Protein AF-0000000076613971 (afdb_homodimer)

Solvent-accessible surface area (backbone atoms only — not comparable to full-atom values): 64892 Å² total; per-residue (Å²): 95,65,59,59,54,48,57,69,59,30,74,58,49,56,69,60,49,26,50,54,53,39,47,61,75,38,68,89,51,57,66,71,55,53,53,49,47,53,53,50,42,68,71,36,74,58,39,52,70,56,76,57,58,70,70,49,50,66,70,55,34,31,54,50,25,47,48,23,37,52,33,46,51,52,50,39,62,75,60,66,52,48,75,72,49,46,54,55,57,43,70,50,27,94,62,82,29,45,58,47,38,30,66,69,44,42,50,51,44,32,65,68,37,22,34,72,69,56,32,65,62,47,46,65,36,40,75,70,55,71,41,32,35,15,61,37,64,35,22,68,52,25,64,84,36,64,91,66,52,55,23,34,30,37,54,38,67,90,77,45,26,30,37,26,32,33,83,46,78,45,21,22,29,34,75,18,48,15,44,34,53,66,31,32,26,32,41,32,52,25,31,32,28,46,90,90,40,76,76,44,74,44,53,28,54,41,77,46,25,39,85,84,79,62,42,62,36,84,37,44,46,72,28,26,58,66,57,40,63,36,57,57,37,38,46,29,7,34,42,41,35,50,75,23,73,41,59,53,81,29,44,47,42,50,34,34,43,70,47,97,88,51,44,83,44,78,72,38,86,60,42,62,54,51,58,50,48,52,53,30,51,51,29,37,48,54,30,53,49,35,48,58,61,32,51,48,30,46,40,27,33,52,51,32,24,57,66,41,43,54,54,71,17,79,90,43,73,90,35,57,24,41,40,51,66,28,34,49,49,35,52,47,49,48,38,42,50,23,48,39,58,29,46,52,34,33,28,53,55,56,49,50,42,43,51,52,19,50,52,32,49,74,68,78,39,68,72,44,43,58,55,26,40,29,50,21,28,41,41,27,30,53,37,35,49,51,32,52,51,31,28,48,33,19,24,59,72,43,47,72,55,22,38,26,39,57,35,24,37,33,57,54,42,36,51,51,56,52,57,47,40,54,93,50,36,31,73,59,27,23,44,52,18,29,53,50,60,70,63,53,47,81,94,72,45,55,75,92,57,40,69,56,73,47,79,90,64,66,54,63,72,54,63,85,33,67,65,25,53,45,40,45,34,37,45,48,18,26,50,38,47,50,52,51,52,51,49,50,55,59,50,44,74,80,41,83,52,64,67,45,47,44,42,54,68,33,37,62,58,33,41,53,22,33,50,32,43,45,52,26,52,44,49,49,32,27,52,54,43,50,68,69,47,80,53,66,46,45,34,51,54,50,49,36,32,47,42,30,30,49,25,57,58,50,55,70,42,37,31,58,40,41,72,58,63,38,56,65,68,51,54,50,48,21,36,51,52,14,59,57,28,48,61,62,42,61,49,29,46,66,51,64,52,54,37,70,63,77,49,53,67,48,51,46,26,35,38,34,41,84,72,61,53,36,66,62,40,46,51,48,43,16,57,72,54,25,68,70,38,68,36,65,61,64,37,52,53,52,51,34,66,74,40,66,92,96,96,63,59,59,55,48,57,69,59,32,73,59,52,56,68,61,48,25,51,55,52,39,48,60,76,36,70,90,52,56,65,70,56,53,55,48,47,52,54,50,42,68,69,36,76,57,42,52,70,55,75,57,58,70,69,48,50,66,70,55,35,31,52,50,24,47,48,24,38,53,34,49,52,49,49,39,62,75,60,66,52,49,76,71,50,45,54,54,59,41,70,50,27,94,63,83,28,45,58,45,38,31,66,69,44,43,50,51,45,32,65,69,38,22,34,70,68,54,32,64,65,48,46,64,36,40,74,70,54,70,42,33,34,14,60,37,64,35,21,67,51,25,62,85,37,63,89,67,51,54,23,34,31,37,54,39,67,91,78,45,25,30,37,27,32,32,84,44,78,46,21,22,29,35,75,19,49,14,44,34,54,66,31,32,27,31,42,32,51,26,31,33,29,47,93,88,40,76,75,45,74,45,53,29,55,42,76,46,24,40,86,82,80,62,42,62,36,86,38,45,46,72,27,26,56,65,56,41,62,36,56,55,38,37,46,29,7,35,41,40,36,49,75,24,74,41,58,54,82,29,45,46,44,50,32,32,42,69,47,97,88,53,44,82,42,79,73,38,84,59,44,64,55,51,58,50,46,54,53,30,51,50,29,36,47,55,30,50,50,36,46,59,63,34,50,46,29,45,41,27,32,52,53,33,24,58,65,42,43,54,54,69,18,80,89,42,72,92,35,58,22,41,41,51,65,28,33,50,49,36,52,46,50,48,39,41,50,23,48,41,56,28,46,49,35,32,28,55,54,58,48,50,44,44,51,50,19,51,52,33,47,74,68,78,38,68,76,43,42,60,56,25,41,28,52,20,27,42,41,26,33,52,38,34,48,52,33,52,53,32,26,49,34,19,23,60,71,42,46,71,53,22,40,25,40,58,34,24,37,34,57,53,44,35,52,50,55,52,57,47,40,55,94,50,35,31,72,60,29,21,45,53,18,31,52,50,60,70,64,51,46,83,94,73,46,54,76,92,56,42,68,56,72,47,79,90,65,64,57,63,72,53,60,85,32,69,66,25,53,45,40,44,33,37,43,47,20,26,50,38,46,49,51,48,51,50,50,50,54,59,48,45,75,81,41,84,52,64,67,45,48,46,41,56,70,34,37,60,58,34,41,54,23,32,49,32,44,46,52,25,52,43,49,49,32,27,52,55,44,50,69,69,49,80,53,67,46,46,34,50,55,51,49,36,32,47,41,31,30,49,25,57,58,50,56,72,42,37,31,59,41,41,72,59,63,38,56,65,68,51,56,50,48,22,38,50,52,16,60,57,27,47,63,61,43,61,49,28,47,66,53,63,52,54,35,70,64,76,50,54,68,48,49,46,25,36,39,31,37,84,72,59,53,36,67,62,39,45,53,47,43,15,57,70,54,24,66,70,39,67,36,65,62,63,36,54,53,52,51,34,66,73,40,68,92,95

Foldseek 3Di:
DLLVVLVVLFLDPLQQLLQLLCCLLQVVDHPVRLVVLLVVQVVQPLSFDALLLLQDDLVRLLVSLVVNVVSLLVSCVVVVDDPSSSVSSPLLYQDDGLQVQCVLPVLVCCVQLADPVLSVVCVVCNSVLLFREWEFQAFQQDAQPSQPAAWEWEADLVVQKTWIFQPDNRNKGWQIWNQAPHGQWYFYWHFYHFPRDTPTIFTFIFGQADSVPRHGDPQKDKHFPDDDLAPSNITIMIIGGDRDIDHLSRTRDPQWHQDNVRDIDGRDPLSVVSVLLSLLVVLLVLLLCLLSLLLLLLLLLLLLQSVDFDDADPVHRVDGHRNLPDLVLLLLRLLSLLVSLLSSLVSNVLVVLSVVCVVCSVVVHRPSSLVSLLSSLLSLLVSLVSSLSSLVSSLVSNPPQSVDVQQVSSNSNSHSVCSCPHSHHNLRSLLSNLCSLLPDDQVRDDPLSNLLVDDDDQQDDALLDLSSLLSLLSNLLNVLSVVLVVQLVVVCVVPVDSVCCSPPPRSVSSSVSSVSSSLSSSSVSLVVSLVPSDDPSNSVLSSLSSLLNSLVVSLVCLVVSVVSPDDSVSSVVSNVSNSVSSVSCSSNVNSSSCSNVNACSNSSHLSSHSVGDSPVSVVCCVCPSNPPNPDCVVVVVVVCVVPVVD/DLLVVLVVLFLDPLQLLLQLLCCLLQVVAHPVRLVVLLVVQVVQPLSFDALLLLQDDLVRLLVSLVSNVVSLLVSCVVVVDDPSSSVSSQLLYQHDGLQVQCVLPVLVCCVQLADPVLSVVCVVCNSVLLFREWEFQAFQQDAQPSQPAAWEWEADLVVQKTWIFDPDNRNKGWQIWNQAPHGQKYFYWHFYHFPRDTPTIFTFIFGQADSVPRHGDPQKDKHFPDDDLAPSNITIMIIGGDRDIDHLSRTRDPQWHQDNVRDIDGRDPLSVVSVLLSLLVVLLVLLLCLLSLLLLLLLLLLLLQSVDFDDADPVHRVDGHRNLPDLVLLLLRLLLLLVSLLSSLVSNVLVVLSVVCVVCSVVVHRPSSLVSLLSSLLSLQVSLVSSLSSLVSSLVSNPVQSVDVQQVSSNSNSHSVCSCPHSHHNLRSLLSNLCSLLPDDQVRDDPLNNLLVDDADQQDDALLDLSSLLSLLSNLLNVLSVVLVVQLVVVCVVPVDSVCCSPPPRSVSSSVSSVSSSLSSSSVSLVVSLVPSDDPSVSVLSSLSSLLNSLVVSLVCLVVSVVSPDDSVSSVVSNVSSSVSSVSCSSNVNSSSCSNVNACSNSSHLSSHSVGDSPVSVVCCVCPSNPPNPDCVVVVVVVCVVPVVD

Structure (mmCIF, N/CA/C/O backbone):
data_AF-0000000076613971-model_v1
#
loop_
_entity.id
_entity.type
_entity.pdbx_description
1 polymer 'Acyl-coenzyme A oxidase'
#
loop_
_atom_site.group_PDB
_atom_site.id
_atom_site.type_symbol
_atom_site.label_atom_id
_atom_site.label_alt_id
_atom_site.label_comp_id
_atom_site.label_asym_id
_atom_site.label_entity_id
_atom_site.label_seq_id
_atom_site.pdbx_PDB_ins_code
_atom_site.Cartn_x
_atom_site.Cartn_y
_atom_site.Cartn_z
_atom_site.occupancy
_atom_site.B_iso_or_equiv
_atom_site.auth_seq_id
_atom_site.auth_comp_id
_atom_site.auth_asym_id
_atom_site.auth_atom_id
_atom_site.pdbx_PDB_model_num
ATOM 1 N N . MET A 1 1 ? 22.656 1.796 24.516 1 78.62 1 MET A N 1
ATOM 2 C CA . MET A 1 1 ? 22.25 1.872 25.922 1 78.62 1 MET A CA 1
ATOM 3 C C . MET A 1 1 ? 20.766 1.549 26.078 1 78.62 1 MET A C 1
ATOM 5 O O . MET A 1 1 ? 20.406 0.609 26.797 1 78.62 1 MET A O 1
ATOM 9 N N . ALA A 1 2 ? 19.953 2.111 25.312 1 89.25 2 ALA A N 1
ATOM 10 C CA . ALA A 1 2 ? 18.516 1.918 25.516 1 89.25 2 ALA A CA 1
ATOM 11 C C . ALA A 1 2 ? 18.109 0.486 25.172 1 89.25 2 ALA A C 1
ATOM 13 O O . ALA A 1 2 ? 17.328 -0.125 25.906 1 89.25 2 ALA A O 1
ATOM 14 N N . LEU A 1 3 ? 18.656 -0.137 24.188 1 96 3 LEU A N 1
ATOM 15 C CA . LEU A 1 3 ? 18.297 -1.484 23.766 1 96 3 LEU A CA 1
ATOM 16 C C . LEU A 1 3 ? 18.797 -2.523 24.766 1 96 3 LEU A C 1
ATOM 18 O O . LEU A 1 3 ? 18.109 -3.512 25.031 1 96 3 LEU A O 1
ATOM 22 N N . ASN A 1 4 ? 19.984 -2.305 25.297 1 95.62 4 ASN A N 1
ATOM 23 C CA . ASN A 1 4 ? 20.516 -3.238 26.281 1 95.62 4 ASN A CA 1
ATOM 24 C C . ASN A 1 4 ? 19.656 -3.277 27.531 1 95.62 4 ASN A C 1
ATOM 26 O O . ASN A 1 4 ? 19.469 -4.34 28.125 1 95.62 4 ASN A O 1
ATOM 30 N N . GLN A 1 5 ? 19.188 -2.127 27.891 1 94.56 5 GLN A N 1
ATOM 31 C CA . GLN A 1 5 ? 18.297 -2.074 29.047 1 94.56 5 GLN A CA 1
ATOM 32 C C . GLN A 1 5 ? 17.031 -2.883 28.797 1 94.56 5 GLN A C 1
ATOM 34 O O . GLN A 1 5 ? 16.531 -3.574 29.688 1 94.56 5 GLN A O 1
ATOM 39 N N . GLU A 1 6 ? 16.516 -2.756 27.609 1 95.06 6 GLU A N 1
ATOM 40 C CA . GLU A 1 6 ? 15.32 -3.504 27.219 1 95.06 6 GLU A CA 1
ATOM 41 C C . GLU A 1 6 ? 15.586 -5.008 27.219 1 95.06 6 GLU A C 1
ATOM 43 O O . GLU A 1 6 ? 14.734 -5.793 27.641 1 95.06 6 GLU A O 1
ATOM 48 N N . ARG A 1 7 ? 16.734 -5.422 26.75 1 95.69 7 ARG A N 1
ATOM 49 C CA . ARG A 1 7 ? 17.109 -6.832 26.688 1 95.69 7 ARG A CA 1
ATOM 50 C C . ARG A 1 7 ? 17.172 -7.438 28.094 1 95.69 7 ARG A C 1
ATOM 52 O O . ARG A 1 7 ? 16.734 -8.57 28.297 1 95.69 7 ARG A O 1
ATOM 59 N N . GLU A 1 8 ? 17.625 -6.676 29 1 94.81 8 GLU A N 1
ATOM 60 C CA . GLU A 1 8 ? 17.781 -7.145 30.375 1 94.81 8 GLU A CA 1
ATOM 61 C C . GLU A 1 8 ? 16.438 -7.258 31.094 1 94.81 8 GLU A C 1
ATOM 63 O O . GLU A 1 8 ? 16.297 -8.055 32 1 94.81 8 GLU A O 1
ATOM 68 N N . GLN A 1 9 ? 15.508 -6.574 30.609 1 92.62 9 GLN A N 1
ATOM 69 C CA . GLN A 1 9 ? 14.227 -6.512 31.297 1 92.62 9 GLN A CA 1
ATOM 70 C C . GLN A 1 9 ? 13.25 -7.555 30.766 1 92.62 9 GLN A C 1
ATOM 72 O O . GLN A 1 9 ? 12.195 -7.789 31.344 1 92.62 9 GLN A O 1
ATOM 77 N N . CYS A 1 10 ? 13.625 -8.211 29.719 1 94.38 10 CYS A N 1
ATOM 78 C CA . CYS A 1 10 ? 12.742 -9.211 29.125 1 94.38 10 CYS A CA 1
ATOM 79 C C . CYS A 1 10 ? 12.508 -10.367 30.094 1 94.38 10 CYS A C 1
ATOM 81 O O . CYS A 1 10 ? 13.414 -10.766 30.828 1 94.38 10 CYS A O 1
ATOM 83 N N . ASN A 1 11 ? 11.289 -10.781 30.188 1 95.25 11 ASN A N 1
ATOM 84 C CA . ASN A 1 11 ? 10.93 -11.969 30.953 1 95.25 11 ASN A CA 1
ATOM 85 C C . ASN A 1 11 ? 10.727 -13.18 30.047 1 95.25 11 ASN A C 1
ATOM 87 O O . ASN A 1 11 ? 9.625 -13.734 29.984 1 95.25 11 ASN A O 1
ATOM 91 N N . LEU A 1 12 ? 11.781 -13.602 29.297 1 96.56 12 LEU A N 1
ATOM 92 C CA . LEU A 1 12 ? 11.828 -14.711 28.359 1 96.56 12 LEU A CA 1
ATOM 93 C C . LEU A 1 12 ? 13.062 -15.57 28.594 1 96.56 12 LEU A C 1
ATOM 95 O O . LEU A 1 12 ? 14.055 -15.102 29.172 1 96.56 12 LEU A O 1
ATOM 99 N N . ASN A 1 13 ? 12.922 -16.781 28.281 1 97.44 13 ASN A N 1
ATOM 100 C CA . ASN A 1 13 ? 14.117 -17.578 28.031 1 97.44 13 ASN A CA 1
ATOM 101 C C . ASN A 1 13 ? 14.57 -17.484 26.578 1 97.44 13 ASN A C 1
ATOM 103 O O . ASN A 1 13 ? 14.164 -18.297 25.75 1 97.44 13 ASN A O 1
ATOM 107 N N . GLN A 1 14 ? 15.453 -16.609 26.375 1 96.44 14 GLN A N 1
ATOM 108 C CA . GLN A 1 14 ? 15.828 -16.188 25.031 1 96.44 14 GLN A CA 1
ATOM 109 C C . GLN A 1 14 ? 16.391 -17.344 24.219 1 96.44 14 GLN A C 1
ATOM 111 O O . GLN A 1 14 ? 16 -17.562 23.078 1 96.44 14 GLN A O 1
ATOM 116 N N . GLU A 1 15 ? 17.312 -18.094 24.766 1 96.44 15 GLU A N 1
ATOM 117 C CA . GLU A 1 15 ? 17.969 -19.188 24.047 1 96.44 15 GLU A CA 1
ATOM 118 C C . GLU A 1 15 ? 16.984 -20.297 23.734 1 96.44 15 GLU A C 1
ATOM 120 O O . GLU A 1 15 ? 17.031 -20.875 22.641 1 96.44 15 GLU A O 1
ATOM 125 N N . SER A 1 16 ? 16.141 -20.578 24.672 1 97.12 16 SER A N 1
ATOM 126 C CA . SER A 1 16 ? 15.125 -21.594 24.453 1 97.12 16 SER A CA 1
ATOM 127 C C . SER A 1 16 ? 14.148 -21.188 23.359 1 97.12 16 SER A C 1
ATOM 129 O O . SER A 1 16 ? 13.758 -22 22.531 1 97.12 16 SER A O 1
ATOM 131 N N . LEU A 1 17 ? 13.75 -19.953 23.391 1 97.56 17 LEU A N 1
ATOM 132 C CA . LEU A 1 17 ? 12.836 -19.453 22.375 1 97.56 17 LEU A CA 1
ATOM 133 C C . LEU A 1 17 ? 13.484 -19.5 20.984 1 97.56 17 LEU A C 1
ATOM 135 O O . LEU A 1 17 ? 12.844 -19.922 20.016 1 97.56 17 LEU A O 1
ATOM 139 N N . THR A 1 18 ? 14.742 -19.094 20.891 1 97.56 18 THR A N 1
ATOM 140 C CA . THR A 1 18 ? 15.477 -19.141 19.625 1 97.56 18 THR A CA 1
ATOM 141 C C . THR A 1 18 ? 15.586 -20.578 19.125 1 97.56 18 THR A C 1
ATOM 143 O O . THR A 1 18 ? 15.398 -20.828 17.938 1 97.56 18 THR A O 1
ATOM 146 N N . SER A 1 19 ? 15.852 -21.438 20.016 1 96.44 19 SER A N 1
ATOM 147 C CA . SER A 1 19 ? 15.961 -22.859 19.656 1 96.44 19 SER A CA 1
ATOM 148 C C . SER A 1 19 ? 14.641 -23.391 19.125 1 96.44 19 SER A C 1
ATOM 150 O O . SER A 1 19 ? 14.609 -24.094 18.109 1 96.44 19 SER A O 1
ATOM 152 N N . ASN A 1 20 ? 13.57 -23.062 19.812 1 95.5 20 ASN A N 1
ATOM 153 C CA . ASN A 1 20 ? 12.25 -23.5 19.359 1 95.5 20 ASN A CA 1
ATOM 154 C C . ASN A 1 20 ? 11.914 -22.953 17.984 1 95.5 20 ASN A C 1
ATOM 156 O O . ASN A 1 20 ? 11.414 -23.688 17.125 1 95.5 20 ASN A O 1
ATOM 160 N N . LEU A 1 21 ? 12.156 -21.672 17.766 1 95.5 21 LEU A N 1
ATOM 161 C CA . LEU A 1 21 ? 11.898 -21.047 16.484 1 95.5 21 LEU A CA 1
ATOM 162 C C . LEU A 1 21 ? 12.711 -21.703 15.375 1 95.5 21 LEU A C 1
ATOM 164 O O . LEU A 1 21 ? 12.195 -21.984 14.297 1 95.5 21 LEU A O 1
ATOM 168 N N . HIS A 1 22 ? 13.945 -21.984 15.703 1 92.62 22 HIS A N 1
ATOM 169 C CA . HIS A 1 22 ? 14.852 -22.531 14.703 1 92.62 22 HIS A CA 1
ATOM 170 C C . HIS A 1 22 ? 14.453 -23.953 14.32 1 92.62 22 HIS A C 1
ATOM 172 O O . HIS A 1 22 ? 14.617 -24.359 13.172 1 92.62 22 HIS A O 1
ATOM 178 N N . GLU A 1 23 ? 13.945 -24.703 15.234 1 93.56 23 GLU A N 1
ATOM 179 C CA . GLU A 1 23 ? 13.469 -26.047 14.953 1 93.56 23 GLU A CA 1
ATOM 180 C C . GLU A 1 23 ? 12.281 -26.031 14 1 93.56 23 GLU A C 1
ATOM 182 O O . GLU A 1 23 ? 12.109 -26.938 13.18 1 93.56 23 GLU A O 1
ATOM 187 N N . LEU A 1 24 ? 11.523 -25.016 14.148 1 93.88 24 LEU A N 1
ATOM 188 C CA . LEU A 1 24 ? 10.344 -24.891 13.289 1 93.88 24 LEU A CA 1
ATOM 189 C C . LEU A 1 24 ? 10.734 -24.328 11.922 1 93.88 24 LEU A C 1
ATOM 191 O O . LEU A 1 24 ? 10.18 -24.75 10.898 1 93.88 24 LEU A O 1
ATOM 195 N N . LEU A 1 25 ? 11.711 -23.469 11.875 1 92.88 25 LEU A N 1
ATOM 196 C CA . LEU A 1 25 ? 12.086 -22.766 10.648 1 92.88 25 LEU A CA 1
ATOM 197 C C . LEU A 1 25 ? 13.047 -23.609 9.82 1 92.88 25 LEU A C 1
ATOM 199 O O . LEU A 1 25 ? 12.984 -23.594 8.586 1 92.88 25 LEU A O 1
ATOM 203 N N . PHE A 1 26 ? 13.953 -24.328 10.547 1 91.12 26 PHE A N 1
ATOM 204 C CA . PHE A 1 26 ? 14.977 -25.156 9.898 1 91.12 26 PHE A CA 1
ATOM 205 C C . PHE A 1 26 ? 15.062 -26.516 10.562 1 91.12 26 PHE A C 1
ATOM 207 O O . PHE A 1 26 ? 16.109 -26.875 11.117 1 91.12 26 PHE A O 1
ATOM 214 N N . PRO A 1 27 ? 14.062 -27.359 10.469 1 88.44 27 PRO A N 1
ATOM 215 C CA . PRO A 1 27 ? 13.984 -28.594 11.242 1 88.44 27 PRO A CA 1
ATOM 216 C C . PRO A 1 27 ? 15.133 -29.562 10.945 1 88.44 27 PRO A C 1
ATOM 218 O O . PRO A 1 27 ? 15.477 -30.391 11.789 1 88.44 27 PRO A O 1
ATOM 221 N N . LYS A 1 28 ? 15.867 -29.484 9.953 1 88.19 28 LYS A N 1
ATOM 222 C CA . LYS A 1 28 ? 16.875 -30.484 9.625 1 88.19 28 LYS A CA 1
ATOM 223 C C . LYS A 1 28 ? 18.281 -29.922 9.82 1 88.19 28 LYS A C 1
ATOM 225 O O . LYS A 1 28 ? 19.281 -30.578 9.477 1 88.19 28 LYS A O 1
ATOM 230 N N . VAL A 1 29 ? 18.422 -28.797 10.383 1 93.75 29 VAL A N 1
ATOM 231 C CA . VAL A 1 29 ? 19.719 -28.156 10.586 1 93.75 29 VAL A CA 1
ATOM 232 C C . VAL A 1 29 ? 19.844 -27.688 12.031 1 93.75 29 VAL A C 1
ATOM 234 O O . VAL A 1 29 ? 19.047 -26.859 12.5 1 93.75 29 VAL A O 1
ATOM 237 N N . PRO A 1 30 ? 20.828 -28.219 12.75 1 95.12 30 PRO A N 1
ATOM 238 C CA . PRO A 1 30 ? 21 -27.781 14.133 1 95.12 30 PRO A CA 1
ATOM 239 C C . PRO A 1 30 ? 21.266 -26.281 14.234 1 95.12 30 PRO A C 1
ATOM 241 O O . PRO A 1 30 ? 21.938 -25.703 13.375 1 95.12 30 PRO A O 1
ATOM 244 N N . LEU A 1 31 ? 20.844 -25.672 15.336 1 95.81 31 LEU A N 1
ATOM 245 C CA . LEU A 1 31 ? 20.969 -24.234 15.555 1 95.81 31 LEU A CA 1
ATOM 246 C C . LEU A 1 31 ? 22.422 -23.797 15.469 1 95.81 31 LEU A C 1
ATOM 248 O O . LEU A 1 31 ? 22.734 -22.734 14.93 1 95.81 31 LEU A O 1
ATOM 252 N N . SER A 1 32 ? 23.312 -24.609 16.031 1 96.44 32 SER A N 1
ATOM 253 C CA . SER A 1 32 ? 24.734 -24.281 15.977 1 96.44 32 SER A CA 1
ATOM 254 C C . SER A 1 32 ? 25.219 -24.156 14.539 1 96.44 32 SER A C 1
ATOM 256 O O . SER A 1 32 ? 26 -23.266 14.219 1 96.44 32 SER A O 1
ATOM 258 N N . ARG A 1 33 ? 24.734 -25.047 13.672 1 95.19 33 ARG A N 1
ATOM 259 C CA . ARG A 1 33 ? 25.125 -25.016 12.266 1 95.19 33 ARG A CA 1
ATOM 260 C C . ARG A 1 33 ? 24.516 -23.812 11.555 1 95.19 33 ARG A C 1
ATOM 262 O O . ARG A 1 33 ? 25.172 -23.188 10.703 1 95.19 33 ARG A O 1
ATOM 269 N N . VAL A 1 34 ? 23.281 -23.516 11.898 1 94.88 34 VAL A N 1
ATOM 270 C CA . VAL A 1 34 ? 22.641 -22.328 11.344 1 94.88 34 VAL A CA 1
ATOM 271 C C . VAL A 1 34 ? 23.469 -21.094 11.664 1 94.88 34 VAL A C 1
ATOM 273 O O . VAL A 1 34 ? 23.734 -20.266 10.789 1 94.88 34 VAL A O 1
ATOM 276 N N . ARG A 1 35 ? 23.859 -20.922 12.93 1 95.69 35 ARG A N 1
ATOM 277 C CA . ARG A 1 35 ? 24.656 -19.781 13.375 1 95.69 35 ARG A CA 1
ATOM 278 C C . ARG A 1 35 ? 26 -19.75 12.656 1 95.69 35 ARG A C 1
ATOM 280 O O . ARG A 1 35 ? 26.484 -18.672 12.281 1 95.69 35 ARG A O 1
ATOM 287 N N . GLU A 1 36 ? 26.531 -20.906 12.445 1 95.38 36 GLU A N 1
ATOM 288 C CA . GLU A 1 36 ? 27.812 -21 11.742 1 95.38 36 GLU A CA 1
ATOM 289 C C . GLU A 1 36 ? 27.688 -20.516 10.297 1 95.38 36 GLU A C 1
ATOM 291 O O . GLU A 1 36 ? 28.516 -19.75 9.82 1 95.38 36 GLU A O 1
ATOM 296 N N . ILE A 1 37 ? 26.656 -20.969 9.602 1 93.5 37 ILE A N 1
ATOM 297 C CA . ILE A 1 37 ? 26.438 -20.594 8.211 1 93.5 37 ILE A CA 1
ATOM 298 C C . ILE A 1 37 ? 26.219 -19.078 8.117 1 93.5 37 ILE A C 1
ATOM 300 O O . ILE A 1 37 ? 26.797 -18.422 7.254 1 93.5 37 ILE A O 1
ATOM 304 N N . LYS A 1 38 ? 25.453 -18.562 9.023 1 92.44 38 LYS A N 1
ATOM 305 C CA . LYS A 1 38 ? 25.156 -17.125 9.039 1 92.44 38 LYS A CA 1
ATOM 306 C C . LYS A 1 38 ? 26.438 -16.312 9.211 1 92.44 38 LYS A C 1
ATOM 308 O O . LYS A 1 38 ? 26.625 -15.289 8.555 1 92.44 38 LYS A O 1
ATOM 313 N N . GLU A 1 39 ? 27.297 -16.75 10.062 1 93.75 39 GLU A N 1
ATOM 314 C CA . GLU A 1 39 ? 28.562 -16.062 10.305 1 93.75 39 GLU A CA 1
ATOM 315 C C . GLU A 1 39 ? 29.469 -16.141 9.086 1 93.75 39 GLU A C 1
ATOM 317 O O . GLU A 1 39 ? 30.141 -15.156 8.742 1 93.75 39 GLU A O 1
ATOM 322 N N . GLN A 1 40 ? 29.469 -17.281 8.477 1 93.56 40 GLN A N 1
ATOM 323 C CA . GLN A 1 40 ? 30.312 -17.484 7.305 1 93.56 40 GLN A CA 1
ATOM 324 C C . GLN A 1 40 ? 29.844 -16.625 6.129 1 93.56 40 GLN A C 1
ATOM 326 O O . GLN A 1 40 ? 30.656 -16.109 5.363 1 93.56 40 GLN A O 1
ATOM 331 N N . VAL A 1 41 ? 28.594 -16.516 6.016 1 91.88 41 VAL A N 1
ATOM 332 C CA . VAL A 1 41 ? 28.016 -15.75 4.918 1 91.88 41 VAL A CA 1
ATOM 333 C C . VAL A 1 41 ? 28.406 -14.289 5.035 1 91.88 41 VAL A C 1
ATOM 335 O O . VAL A 1 41 ? 28.812 -13.664 4.047 1 91.88 41 VAL A O 1
ATOM 338 N N . ILE A 1 42 ? 28.375 -13.719 6.223 1 91.44 42 ILE A N 1
ATOM 339 C CA . ILE A 1 42 ? 28.672 -12.305 6.457 1 91.44 42 ILE A CA 1
ATOM 340 C C . ILE A 1 42 ? 30.141 -12.016 6.141 1 91.44 42 ILE A C 1
ATOM 342 O O . ILE A 1 42 ? 30.484 -10.922 5.688 1 91.44 42 ILE A O 1
ATOM 346 N N . LYS A 1 43 ? 30.953 -13.023 6.312 1 91.94 43 LYS A N 1
ATOM 347 C CA . LYS A 1 43 ? 32.406 -12.836 6.145 1 91.94 43 LYS A CA 1
ATOM 348 C C . LYS A 1 43 ? 32.812 -13.133 4.707 1 91.94 43 LYS A C 1
ATOM 350 O O . LYS A 1 43 ? 33.938 -12.797 4.305 1 91.94 43 LYS A O 1
ATOM 355 N N . PHE A 1 44 ? 31.938 -13.758 3.969 1 91.88 44 PHE A N 1
ATOM 356 C CA . PHE A 1 44 ? 32.281 -14.133 2.602 1 91.88 44 PHE A CA 1
ATOM 357 C C . PHE A 1 44 ? 32.156 -12.938 1.663 1 91.88 44 PHE A C 1
ATOM 359 O O . PHE A 1 44 ? 31.109 -12.273 1.651 1 91.88 44 PHE A O 1
ATOM 366 N N . PRO A 1 45 ? 33.125 -12.68 0.887 1 90.06 45 PRO A N 1
ATOM 367 C CA . PRO A 1 45 ? 33.125 -11.492 0.029 1 90.06 45 PRO A CA 1
ATOM 368 C C . PRO A 1 45 ? 31.891 -11.461 -0.897 1 90.06 45 PRO A C 1
ATOM 370 O O . PRO A 1 45 ? 31.531 -12.477 -1.485 1 90.06 45 PRO A O 1
ATOM 373 N N . ASP A 1 46 ? 31.219 -10.305 -1.014 1 88.44 46 ASP A N 1
ATOM 374 C CA . ASP A 1 46 ? 30.141 -9.969 -1.941 1 88.44 46 ASP A CA 1
ATOM 375 C C . ASP A 1 46 ? 28.828 -10.656 -1.541 1 88.44 46 ASP A C 1
ATOM 377 O O . ASP A 1 46 ? 27.859 -10.648 -2.303 1 88.44 46 ASP A O 1
ATOM 381 N N . MET A 1 47 ? 28.891 -11.18 -0.325 1 89.62 47 MET A N 1
ATOM 382 C CA . MET A 1 47 ? 27.688 -11.883 0.1 1 89.62 47 MET A CA 1
ATOM 383 C C . MET A 1 47 ? 26.781 -10.977 0.93 1 89.62 47 MET A C 1
ATOM 385 O O . MET A 1 47 ? 25.703 -11.383 1.349 1 89.62 47 MET A O 1
ATOM 389 N N . VAL A 1 48 ? 27.219 -9.789 1.18 1 88.62 48 VAL A N 1
ATOM 390 C CA . VAL A 1 48 ? 26.422 -8.805 1.898 1 88.62 48 VAL A CA 1
ATOM 391 C C . VAL A 1 48 ? 26.391 -7.492 1.109 1 88.62 48 VAL A C 1
ATOM 393 O O . VAL A 1 48 ? 27.406 -7.062 0.564 1 88.62 48 VAL A O 1
ATOM 396 N N . TYR A 1 49 ? 25.203 -6.957 1.02 1 89.19 49 TYR A N 1
ATOM 397 C CA . TYR A 1 49 ? 25.109 -5.641 0.396 1 89.19 49 TYR A CA 1
ATOM 398 C C . TYR A 1 49 ? 25.578 -4.551 1.346 1 89.19 49 TYR A C 1
ATOM 400 O O . TYR A 1 49 ? 25.094 -4.438 2.471 1 89.19 49 TYR A O 1
ATOM 408 N N . PRO A 1 50 ? 26.531 -3.789 0.852 1 91.94 50 PRO A N 1
ATOM 409 C CA . PRO A 1 50 ? 26.953 -2.668 1.697 1 91.94 50 PRO A CA 1
ATOM 410 C C . PRO A 1 50 ? 25.891 -1.572 1.791 1 91.94 50 PRO A C 1
ATOM 412 O O . PRO A 1 50 ? 25.016 -1.491 0.937 1 91.94 50 PRO A O 1
ATOM 415 N N . ARG A 1 51 ? 26 -0.786 2.793 1 92.69 51 ARG A N 1
ATOM 416 C CA . ARG A 1 51 ? 25.094 0.337 2.975 1 92.69 51 ARG A CA 1
ATOM 417 C C . ARG A 1 51 ? 25.109 1.256 1.757 1 92.69 51 ARG A C 1
ATOM 419 O O . ARG A 1 51 ? 24.078 1.829 1.393 1 92.69 51 ARG A O 1
ATOM 426 N N . SER A 1 52 ? 26.203 1.392 1.113 1 94.12 52 SER A N 1
ATOM 427 C CA . SER A 1 52 ? 26.375 2.275 -0.033 1 94.12 52 SER A CA 1
ATOM 428 C C . SER A 1 52 ? 25.531 1.822 -1.218 1 94.12 52 SER A C 1
ATOM 430 O O . SER A 1 52 ? 25.312 2.584 -2.162 1 94.12 52 SER A O 1
ATOM 432 N N . SER A 1 53 ? 25.016 0.558 -1.123 1 93.75 53 SER A N 1
ATOM 433 C CA . SER A 1 53 ? 24.234 0.033 -2.232 1 93.75 53 SER A CA 1
ATOM 434 C C . SER A 1 53 ? 22.938 0.819 -2.41 1 93.75 53 SER A C 1
ATOM 436 O O . SER A 1 53 ? 22.344 0.808 -3.488 1 93.75 53 SER A O 1
ATOM 438 N N . TYR A 1 54 ? 22.484 1.558 -1.36 1 94.69 54 TYR A N 1
ATOM 439 C CA . TYR A 1 54 ? 21.25 2.348 -1.455 1 94.69 54 TYR A CA 1
ATOM 440 C C . TYR A 1 54 ? 21.438 3.525 -2.404 1 94.69 54 TYR A C 1
ATOM 442 O O . TYR A 1 54 ? 20.469 4.129 -2.852 1 94.69 54 TYR A O 1
ATOM 450 N N . PHE A 1 55 ? 22.672 3.838 -2.74 1 94.81 55 PHE A N 1
ATOM 451 C CA . PHE A 1 55 ? 22.953 4.977 -3.607 1 94.81 55 PHE A CA 1
ATOM 452 C C . PHE A 1 55 ? 23.297 4.508 -5.016 1 94.81 55 PHE A C 1
ATOM 454 O O . PHE A 1 55 ? 23.594 5.328 -5.895 1 94.81 55 PHE A O 1
ATOM 461 N N . ASP A 1 56 ? 23.188 3.197 -5.281 1 93.25 56 ASP A N 1
ATOM 462 C CA . ASP A 1 56 ? 23.484 2.643 -6.598 1 93.25 56 ASP A CA 1
ATOM 463 C C . ASP A 1 56 ? 22.453 3.102 -7.633 1 93.25 56 ASP A C 1
ATOM 465 O O . ASP A 1 56 ? 21.281 3.264 -7.316 1 93.25 56 ASP A O 1
ATOM 469 N N . ASN A 1 57 ? 23 3.342 -8.828 1 91.94 57 ASN A N 1
ATOM 470 C CA . ASN A 1 57 ? 22.047 3.422 -9.938 1 91.94 57 ASN A CA 1
ATOM 471 C C . ASN A 1 57 ? 21.609 2.037 -10.398 1 91.94 57 ASN A C 1
ATOM 473 O O . ASN A 1 57 ? 22.047 1.025 -9.859 1 91.94 57 ASN A O 1
ATOM 477 N N . ARG A 1 58 ? 20.75 1.974 -11.359 1 91.81 58 ARG A N 1
ATOM 478 C CA . ARG A 1 58 ? 20.125 0.718 -11.766 1 91.81 58 ARG A CA 1
ATOM 479 C C . ARG A 1 58 ? 21.156 -0.273 -12.273 1 91.81 58 ARG A C 1
ATOM 481 O O . ARG A 1 58 ? 21.125 -1.454 -11.922 1 91.81 58 ARG A O 1
ATOM 488 N N . GLU A 1 59 ? 22.109 0.106 -13.148 1 92.06 59 GLU A N 1
ATOM 489 C CA . GLU A 1 59 ? 23.141 -0.774 -13.695 1 92.06 59 GLU A CA 1
ATOM 490 C C . GLU A 1 59 ? 24.016 -1.35 -12.594 1 92.06 59 GLU A C 1
ATOM 492 O O . GLU A 1 59 ? 24.328 -2.543 -12.602 1 92.06 59 GLU A O 1
ATOM 497 N N . ASP A 1 60 ? 24.344 -0.448 -11.633 1 91.94 60 ASP A N 1
ATOM 498 C CA . ASP A 1 60 ? 25.188 -0.887 -10.523 1 91.94 60 ASP A CA 1
ATOM 499 C C . ASP A 1 60 ? 24.469 -1.927 -9.664 1 91.94 60 ASP A C 1
ATOM 501 O O . ASP A 1 60 ? 25.094 -2.871 -9.172 1 91.94 60 ASP A O 1
ATOM 505 N N . HIS A 1 61 ? 23.25 -1.734 -9.531 1 91.31 61 HIS A N 1
ATOM 506 C CA . HIS A 1 61 ? 22.453 -2.666 -8.742 1 91.31 61 HIS A CA 1
ATOM 507 C C . HIS A 1 61 ? 22.406 -4.043 -9.398 1 91.31 61 HIS A C 1
ATOM 509 O O . HIS A 1 61 ? 22.5 -5.062 -8.711 1 91.31 61 HIS A O 1
ATOM 515 N N . ILE A 1 62 ? 22.234 -4.105 -10.672 1 92.19 62 ILE A N 1
ATOM 516 C CA . ILE A 1 62 ? 22.156 -5.367 -11.406 1 92.19 62 ILE A CA 1
ATOM 517 C C . ILE A 1 62 ? 23.516 -6.078 -11.336 1 92.19 62 ILE A C 1
ATOM 519 O O . ILE A 1 62 ? 23.578 -7.277 -11.055 1 92.19 62 ILE A O 1
ATOM 523 N N . LYS A 1 63 ? 24.609 -5.32 -11.539 1 92.5 63 LYS A N 1
ATOM 524 C CA . LYS A 1 63 ? 25.938 -5.898 -11.477 1 92.5 63 LYS A CA 1
ATOM 525 C C . LYS A 1 63 ? 26.234 -6.477 -10.094 1 92.5 63 LYS A C 1
ATOM 527 O O . LYS A 1 63 ? 26.797 -7.566 -9.969 1 92.5 63 LYS A O 1
ATOM 532 N N . ARG A 1 64 ? 25.797 -5.719 -9.078 1 92.19 64 ARG A N 1
ATOM 533 C CA . ARG A 1 64 ? 26.016 -6.18 -7.711 1 92.19 64 ARG A CA 1
ATOM 534 C C . ARG A 1 64 ? 25.234 -7.469 -7.445 1 92.19 64 ARG A C 1
ATOM 536 O O . ARG A 1 64 ? 25.719 -8.344 -6.715 1 92.19 64 ARG A O 1
ATOM 543 N N . SER A 1 65 ? 24.094 -7.516 -7.938 1 92.06 65 SER A N 1
ATOM 544 C CA . SER A 1 65 ? 23.266 -8.703 -7.758 1 92.06 65 SER A CA 1
ATOM 545 C C . SER A 1 65 ? 23.891 -9.922 -8.438 1 92.06 65 SER A C 1
ATOM 547 O O . SER A 1 65 ? 23.828 -11.031 -7.914 1 92.06 65 SER A O 1
ATOM 549 N N . VAL A 1 66 ? 24.438 -9.766 -9.609 1 91.81 66 VAL A N 1
ATOM 550 C CA . VAL A 1 66 ? 25.109 -10.844 -10.328 1 91.81 66 VAL A CA 1
ATOM 551 C C . VAL A 1 66 ? 26.328 -11.312 -9.531 1 91.81 66 VAL A C 1
ATOM 553 O O . VAL A 1 66 ? 26.547 -12.516 -9.359 1 91.81 66 VAL A O 1
ATOM 556 N N . LYS A 1 67 ? 27.094 -10.336 -9.031 1 91.75 67 LYS A N 1
ATOM 557 C CA . LYS A 1 67 ? 28.25 -10.672 -8.211 1 91.75 67 LYS A CA 1
ATOM 558 C C . LYS A 1 67 ? 27.828 -11.445 -6.965 1 91.75 67 LYS A C 1
ATOM 560 O O . LYS A 1 67 ? 28.531 -12.383 -6.551 1 91.75 67 LYS A O 1
ATOM 565 N N . PHE A 1 68 ? 26.781 -11.055 -6.43 1 90.56 68 PHE A N 1
ATOM 566 C CA . PHE A 1 68 ? 26.25 -11.766 -5.273 1 90.56 68 PHE A CA 1
ATOM 567 C C . PHE A 1 68 ? 25.906 -13.203 -5.633 1 90.56 68 PHE A C 1
ATOM 569 O O . PHE A 1 68 ? 26.25 -14.133 -4.898 1 90.56 68 PHE A O 1
ATOM 576 N N . GLY A 1 69 ? 25.203 -13.391 -6.734 1 89 69 GLY A N 1
ATOM 577 C CA . GLY A 1 69 ? 24.859 -14.734 -7.172 1 89 69 GLY A CA 1
ATOM 578 C C . GLY A 1 69 ? 26.062 -15.625 -7.383 1 89 69 GLY A C 1
ATOM 579 O O . GLY A 1 69 ? 26.062 -16.797 -7.008 1 89 69 GLY A O 1
ATOM 580 N N . ILE A 1 70 ? 27.062 -15.078 -7.945 1 89.69 70 ILE A N 1
ATOM 581 C CA . ILE A 1 70 ? 28.297 -15.812 -8.188 1 89.69 70 ILE A CA 1
ATOM 582 C C . ILE A 1 70 ? 28.969 -16.172 -6.863 1 89.69 70 ILE A C 1
ATOM 584 O O . ILE A 1 70 ? 29.406 -17.297 -6.668 1 89.69 70 ILE A O 1
ATOM 588 N N . ALA A 1 71 ? 29 -15.172 -5.992 1 90.44 71 ALA A N 1
ATOM 589 C CA . ALA A 1 71 ? 29.578 -15.406 -4.672 1 90.44 71 ALA A CA 1
ATOM 590 C C . ALA A 1 71 ? 28.812 -16.5 -3.922 1 90.44 71 ALA A C 1
ATOM 592 O O . ALA A 1 71 ? 29.422 -17.328 -3.234 1 90.44 71 ALA A O 1
ATOM 593 N N . TRP A 1 72 ? 27.594 -16.438 -4.027 1 88.81 72 TRP A N 1
ATOM 594 C CA . TRP A 1 72 ? 26.7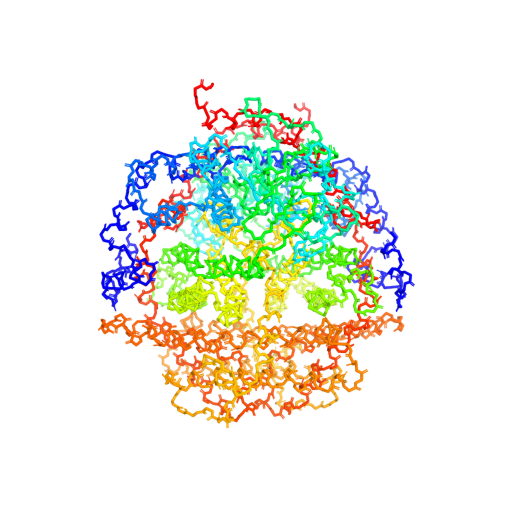5 -17.422 -3.361 1 88.81 72 TRP A CA 1
ATOM 595 C C . TRP A 1 72 ? 27.047 -18.828 -3.877 1 88.81 72 TRP A C 1
ATOM 597 O O . TRP A 1 72 ? 27.109 -19.781 -3.098 1 88.81 72 TRP A O 1
ATOM 607 N N . ARG A 1 73 ? 27.125 -19 -5.121 1 86.5 73 ARG A N 1
ATOM 608 C CA . ARG A 1 73 ? 27.453 -20.297 -5.707 1 86.5 73 ARG A CA 1
ATOM 609 C C . ARG A 1 73 ? 28.812 -20.781 -5.227 1 86.5 73 ARG A C 1
ATOM 611 O O . ARG A 1 73 ? 28.984 -21.969 -4.945 1 86.5 73 ARG A O 1
ATOM 618 N N . LYS A 1 74 ? 29.719 -19.859 -5.223 1 88.38 74 LYS A N 1
ATOM 619 C CA . LYS A 1 74 ? 31.062 -20.219 -4.738 1 88.38 74 LYS A CA 1
ATOM 620 C C . LYS A 1 74 ? 31.016 -20.656 -3.275 1 88.38 74 LYS A C 1
ATOM 622 O O . LYS A 1 74 ? 31.656 -21.641 -2.895 1 88.38 74 LYS A O 1
ATOM 627 N N . PHE A 1 75 ? 30.266 -19.906 -2.537 1 90.38 75 PHE A N 1
ATOM 628 C CA . PHE A 1 75 ? 30.125 -20.219 -1.12 1 90.38 75 PHE A CA 1
ATOM 629 C C . PHE A 1 75 ? 29.484 -21.594 -0.931 1 90.38 75 PHE A C 1
ATOM 631 O O . PHE A 1 75 ? 29.953 -22.406 -0.125 1 90.38 75 PHE A O 1
ATOM 638 N N . SER A 1 76 ? 28.469 -21.844 -1.628 1 87.12 76 SER A N 1
ATOM 639 C CA . SER A 1 76 ? 27.734 -23.109 -1.513 1 87.12 76 SER A CA 1
ATOM 640 C C . SER A 1 76 ? 28.625 -24.297 -1.903 1 87.12 76 SER A C 1
ATOM 642 O O . SER A 1 76 ? 28.594 -25.344 -1.25 1 87.12 76 SER A O 1
ATOM 644 N N . SER A 1 77 ? 29.344 -24.141 -2.941 1 84.81 77 SER A N 1
ATOM 645 C CA . SER A 1 77 ? 30.219 -25.203 -3.414 1 84.81 77 SER A CA 1
ATOM 646 C C . SER A 1 77 ? 31.375 -25.438 -2.447 1 84.81 77 SER A C 1
ATOM 648 O O . SER A 1 77 ? 31.703 -26.578 -2.121 1 84.81 77 SER A O 1
ATOM 650 N N . SER A 1 78 ? 31.906 -24.344 -2.01 1 88.62 78 SER A N 1
ATOM 651 C CA . SER A 1 78 ? 33.062 -24.438 -1.137 1 88.62 78 SER A CA 1
ATOM 652 C C . SER A 1 78 ? 32.688 -25.047 0.211 1 88.62 78 SER A C 1
ATOM 654 O O . SER A 1 78 ? 33.531 -25.688 0.854 1 88.62 78 SER A O 1
ATOM 656 N N . ASN A 1 79 ? 31.453 -24.891 0.546 1 88.62 79 ASN A N 1
ATOM 657 C CA . ASN A 1 79 ? 31.047 -25.375 1.863 1 88.62 79 ASN A CA 1
ATOM 658 C C . ASN A 1 79 ? 30.156 -26.594 1.762 1 88.62 79 ASN A C 1
ATOM 660 O O . ASN A 1 79 ? 29.625 -27.062 2.77 1 88.62 79 ASN A O 1
ATOM 664 N N . SER A 1 80 ? 29.969 -27.172 0.596 1 86.88 80 SER A N 1
ATOM 665 C CA . SER A 1 80 ? 29.141 -28.359 0.362 1 86.88 80 SER A CA 1
ATOM 666 C C . SER A 1 80 ? 27.812 -28.266 1.089 1 86.88 80 SER A C 1
ATOM 668 O O . SER A 1 80 ? 27.438 -29.156 1.841 1 86.88 80 SER A O 1
ATOM 670 N N . LEU A 1 81 ? 27.172 -27.203 0.893 1 89.75 81 LEU A N 1
ATOM 671 C CA . LEU A 1 81 ? 25.906 -26.969 1.59 1 89.75 81 LEU A CA 1
ATOM 672 C C . LEU A 1 81 ? 24.828 -27.938 1.107 1 89.75 81 LEU A C 1
ATOM 674 O O . LEU A 1 81 ? 24.766 -28.25 -0.084 1 89.75 81 LEU A O 1
ATOM 678 N N . THR A 1 82 ? 24.094 -28.438 2.105 1 86.31 82 THR A N 1
ATOM 679 C CA . THR A 1 82 ? 22.875 -29.188 1.774 1 86.31 82 THR A CA 1
ATOM 680 C C . THR A 1 82 ? 21.797 -28.266 1.238 1 86.31 82 THR A C 1
ATOM 682 O O . THR A 1 82 ? 21.938 -27.031 1.309 1 86.31 82 THR A O 1
ATOM 685 N N . THR A 1 83 ? 20.766 -28.812 0.695 1 78.31 83 THR A N 1
ATOM 686 C CA . THR A 1 83 ? 19.656 -28.031 0.17 1 78.31 83 THR A CA 1
ATOM 687 C C . THR A 1 83 ? 19.062 -27.141 1.259 1 78.31 83 THR A C 1
ATOM 689 O O . THR A 1 83 ? 18.734 -25.969 1.008 1 78.31 83 THR A O 1
ATOM 692 N N . GLU A 1 84 ? 18.922 -27.688 2.412 1 83.81 84 GLU A N 1
ATOM 693 C CA . GLU A 1 84 ? 18.375 -26.938 3.531 1 83.81 84 GLU A CA 1
ATOM 694 C C . GLU A 1 84 ? 19.312 -25.812 3.947 1 83.81 84 GLU A C 1
ATOM 696 O O . GLU A 1 84 ? 18.875 -24.703 4.281 1 83.81 84 GLU A O 1
ATOM 701 N N . GLU A 1 85 ? 20.594 -26.125 3.861 1 88.56 85 GLU A N 1
ATOM 702 C CA . GLU A 1 85 ? 21.594 -25.125 4.234 1 88.56 85 GLU A CA 1
ATOM 703 C C . GLU A 1 85 ? 21.688 -24.016 3.189 1 88.56 85 GLU A C 1
ATOM 705 O O . GLU A 1 85 ? 21.984 -22.875 3.518 1 88.56 85 GLU A O 1
ATOM 710 N N . TYR A 1 86 ? 21.328 -24.406 2.055 1 83 86 TYR A N 1
ATOM 711 C CA . TYR A 1 86 ? 21.266 -23.438 0.97 1 83 86 TYR A CA 1
ATOM 712 C C . TYR A 1 86 ? 20.234 -22.359 1.258 1 83 86 TYR A C 1
ATOM 714 O O . TYR A 1 86 ? 20.516 -21.172 1.066 1 83 86 TYR A O 1
ATOM 722 N N . ASP A 1 87 ? 19.156 -22.719 1.744 1 81.5 87 ASP A N 1
ATOM 723 C CA . ASP A 1 87 ? 18.078 -21.781 2.068 1 81.5 87 ASP A CA 1
ATOM 724 C C . ASP A 1 87 ? 18.516 -20.828 3.188 1 81.5 87 ASP A C 1
ATOM 726 O O . ASP A 1 87 ? 18.188 -19.641 3.158 1 81.5 87 ASP A O 1
ATOM 730 N N . ILE A 1 88 ? 19.266 -21.344 4.098 1 88.19 88 ILE A N 1
ATOM 731 C CA . ILE A 1 88 ? 19.766 -20.547 5.215 1 88.19 88 ILE A CA 1
ATOM 732 C C . ILE A 1 88 ? 20.734 -19.484 4.699 1 88.19 88 ILE A C 1
ATOM 734 O O . ILE A 1 88 ? 20.688 -18.328 5.129 1 88.19 88 ILE A O 1
ATOM 738 N N . SER A 1 89 ? 21.547 -19.875 3.734 1 87.06 89 SER A N 1
ATOM 739 C CA . SER A 1 89 ? 22.562 -18.969 3.203 1 87.06 89 SER A CA 1
ATOM 740 C C . SER A 1 89 ? 21.922 -17.859 2.389 1 87.06 89 SER A C 1
ATOM 742 O O . SER A 1 89 ? 22.453 -16.734 2.344 1 87.06 89 SER A O 1
ATOM 744 N N . LEU A 1 90 ? 20.781 -18.109 1.812 1 81.44 90 LEU A N 1
ATOM 745 C CA . LEU A 1 90 ? 20.109 -17.094 1.003 1 81.44 90 LEU A CA 1
ATOM 746 C C . LEU A 1 90 ? 19.328 -16.125 1.885 1 81.44 90 LEU A C 1
ATOM 748 O O . LEU A 1 90 ? 19.141 -14.961 1.514 1 81.44 90 LEU A O 1
ATOM 752 N N . ARG A 1 91 ? 18.781 -16.578 2.965 1 76.69 91 ARG A N 1
ATOM 753 C CA . ARG A 1 91 ? 18.031 -15.727 3.881 1 76.69 91 ARG A CA 1
ATOM 754 C C . ARG A 1 91 ? 18.969 -14.82 4.676 1 76.69 91 ARG A C 1
ATOM 756 O O . ARG A 1 91 ? 18.516 -13.875 5.328 1 76.69 91 ARG A O 1
ATOM 763 N N . SER A 1 92 ? 20.125 -15.062 4.496 1 62.97 92 SER A N 1
ATOM 764 C CA . SER A 1 92 ? 21.109 -14.18 5.121 1 62.97 92 SER A CA 1
ATOM 765 C C . SER A 1 92 ? 21.484 -13.023 4.191 1 62.97 92 SER A C 1
ATOM 767 O O . SER A 1 92 ? 22.062 -12.023 4.637 1 62.97 92 SER A O 1
ATOM 769 N N . LEU A 1 93 ? 20.969 -13.273 2.971 1 62.16 93 LEU A N 1
ATOM 770 C CA . LEU A 1 93 ? 21.297 -12.273 1.961 1 62.16 93 LEU A CA 1
ATOM 771 C C . LEU A 1 93 ? 20.031 -11.609 1.422 1 62.16 93 LEU A C 1
ATOM 773 O O . LEU A 1 93 ? 18.938 -12.156 1.552 1 62.16 93 LEU A O 1
ATOM 777 N N . HIS A 1 94 ? 19.969 -10.305 0.974 1 60.72 94 HIS A N 1
ATOM 778 C CA . HIS A 1 94 ? 18.875 -9.43 0.561 1 60.72 94 HIS A CA 1
ATOM 779 C C . HIS A 1 94 ? 18.062 -10.062 -0.559 1 60.72 94 HIS A C 1
ATOM 781 O O . HIS A 1 94 ? 17.297 -9.375 -1.236 1 60.72 94 HIS A O 1
ATOM 787 N N . GLY A 1 95 ? 17.969 -11.359 -0.731 1 63.62 95 GLY A N 1
ATOM 788 C CA . GLY A 1 95 ? 16.828 -11.711 -1.572 1 63.62 95 GLY A CA 1
ATOM 789 C C . GLY A 1 95 ? 17.234 -12.453 -2.832 1 63.62 95 GLY A C 1
ATOM 790 O O . GLY A 1 95 ? 18.172 -13.25 -2.814 1 63.62 95 GLY A O 1
ATOM 791 N N . LEU A 1 96 ? 16.469 -12.328 -4 1 76.38 96 LEU A N 1
ATOM 792 C CA . LEU A 1 96 ? 16.531 -12.938 -5.324 1 76.38 96 LEU A CA 1
ATOM 793 C C . LEU A 1 96 ? 17.656 -12.32 -6.16 1 76.38 96 LEU A C 1
ATOM 795 O O . LEU A 1 96 ? 17.922 -11.117 -6.055 1 76.38 96 LEU A O 1
ATOM 799 N N . HIS A 1 97 ? 18.469 -13.164 -6.801 1 85.38 97 HIS A N 1
ATOM 800 C CA . HIS A 1 97 ? 19.484 -12.766 -7.773 1 85.38 97 HIS A CA 1
ATOM 801 C C . HIS A 1 97 ? 19.281 -13.484 -9.102 1 85.38 97 HIS A C 1
ATOM 803 O O . HIS A 1 97 ? 18.531 -14.453 -9.18 1 85.38 97 HIS A O 1
ATOM 809 N N . PRO A 1 98 ? 19.859 -13.062 -10.117 1 86.25 98 PRO A N 1
ATOM 810 C CA . PRO A 1 98 ? 19.594 -13.602 -11.453 1 86.25 98 PRO A CA 1
ATOM 811 C C . PRO A 1 98 ? 19.859 -15.102 -11.547 1 86.25 98 PRO A C 1
ATOM 813 O O . PRO A 1 98 ? 19.219 -15.789 -12.352 1 86.25 98 PRO A O 1
ATOM 816 N N . LEU A 1 99 ? 20.734 -15.68 -10.719 1 87.88 99 LEU A N 1
ATOM 817 C CA . LEU A 1 99 ? 21.031 -17.109 -10.773 1 87.88 99 LEU A CA 1
ATOM 818 C C . LEU A 1 99 ? 20 -17.906 -9.984 1 87.88 99 LEU A C 1
ATOM 820 O O . LEU A 1 99 ? 19.938 -19.141 -10.117 1 87.88 99 LEU A O 1
ATOM 824 N N . SER A 1 100 ? 19.172 -17.188 -9.242 1 85.12 100 SER A N 1
ATOM 825 C CA . SER A 1 100 ? 18.188 -17.875 -8.414 1 85.12 100 SER A CA 1
ATOM 826 C C . SER A 1 100 ? 17.234 -18.703 -9.273 1 85.12 100 SER A C 1
ATOM 828 O O . SER A 1 100 ? 16.797 -19.781 -8.867 1 85.12 100 SER A O 1
ATOM 830 N N . LEU A 1 101 ? 17 -18.281 -10.43 1 83.5 101 LEU A N 1
ATOM 831 C CA . LEU A 1 101 ? 16 -18.922 -11.273 1 83.5 101 LEU A CA 1
ATOM 832 C C . LEU A 1 101 ? 16.516 -20.266 -11.797 1 83.5 101 LEU A C 1
ATOM 834 O O . LEU A 1 101 ? 15.727 -21.172 -12.078 1 83.5 101 LEU A O 1
ATOM 838 N N . ASN A 1 102 ? 17.859 -20.422 -11.906 1 85.5 102 ASN A N 1
ATOM 839 C CA . ASN A 1 102 ? 18.422 -21.719 -12.234 1 85.5 102 ASN A CA 1
ATOM 840 C C . ASN A 1 102 ? 18.031 -22.781 -11.211 1 85.5 102 ASN A C 1
ATOM 842 O O . ASN A 1 102 ? 17.594 -23.875 -11.57 1 85.5 102 ASN A O 1
ATOM 846 N N . PHE A 1 103 ? 18.078 -22.312 -10.07 1 77.94 103 PHE A N 1
ATOM 847 C CA . PHE A 1 103 ? 17.953 -23.266 -8.977 1 77.94 103 PHE A CA 1
ATOM 848 C C . PHE A 1 103 ? 16.5 -23.453 -8.586 1 77.94 103 PHE A C 1
ATOM 850 O O . PHE A 1 103 ? 16.094 -24.531 -8.156 1 77.94 103 PHE A O 1
ATOM 857 N N . ILE A 1 104 ? 15.758 -22.406 -8.766 1 78.12 104 ILE A N 1
ATOM 858 C CA . ILE A 1 104 ? 14.398 -22.438 -8.242 1 78.12 104 ILE A CA 1
ATOM 859 C C . ILE A 1 104 ? 13.445 -22.969 -9.312 1 78.12 104 ILE A C 1
ATOM 861 O O . ILE A 1 104 ? 12.469 -23.641 -9 1 78.12 104 ILE A O 1
ATOM 865 N N . PHE A 1 105 ? 13.797 -22.734 -10.555 1 83.62 105 PHE A N 1
ATOM 866 C CA . PHE A 1 105 ? 12.82 -23.078 -11.578 1 83.62 105 PHE A CA 1
ATOM 867 C C . PHE A 1 105 ? 13.43 -24.031 -12.602 1 83.62 105 PHE A C 1
ATOM 869 O O . PHE A 1 105 ? 12.883 -25.109 -12.867 1 83.62 105 PHE A O 1
ATOM 876 N N . VAL A 1 106 ? 14.555 -23.766 -13.078 1 90.56 106 VAL A N 1
ATOM 877 C CA . VAL A 1 106 ? 15.086 -24.484 -14.227 1 90.56 106 VAL A CA 1
ATOM 878 C C . VAL A 1 106 ? 15.469 -25.906 -13.805 1 90.56 106 VAL A C 1
ATOM 880 O O . VAL A 1 106 ? 14.961 -26.891 -14.367 1 90.56 106 VAL A O 1
ATOM 883 N N . ILE A 1 107 ? 16.297 -26.016 -12.828 1 88.44 107 ILE A N 1
ATOM 884 C CA . ILE A 1 107 ? 16.797 -27.328 -12.422 1 88.44 107 ILE A CA 1
ATOM 885 C C . ILE A 1 107 ? 15.641 -28.203 -11.961 1 88.44 107 ILE A C 1
ATOM 887 O O . ILE A 1 107 ? 15.492 -29.344 -12.43 1 88.44 107 ILE A O 1
ATOM 891 N N . PRO A 1 108 ? 14.797 -27.656 -11.102 1 81.69 108 PRO A N 1
ATOM 892 C CA . PRO A 1 108 ? 13.672 -28.5 -10.695 1 81.69 108 PRO A CA 1
ATOM 893 C C . PRO A 1 108 ? 12.781 -28.891 -11.875 1 81.69 108 PRO A C 1
ATOM 895 O O . PRO A 1 108 ? 12.281 -30.016 -11.922 1 81.69 108 PRO A O 1
ATOM 898 N N . SER A 1 109 ? 12.562 -28.047 -12.812 1 85.5 109 SER A N 1
ATOM 899 C CA . SER A 1 109 ? 11.742 -28.359 -13.977 1 85.5 109 SER A CA 1
ATOM 900 C C . SER A 1 109 ? 12.391 -29.453 -14.828 1 85.5 109 SER A C 1
ATOM 902 O O . SER A 1 109 ? 11.703 -30.344 -15.32 1 85.5 109 SER A O 1
ATOM 904 N N . LEU A 1 110 ? 13.648 -29.375 -14.961 1 90 110 LEU A N 1
ATOM 905 C CA . LEU A 1 110 ? 14.375 -30.391 -15.719 1 90 110 LEU A CA 1
ATOM 906 C C . LEU A 1 110 ? 14.305 -31.75 -15.008 1 90 110 LEU A C 1
ATOM 908 O O . LEU A 1 110 ? 14.172 -32.781 -15.656 1 90 110 LEU A O 1
ATOM 912 N N . GLN A 1 111 ? 14.398 -31.641 -13.719 1 84.44 111 GLN A N 1
ATOM 913 C CA . GLN A 1 111 ? 14.359 -32.875 -12.922 1 84.44 111 GLN A CA 1
ATOM 914 C C . GLN A 1 111 ? 12.992 -33.531 -13 1 84.44 111 GLN A C 1
ATOM 916 O O . GLN A 1 111 ? 12.891 -34.75 -13.008 1 84.44 111 GLN A O 1
ATOM 921 N N . ILE A 1 112 ? 12.008 -32.719 -13.055 1 79.88 112 ILE A N 1
ATOM 922 C CA . ILE A 1 112 ? 10.648 -33.219 -12.953 1 79.88 112 ILE A CA 1
ATOM 923 C C . ILE A 1 112 ? 10.109 -33.562 -14.336 1 79.88 112 ILE A C 1
ATOM 925 O O . ILE A 1 112 ? 9.477 -34.594 -14.539 1 79.88 112 ILE A O 1
ATOM 929 N N . GLN A 1 113 ? 10.375 -32.75 -15.312 1 84.12 113 GLN A N 1
ATOM 930 C CA . GLN A 1 113 ? 9.719 -32.875 -16.609 1 84.12 113 GLN A CA 1
ATOM 931 C C . GLN A 1 113 ? 10.672 -33.406 -17.656 1 84.12 113 GLN A C 1
ATOM 933 O O . GLN A 1 113 ? 10.242 -33.844 -18.734 1 84.12 113 GLN A O 1
ATOM 938 N N . GLY A 1 114 ? 11.914 -33.375 -17.375 1 89.75 114 GLY A N 1
ATOM 939 C CA . GLY A 1 114 ? 12.898 -33.906 -18.312 1 89.75 114 GLY A CA 1
ATOM 940 C C . GLY A 1 114 ? 13.188 -35.375 -18.109 1 89.75 114 GLY A C 1
ATOM 941 O O . GLY A 1 114 ? 12.953 -35.938 -17.031 1 89.75 114 GLY A O 1
ATOM 942 N N . THR A 1 115 ? 13.641 -36.031 -19.172 1 91.19 115 THR A N 1
ATOM 943 C CA . THR A 1 115 ? 14.164 -37.375 -19.062 1 91.19 115 THR A CA 1
ATOM 944 C C . THR A 1 115 ? 15.516 -37.375 -18.359 1 91.19 115 THR A C 1
ATOM 946 O O . THR A 1 115 ? 16.125 -36.344 -18.156 1 91.19 115 THR A O 1
ATOM 949 N N . GLU A 1 116 ? 15.945 -38.531 -17.953 1 94.75 116 GLU A N 1
ATOM 950 C CA . GLU A 1 116 ? 17.266 -38.656 -17.344 1 94.75 116 GLU A CA 1
ATOM 951 C C . GLU A 1 116 ? 18.359 -38.156 -18.297 1 94.75 116 GLU A C 1
ATOM 953 O O . GLU A 1 116 ? 19.312 -37.531 -17.859 1 94.75 116 GLU A O 1
ATOM 958 N N . GLU A 1 117 ? 18.203 -38.562 -19.484 1 96.38 117 GLU A N 1
ATOM 959 C CA . GLU A 1 117 ? 19.172 -38.125 -20.5 1 96.38 117 GLU A CA 1
ATOM 960 C C . GLU A 1 117 ? 19.234 -36.625 -20.594 1 96.38 117 GLU A C 1
ATOM 962 O O . GLU A 1 117 ? 20.312 -36.031 -20.641 1 96.38 117 GLU A O 1
ATOM 967 N N . GLN A 1 118 ? 18.094 -36 -20.688 1 96.5 118 GLN A N 1
ATOM 968 C CA . GLN A 1 118 ? 18.016 -34.531 -20.766 1 96.5 118 GLN A CA 1
ATOM 969 C C . GLN A 1 118 ? 18.625 -33.875 -19.531 1 96.5 118 GLN A C 1
ATOM 971 O O . GLN A 1 118 ? 19.391 -32.906 -19.641 1 96.5 118 GLN A O 1
ATOM 976 N N . PHE A 1 119 ? 18.25 -34.344 -18.328 1 95 119 PHE A N 1
ATOM 977 C CA . PHE A 1 119 ? 18.781 -33.781 -17.094 1 95 119 PHE A CA 1
ATOM 978 C C . PHE A 1 119 ? 20.312 -33.906 -17.062 1 95 119 PHE A C 1
ATOM 980 O O . PHE A 1 119 ? 20.984 -32.938 -16.703 1 95 119 PHE A O 1
ATOM 987 N N . ASN A 1 120 ? 20.812 -35.062 -17.438 1 96.62 120 ASN A N 1
ATOM 988 C CA . ASN A 1 120 ? 22.25 -35.281 -17.422 1 96.62 120 ASN A CA 1
ATOM 989 C C . ASN A 1 120 ? 22.969 -34.406 -18.453 1 96.62 120 ASN A C 1
ATOM 991 O O . ASN A 1 120 ? 24.141 -34.062 -18.25 1 96.62 120 ASN A O 1
ATOM 995 N N . HIS A 1 121 ? 22.281 -34.156 -19.438 1 96.81 121 HIS A N 1
ATOM 996 C CA . HIS A 1 121 ? 22.859 -33.312 -20.484 1 96.81 121 HIS A CA 1
ATOM 997 C C . HIS A 1 121 ? 23.016 -31.875 -20.016 1 96.81 121 HIS A C 1
ATOM 999 O O . HIS A 1 121 ? 24.047 -31.234 -20.234 1 96.81 121 HIS A O 1
ATOM 1005 N N . TRP A 1 122 ? 22 -31.281 -19.438 1 96.75 122 TRP A N 1
ATOM 1006 C CA . TRP A 1 122 ? 21.969 -29.859 -19.156 1 96.75 122 TRP A CA 1
ATOM 1007 C C . TRP A 1 122 ? 22.484 -29.562 -17.75 1 96.75 122 TRP A C 1
ATOM 1009 O O . TRP A 1 122 ? 23.109 -28.516 -17.516 1 96.75 122 TRP A O 1
ATOM 1019 N N . PHE A 1 123 ? 22.297 -30.375 -16.766 1 94.5 123 PHE A N 1
ATOM 1020 C CA . PHE A 1 123 ? 22.516 -30.078 -15.352 1 94.5 123 PHE A CA 1
ATOM 1021 C C . PHE A 1 123 ? 23.984 -29.703 -15.102 1 94.5 123 PHE A C 1
ATOM 1023 O O . PHE A 1 123 ? 24.266 -28.688 -14.477 1 94.5 123 PHE A O 1
ATOM 1030 N N . PRO A 1 124 ? 24.969 -30.562 -15.586 1 93.56 124 PRO A N 1
ATOM 1031 C CA . PRO A 1 124 ? 26.359 -30.188 -15.336 1 93.56 124 PRO A CA 1
ATOM 1032 C C . PRO A 1 124 ? 26.719 -28.828 -15.914 1 93.56 124 PRO A C 1
ATOM 1034 O O . PRO A 1 124 ? 27.516 -28.094 -15.328 1 93.56 124 PRO A O 1
ATOM 1037 N N . ARG A 1 125 ? 26.094 -28.469 -16.984 1 93.56 125 ARG A N 1
ATOM 1038 C CA . ARG A 1 125 ? 26.375 -27.203 -17.641 1 93.56 125 ARG A CA 1
ATOM 1039 C C . ARG A 1 125 ? 25.719 -26.047 -16.906 1 93.56 125 ARG A C 1
ATOM 1041 O O . ARG A 1 125 ? 26.234 -24.938 -16.875 1 93.56 125 ARG A O 1
ATOM 1048 N N . ILE A 1 126 ? 24.562 -26.25 -16.344 1 92.56 126 ILE A N 1
ATOM 1049 C CA . ILE A 1 126 ? 23.906 -25.266 -15.5 1 92.56 126 ILE A CA 1
ATOM 1050 C C . ILE A 1 126 ? 24.703 -25.062 -14.219 1 92.56 126 ILE A C 1
ATOM 1052 O O . ILE A 1 126 ? 24.922 -23.938 -13.781 1 92.56 126 ILE A O 1
ATOM 1056 N N . ASN A 1 127 ? 25.141 -26.156 -13.672 1 85.94 127 ASN A N 1
ATOM 1057 C CA . ASN A 1 127 ? 25.891 -26.125 -12.422 1 85.94 127 ASN A CA 1
ATOM 1058 C C . ASN A 1 127 ? 27.219 -25.375 -12.586 1 85.94 127 ASN A C 1
ATOM 1060 O O . ASN A 1 127 ? 27.688 -24.734 -11.648 1 85.94 127 ASN A O 1
ATOM 1064 N N . SER A 1 128 ? 27.828 -25.5 -13.758 1 86.44 128 SER A N 1
ATOM 1065 C CA . SER A 1 128 ? 29.078 -24.812 -14.031 1 86.44 128 SER A CA 1
ATOM 1066 C C . SER A 1 128 ? 28.844 -23.375 -14.469 1 86.44 128 SER A C 1
ATOM 1068 O O . SER A 1 128 ? 29.797 -22.625 -14.695 1 86.44 128 SER A O 1
ATOM 1070 N N . LEU A 1 129 ? 27.625 -22.953 -14.672 1 88.44 129 LEU A N 1
ATOM 1071 C CA . LEU A 1 129 ? 27.188 -21.625 -15.07 1 88.44 129 LEU A CA 1
ATOM 1072 C C . LEU A 1 129 ? 27.516 -21.359 -16.531 1 88.44 129 LEU A C 1
ATOM 1074 O O . LEU A 1 129 ? 27.547 -20.203 -16.969 1 88.44 129 LEU A O 1
ATOM 1078 N N . GLU A 1 130 ? 27.797 -22.484 -17.156 1 90.56 130 GLU A N 1
ATOM 1079 C CA . GLU A 1 130 ? 27.859 -22.359 -18.609 1 90.56 130 GLU A CA 1
ATOM 1080 C C . GLU A 1 130 ? 26.484 -21.969 -19.188 1 90.56 130 GLU A C 1
ATOM 1082 O O . GLU A 1 130 ? 26.406 -21.141 -20.094 1 90.56 130 GLU A O 1
ATOM 1087 N N . ILE A 1 131 ? 25.547 -22.656 -18.625 1 93.88 131 ILE A N 1
ATOM 1088 C CA . ILE A 1 131 ? 24.172 -22.359 -18.984 1 93.88 131 ILE A CA 1
ATOM 1089 C C . ILE A 1 131 ? 23.484 -21.609 -17.844 1 93.88 131 ILE A C 1
ATOM 1091 O O . ILE A 1 131 ? 23.516 -22.047 -16.703 1 93.88 131 ILE A O 1
ATOM 1095 N N . ILE A 1 132 ? 23.047 -20.469 -18.188 1 94.31 132 ILE A N 1
ATOM 1096 C CA . ILE A 1 132 ? 22.188 -19.703 -17.281 1 94.31 132 ILE A CA 1
ATOM 1097 C C . ILE A 1 132 ? 20.766 -19.672 -17.812 1 94.31 132 ILE A C 1
ATOM 1099 O O . ILE A 1 132 ? 20.5 -19.094 -18.859 1 94.31 132 ILE A O 1
ATOM 1103 N N . GLY A 1 133 ? 19.922 -20.25 -17 1 95.44 133 GLY A N 1
ATOM 1104 C CA . GLY A 1 133 ? 18.562 -20.422 -17.469 1 95.44 133 GLY A CA 1
ATOM 1105 C C . GLY A 1 133 ? 17.594 -19.422 -16.844 1 95.44 133 GLY A C 1
ATOM 1106 O O . GLY A 1 133 ? 17.828 -18.922 -15.75 1 95.44 133 GLY A O 1
ATOM 1107 N N . CYS A 1 134 ? 16.562 -19.094 -17.578 1 95.69 134 CYS A N 1
ATOM 1108 C CA . CYS A 1 134 ? 15.398 -18.359 -17.078 1 95.69 134 CYS A CA 1
ATOM 1109 C C . CYS A 1 134 ? 14.109 -19.109 -17.359 1 95.69 134 CYS A C 1
ATOM 1111 O O . CYS A 1 134 ? 14.125 -20.141 -18.047 1 95.69 134 CYS A O 1
ATOM 1113 N N . TYR A 1 135 ? 13.078 -18.75 -16.703 1 94.44 135 TYR A N 1
ATOM 1114 C CA . TYR A 1 135 ? 11.766 -19.359 -16.891 1 94.44 135 TYR A CA 1
ATOM 1115 C C . TYR A 1 135 ? 10.82 -18.422 -17.625 1 94.44 135 TYR A C 1
ATOM 1117 O O . TYR A 1 135 ? 10.391 -17.406 -17.062 1 94.44 135 TYR A O 1
ATOM 1125 N N . ALA A 1 136 ? 10.469 -18.766 -18.859 1 96.88 136 ALA A N 1
ATOM 1126 C CA . ALA A 1 136 ? 9.695 -17.875 -19.719 1 96.88 136 ALA A CA 1
ATOM 1127 C C . ALA A 1 136 ? 8.289 -18.406 -19.953 1 96.88 136 ALA A C 1
ATOM 1129 O O . ALA A 1 136 ? 8.039 -19.125 -20.922 1 96.88 136 ALA A O 1
ATOM 1130 N N . GLN A 1 137 ? 7.414 -18 -19.141 1 93.75 137 GLN A N 1
ATOM 1131 C CA . GLN A 1 137 ? 6.023 -18.438 -19.234 1 93.75 137 GLN A CA 1
ATOM 1132 C C . GLN A 1 137 ? 5.094 -17.25 -19.469 1 93.75 137 GLN A C 1
ATOM 1134 O O . GLN A 1 137 ? 4.363 -17.203 -20.469 1 93.75 137 GLN A O 1
ATOM 1139 N N . THR A 1 138 ? 5.164 -16.234 -18.641 1 95.88 138 THR A N 1
ATOM 1140 C CA . THR A 1 138 ? 4.266 -15.078 -18.656 1 95.88 138 THR A CA 1
ATOM 1141 C C . THR A 1 138 ? 4.414 -14.297 -19.969 1 95.88 138 THR A C 1
ATOM 1143 O O . THR A 1 138 ? 5.527 -14.117 -20.453 1 95.88 138 THR A O 1
ATOM 1146 N N . GLU A 1 139 ? 3.34 -13.938 -20.516 1 97.62 139 GLU A N 1
ATOM 1147 C CA . GLU A 1 139 ? 3.312 -13.141 -21.734 1 97.62 139 GLU A CA 1
ATOM 1148 C C . GLU A 1 139 ? 2.723 -11.758 -21.484 1 97.62 139 GLU A C 1
ATOM 1150 O O . GLU A 1 139 ? 2.107 -11.523 -20.438 1 97.62 139 GLU A O 1
ATOM 1155 N N . LEU A 1 140 ? 2.92 -10.867 -22.375 1 97 140 LEU A N 1
ATOM 1156 C CA . LEU A 1 140 ? 2.377 -9.516 -22.297 1 97 140 LEU A CA 1
ATOM 1157 C C . LEU A 1 140 ? 0.862 -9.547 -22.125 1 97 140 LEU A C 1
ATOM 1159 O O . LEU A 1 140 ? 0.296 -8.711 -21.422 1 97 140 LEU A O 1
ATOM 1163 N N . GLY A 1 141 ? 0.285 -10.5 -22.766 1 95.5 141 GLY A N 1
ATOM 1164 C CA . GLY A 1 141 ? -1.168 -10.562 -22.75 1 95.5 141 GLY A CA 1
ATOM 1165 C C . GLY A 1 141 ? -1.705 -11.641 -21.828 1 95.5 141 GLY A C 1
ATOM 1166 O O . GLY A 1 141 ? -2.91 -11.703 -21.578 1 95.5 141 GLY A O 1
ATOM 1167 N N . HIS A 1 142 ? -0.873 -12.539 -21.297 1 94.06 142 HIS A N 1
ATOM 1168 C CA . HIS A 1 142 ? -1.344 -13.633 -20.438 1 94.06 142 HIS A CA 1
ATOM 1169 C C . HIS A 1 142 ? -0.41 -13.852 -19.266 1 94.06 142 HIS A C 1
ATOM 1171 O O . HIS A 1 142 ? 0.799 -14.016 -19.438 1 94.06 142 HIS A O 1
ATOM 1177 N N . GLY A 1 143 ? -0.943 -13.805 -18.094 1 89.81 143 GLY A N 1
ATOM 1178 C CA . GLY A 1 143 ? -0.246 -14.109 -16.844 1 89.81 143 GLY A CA 1
ATOM 1179 C C . GLY A 1 143 ? -0.865 -15.266 -16.094 1 89.81 143 GLY A C 1
ATOM 1180 O O . GLY A 1 143 ? -0.472 -16.422 -16.266 1 89.81 143 GLY A O 1
ATOM 1181 N N . SER A 1 144 ? -2.012 -15.062 -15.492 1 85.75 144 SER A N 1
ATOM 1182 C CA . SER A 1 144 ? -2.725 -16.078 -14.734 1 85.75 144 SER A CA 1
ATOM 1183 C C . SER A 1 144 ? -3.33 -17.141 -15.656 1 85.75 144 SER A C 1
ATOM 1185 O O . SER A 1 144 ? -3.48 -18.297 -15.266 1 85.75 144 SER A O 1
ATOM 1187 N N . ASN A 1 145 ? -3.705 -16.75 -16.812 1 89.69 145 ASN A N 1
ATOM 1188 C CA . ASN A 1 145 ? -4.289 -17.672 -17.781 1 89.69 145 ASN A CA 1
ATOM 1189 C C . ASN A 1 145 ? -3.217 -18.359 -18.625 1 89.69 145 ASN A C 1
ATOM 1191 O O . ASN A 1 145 ? -3.111 -18.109 -19.828 1 89.69 145 ASN A O 1
ATOM 1195 N N . ILE A 1 146 ? -2.602 -19.312 -18.078 1 86.31 146 ILE A N 1
ATOM 1196 C CA . ILE A 1 146 ? -1.5 -20.016 -18.719 1 86.31 146 ILE A CA 1
ATOM 1197 C C . ILE A 1 146 ? -2.018 -20.781 -19.922 1 86.31 146 ILE A C 1
ATOM 1199 O O . ILE A 1 146 ? -1.321 -20.906 -20.938 1 86.31 146 ILE A O 1
ATOM 1203 N N . ARG A 1 147 ? -3.229 -21.281 -19.781 1 87.69 147 ARG A N 1
ATOM 1204 C CA . ARG A 1 147 ? -3.801 -22.062 -20.875 1 87.69 147 ARG A CA 1
ATOM 1205 C C . ARG A 1 147 ? -4.02 -21.203 -22.109 1 87.69 147 ARG A C 1
ATOM 1207 O O . ARG A 1 147 ? -4.113 -21.719 -23.219 1 87.69 147 ARG A O 1
ATOM 1214 N N . GLY A 1 148 ? -4.055 -19.906 -21.891 1 91.62 148 GLY A N 1
ATOM 1215 C CA . GLY A 1 148 ? -4.367 -18.984 -22.984 1 91.62 148 GLY A CA 1
ATOM 1216 C C . GLY A 1 148 ? -3.133 -18.375 -23.625 1 91.62 148 G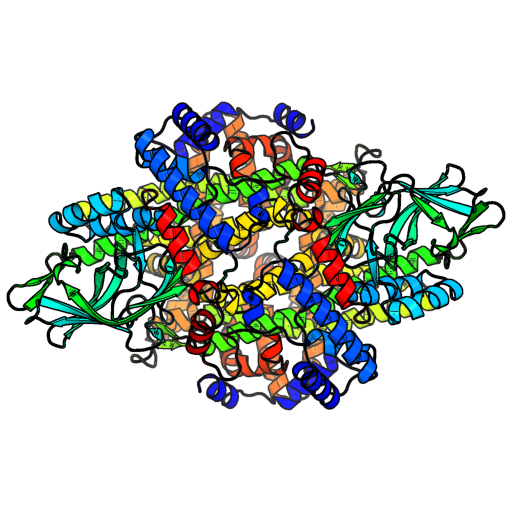LY A C 1
ATOM 1217 O O . GLY A 1 148 ? -3.242 -17.531 -24.5 1 91.62 148 GLY A O 1
ATOM 1218 N N . ILE A 1 149 ? -1.897 -18.828 -23.234 1 95.62 149 ILE A N 1
ATOM 1219 C CA . ILE A 1 149 ? -0.692 -18.266 -23.828 1 95.62 149 ILE A CA 1
ATOM 1220 C C . ILE A 1 149 ? -0.715 -18.469 -25.344 1 95.62 149 ILE A C 1
ATOM 1222 O O . ILE A 1 149 ? -1.347 -19.406 -25.844 1 95.62 149 ILE A O 1
ATOM 1226 N N . GLU A 1 150 ? -0.024 -17.594 -26.078 1 97.5 150 GLU A N 1
ATOM 1227 C CA . GLU A 1 150 ? -0.193 -17.578 -27.531 1 97.5 150 GLU A CA 1
ATOM 1228 C C . GLU A 1 150 ? 1.093 -17.984 -28.25 1 97.5 150 GLU A C 1
ATOM 1230 O O . GLU A 1 150 ? 1.079 -18.297 -29.438 1 97.5 150 GLU A O 1
ATOM 1235 N N . THR A 1 151 ? 2.221 -18.062 -27.5 1 98.5 151 THR A N 1
ATOM 1236 C CA . THR A 1 151 ? 3.445 -18.562 -28.109 1 98.5 151 THR A CA 1
ATOM 1237 C C . THR A 1 151 ? 3.238 -19.984 -28.656 1 98.5 151 THR A C 1
ATOM 1239 O O . THR A 1 151 ? 2.621 -20.812 -28 1 98.5 151 THR A O 1
ATOM 1242 N N . THR A 1 152 ? 3.766 -20.266 -29.922 1 98.56 152 THR A N 1
ATOM 1243 C CA . THR A 1 152 ? 3.537 -21.578 -30.531 1 98.56 152 THR A CA 1
ATOM 1244 C C . THR A 1 152 ? 4.863 -22.281 -30.812 1 98.56 152 THR A C 1
ATOM 1246 O O . THR A 1 152 ? 5.875 -21.625 -31.062 1 98.56 152 THR A O 1
ATOM 1249 N N . ALA A 1 153 ? 4.855 -23.547 -30.688 1 98.56 153 ALA A N 1
ATOM 1250 C CA . ALA A 1 153 ? 5.906 -24.438 -31.156 1 98.56 153 ALA A CA 1
ATOM 1251 C C . ALA A 1 153 ? 5.348 -25.484 -32.125 1 98.56 153 ALA A C 1
ATOM 1253 O O . ALA A 1 153 ? 4.645 -26.406 -31.719 1 98.56 153 ALA A O 1
ATOM 1254 N N . HIS A 1 154 ? 5.648 -25.312 -33.375 1 98.56 154 HIS A N 1
ATOM 1255 C CA . HIS A 1 154 ? 5.207 -26.25 -34.406 1 98.56 154 HIS A CA 1
ATOM 1256 C C . HIS A 1 154 ? 6.285 -27.297 -34.719 1 98.56 154 HIS A C 1
ATOM 1258 O O . HIS A 1 154 ? 7.43 -26.938 -35 1 98.56 154 HIS A O 1
ATOM 1264 N N . TYR A 1 155 ? 5.934 -28.547 -34.656 1 98.38 155 TYR A N 1
ATOM 1265 C CA . TYR A 1 155 ? 6.898 -29.594 -34.969 1 98.38 155 TYR A CA 1
ATOM 1266 C C . TYR A 1 155 ? 7.027 -29.812 -36.469 1 98.38 155 TYR A C 1
ATOM 1268 O O . TYR A 1 155 ? 6.023 -29.953 -37.156 1 98.38 155 TYR A O 1
ATOM 1276 N N . ASP A 1 156 ? 8.234 -29.797 -36.906 1 97.75 156 ASP A N 1
ATOM 1277 C CA . ASP A 1 156 ? 8.594 -30.172 -38.25 1 97.75 156 ASP A CA 1
ATOM 1278 C C . ASP A 1 156 ? 9.281 -31.531 -38.281 1 97.75 156 ASP A C 1
ATOM 1280 O O . ASP A 1 156 ? 10.469 -31.641 -37.969 1 97.75 156 ASP A O 1
ATOM 1284 N N . HIS A 1 157 ? 8.641 -32.562 -38.75 1 96.62 157 HIS A N 1
ATOM 1285 C CA . HIS A 1 157 ? 9.141 -33.938 -38.688 1 96.62 157 HIS A CA 1
ATOM 1286 C C . HIS A 1 157 ? 10.328 -34.125 -39.625 1 96.62 157 HIS A C 1
ATOM 1288 O O . HIS A 1 157 ? 11.227 -34.906 -39.344 1 96.62 157 HIS A O 1
ATOM 1294 N N . GLN A 1 158 ? 10.352 -33.469 -40.719 1 96.81 158 GLN A N 1
ATOM 1295 C CA . GLN A 1 158 ? 11.422 -33.625 -41.688 1 96.81 158 GLN A CA 1
ATOM 1296 C C . GLN A 1 158 ? 12.766 -33.219 -41.094 1 96.81 158 GLN A C 1
ATOM 1298 O O . GLN A 1 158 ? 13.758 -33.938 -41.25 1 96.81 158 GLN A O 1
ATOM 1303 N N . SER A 1 159 ? 12.797 -32.094 -40.406 1 97.06 159 SER A N 1
ATOM 1304 C CA . SER A 1 159 ? 14.039 -31.578 -39.812 1 97.06 159 SER A CA 1
ATOM 1305 C C . SER A 1 159 ? 14.203 -32 -38.375 1 97.06 159 SER A C 1
ATOM 1307 O O . SER A 1 159 ? 15.266 -31.844 -37.781 1 97.06 159 SER A O 1
ATOM 1309 N N . GLN A 1 160 ? 13.203 -32.562 -37.812 1 97.5 160 GLN A N 1
ATOM 1310 C CA . GLN A 1 160 ? 13.172 -32.969 -36.406 1 97.5 160 GLN A CA 1
ATOM 1311 C C . GLN A 1 160 ? 13.438 -31.75 -35.5 1 97.5 160 GLN A C 1
ATOM 1313 O O . GLN A 1 160 ? 14.273 -31.812 -34.594 1 97.5 160 GLN A O 1
ATOM 1318 N N . GLU A 1 161 ? 12.727 -30.703 -35.844 1 98.25 161 GLU A N 1
ATOM 1319 C CA . GLU A 1 161 ? 12.867 -29.453 -35.125 1 98.25 161 GLU A CA 1
ATOM 1320 C C . GLU A 1 161 ? 11.5 -28.875 -34.75 1 98.25 161 GLU A C 1
ATOM 1322 O O . GLU A 1 161 ? 10.484 -29.219 -35.375 1 98.25 161 GLU A O 1
ATOM 1327 N N . PHE A 1 162 ? 11.492 -28.062 -33.75 1 98.44 162 PHE A N 1
ATOM 1328 C CA . PHE A 1 162 ? 10.344 -27.219 -33.438 1 98.44 162 PHE A CA 1
ATOM 1329 C C . PHE A 1 162 ? 10.562 -25.797 -33.938 1 98.44 162 PHE A C 1
ATOM 1331 O O . PHE A 1 162 ? 11.672 -25.266 -33.875 1 98.44 162 PHE A O 1
ATOM 1338 N N . ILE A 1 163 ? 9.57 -25.234 -34.531 1 98.75 163 ILE A N 1
ATOM 1339 C CA . ILE A 1 163 ? 9.594 -23.844 -35 1 98.75 163 ILE A CA 1
ATOM 1340 C C . ILE A 1 163 ? 8.758 -22.984 -34.062 1 98.75 163 ILE A C 1
ATOM 1342 O O . ILE A 1 163 ? 7.531 -23.109 -34 1 98.75 163 ILE A O 1
ATOM 1346 N N . PHE A 1 164 ? 9.43 -22.062 -33.344 1 98.81 164 PHE A N 1
ATOM 1347 C CA . PHE A 1 164 ? 8.773 -21.203 -32.375 1 98.81 164 PHE A CA 1
ATOM 1348 C C . PHE A 1 164 ? 8.367 -19.875 -33 1 98.81 164 PHE A C 1
ATOM 1350 O O . PHE A 1 164 ? 9.109 -19.312 -33.812 1 98.81 164 PHE A O 1
ATOM 1357 N N . ASN A 1 165 ? 7.16 -19.406 -32.656 1 98.81 165 ASN A N 1
ATOM 1358 C CA . ASN A 1 165 ? 6.68 -18.094 -33.094 1 98.81 165 ASN A CA 1
ATOM 1359 C C . ASN A 1 165 ? 5.93 -17.375 -31.969 1 98.81 165 ASN A C 1
ATOM 1361 O O . ASN A 1 165 ? 5.309 -18.031 -31.125 1 98.81 165 ASN A O 1
ATOM 1365 N N . SER A 1 166 ? 6.066 -16.094 -31.906 1 98.69 166 SER A N 1
ATOM 1366 C CA . SER A 1 166 ? 5.172 -15.188 -31.203 1 98.69 166 SER A CA 1
ATOM 1367 C C . SER A 1 166 ? 4.188 -14.531 -32.156 1 98.69 166 SER A C 1
ATOM 1369 O O . SER A 1 166 ? 4.453 -13.445 -32.688 1 98.69 166 SER A O 1
ATOM 1371 N N . PRO A 1 167 ? 3.041 -15.062 -32.312 1 98 167 PRO A N 1
ATOM 1372 C CA . PRO A 1 167 ? 2.176 -14.68 -33.438 1 98 167 PRO A CA 1
ATOM 1373 C C . PRO A 1 167 ? 1.568 -13.289 -33.25 1 98 167 PRO A C 1
ATOM 1375 O O . PRO A 1 167 ? 1.208 -12.648 -34.25 1 98 167 PRO A O 1
ATOM 1378 N N . THR A 1 168 ? 1.37 -12.844 -32.031 1 97.5 168 THR A N 1
ATOM 1379 C CA . THR A 1 168 ? 0.828 -11.516 -31.75 1 97.5 168 THR A CA 1
ATOM 1380 C C . THR A 1 168 ? 1.696 -10.789 -30.719 1 97.5 168 THR A C 1
ATOM 1382 O O . THR A 1 168 ? 2.535 -11.406 -30.062 1 97.5 168 THR A O 1
ATOM 1385 N N . ILE A 1 169 ? 1.546 -9.531 -30.578 1 97.31 169 ILE A N 1
ATOM 1386 C CA . ILE A 1 169 ? 2.287 -8.766 -29.578 1 97.31 169 ILE A CA 1
ATOM 1387 C C . ILE A 1 169 ? 1.95 -9.281 -28.172 1 97.31 169 ILE A C 1
ATOM 1389 O O . ILE A 1 169 ? 2.795 -9.25 -27.281 1 97.31 169 ILE A O 1
ATOM 1393 N N . LYS A 1 170 ? 0.735 -9.773 -28 1 96.25 170 LYS A N 1
ATOM 1394 C CA . LYS A 1 170 ? 0.292 -10.312 -26.719 1 96.25 170 LYS A CA 1
ATOM 1395 C C . LYS A 1 170 ? 1.089 -11.562 -26.344 1 96.25 170 LYS A C 1
ATOM 1397 O O . LYS A 1 170 ? 1.174 -11.922 -25.156 1 96.25 170 LYS A O 1
ATOM 1402 N N . SER A 1 171 ? 1.712 -12.203 -27.328 1 98.25 171 SER A N 1
ATOM 1403 C CA . SER A 1 171 ? 2.381 -13.484 -27.109 1 98.25 171 SER A CA 1
ATOM 1404 C C . SER A 1 171 ? 3.834 -13.281 -26.688 1 98.25 171 SER A C 1
ATOM 1406 O O . SER A 1 171 ? 4.523 -14.242 -26.344 1 98.25 171 SER A O 1
ATOM 1408 N N . TYR A 1 172 ? 4.293 -12.008 -26.719 1 98.62 172 TYR A N 1
ATOM 1409 C CA . TYR A 1 172 ? 5.66 -11.781 -26.266 1 98.62 172 TYR A CA 1
ATOM 1410 C C . TYR A 1 172 ? 5.82 -12.164 -24.797 1 98.62 172 TYR A C 1
ATOM 1412 O O . TYR A 1 172 ? 5.016 -11.766 -23.953 1 98.62 172 TYR A O 1
ATOM 1420 N N . LYS A 1 173 ? 6.812 -13.078 -24.547 1 98.44 173 LYS A N 1
ATOM 1421 C CA . LYS A 1 173 ? 7.113 -13.312 -23.141 1 98.44 173 LYS A CA 1
ATOM 1422 C C . LYS A 1 173 ? 7.508 -12.008 -22.438 1 98.44 173 LYS A C 1
ATOM 1424 O O . LYS A 1 173 ? 8.141 -11.141 -23.047 1 98.44 173 LYS A O 1
ATOM 1429 N N . TRP A 1 174 ? 7.082 -11.867 -21.25 1 98.12 174 TRP A N 1
ATOM 1430 C CA . TRP A 1 174 ? 7.25 -10.633 -20.484 1 98.12 174 TRP A CA 1
ATOM 1431 C C . TRP A 1 174 ? 7.422 -10.938 -19 1 98.12 174 TRP A C 1
ATOM 1433 O O . TRP A 1 174 ? 6.82 -11.883 -18.469 1 98.12 174 TRP A O 1
ATOM 1443 N N . TRP A 1 175 ? 8.297 -10.195 -18.234 1 96.88 175 TRP A N 1
ATOM 1444 C CA . TRP A 1 175 ? 8.539 -10.281 -16.797 1 96.88 175 TRP A CA 1
ATOM 1445 C C . TRP A 1 175 ? 9.523 -11.398 -16.469 1 96.88 175 TRP A C 1
ATOM 1447 O O . TRP A 1 175 ? 9.609 -11.844 -15.328 1 96.88 175 TRP A O 1
ATOM 1457 N N . ILE A 1 176 ? 10.188 -11.883 -17.5 1 96.94 176 ILE A N 1
ATOM 1458 C CA . ILE A 1 176 ? 11.039 -13.047 -17.281 1 96.94 176 ILE A CA 1
ATOM 1459 C C . ILE A 1 176 ? 12.328 -12.625 -16.578 1 96.94 176 ILE A C 1
ATOM 1461 O O . ILE A 1 176 ? 13.109 -11.836 -17.109 1 96.94 176 ILE A O 1
ATOM 1465 N N . GLY A 1 177 ? 12.516 -13.164 -15.453 1 95.19 177 GLY A N 1
ATOM 1466 C CA . GLY A 1 177 ? 13.703 -12.844 -14.672 1 95.19 177 GLY A CA 1
ATOM 1467 C C . GLY A 1 177 ? 14.992 -13.336 -15.312 1 95.19 177 GLY A C 1
ATOM 1468 O O . GLY A 1 177 ? 15.047 -14.461 -15.82 1 95.19 177 GLY A O 1
ATOM 1469 N N . ALA A 1 178 ? 16 -12.5 -15.32 1 94.88 178 ALA A N 1
ATOM 1470 C CA . ALA A 1 178 ? 17.359 -12.781 -15.789 1 94.88 178 ALA A CA 1
ATOM 1471 C C . ALA A 1 178 ? 17.406 -12.828 -17.312 1 94.88 178 ALA A C 1
ATOM 1473 O O . ALA A 1 178 ? 18.484 -12.938 -17.906 1 94.88 178 ALA A O 1
ATOM 1474 N N . LEU A 1 179 ? 16.297 -12.703 -17.953 1 96.31 179 LEU A N 1
ATOM 1475 C CA . LEU A 1 179 ? 16.234 -12.875 -19.406 1 96.31 179 LEU A CA 1
ATOM 1476 C C . LEU A 1 179 ? 16.891 -11.703 -20.125 1 96.31 179 LEU A C 1
ATOM 1478 O O . LEU A 1 179 ? 17.547 -11.891 -21.156 1 96.31 179 LEU A O 1
ATOM 1482 N N . GLY A 1 180 ? 16.719 -10.523 -19.609 1 95.44 180 GLY A N 1
ATOM 1483 C CA . GLY A 1 180 ? 17.172 -9.328 -20.297 1 95.44 180 GLY A CA 1
ATOM 1484 C C . GLY A 1 180 ? 18.688 -9.281 -20.484 1 95.44 180 GLY A C 1
ATOM 1485 O O . GLY A 1 180 ? 19.172 -8.859 -21.531 1 95.44 180 GLY A O 1
ATOM 1486 N N . LEU A 1 181 ? 19.375 -9.828 -19.5 1 94.25 181 LEU A N 1
ATOM 1487 C CA . LEU A 1 181 ? 20.812 -9.586 -19.547 1 94.25 181 LEU A CA 1
ATOM 1488 C C . LEU A 1 181 ? 21.578 -10.875 -19.297 1 94.25 181 LEU A C 1
ATOM 1490 O O . LEU A 1 181 ? 22.609 -11.117 -19.938 1 94.25 181 LEU A O 1
ATOM 1494 N N . CYS A 1 182 ? 21.094 -11.758 -18.5 1 93.25 182 CYS A N 1
ATOM 1495 C CA . CYS A 1 182 ? 21.953 -12.789 -17.922 1 93.25 182 CYS A CA 1
ATOM 1496 C C . CYS A 1 182 ? 21.734 -14.133 -18.625 1 93.25 182 CYS A C 1
ATOM 1498 O O . CYS A 1 182 ? 22.703 -14.812 -18.969 1 93.25 182 CYS A O 1
ATOM 1500 N N . ALA A 1 183 ? 20.562 -14.508 -18.859 1 95.5 183 ALA A N 1
ATOM 1501 C CA . ALA A 1 183 ? 20.219 -15.859 -19.297 1 95.5 183 ALA A CA 1
ATOM 1502 C C . ALA A 1 183 ? 20.656 -16.094 -20.75 1 95.5 183 ALA A C 1
ATOM 1504 O O . ALA A 1 183 ? 20.562 -15.195 -21.578 1 95.5 183 ALA A O 1
ATOM 1505 N N . ASN A 1 184 ? 21.125 -17.328 -21 1 96.06 184 ASN A N 1
ATOM 1506 C CA . ASN A 1 184 ? 21.422 -17.734 -22.359 1 96.06 184 ASN A CA 1
ATOM 1507 C C . ASN A 1 184 ? 20.547 -18.906 -22.797 1 96.06 184 ASN A C 1
ATOM 1509 O O . ASN A 1 184 ? 20.578 -19.297 -23.969 1 96.06 184 ASN A O 1
ATOM 1513 N N . HIS A 1 185 ? 19.781 -19.438 -21.906 1 97.5 185 HIS A N 1
ATOM 1514 C CA . HIS A 1 185 ? 18.75 -20.438 -22.172 1 97.5 185 HIS A CA 1
ATOM 1515 C C . HIS A 1 185 ? 17.438 -20.078 -21.516 1 97.5 185 HIS A C 1
ATOM 1517 O O . HIS A 1 185 ? 17.422 -19.344 -20.516 1 97.5 185 HIS A O 1
ATOM 1523 N N . ALA A 1 186 ? 16.375 -20.531 -22.047 1 98.12 186 ALA A N 1
ATOM 1524 C CA . ALA A 1 186 ? 15.055 -20.281 -21.469 1 98.12 186 ALA A CA 1
ATOM 1525 C C . ALA A 1 186 ? 14.242 -21.562 -21.375 1 98.12 186 ALA A C 1
ATOM 1527 O O . ALA A 1 186 ? 14.141 -22.312 -22.359 1 98.12 186 ALA A O 1
ATOM 1528 N N . LEU A 1 187 ? 13.828 -21.875 -20.203 1 96.94 187 LEU A N 1
ATOM 1529 C CA . LEU A 1 187 ? 12.719 -22.812 -20.078 1 96.94 187 LEU A CA 1
ATOM 1530 C C . LEU A 1 187 ? 11.406 -22.141 -20.469 1 96.94 187 LEU A C 1
ATOM 1532 O O . LEU A 1 187 ? 10.789 -21.438 -19.672 1 96.94 187 LEU A O 1
ATOM 1536 N N . ILE A 1 188 ? 10.945 -22.422 -21.688 1 97.38 188 ILE A N 1
ATOM 1537 C CA . ILE A 1 188 ? 9.828 -21.688 -22.266 1 97.38 188 ILE A CA 1
ATOM 1538 C C . ILE A 1 188 ? 8.594 -22.578 -22.344 1 97.38 188 ILE A C 1
ATOM 1540 O O . ILE A 1 188 ? 8.703 -23.781 -22.609 1 97.38 188 ILE A O 1
ATOM 1544 N N . ILE A 1 189 ? 7.453 -22.031 -22.047 1 95.12 189 ILE A N 1
ATOM 1545 C CA . ILE A 1 189 ? 6.164 -22.703 -22.219 1 95.12 189 ILE A CA 1
ATOM 1546 C C . ILE A 1 189 ? 5.492 -22.219 -23.5 1 95.12 189 ILE A C 1
ATOM 1548 O O . ILE A 1 189 ? 5.348 -21.016 -23.719 1 95.12 189 ILE A O 1
ATOM 1552 N N . ALA A 1 190 ? 5.094 -23.141 -24.359 1 97.31 190 ALA A N 1
ATOM 1553 C CA . ALA A 1 190 ? 4.484 -22.797 -25.641 1 97.31 190 ALA A CA 1
ATOM 1554 C C . ALA A 1 190 ? 3.398 -23.797 -26.031 1 97.31 190 ALA A C 1
ATOM 1556 O O . ALA A 1 190 ? 3.42 -24.938 -25.578 1 97.31 190 ALA A O 1
ATOM 1557 N N . GLN A 1 191 ? 2.469 -23.312 -26.828 1 97.12 191 GLN A N 1
ATOM 1558 C CA . GLN A 1 191 ? 1.476 -24.203 -27.406 1 97.12 191 GLN A CA 1
ATOM 1559 C C . GLN A 1 191 ? 2.115 -25.156 -28.422 1 97.12 191 GLN A C 1
ATOM 1561 O O . GLN A 1 191 ? 2.609 -24.719 -29.469 1 97.12 191 GLN A O 1
ATOM 1566 N N . LEU A 1 192 ? 1.977 -26.469 -28.125 1 97.06 192 LEU A N 1
ATOM 1567 C CA . LEU A 1 192 ? 2.576 -27.469 -29 1 97.06 192 LEU A CA 1
ATOM 1568 C C . LEU A 1 192 ? 1.628 -27.828 -30.141 1 97.06 192 LEU A C 1
ATOM 1570 O O . LEU A 1 192 ? 0.478 -28.203 -29.906 1 97.06 192 LEU A O 1
ATOM 1574 N N . TRP A 1 193 ? 2.111 -27.656 -31.359 1 97.94 193 TRP A N 1
ATOM 1575 C CA . TRP A 1 193 ? 1.365 -28.016 -32.562 1 97.94 193 TRP A CA 1
ATOM 1576 C C . TRP A 1 193 ? 2.068 -29.141 -33.312 1 97.94 193 TRP A C 1
ATOM 1578 O O . TRP A 1 193 ? 3.246 -29.031 -33.656 1 97.94 193 TRP A O 1
ATOM 1588 N N . VAL A 1 194 ? 1.397 -30.219 -33.531 1 97.75 194 VAL A N 1
ATOM 1589 C CA . VAL A 1 194 ? 1.9 -31.375 -34.281 1 97.75 194 VAL A CA 1
ATOM 1590 C C . VAL A 1 194 ? 0.892 -31.766 -35.375 1 97.75 194 VAL A C 1
ATOM 1592 O O . VAL A 1 194 ? -0.276 -32.031 -35.062 1 97.75 194 VAL A O 1
ATOM 1595 N N . LYS A 1 195 ? 1.323 -31.781 -36.594 1 96.94 195 LYS A N 1
ATOM 1596 C CA . LYS A 1 195 ? 0.484 -32.156 -37.719 1 96.94 195 LYS A CA 1
ATOM 1597 C C . LYS A 1 195 ? -0.844 -31.422 -37.719 1 96.94 195 LYS A C 1
ATOM 1599 O O . LYS A 1 195 ? -1.909 -32.031 -37.844 1 96.94 195 LYS A O 1
ATOM 1604 N N . GLY A 1 196 ? -0.801 -30.141 -37.438 1 95.44 196 GLY A N 1
ATOM 1605 C CA . GLY A 1 196 ? -1.944 -29.234 -37.5 1 95.44 196 GLY A CA 1
ATOM 1606 C C . GLY A 1 196 ? -2.832 -29.281 -36.281 1 95.44 196 GLY A C 1
ATOM 1607 O O . GLY A 1 196 ? -3.824 -28.547 -36.219 1 95.44 196 GLY A O 1
ATOM 1608 N N . LYS A 1 197 ? -2.461 -30.047 -35.344 1 97 197 LYS A N 1
ATOM 1609 C CA . LYS A 1 197 ? -3.254 -30.156 -34.125 1 97 197 LYS A CA 1
ATOM 1610 C C . LYS A 1 197 ? -2.516 -29.547 -32.906 1 97 197 LYS A C 1
ATOM 1612 O O . LYS A 1 197 ? -1.307 -29.75 -32.781 1 97 197 LYS A O 1
ATOM 1617 N N . CYS A 1 198 ? -3.285 -28.797 -32.125 1 96.31 198 CYS A N 1
ATOM 1618 C CA . CYS A 1 198 ? -2.727 -28.188 -30.938 1 96.31 198 CYS A CA 1
ATOM 1619 C C . CYS A 1 198 ? -2.885 -29.094 -29.734 1 96.31 198 CYS A C 1
ATOM 1621 O O . CYS A 1 198 ? -3.99 -29.547 -29.438 1 96.31 198 CYS A O 1
ATOM 1623 N N . PHE A 1 199 ? -1.84 -29.359 -28.953 1 93.56 199 PHE A N 1
ATOM 1624 C CA . PHE A 1 199 ? -1.869 -30.266 -27.812 1 93.56 199 PHE A CA 1
ATOM 1625 C C . PHE A 1 199 ? -1.73 -29.5 -26.516 1 93.56 199 PHE A C 1
ATOM 1627 O O . PHE A 1 199 ? -1.564 -30.094 -25.438 1 93.56 199 PHE A O 1
ATOM 1634 N N . GLY A 1 200 ? -1.728 -28.188 -26.609 1 92.5 200 GLY A N 1
ATOM 1635 C CA . GLY A 1 200 ? -1.691 -27.344 -25.406 1 92.5 200 GLY A CA 1
ATOM 1636 C C . GLY A 1 200 ? -0.284 -26.969 -24.984 1 92.5 200 GLY A C 1
ATOM 1637 O O . GLY A 1 200 ? 0.673 -27.188 -25.734 1 92.5 200 GLY A O 1
ATOM 1638 N N . PRO A 1 201 ? -0.121 -26.344 -23.828 1 91.94 201 PRO A N 1
ATOM 1639 C CA . PRO A 1 201 ? 1.179 -25.844 -23.375 1 91.94 201 PRO A CA 1
ATOM 1640 C C . PRO A 1 201 ? 2.141 -26.984 -23.016 1 91.94 201 PRO A C 1
ATOM 1642 O O . PRO A 1 201 ? 1.744 -27.953 -22.359 1 91.94 201 PRO A O 1
ATOM 1645 N N . HIS A 1 202 ? 3.359 -26.922 -23.406 1 91.5 202 HIS A N 1
ATOM 1646 C CA . HIS A 1 202 ? 4.461 -27.812 -23.078 1 91.5 202 HIS A CA 1
ATOM 1647 C C . HIS A 1 202 ? 5.73 -27.047 -22.75 1 91.5 202 HIS A C 1
ATOM 1649 O O . HIS A 1 202 ? 5.852 -25.859 -23.109 1 91.5 202 HIS A O 1
ATOM 1655 N N . ALA A 1 203 ? 6.633 -27.703 -22.062 1 93.25 203 ALA A N 1
ATOM 1656 C CA . ALA A 1 203 ? 7.879 -27.062 -21.641 1 93.25 203 ALA A CA 1
ATOM 1657 C C . ALA A 1 203 ? 9.023 -27.438 -22.578 1 93.25 203 ALA A C 1
ATOM 1659 O O . ALA A 1 203 ? 9.141 -28.609 -22.984 1 93.25 203 ALA A O 1
ATOM 1660 N N . PHE A 1 204 ? 9.758 -26.5 -22.984 1 96.94 204 PHE A N 1
ATOM 1661 C CA . PHE A 1 204 ? 10.961 -26.641 -23.812 1 96.94 204 PHE A CA 1
ATOM 1662 C C . PHE A 1 204 ? 12.141 -25.922 -23.172 1 96.94 204 PHE A C 1
ATOM 1664 O O . PHE A 1 204 ? 11.984 -24.828 -22.625 1 96.94 204 PHE A O 1
ATOM 1671 N N . PHE A 1 205 ? 13.273 -26.516 -23.109 1 97.81 205 PHE A N 1
ATOM 1672 C CA . PHE A 1 205 ? 14.492 -25.828 -22.703 1 97.81 205 PHE A CA 1
ATOM 1673 C C . PHE A 1 205 ? 15.352 -25.469 -23.922 1 97.81 205 PHE A C 1
ATOM 1675 O O . PHE A 1 205 ? 15.984 -26.328 -24.516 1 97.81 205 PHE A O 1
ATOM 1682 N N . ILE A 1 206 ? 15.398 -24.156 -24.25 1 98.5 206 ILE A N 1
ATOM 1683 C CA . ILE A 1 206 ? 15.93 -23.781 -25.562 1 98.5 206 ILE A CA 1
ATOM 1684 C C . ILE A 1 206 ? 17.047 -22.75 -25.375 1 98.5 206 ILE A C 1
ATOM 1686 O O . ILE A 1 206 ? 17 -21.906 -24.469 1 98.5 206 ILE A O 1
ATOM 1690 N N . PRO A 1 207 ? 18.078 -22.781 -26.219 1 98.31 207 PRO A N 1
ATOM 1691 C CA . PRO A 1 207 ? 19.062 -21.703 -26.234 1 98.31 207 PRO A CA 1
ATOM 1692 C C . PRO A 1 207 ? 18.484 -20.406 -26.812 1 98.31 207 PRO A C 1
ATOM 1694 O O . PRO A 1 207 ? 17.688 -20.438 -27.75 1 98.31 207 PRO A O 1
ATOM 1697 N N . ILE A 1 208 ? 18.859 -19.297 -26.203 1 98.06 208 ILE A N 1
ATOM 1698 C CA . ILE A 1 208 ? 18.312 -18.047 -26.703 1 98.06 208 ILE A CA 1
ATOM 1699 C C . ILE A 1 208 ? 19.453 -17.078 -27.031 1 98.06 208 ILE A C 1
ATOM 1701 O O . ILE A 1 208 ? 19.25 -16.094 -27.734 1 98.06 208 ILE A O 1
ATOM 1705 N N . ARG A 1 209 ? 20.625 -17.328 -26.562 1 96.5 209 ARG A N 1
ATOM 1706 C CA . ARG A 1 209 ? 21.844 -16.578 -26.875 1 96.5 209 ARG A CA 1
ATOM 1707 C C . ARG A 1 209 ? 23 -17.516 -27.188 1 96.5 209 ARG A C 1
ATOM 1709 O O . ARG A 1 209 ? 23.031 -18.656 -26.734 1 96.5 209 ARG A O 1
ATOM 1716 N N . ASP A 1 210 ? 23.922 -16.938 -27.984 1 95.12 210 ASP A N 1
ATOM 1717 C CA . ASP A 1 210 ? 25.172 -17.656 -28.234 1 95.12 210 ASP A CA 1
ATOM 1718 C C . ASP A 1 210 ? 26.016 -17.75 -26.984 1 95.12 210 ASP A C 1
ATOM 1720 O O . ASP A 1 210 ? 26.156 -16.766 -26.234 1 95.12 210 ASP A O 1
ATOM 1724 N N . LEU A 1 211 ? 26.562 -18.875 -26.688 1 92.75 211 LEU A N 1
ATOM 1725 C CA . LEU A 1 211 ? 27.266 -19.125 -25.438 1 92.75 211 LEU A CA 1
ATOM 1726 C C . LEU A 1 211 ? 28.562 -18.328 -25.391 1 92.75 211 LEU A C 1
ATOM 1728 O O . LEU A 1 211 ? 29.047 -17.984 -24.297 1 92.75 211 LEU A O 1
ATOM 1732 N N . ASN A 1 212 ? 29.141 -18.062 -26.516 1 89.5 212 ASN A N 1
ATOM 1733 C CA . ASN A 1 212 ? 30.406 -17.344 -26.562 1 89.5 212 ASN A CA 1
ATOM 1734 C C . ASN A 1 212 ? 30.203 -15.844 -26.656 1 89.5 212 ASN A C 1
ATOM 1736 O O . ASN A 1 212 ? 30.672 -15.094 -25.797 1 89.5 212 ASN A O 1
ATOM 1740 N N . SER A 1 213 ? 29.375 -15.414 -27.547 1 89.5 213 SER A N 1
ATOM 1741 C CA . SER A 1 213 ? 29.219 -13.984 -27.781 1 89.5 213 SER A CA 1
ATOM 1742 C C . SER A 1 213 ? 28.125 -13.406 -26.875 1 89.5 213 SER A C 1
ATOM 1744 O O . SER A 1 213 ? 28.047 -12.188 -26.688 1 89.5 213 SER A O 1
ATOM 1746 N N . HIS A 1 214 ? 27.203 -14.188 -26.438 1 93.19 214 HIS A N 1
ATOM 1747 C CA . HIS A 1 214 ? 26.047 -13.805 -25.625 1 93.19 214 HIS A CA 1
ATOM 1748 C C . HIS A 1 214 ? 25.062 -12.953 -26.422 1 93.19 214 HIS A C 1
ATOM 1750 O O . HIS A 1 214 ? 24.203 -12.297 -25.844 1 93.19 214 HIS A O 1
ATOM 1756 N N . GLN A 1 215 ? 25.266 -12.977 -27.719 1 93.44 215 GLN A N 1
ATOM 1757 C CA . GLN A 1 215 ? 24.297 -12.32 -28.594 1 93.44 215 GLN A CA 1
ATOM 1758 C C . GLN A 1 215 ? 23.078 -13.211 -28.812 1 93.44 215 GLN A C 1
ATOM 1760 O O . GLN A 1 215 ? 23.172 -14.438 -28.766 1 93.44 215 GLN A O 1
ATOM 1765 N N . THR A 1 216 ? 21.969 -12.562 -29.031 1 95.69 216 THR A N 1
ATOM 1766 C CA . THR A 1 216 ? 20.766 -13.328 -29.281 1 95.69 216 THR A CA 1
ATOM 1767 C C . THR A 1 216 ? 20.906 -14.148 -30.562 1 95.69 216 THR A C 1
ATOM 1769 O O . THR A 1 216 ? 21.594 -13.734 -31.5 1 95.69 216 THR A O 1
ATOM 1772 N N . LEU A 1 217 ? 20.312 -15.25 -30.594 1 97.56 217 LEU A N 1
ATOM 1773 C CA . LEU A 1 217 ? 20.328 -16.109 -31.781 1 97.56 217 LEU A CA 1
ATOM 1774 C C . LEU A 1 217 ? 19.344 -15.609 -32.844 1 97.56 217 LEU A C 1
ATOM 1776 O O . LEU A 1 217 ? 18.484 -14.773 -32.531 1 97.56 217 LEU A O 1
ATOM 1780 N N . GLN A 1 218 ? 19.531 -16.062 -34.094 1 97.31 218 GLN A N 1
ATOM 1781 C CA . GLN A 1 218 ? 18.656 -15.648 -35.188 1 97.31 218 GLN A CA 1
ATOM 1782 C C . GLN A 1 218 ? 17.203 -16.047 -34.906 1 97.31 218 GLN A C 1
ATOM 1784 O O . GLN A 1 218 ? 16.938 -17.172 -34.5 1 97.31 218 GLN A O 1
ATOM 1789 N N . GLY A 1 219 ? 16.344 -15.086 -35.062 1 98.31 219 GLY A N 1
ATOM 1790 C CA . GLY A 1 219 ? 14.93 -15.336 -34.812 1 98.31 219 GLY A CA 1
ATOM 1791 C C . GLY A 1 219 ? 14.523 -15.039 -33.375 1 98.31 219 GLY A C 1
ATOM 1792 O O . GLY A 1 219 ? 13.352 -15.172 -33 1 98.31 219 GLY A O 1
ATOM 1793 N N . VAL A 1 220 ? 15.508 -14.688 -32.594 1 98.38 220 VAL A N 1
ATOM 1794 C CA . VAL A 1 220 ? 15.258 -14.398 -31.188 1 98.38 220 VAL A CA 1
ATOM 1795 C C . VAL A 1 220 ? 15.477 -12.906 -30.922 1 98.38 220 VAL A C 1
ATOM 1797 O O . VAL A 1 220 ? 16.547 -12.367 -31.203 1 98.38 220 VAL A O 1
ATOM 1800 N N . GLU A 1 221 ? 14.461 -12.203 -30.422 1 97.62 221 GLU A N 1
ATOM 1801 C CA . GLU A 1 221 ? 14.586 -10.828 -29.969 1 97.62 221 GLU A CA 1
ATOM 1802 C C . GLU A 1 221 ? 14.375 -10.719 -28.453 1 97.62 221 GLU A C 1
ATOM 1804 O O . GLU A 1 221 ? 13.375 -11.203 -27.938 1 97.62 221 GLU A O 1
ATOM 1809 N N . ILE A 1 222 ? 15.328 -10.164 -27.797 1 97.19 222 ILE A N 1
ATOM 1810 C CA . ILE A 1 222 ? 15.289 -10.023 -26.344 1 97.19 222 ILE A CA 1
ATOM 1811 C C . ILE A 1 222 ? 15.609 -8.578 -25.969 1 97.19 222 ILE A C 1
ATOM 1813 O O . ILE A 1 222 ? 16.438 -7.93 -26.594 1 97.19 222 ILE A O 1
ATOM 1817 N N . GLY A 1 223 ? 14.961 -8.078 -24.984 1 96.44 223 GLY A N 1
ATOM 1818 C CA . GLY A 1 223 ? 15.297 -6.816 -24.344 1 96.44 223 GLY A CA 1
ATOM 1819 C C . GLY A 1 223 ? 14.938 -6.781 -22.875 1 96.44 223 GLY A C 1
ATOM 1820 O O . GLY A 1 223 ? 14.266 -7.684 -22.375 1 96.44 223 GLY A O 1
ATOM 1821 N N . GLU A 1 224 ? 15.5 -5.812 -22.156 1 96.75 224 GLU A N 1
ATOM 1822 C CA . GLU A 1 224 ? 15.156 -5.547 -20.766 1 96.75 224 GLU A CA 1
ATOM 1823 C C . GLU A 1 224 ? 13.945 -4.621 -20.672 1 96.75 224 GLU A C 1
ATOM 1825 O O . GLU A 1 224 ? 13.852 -3.637 -21.406 1 96.75 224 GLU A O 1
ATOM 1830 N N . ILE A 1 225 ? 13 -4.871 -19.75 1 96.81 225 ILE A N 1
ATOM 1831 C CA . ILE A 1 225 ? 11.68 -4.262 -19.859 1 96.81 225 ILE A CA 1
ATOM 1832 C C . ILE A 1 225 ? 11.656 -2.943 -19.094 1 96.81 225 ILE A C 1
ATOM 1834 O O . ILE A 1 225 ? 10.719 -2.156 -19.234 1 96.81 225 ILE A O 1
ATOM 1838 N N . GLY A 1 226 ? 12.625 -2.682 -18.266 1 95.81 226 GLY A N 1
ATOM 1839 C CA . GLY A 1 226 ? 12.688 -1.401 -17.578 1 95.81 226 GLY A CA 1
ATOM 1840 C C . GLY A 1 226 ? 12.516 -1.521 -16.078 1 95.81 226 GLY A C 1
ATOM 1841 O O . GLY A 1 226 ? 12.43 -2.629 -15.539 1 95.81 226 GLY A O 1
ATOM 1842 N N . PRO A 1 227 ? 12.477 -0.343 -15.398 1 96.38 227 PRO A N 1
ATOM 1843 C CA . PRO A 1 227 ? 12.445 -0.338 -13.93 1 96.38 227 PRO A CA 1
ATOM 1844 C C . PRO A 1 227 ? 11.078 -0.723 -13.375 1 96.38 227 PRO A C 1
ATOM 1846 O O . PRO A 1 227 ? 10.055 -0.484 -14.016 1 96.38 227 PRO A O 1
ATOM 1849 N N . LYS A 1 228 ? 11.109 -1.271 -12.242 1 96.44 228 LYS A N 1
ATOM 1850 C CA . LYS A 1 228 ? 9.945 -1.692 -11.477 1 96.44 228 LYS A CA 1
ATOM 1851 C C . LYS A 1 228 ? 9.898 -0.995 -10.117 1 96.44 228 LYS A C 1
ATOM 1853 O O . LYS A 1 228 ? 10.852 -0.311 -9.734 1 96.44 228 LYS A O 1
ATOM 1858 N N . ILE A 1 229 ? 8.836 -1.174 -9.414 1 96.31 229 ILE A N 1
ATOM 1859 C CA . ILE A 1 229 ? 8.695 -0.545 -8.102 1 96.31 229 ILE A CA 1
ATOM 1860 C C . ILE A 1 229 ? 9.68 -1.178 -7.121 1 96.31 229 ILE A C 1
ATOM 1862 O O . ILE A 1 229 ? 10.164 -0.512 -6.203 1 96.31 229 ILE A O 1
ATOM 1866 N N . GLY A 1 230 ? 10.055 -2.373 -7.332 1 93.44 230 GLY A N 1
ATOM 1867 C CA . GLY A 1 230 ? 10.984 -3.135 -6.516 1 93.44 230 GLY A CA 1
ATOM 1868 C C . GLY A 1 230 ? 11.664 -4.258 -7.273 1 93.44 230 GLY A C 1
ATOM 1869 O O . GLY A 1 230 ? 11.422 -4.441 -8.469 1 93.44 230 GLY A O 1
ATOM 1870 N N . LEU A 1 231 ? 12.617 -4.926 -6.637 1 92.38 231 LEU A N 1
ATOM 1871 C CA . LEU A 1 231 ? 13.375 -6.031 -7.211 1 92.38 231 LEU A CA 1
ATOM 1872 C C . LEU A 1 231 ? 14.18 -5.57 -8.422 1 92.38 231 LEU A C 1
ATOM 1874 O O . LEU A 1 231 ? 14.297 -6.297 -9.406 1 92.38 231 LEU A O 1
ATOM 1878 N N . ASN A 1 232 ? 14.633 -4.41 -8.352 1 92.19 232 ASN A N 1
ATOM 1879 C CA . ASN A 1 232 ? 15.352 -3.846 -9.492 1 92.19 232 ASN A CA 1
ATOM 1880 C C . ASN A 1 232 ? 16.75 -4.426 -9.609 1 92.19 232 ASN A C 1
ATOM 1882 O O . ASN A 1 232 ? 17.438 -4.203 -10.609 1 92.19 232 ASN A O 1
ATOM 1886 N N . HIS A 1 233 ? 17.141 -5.203 -8.633 1 89.62 233 HIS A N 1
ATOM 1887 C CA . HIS A 1 233 ? 18.422 -5.898 -8.727 1 89.62 233 HIS A CA 1
ATOM 1888 C C . HIS A 1 233 ? 18.344 -7.074 -9.695 1 89.62 233 HIS A C 1
ATOM 1890 O O . HIS A 1 233 ? 19.375 -7.605 -10.117 1 89.62 233 HIS A O 1
ATOM 1896 N N . MET A 1 234 ? 17.125 -7.445 -10.008 1 90.88 234 MET A N 1
ATOM 1897 C CA . MET A 1 234 ? 16.875 -8.477 -11.016 1 90.88 234 MET A CA 1
ATOM 1898 C C . MET A 1 234 ? 16.422 -7.852 -12.328 1 90.88 234 MET A C 1
ATOM 1900 O O . MET A 1 234 ? 15.477 -7.059 -12.352 1 90.88 234 MET A O 1
ATOM 1904 N N . ASP A 1 235 ? 17.156 -8.25 -13.359 1 92.94 235 ASP A N 1
ATOM 1905 C CA . ASP A 1 235 ? 16.641 -7.793 -14.648 1 92.94 235 ASP A CA 1
ATOM 1906 C C . ASP A 1 235 ? 15.453 -8.641 -15.094 1 92.94 235 ASP A C 1
ATOM 1908 O O . ASP A 1 235 ? 15.367 -9.82 -14.75 1 92.94 235 ASP A O 1
ATOM 1912 N N . ASN A 1 236 ? 14.531 -8.109 -15.742 1 96.12 236 ASN A N 1
ATOM 1913 C CA . ASN A 1 236 ? 13.422 -8.773 -16.406 1 96.12 236 ASN A CA 1
ATOM 1914 C C . ASN A 1 236 ? 13.383 -8.445 -17.906 1 96.12 236 ASN A C 1
ATOM 1916 O O . ASN A 1 236 ? 13.656 -7.309 -18.297 1 96.12 236 ASN A O 1
ATOM 1920 N N . GLY A 1 237 ? 13.133 -9.469 -18.656 1 97.31 237 GLY A N 1
ATOM 1921 C CA . GLY A 1 237 ? 13.195 -9.242 -20.094 1 97.31 237 GLY A CA 1
ATOM 1922 C C . GLY A 1 237 ? 11.922 -9.648 -20.828 1 97.31 237 GLY A C 1
ATOM 1923 O O . GLY A 1 237 ? 11 -10.18 -20.219 1 97.31 237 GLY A O 1
ATOM 1924 N N . TYR A 1 238 ? 11.844 -9.188 -22.047 1 98.25 238 TYR A N 1
ATOM 1925 C CA . TYR A 1 238 ? 10.844 -9.695 -22.984 1 98.25 238 TYR A CA 1
ATOM 1926 C C . TYR A 1 238 ? 11.492 -10.57 -24.047 1 98.25 238 TYR A C 1
ATOM 1928 O O . TYR A 1 238 ? 12.703 -10.492 -24.266 1 98.25 238 TYR A O 1
ATOM 1936 N N . LEU A 1 239 ? 10.703 -11.492 -24.641 1 98.62 239 LEU A N 1
ATOM 1937 C CA . LEU A 1 239 ? 11.164 -12.43 -25.641 1 98.62 239 LEU A CA 1
ATOM 1938 C C . LEU A 1 239 ? 10.156 -12.539 -26.797 1 98.62 239 LEU A C 1
ATOM 1940 O O . LEU A 1 239 ? 8.984 -12.836 -26.562 1 98.62 239 LEU A O 1
ATOM 1944 N N . LYS A 1 240 ? 10.602 -12.164 -27.938 1 98.69 240 LYS A N 1
ATOM 1945 C CA . LYS A 1 240 ? 9.859 -12.336 -29.172 1 98.69 240 LYS A CA 1
ATOM 1946 C C . LYS A 1 240 ? 10.547 -13.352 -30.094 1 98.69 240 LYS A C 1
ATOM 1948 O O . LYS A 1 240 ? 11.75 -13.258 -30.344 1 98.69 240 LYS A O 1
ATOM 1953 N N . LEU A 1 241 ? 9.812 -14.336 -30.516 1 98.81 241 LEU A N 1
ATOM 1954 C CA . LEU A 1 241 ? 10.344 -15.391 -31.391 1 98.81 241 LEU A CA 1
ATOM 1955 C C . LEU A 1 241 ? 9.703 -15.328 -32.781 1 98.81 241 LEU A C 1
ATOM 1957 O O . LEU A 1 241 ? 8.484 -15.148 -32.875 1 98.81 241 LEU A O 1
ATOM 1961 N N . ASP A 1 242 ? 10.562 -15.383 -33.719 1 98.69 242 ASP A N 1
ATOM 1962 C CA . ASP A 1 242 ? 10.133 -15.328 -35.094 1 98.69 242 ASP A CA 1
ATOM 1963 C C . ASP A 1 242 ? 10.75 -16.469 -35.906 1 98.69 242 ASP A C 1
ATOM 1965 O O . ASP A 1 242 ? 11.906 -16.375 -36.344 1 98.69 242 ASP A O 1
ATOM 1969 N N . ASN A 1 243 ? 9.977 -17.453 -36.219 1 98.56 243 ASN A N 1
ATOM 1970 C CA . ASN A 1 243 ? 10.422 -18.641 -36.938 1 98.56 243 ASN A CA 1
ATOM 1971 C C . ASN A 1 243 ? 11.727 -19.188 -36.375 1 98.56 243 ASN A C 1
ATOM 1973 O O . ASN A 1 243 ? 12.68 -19.422 -37.125 1 98.56 243 ASN A O 1
ATOM 1977 N N . TYR A 1 244 ? 11.844 -19.297 -35.156 1 98.62 244 TYR A N 1
ATOM 1978 C CA . TYR A 1 244 ? 13.031 -19.781 -34.469 1 98.62 244 TYR A CA 1
ATOM 1979 C C . TYR A 1 244 ? 13.031 -21.297 -34.375 1 98.62 244 TYR A C 1
ATOM 1981 O O . TYR A 1 244 ? 12.102 -21.891 -33.812 1 98.62 244 TYR A O 1
ATOM 1989 N N . ARG A 1 245 ? 14.039 -21.969 -34.875 1 98.38 245 ARG A N 1
ATOM 1990 C CA . ARG A 1 245 ? 14.078 -23.438 -34.969 1 98.38 245 ARG A CA 1
ATOM 1991 C C . ARG A 1 245 ? 15.016 -24.031 -33.938 1 98.38 245 ARG A C 1
ATOM 1993 O O . ARG A 1 245 ? 16.125 -23.516 -33.719 1 98.38 245 ARG A O 1
ATOM 2000 N N . VAL A 1 246 ? 14.531 -25.016 -33.281 1 98.06 246 VAL A N 1
ATOM 2001 C CA . VAL A 1 246 ? 15.344 -25.703 -32.312 1 98.06 246 VAL A CA 1
ATOM 2002 C C . VAL A 1 246 ? 15.148 -27.219 -32.438 1 98.06 246 VAL A C 1
ATOM 2004 O O . VAL A 1 246 ? 14.102 -27.672 -32.906 1 98.06 246 VAL A O 1
ATOM 2007 N N . ASN A 1 247 ? 16.109 -27.906 -31.984 1 97.44 247 ASN A N 1
ATOM 2008 C CA . ASN A 1 247 ? 16.094 -29.359 -32.062 1 97.44 247 ASN A CA 1
ATOM 2009 C C . ASN A 1 247 ? 14.984 -29.969 -31.219 1 97.44 247 ASN A C 1
ATOM 2011 O O . ASN A 1 247 ? 14.664 -29.438 -30.156 1 97.44 247 ASN A O 1
ATOM 2015 N N . LYS A 1 248 ? 14.453 -31.125 -31.609 1 96.88 248 LYS A N 1
ATOM 2016 C CA . LYS A 1 248 ? 13.375 -31.812 -30.906 1 96.88 248 LYS A CA 1
ATOM 2017 C C . LYS A 1 248 ? 13.789 -32.188 -29.484 1 96.88 248 LYS A C 1
ATOM 2019 O O . LYS A 1 248 ? 12.938 -32.312 -28.594 1 96.88 248 LYS A O 1
ATOM 2024 N N . PHE A 1 249 ? 15.109 -32.25 -29.234 1 96.62 249 PHE A N 1
ATOM 2025 C CA . PHE A 1 249 ? 15.672 -32.625 -27.938 1 96.62 249 PHE A CA 1
ATOM 2026 C C . PHE A 1 249 ? 15.289 -31.594 -26.875 1 96.62 249 PHE A C 1
ATOM 2028 O O . PHE A 1 249 ? 15.328 -31.875 -25.688 1 96.62 249 PHE A O 1
ATOM 2035 N N . CYS A 1 250 ? 14.844 -30.453 -27.297 1 97.44 250 CYS A N 1
ATOM 2036 C CA . CYS A 1 250 ? 14.617 -29.344 -26.375 1 97.44 250 CYS A CA 1
ATOM 2037 C C . CYS A 1 250 ? 13.266 -29.469 -25.688 1 97.44 250 CYS A C 1
ATOM 2039 O O . CYS A 1 250 ? 13.016 -28.797 -24.688 1 97.44 250 CYS A O 1
ATOM 2041 N N . MET A 1 251 ? 12.391 -30.266 -26.203 1 97.06 251 MET A N 1
ATOM 2042 C CA . MET A 1 251 ? 11.117 -30.5 -25.531 1 97.06 251 MET A CA 1
ATOM 2043 C C . MET A 1 251 ? 11.297 -31.453 -24.344 1 97.06 251 MET A C 1
ATOM 2045 O O . MET A 1 251 ? 11.867 -32.531 -24.484 1 97.06 251 MET A O 1
ATOM 2049 N N . LEU A 1 252 ? 10.938 -31.062 -23.188 1 92.75 252 LEU A N 1
ATOM 2050 C CA . LEU A 1 252 ? 11.016 -31.969 -22.047 1 92.75 252 LEU A CA 1
ATOM 2051 C C . LEU A 1 252 ? 10.031 -33.125 -22.203 1 92.75 252 LEU A C 1
ATOM 2053 O O . LEU A 1 252 ? 8.82 -32.906 -22.312 1 92.75 252 LEU A O 1
ATOM 2057 N N . ASN A 1 253 ? 10.5 -34.312 -22.188 1 90.06 253 ASN A N 1
ATOM 2058 C CA . ASN A 1 253 ? 9.75 -35.406 -22.766 1 90.06 253 ASN A CA 1
ATOM 2059 C C . ASN A 1 253 ? 9.5 -36.531 -21.766 1 90.06 253 ASN A C 1
ATOM 2061 O O . ASN A 1 253 ? 9.266 -37.688 -22.141 1 90.06 253 ASN A O 1
ATOM 2065 N N . ARG A 1 254 ? 9.586 -36.156 -20.484 1 84.75 254 ARG A N 1
ATOM 2066 C CA . ARG A 1 254 ? 9.359 -37.21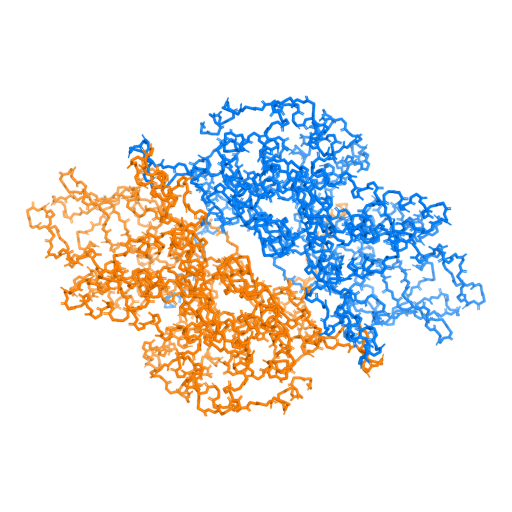9 -19.516 1 84.75 254 ARG A CA 1
ATOM 2067 C C . ARG A 1 254 ? 7.938 -37.75 -19.625 1 84.75 254 ARG A C 1
ATOM 2069 O O . ARG A 1 254 ? 7.719 -38.969 -19.5 1 84.75 254 ARG A O 1
ATOM 2076 N N . PHE A 1 255 ? 6.969 -36.906 -19.828 1 84.06 255 PHE A N 1
ATOM 2077 C CA . PHE A 1 255 ? 5.574 -37.312 -19.75 1 84.06 255 PHE A CA 1
ATOM 2078 C C . PHE A 1 255 ? 4.957 -37.406 -21.141 1 84.06 255 PHE A C 1
ATOM 2080 O O . PHE A 1 255 ? 3.916 -38.062 -21.328 1 84.06 255 PHE A O 1
ATOM 2087 N N . SER A 1 256 ? 5.457 -36.719 -22.078 1 87.5 256 SER A N 1
ATOM 2088 C CA . SER A 1 256 ? 5.02 -36.75 -23.469 1 87.5 256 SER A CA 1
ATOM 2089 C C . SER A 1 256 ? 6.207 -36.656 -24.422 1 87.5 256 SER A C 1
ATOM 2091 O O . SER A 1 256 ? 7.277 -36.188 -24.031 1 87.5 256 SER A O 1
ATOM 2093 N N . LYS A 1 257 ? 5.977 -37.188 -25.609 1 91.38 257 LYS A N 1
ATOM 2094 C CA . LYS A 1 257 ? 7.043 -37.156 -26.609 1 91.38 257 LYS A CA 1
ATOM 2095 C C . LYS A 1 257 ? 6.469 -37.156 -28.016 1 91.38 257 LYS A C 1
ATOM 2097 O O . LYS A 1 257 ? 5.277 -37.406 -28.203 1 91.38 257 LYS A O 1
ATOM 2102 N N . ILE A 1 258 ? 7.309 -36.719 -28.922 1 95.06 258 ILE A N 1
ATOM 2103 C CA . ILE A 1 258 ? 7.047 -36.969 -30.328 1 95.06 258 ILE A CA 1
ATOM 2104 C C . ILE A 1 258 ? 7.719 -38.281 -30.766 1 95.06 258 ILE A C 1
ATOM 2106 O O . ILE A 1 258 ? 8.945 -38.406 -30.703 1 95.06 258 ILE A O 1
ATOM 2110 N N . ASN A 1 259 ? 6.969 -39.188 -31.297 1 93.5 259 ASN A N 1
ATOM 2111 C CA . ASN A 1 259 ? 7.531 -40.5 -31.625 1 93.5 259 ASN A CA 1
ATOM 2112 C C . ASN A 1 259 ? 8.219 -40.5 -33 1 93.5 259 ASN A C 1
ATOM 2114 O O . ASN A 1 259 ? 8.312 -39.438 -33.625 1 93.5 259 ASN A O 1
ATOM 2118 N N . SER A 1 260 ? 8.758 -41.625 -33.375 1 93.5 260 SER A N 1
ATOM 2119 C CA . SER A 1 260 ? 9.555 -41.719 -34.594 1 93.5 260 SER A CA 1
ATOM 2120 C C . SER A 1 260 ? 8.727 -41.406 -35.844 1 93.5 260 SER A C 1
ATOM 2122 O O . SER A 1 260 ? 9.258 -41 -36.875 1 93.5 260 SER A O 1
ATOM 2124 N N . ALA A 1 261 ? 7.422 -41.594 -35.719 1 95.12 261 ALA A N 1
ATOM 2125 C CA . ALA A 1 261 ? 6.52 -41.344 -36.844 1 95.12 261 ALA A CA 1
ATOM 2126 C C . ALA A 1 261 ? 6.117 -39.844 -36.875 1 95.12 261 ALA A C 1
ATOM 2128 O O . ALA A 1 261 ? 5.461 -39.406 -37.812 1 95.12 261 ALA A O 1
ATOM 2129 N N . GLY A 1 262 ? 6.543 -39.094 -35.844 1 95.44 262 GLY A N 1
ATOM 2130 C CA . GLY A 1 262 ? 6.215 -37.688 -35.781 1 95.44 262 GLY A CA 1
ATOM 2131 C C . GLY A 1 262 ? 4.902 -37.406 -35.094 1 95.44 262 GLY A C 1
ATOM 2132 O O . GLY A 1 262 ? 4.359 -36.281 -35.188 1 95.44 262 GLY A O 1
ATOM 2133 N N . ASP A 1 263 ? 4.383 -38.375 -34.344 1 95.88 263 ASP A N 1
ATOM 2134 C CA . ASP A 1 263 ? 3.115 -38.219 -33.625 1 95.88 263 ASP A CA 1
ATOM 2135 C C . ASP A 1 263 ? 3.35 -37.906 -32.156 1 95.88 263 ASP A C 1
ATOM 2137 O O . ASP A 1 263 ? 4.336 -38.344 -31.562 1 95.88 263 ASP A O 1
ATOM 2141 N N . TYR A 1 264 ? 2.469 -37.062 -31.672 1 94.94 264 TYR A N 1
ATOM 2142 C CA . TYR A 1 264 ? 2.467 -36.781 -30.234 1 94.94 264 TYR A CA 1
ATOM 2143 C C . TYR A 1 264 ? 2.027 -38 -29.438 1 94.94 264 TYR A C 1
ATOM 2145 O O . TYR A 1 264 ? 1.043 -38.656 -29.781 1 94.94 264 TYR A O 1
ATOM 2153 N N . GLU A 1 265 ? 2.727 -38.375 -28.406 1 91.94 265 GLU A N 1
ATOM 2154 C CA . GLU A 1 265 ? 2.408 -39.5 -27.516 1 91.94 265 GLU A CA 1
ATOM 2155 C C . GLU A 1 265 ? 2.465 -39.062 -26.047 1 91.94 265 GLU A C 1
ATOM 2157 O O . GLU A 1 265 ? 3.463 -38.5 -25.609 1 91.94 265 GLU A O 1
ATOM 2162 N N . LEU A 1 266 ? 1.384 -39.281 -25.359 1 86.75 266 LEU A N 1
ATOM 2163 C CA . LEU A 1 266 ? 1.336 -39.062 -23.922 1 86.75 266 LEU A CA 1
ATOM 2164 C C . LEU A 1 266 ? 1.664 -40.344 -23.156 1 86.75 266 LEU A C 1
ATOM 2166 O O . LEU A 1 266 ? 1.02 -41.375 -23.359 1 86.75 266 LEU A O 1
ATOM 2170 N N . HIS A 1 267 ? 2.795 -40.344 -22.359 1 76.94 267 HIS A N 1
ATOM 2171 C CA . HIS A 1 267 ? 3.252 -41.531 -21.641 1 76.94 267 HIS A CA 1
ATOM 2172 C C . HIS A 1 267 ? 2.516 -41.688 -20.312 1 76.94 267 HIS A C 1
ATOM 2174 O O . HIS A 1 267 ? 2.381 -42.781 -19.797 1 76.94 267 HIS A O 1
ATOM 2180 N N . ASP A 1 268 ? 2.318 -40.656 -19.703 1 72.56 268 ASP A N 1
ATOM 2181 C CA . ASP A 1 268 ? 1.763 -40.75 -18.344 1 72.56 268 ASP A CA 1
ATOM 2182 C C . ASP A 1 268 ? 0.771 -39.594 -18.094 1 72.56 268 ASP A C 1
ATOM 2184 O O . ASP A 1 268 ? 1.131 -38.438 -18.172 1 72.56 268 ASP A O 1
ATOM 2188 N N . ARG A 1 269 ? -0.399 -39.969 -17.953 1 65.38 269 ARG A N 1
ATOM 2189 C CA . ARG A 1 269 ? -1.465 -39 -17.703 1 65.38 269 ARG A CA 1
ATOM 2190 C C . ARG A 1 269 ? -1.233 -38.25 -16.391 1 65.38 269 ARG A C 1
ATOM 2192 O O . ARG A 1 269 ? -1.783 -37.156 -16.188 1 65.38 269 ARG A O 1
ATOM 2199 N N . ASN A 1 270 ? -0.302 -38.781 -15.664 1 64.44 270 ASN A N 1
ATOM 2200 C CA . ASN A 1 270 ? -0.024 -38.188 -14.375 1 64.44 270 ASN A CA 1
ATOM 2201 C C . ASN A 1 270 ? 0.851 -36.938 -14.523 1 64.44 270 ASN A C 1
ATOM 2203 O O . ASN A 1 270 ? 1.11 -36.219 -13.547 1 64.44 270 ASN A O 1
ATOM 2207 N N . SER A 1 271 ? 1.14 -36.688 -15.789 1 64.31 271 SER A N 1
ATOM 2208 C CA . SER A 1 271 ? 1.987 -35.531 -16.109 1 64.31 271 SER A CA 1
ATOM 2209 C C . SER A 1 271 ? 1.342 -34.25 -15.656 1 64.31 271 SER A C 1
ATOM 2211 O O . SER A 1 271 ? 2.018 -33.375 -15.109 1 64.31 271 SER A O 1
ATOM 2213 N N . ILE A 1 272 ? 0.133 -34.219 -15.812 1 65.44 272 ILE A N 1
ATOM 2214 C CA . ILE A 1 272 ? -0.59 -33 -15.477 1 65.44 272 ILE A CA 1
ATOM 2215 C C . ILE A 1 272 ? -0.563 -32.781 -13.961 1 65.44 272 ILE A C 1
ATOM 2217 O O . ILE A 1 272 ? -0.44 -31.641 -13.492 1 65.44 272 ILE A O 1
ATOM 2221 N N . LYS A 1 273 ? -0.5 -33.875 -13.258 1 71.44 273 LYS A N 1
ATOM 2222 C CA . LYS A 1 273 ? -0.493 -33.781 -11.797 1 71.44 273 LYS A CA 1
ATOM 2223 C C . LYS A 1 273 ? 0.844 -33.281 -11.281 1 71.44 273 LYS A C 1
ATOM 2225 O O . LYS A 1 273 ? 0.892 -32.562 -10.281 1 71.44 273 LYS A O 1
ATOM 2230 N N . ILE A 1 274 ? 1.853 -33.594 -11.93 1 69.25 274 ILE A N 1
ATOM 2231 C CA . ILE A 1 274 ? 3.191 -33.188 -11.508 1 69.25 274 ILE A CA 1
ATOM 2232 C C . ILE A 1 274 ? 3.373 -31.703 -11.719 1 69.25 274 ILE A C 1
ATOM 2234 O O . ILE A 1 274 ? 3.975 -31.016 -10.883 1 69.25 274 ILE A O 1
ATOM 2238 N N . LEU A 1 275 ? 2.951 -31.203 -12.828 1 68.94 275 LEU A N 1
ATOM 2239 C CA . LEU A 1 275 ? 3.016 -29.766 -13.078 1 68.94 275 LEU A CA 1
ATOM 2240 C C . LEU A 1 275 ? 2.248 -29 -12.016 1 68.94 275 LEU A C 1
ATOM 2242 O O . LEU A 1 275 ? 2.719 -27.969 -11.531 1 68.94 275 LEU A O 1
ATOM 2246 N N . TYR A 1 276 ? 1.234 -29.5 -11.695 1 73.69 276 TYR A N 1
ATOM 2247 C CA . TYR A 1 276 ? 0.41 -28.875 -10.664 1 73.69 276 TYR A CA 1
ATOM 2248 C C . TYR A 1 276 ? 1.097 -28.922 -9.305 1 73.69 276 TYR A C 1
ATOM 2250 O O . TYR A 1 276 ? 0.977 -28 -8.508 1 73.69 276 TYR A O 1
ATOM 2258 N N . LEU A 1 277 ? 1.732 -30.062 -9.078 1 78.31 277 LEU A N 1
ATOM 2259 C CA . LEU A 1 277 ? 2.459 -30.203 -7.82 1 78.31 277 LEU A CA 1
ATOM 2260 C C . LEU A 1 277 ? 3.535 -29.125 -7.688 1 78.31 277 LEU A C 1
ATOM 2262 O O . LEU A 1 277 ? 3.721 -28.547 -6.613 1 78.31 277 LEU A O 1
ATOM 2266 N N . SER A 1 278 ? 4.258 -28.828 -8.727 1 75.31 278 SER A N 1
ATOM 2267 C CA . SER A 1 278 ? 5.293 -27.797 -8.703 1 75.31 278 SER A CA 1
ATOM 2268 C C . SER A 1 278 ? 4.711 -26.438 -8.344 1 75.31 278 SER A C 1
ATOM 2270 O O . SER A 1 278 ? 5.316 -25.672 -7.59 1 75.31 278 SER A O 1
ATOM 2272 N N . LEU A 1 279 ? 3.588 -26.156 -8.859 1 77.12 279 LEU A N 1
ATOM 2273 C CA . LEU A 1 279 ? 2.93 -24.891 -8.562 1 77.12 279 LEU A CA 1
ATOM 2274 C C . LEU A 1 279 ? 2.516 -24.828 -7.102 1 77.12 279 LEU A C 1
ATOM 2276 O O . LEU A 1 279 ? 2.631 -23.766 -6.465 1 77.12 279 LEU A O 1
ATOM 2280 N N . VAL A 1 280 ? 2.066 -25.969 -6.633 1 84.38 280 VAL A N 1
ATOM 2281 C CA . VAL A 1 280 ? 1.656 -26.047 -5.234 1 84.38 280 VAL A CA 1
ATOM 2282 C C . VAL A 1 280 ? 2.863 -25.812 -4.328 1 84.38 280 VAL A C 1
ATOM 2284 O O . VAL A 1 280 ? 2.787 -25.047 -3.365 1 84.38 280 VAL A O 1
ATOM 2287 N N . MET A 1 281 ? 3.957 -26.438 -4.668 1 83.69 281 MET A N 1
ATOM 2288 C CA . MET A 1 281 ? 5.16 -26.312 -3.85 1 83.69 281 MET A CA 1
ATOM 2289 C C . MET A 1 281 ? 5.668 -24.875 -3.84 1 83.69 281 MET A C 1
ATOM 2291 O O . MET A 1 281 ? 6.133 -24.391 -2.809 1 83.69 281 MET A O 1
ATOM 2295 N N . SER A 1 282 ? 5.594 -24.25 -4.93 1 85.12 282 SER A N 1
ATOM 2296 C CA . SER A 1 282 ? 6.027 -22.875 -5.035 1 85.12 282 SER A CA 1
ATOM 2297 C C . SER A 1 282 ? 5.164 -21.953 -4.172 1 85.12 282 SER A C 1
ATOM 2299 O O . SER A 1 282 ? 5.684 -21.109 -3.449 1 85.12 282 SER A O 1
ATOM 2301 N N . ARG A 1 283 ? 3.908 -22.094 -4.215 1 90.56 283 ARG A N 1
ATOM 2302 C CA . ARG A 1 283 ? 2.977 -21.266 -3.455 1 90.56 283 ARG A CA 1
ATOM 2303 C C . ARG A 1 283 ? 3.152 -21.484 -1.955 1 90.56 283 ARG A C 1
ATOM 2305 O O . ARG A 1 283 ? 3.145 -20.531 -1.181 1 90.56 283 ARG A O 1
ATOM 2312 N N . VAL A 1 284 ? 3.293 -22.781 -1.617 1 92.31 284 VAL A N 1
ATOM 2313 C CA . VAL A 1 284 ? 3.512 -23.094 -0.211 1 92.31 284 VAL A CA 1
ATOM 2314 C C . VAL A 1 284 ? 4.852 -22.531 0.248 1 92.31 284 VAL A C 1
ATOM 2316 O O . VAL A 1 284 ? 4.98 -22.062 1.381 1 92.31 284 VAL A O 1
ATOM 2319 N N . GLY A 1 285 ? 5.863 -22.531 -0.641 1 90.12 285 GLY A N 1
ATOM 2320 C CA . GLY A 1 285 ? 7.148 -21.922 -0.342 1 90.12 285 GLY A CA 1
ATOM 2321 C C . GLY A 1 285 ? 7.055 -20.438 -0.068 1 90.12 285 GLY A C 1
ATOM 2322 O O . GLY A 1 285 ? 7.684 -19.938 0.864 1 90.12 285 GLY A O 1
ATOM 2323 N N . ILE A 1 286 ? 6.266 -19.75 -0.828 1 92.56 286 ILE A N 1
ATOM 2324 C CA . ILE A 1 286 ? 6.078 -18.312 -0.663 1 92.56 286 ILE A CA 1
ATOM 2325 C C . ILE A 1 286 ? 5.387 -18.031 0.671 1 92.56 286 ILE A C 1
ATOM 2327 O O . ILE A 1 286 ? 5.832 -17.172 1.439 1 92.56 286 ILE A O 1
ATOM 2331 N N . ALA A 1 287 ? 4.363 -18.797 0.94 1 96.12 287 ALA A N 1
ATOM 2332 C CA . ALA A 1 287 ? 3.613 -18.609 2.18 1 96.12 287 ALA A CA 1
ATOM 2333 C C . ALA A 1 287 ? 4.48 -18.922 3.396 1 96.12 287 ALA A C 1
ATOM 2335 O O . ALA A 1 287 ? 4.461 -18.188 4.387 1 96.12 287 ALA A O 1
ATOM 2336 N N . SER A 1 288 ? 5.227 -20.016 3.289 1 93.88 288 SER A N 1
ATOM 2337 C CA . SER A 1 288 ? 6.023 -20.484 4.414 1 93.88 288 SER A CA 1
ATOM 2338 C C . SER A 1 288 ? 7.25 -19.609 4.637 1 93.88 288 SER A C 1
ATOM 2340 O O . SER A 1 288 ? 7.844 -19.625 5.719 1 93.88 288 SER A O 1
ATOM 2342 N N . GLY A 1 289 ? 7.652 -18.828 3.648 1 92.12 289 GLY A N 1
ATOM 2343 C CA . GLY A 1 289 ? 8.828 -17.969 3.766 1 92.12 289 GLY A CA 1
ATOM 2344 C C . GLY A 1 289 ? 8.5 -16.562 4.184 1 92.12 289 GLY A C 1
ATOM 2345 O O . GLY A 1 289 ? 9.398 -15.75 4.43 1 92.12 289 GLY A O 1
ATOM 2346 N N . ALA A 1 290 ? 7.219 -16.234 4.398 1 94.12 290 ALA A N 1
ATOM 2347 C CA . ALA A 1 290 ? 6.754 -14.883 4.668 1 94.12 290 ALA A CA 1
ATOM 2348 C C . ALA A 1 290 ? 7.328 -14.352 5.98 1 94.12 290 ALA A C 1
ATOM 2350 O O . ALA A 1 290 ? 7.562 -13.156 6.125 1 94.12 290 ALA A O 1
ATOM 2351 N N . TRP A 1 291 ? 7.664 -15.227 6.926 1 94.81 291 TRP A N 1
ATOM 2352 C CA . TRP A 1 291 ? 8.148 -14.852 8.25 1 94.81 291 TRP A CA 1
ATOM 2353 C C . TRP A 1 291 ? 9.438 -14.039 8.148 1 94.81 291 TRP A C 1
ATOM 2355 O O . TRP A 1 291 ? 9.664 -13.109 8.922 1 94.81 291 TRP A O 1
ATOM 2365 N N . PHE A 1 292 ? 10.273 -14.336 7.195 1 94.94 292 PHE A N 1
ATOM 2366 C CA . PHE A 1 292 ? 11.609 -13.75 7.105 1 94.94 292 PHE A CA 1
ATOM 2367 C C . PHE A 1 292 ? 11.531 -12.25 6.844 1 94.94 292 PHE A C 1
ATOM 2369 O O . PHE A 1 292 ? 12.094 -11.453 7.594 1 94.94 292 PHE A O 1
ATOM 2376 N N . SER A 1 293 ? 10.766 -11.836 5.848 1 96.19 293 SER A N 1
ATOM 2377 C CA . SER A 1 293 ? 10.633 -10.422 5.52 1 96.19 293 SER A CA 1
ATOM 2378 C C . SER A 1 293 ? 9.961 -9.656 6.648 1 96.19 293 SER A C 1
ATOM 2380 O O . SER A 1 293 ? 10.359 -8.531 6.969 1 96.19 293 SER A O 1
ATOM 2382 N N . LEU A 1 294 ? 8.938 -10.258 7.227 1 98 294 LEU A N 1
ATOM 2383 C CA . LEU A 1 294 ? 8.234 -9.586 8.312 1 98 294 LEU A CA 1
ATOM 2384 C C . LEU A 1 294 ? 9.148 -9.398 9.516 1 98 294 LEU A C 1
ATOM 2386 O O . LEU A 1 294 ? 9.102 -8.352 10.172 1 98 294 LEU A O 1
ATOM 2390 N N . SER A 1 295 ? 9.969 -10.414 9.836 1 97.69 295 SER A N 1
ATOM 2391 C CA . SER A 1 295 ? 10.883 -10.32 10.969 1 97.69 295 SER A CA 1
ATOM 2392 C C . SER A 1 295 ? 11.906 -9.203 10.758 1 97.69 295 SER A C 1
ATOM 2394 O O . SER A 1 295 ? 12.289 -8.516 11.703 1 97.69 295 SER A O 1
ATOM 2396 N N . ILE A 1 296 ? 12.344 -8.992 9.539 1 97.25 296 ILE A N 1
ATOM 2397 C CA . ILE A 1 296 ? 13.281 -7.918 9.227 1 97.25 296 ILE A CA 1
ATOM 2398 C C . ILE A 1 296 ? 12.633 -6.57 9.531 1 97.25 296 ILE A C 1
ATOM 2400 O O . ILE A 1 296 ? 13.211 -5.746 10.25 1 97.25 296 ILE A O 1
ATOM 2404 N N . GLY A 1 297 ? 11.43 -6.359 8.977 1 98.38 297 GLY A N 1
ATOM 2405 C CA . GLY A 1 297 ? 10.734 -5.098 9.195 1 98.38 297 GLY A CA 1
ATOM 2406 C C . GLY A 1 297 ? 10.477 -4.801 10.656 1 98.38 297 GLY A C 1
ATOM 2407 O O . GLY A 1 297 ? 10.711 -3.684 11.117 1 98.38 297 GLY A O 1
ATOM 2408 N N . LEU A 1 298 ? 10.039 -5.809 11.391 1 98.75 298 LEU A N 1
ATOM 2409 C CA . LEU A 1 298 ? 9.688 -5.633 12.797 1 98.75 298 LEU A CA 1
ATOM 2410 C C . LEU A 1 298 ? 10.93 -5.41 13.648 1 98.75 298 LEU A C 1
ATOM 2412 O O . LEU A 1 298 ? 10.898 -4.664 14.625 1 98.75 298 LEU A O 1
ATOM 2416 N N . THR A 1 299 ? 12.055 -6.07 13.281 1 98.5 299 THR A N 1
ATOM 2417 C CA . THR A 1 299 ? 13.297 -5.848 14.008 1 98.5 299 THR A CA 1
ATOM 2418 C C . THR A 1 299 ? 13.719 -4.383 13.922 1 98.5 299 THR A C 1
ATOM 2420 O O . THR A 1 299 ? 14.016 -3.75 14.938 1 98.5 299 THR A O 1
ATOM 2423 N N . ILE A 1 300 ? 13.703 -3.842 12.742 1 98.62 300 ILE A N 1
ATOM 2424 C CA . ILE A 1 300 ? 14.109 -2.461 12.508 1 98.62 300 ILE A CA 1
ATOM 2425 C C . ILE A 1 300 ? 13.188 -1.515 13.273 1 98.62 300 ILE A C 1
ATOM 2427 O O . ILE A 1 300 ? 13.656 -0.66 14.031 1 98.62 300 ILE A O 1
ATOM 2431 N N . ALA A 1 301 ? 11.922 -1.694 13.18 1 98.81 301 ALA A N 1
ATOM 2432 C CA . ALA A 1 301 ? 10.945 -0.746 13.711 1 98.81 301 ALA A CA 1
ATOM 2433 C C . ALA A 1 301 ? 10.898 -0.805 15.234 1 98.81 301 ALA A C 1
ATOM 2435 O O . ALA A 1 301 ? 10.75 0.224 15.898 1 98.81 301 ALA A O 1
ATOM 2436 N N . ILE A 1 302 ? 10.953 -2.023 15.812 1 98.81 302 ILE A N 1
ATOM 2437 C CA . ILE A 1 302 ? 10.891 -2.154 17.266 1 98.81 302 ILE A CA 1
ATOM 2438 C C . ILE A 1 302 ? 12.148 -1.567 17.891 1 98.81 302 ILE A C 1
ATOM 2440 O O . ILE A 1 302 ? 12.07 -0.795 18.859 1 98.81 302 ILE A O 1
ATOM 2444 N N . ARG A 1 303 ? 13.352 -1.901 17.344 1 98.75 303 ARG A N 1
ATOM 2445 C CA . ARG A 1 303 ? 14.586 -1.313 17.844 1 98.75 303 ARG A CA 1
ATOM 2446 C C . ARG A 1 303 ? 14.539 0.209 17.781 1 98.75 303 ARG A C 1
ATOM 2448 O O . ARG A 1 303 ? 14.852 0.891 18.766 1 98.75 303 ARG A O 1
ATOM 2455 N N . TYR A 1 304 ? 14.125 0.76 16.656 1 98.5 304 TYR A N 1
ATOM 2456 C CA . TYR A 1 304 ? 14.055 2.205 16.469 1 98.5 304 TYR A CA 1
ATOM 2457 C C . TYR A 1 304 ? 13.07 2.83 17.453 1 98.5 304 TYR A C 1
ATOM 2459 O O . TYR A 1 304 ? 13.344 3.889 18.031 1 98.5 304 TYR A O 1
ATOM 2467 N N . SER A 1 305 ? 11.914 2.172 17.688 1 98.19 305 SER A N 1
ATOM 2468 C CA . SER A 1 305 ? 10.852 2.697 18.547 1 98.19 305 SER A CA 1
ATOM 2469 C C . SER A 1 305 ? 11.289 2.748 20 1 98.19 305 SER A C 1
ATOM 2471 O O . SER A 1 305 ? 10.727 3.498 20.812 1 98.19 305 SER A O 1
ATOM 2473 N N . ILE A 1 306 ? 12.234 1.955 20.359 1 97.94 306 ILE A N 1
ATOM 2474 C CA . ILE A 1 306 ? 12.766 1.94 21.719 1 97.94 306 ILE A CA 1
ATOM 2475 C C . ILE A 1 306 ? 13.719 3.111 21.906 1 97.94 306 ILE A C 1
ATOM 2477 O O . ILE A 1 306 ? 13.805 3.678 23 1 97.94 306 ILE A O 1
ATOM 2481 N N . ILE A 1 307 ? 14.375 3.508 20.828 1 97.06 307 ILE A N 1
ATOM 2482 C CA . ILE A 1 307 ? 15.391 4.555 20.906 1 97.06 307 ILE A CA 1
ATOM 2483 C C . ILE A 1 307 ? 14.734 5.922 20.734 1 97.06 307 ILE A C 1
ATOM 2485 O O . ILE A 1 307 ? 15.055 6.871 21.453 1 97.06 307 ILE A O 1
ATOM 2489 N N . ARG A 1 308 ? 13.828 6.043 19.797 1 96.5 308 ARG A N 1
ATOM 2490 C CA . ARG A 1 308 ? 13.188 7.305 19.438 1 96.5 308 ARG A CA 1
ATOM 2491 C C . ARG A 1 308 ? 12.219 7.75 20.531 1 96.5 308 ARG A C 1
ATOM 2493 O O . ARG A 1 308 ? 11.445 6.945 21.047 1 96.5 308 ARG A O 1
ATOM 2500 N N . ARG A 1 309 ? 12.305 9.023 20.875 1 94.88 309 ARG A N 1
ATOM 2501 C CA . ARG A 1 309 ? 11.438 9.625 21.875 1 94.88 309 ARG A CA 1
ATOM 2502 C C . ARG A 1 309 ? 10.75 10.875 21.344 1 94.88 309 ARG A C 1
ATOM 2504 O O . ARG A 1 309 ? 11.336 11.617 20.547 1 94.88 309 ARG A O 1
ATOM 2511 N N . GLN A 1 310 ? 9.516 11.031 21.703 1 93.44 310 GLN A N 1
ATOM 2512 C CA . GLN A 1 310 ? 8.758 12.211 21.312 1 93.44 310 GLN A CA 1
ATOM 2513 C C . GLN A 1 310 ? 7.801 12.641 22.422 1 93.44 310 GLN A C 1
ATOM 2515 O O . GLN A 1 310 ? 7.277 11.797 23.156 1 93.44 310 GLN A O 1
ATOM 2520 N N . PHE A 1 311 ? 7.539 13.961 22.562 1 91.94 311 PHE A N 1
ATOM 2521 C CA . PHE A 1 311 ? 6.605 14.57 23.5 1 91.94 311 PHE A CA 1
ATOM 2522 C C . PHE A 1 311 ? 6.961 14.211 24.938 1 91.94 311 PHE A C 1
ATOM 2524 O O . PHE A 1 311 ? 7.824 13.359 25.172 1 91.94 311 PHE A O 1
ATOM 2531 N N . THR A 1 312 ? 6.312 14.82 25.875 1 88.69 312 THR A N 1
ATOM 2532 C CA . THR A 1 312 ? 6.66 14.695 27.281 1 88.69 312 THR A CA 1
ATOM 2533 C C . THR A 1 312 ? 6.199 13.344 27.844 1 88.69 312 THR A C 1
ATOM 2535 O O . THR A 1 312 ? 5.094 12.891 27.531 1 88.69 312 THR A O 1
ATOM 2538 N N . ASP A 1 313 ? 7.09 12.781 28.562 1 87.06 313 ASP A N 1
ATOM 2539 C CA . ASP A 1 313 ? 6.73 11.578 29.297 1 87.06 313 ASP A CA 1
ATOM 2540 C C . ASP A 1 313 ? 5.934 11.914 30.562 1 87.06 313 ASP A C 1
ATOM 2542 O O . ASP A 1 313 ? 6.402 12.672 31.406 1 87.06 313 ASP A O 1
ATOM 2546 N N . PRO A 1 314 ? 4.816 11.398 30.625 1 85.44 314 PRO A N 1
ATOM 2547 C CA . PRO A 1 314 ? 4.004 11.734 31.797 1 85.44 314 PRO A CA 1
ATOM 2548 C C . PRO A 1 314 ? 4.652 11.289 33.094 1 85.44 314 PRO A C 1
ATOM 2550 O O . PRO A 1 314 ? 4.414 11.891 34.156 1 85.44 314 PRO A O 1
ATOM 2553 N N . GLU A 1 315 ? 5.449 10.328 33.125 1 84.06 315 GLU A N 1
ATOM 2554 C CA . GLU A 1 315 ? 6.098 9.805 34.344 1 84.06 315 GLU A CA 1
ATOM 2555 C C . GLU A 1 315 ? 7.426 10.508 34.594 1 84.06 315 GLU A C 1
ATOM 2557 O O . GLU A 1 315 ? 7.84 10.656 35.75 1 84.06 315 GLU A O 1
ATOM 2562 N N . PHE A 1 316 ? 8.016 10.914 33.5 1 87.62 316 PHE A N 1
ATOM 2563 C CA . PHE A 1 316 ? 9.297 11.609 33.594 1 87.62 316 PHE A CA 1
ATOM 2564 C C . PHE A 1 316 ? 9.25 12.93 32.812 1 87.62 316 PHE A C 1
ATOM 2566 O O . PHE A 1 316 ? 9.766 13.039 31.703 1 87.62 316 PHE A O 1
ATOM 2573 N N . PRO A 1 317 ? 8.805 13.961 33.438 1 84.31 317 PRO A N 1
ATOM 2574 C CA . PRO A 1 317 ? 8.484 15.219 32.75 1 84.31 317 PRO A CA 1
ATOM 2575 C C . PRO A 1 317 ? 9.711 15.867 32.125 1 84.31 317 PRO A C 1
ATOM 2577 O O . PRO A 1 317 ? 9.578 16.703 31.203 1 84.31 317 PRO A O 1
ATOM 2580 N N . ASP A 1 318 ? 10.852 15.469 32.5 1 87.44 318 ASP A N 1
ATOM 2581 C CA . ASP A 1 318 ? 12.055 16.078 31.953 1 87.44 318 ASP A CA 1
ATOM 2582 C C . ASP A 1 318 ? 12.57 15.289 30.75 1 87.44 318 ASP A C 1
ATOM 2584 O O . ASP A 1 318 ? 13.609 15.633 30.188 1 87.44 318 ASP A O 1
ATOM 2588 N N . GLN A 1 319 ? 11.797 14.266 30.438 1 90.69 319 GLN A N 1
ATOM 2589 C CA . GLN A 1 319 ? 12.203 13.422 29.328 1 90.69 319 GLN A CA 1
ATOM 2590 C C . GLN A 1 319 ? 11.062 13.266 28.328 1 90.69 319 GLN A C 1
ATOM 2592 O O . GLN A 1 319 ? 9.891 13.438 28.672 1 90.69 319 GLN A O 1
ATOM 2597 N N . GLU A 1 320 ? 11.523 13.047 27.141 1 93.94 320 GLU A N 1
ATOM 2598 C CA . GLU A 1 320 ? 10.516 12.656 26.156 1 93.94 320 GLU A CA 1
ATOM 2599 C C . GLU A 1 320 ? 10.188 11.172 26.25 1 93.94 320 GLU A C 1
ATOM 2601 O O . GLU A 1 320 ? 11.016 10.383 26.719 1 93.94 320 GLU A O 1
ATOM 2606 N N . LYS A 1 321 ? 9.062 10.797 25.828 1 95.12 321 LYS A N 1
ATOM 2607 C CA . LYS A 1 321 ? 8.531 9.445 25.953 1 95.12 321 LYS A CA 1
ATOM 2608 C C . LYS A 1 321 ? 9 8.562 24.797 1 95.12 321 LYS A C 1
ATOM 2610 O O . LYS A 1 321 ? 9.016 9.008 23.641 1 95.12 321 LYS A O 1
ATOM 2615 N N . LYS A 1 322 ? 9.438 7.273 25.109 1 95.38 322 LYS A N 1
ATOM 2616 C CA . LYS A 1 322 ? 9.773 6.336 24.047 1 95.38 322 LYS A CA 1
ATOM 2617 C C . LYS A 1 322 ? 8.578 6.086 23.141 1 95.38 322 LYS A C 1
ATOM 2619 O O . LYS A 1 322 ? 7.445 5.961 23.609 1 95.38 322 LYS A O 1
ATOM 2624 N N . LEU A 1 323 ? 8.844 6.031 21.828 1 96.62 323 LEU A N 1
ATOM 2625 C CA . LEU A 1 323 ? 7.758 5.781 20.891 1 96.62 323 LEU A CA 1
ATOM 2626 C C . LEU A 1 323 ? 7.055 4.469 21.219 1 96.62 323 LEU A C 1
ATOM 2628 O O . LEU A 1 323 ? 5.836 4.355 21.047 1 96.62 323 LEU A O 1
ATOM 2632 N N . LEU A 1 324 ? 7.828 3.475 21.641 1 97.69 324 LEU A N 1
ATOM 2633 C CA . LEU A 1 324 ? 7.258 2.148 21.844 1 97.69 324 LEU A CA 1
ATOM 2634 C C . LEU A 1 324 ? 6.352 2.139 23.078 1 97.69 324 LEU A C 1
ATOM 2636 O O . LEU A 1 324 ? 5.605 1.181 23.297 1 97.69 324 LEU A O 1
ATOM 2640 N N . ASP A 1 325 ? 6.34 3.195 23.875 1 96.62 325 ASP A N 1
ATOM 2641 C CA . ASP A 1 325 ? 5.496 3.266 25.062 1 96.62 325 ASP A CA 1
ATOM 2642 C C . ASP A 1 325 ? 4.129 3.857 24.719 1 96.62 325 ASP A C 1
ATOM 2644 O O . ASP A 1 325 ? 3.232 3.879 25.578 1 96.62 325 ASP A O 1
ATOM 2648 N N . TYR A 1 326 ? 3.936 4.367 23.531 1 96.5 326 TYR A N 1
ATOM 2649 C CA . TYR A 1 326 ? 2.625 4.816 23.078 1 96.5 326 TYR A CA 1
ATOM 2650 C C . TYR A 1 326 ? 1.775 3.641 22.609 1 96.5 326 TYR A C 1
ATOM 2652 O O . TYR A 1 326 ? 2.258 2.764 21.891 1 96.5 326 TYR A O 1
ATOM 2660 N N . GLN A 1 327 ? 0.534 3.615 22.969 1 96.31 327 GLN A N 1
ATOM 2661 C CA . GLN A 1 327 ? -0.361 2.5 22.672 1 96.31 327 GLN A CA 1
ATOM 2662 C C . GLN A 1 327 ? -0.492 2.277 21.172 1 96.31 327 GLN A C 1
ATOM 2664 O O . GLN A 1 327 ? -0.52 1.135 20.719 1 96.31 327 GLN A O 1
ATOM 2669 N N . ILE A 1 328 ? -0.592 3.326 20.406 1 96.38 328 ILE A N 1
ATOM 2670 C CA . ILE A 1 328 ? -0.819 3.193 18.969 1 96.38 328 ILE A CA 1
ATOM 2671 C C . ILE A 1 328 ? 0.422 2.605 18.297 1 96.38 328 ILE A C 1
ATOM 2673 O O . ILE A 1 328 ? 0.315 1.852 17.328 1 96.38 328 ILE A O 1
ATOM 2677 N N . GLN A 1 329 ? 1.641 2.998 18.797 1 97.62 329 GLN A N 1
ATOM 2678 C CA . GLN A 1 329 ? 2.877 2.41 18.297 1 97.62 329 GLN A CA 1
ATOM 2679 C C . GLN A 1 329 ? 2.932 0.912 18.578 1 97.62 329 GLN A C 1
ATOM 2681 O O . GLN A 1 329 ? 3.336 0.124 17.719 1 97.62 329 GLN A O 1
ATOM 2686 N N . GLN A 1 330 ? 2.541 0.599 19.812 1 98.12 330 GLN A N 1
ATOM 2687 C CA . GLN A 1 330 ? 2.457 -0.807 20.188 1 98.12 330 GLN A CA 1
ATOM 2688 C C . GLN A 1 330 ? 1.469 -1.56 19.312 1 98.12 330 GLN A C 1
ATOM 2690 O O . GLN A 1 330 ? 1.774 -2.646 18.812 1 98.12 330 GLN A O 1
ATOM 2695 N N . TYR A 1 331 ? 0.339 -0.986 19.109 1 97.38 331 TYR A N 1
ATOM 2696 C CA . TYR A 1 331 ? -0.691 -1.596 18.281 1 97.38 331 TYR A CA 1
ATOM 2697 C C . TYR A 1 331 ? -0.162 -1.879 16.875 1 97.38 331 TYR A C 1
ATOM 2699 O O . TYR A 1 331 ? -0.365 -2.971 16.344 1 97.38 331 TYR A O 1
ATOM 2707 N N . LYS A 1 332 ? 0.526 -0.998 16.297 1 97.56 332 LYS A N 1
ATOM 2708 C CA . LYS A 1 332 ? 1.03 -1.105 14.922 1 97.56 332 LYS A CA 1
ATOM 2709 C C . LYS A 1 332 ? 2.104 -2.184 14.82 1 97.56 332 LYS A C 1
ATOM 2711 O O . LYS A 1 332 ? 2.227 -2.848 13.789 1 97.56 332 LYS A O 1
ATOM 2716 N N . LEU A 1 333 ? 2.854 -2.408 15.891 1 98.69 333 LEU A N 1
ATOM 2717 C CA . LEU A 1 333 ? 4.02 -3.279 15.789 1 98.69 333 LEU A CA 1
ATOM 2718 C C . LEU A 1 333 ? 3.734 -4.645 16.406 1 98.69 333 LEU A C 1
ATOM 2720 O O . LEU A 1 333 ? 4.277 -5.656 15.969 1 98.69 333 LEU A O 1
ATOM 2724 N N . PHE A 1 334 ? 2.828 -4.676 17.453 1 98.69 334 PHE A N 1
ATOM 2725 C CA . PHE A 1 334 ? 2.639 -5.922 18.188 1 98.69 334 PHE A CA 1
ATOM 2726 C C . PHE A 1 334 ? 1.64 -6.824 17.469 1 98.69 334 PHE A C 1
ATOM 2728 O O . PHE A 1 334 ? 1.721 -8.055 17.562 1 98.69 334 PHE A O 1
ATOM 2735 N N . ARG A 1 335 ? 0.715 -6.262 16.719 1 97.62 335 ARG A N 1
ATOM 2736 C CA . ARG A 1 335 ? -0.194 -7.086 15.922 1 97.62 335 ARG A CA 1
ATOM 2737 C C . ARG A 1 335 ? 0.566 -7.883 14.867 1 97.62 335 ARG A C 1
ATOM 2739 O O . ARG A 1 335 ? 0.442 -9.109 14.797 1 97.62 335 ARG A O 1
ATOM 2746 N N . PRO A 1 336 ? 1.425 -7.207 14.055 1 98.56 336 PRO A N 1
ATOM 2747 C CA . PRO A 1 336 ? 2.209 -8 13.109 1 98.56 336 PRO A CA 1
ATOM 2748 C C . PRO A 1 336 ? 3.193 -8.945 13.797 1 98.56 336 PRO A C 1
ATOM 2750 O O . PRO A 1 336 ? 3.512 -10.008 13.266 1 98.56 336 PRO A O 1
ATOM 2753 N N . LEU A 1 337 ? 3.658 -8.586 14.992 1 98.81 337 LEU A N 1
ATOM 2754 C CA . LEU A 1 337 ? 4.5 -9.492 15.758 1 98.81 337 LEU A CA 1
ATOM 2755 C C . LEU A 1 337 ? 3.738 -10.766 16.109 1 98.81 337 LEU A C 1
ATOM 2757 O O . LEU A 1 337 ? 4.289 -11.867 16.031 1 98.81 337 LEU A O 1
ATOM 2761 N N . GLY A 1 338 ? 2.484 -10.586 16.531 1 98.62 338 GLY A N 1
ATOM 2762 C CA . GLY A 1 338 ? 1.627 -11.742 16.766 1 98.62 338 GLY A CA 1
ATOM 2763 C C . GLY A 1 338 ? 1.414 -12.586 15.516 1 98.62 338 GLY A C 1
ATOM 2764 O O . GLY A 1 338 ? 1.472 -13.812 15.578 1 98.62 338 GLY A O 1
ATOM 2765 N N . PHE A 1 339 ? 1.186 -11.953 14.398 1 98.56 339 PHE A N 1
ATOM 2766 C CA . PHE A 1 339 ? 1.026 -12.664 13.133 1 98.56 339 PHE A CA 1
ATOM 2767 C C . PHE A 1 339 ? 2.297 -13.422 12.766 1 98.56 339 PHE A C 1
ATOM 2769 O O . PHE A 1 339 ? 2.232 -14.539 12.258 1 98.56 339 PHE A O 1
ATOM 2776 N N . LEU A 1 340 ? 3.439 -12.812 13.031 1 98.69 340 LEU A N 1
ATOM 2777 C CA . LEU A 1 340 ? 4.73 -13.414 12.727 1 98.69 340 LEU A CA 1
ATOM 2778 C C . LEU A 1 340 ? 4.879 -14.766 13.43 1 98.69 340 LEU A C 1
ATOM 2780 O O . LEU A 1 340 ? 5.211 -15.766 12.789 1 98.69 340 LEU A O 1
ATOM 2784 N N . TYR A 1 341 ? 4.602 -14.797 14.695 1 98.5 341 TYR A N 1
ATOM 2785 C CA . TYR A 1 341 ? 4.727 -16.047 15.445 1 98.5 341 TYR A CA 1
ATOM 2786 C C . TYR A 1 341 ? 3.691 -17.062 14.984 1 98.5 341 TYR A C 1
ATOM 2788 O O . TYR A 1 341 ? 4 -18.25 14.852 1 98.5 341 TYR A O 1
ATOM 2796 N N . GLY A 1 342 ? 2.459 -16.609 14.734 1 98 342 GLY A N 1
ATOM 2797 C CA . GLY A 1 342 ? 1.471 -17.5 14.156 1 98 342 GLY A CA 1
ATOM 2798 C C . GLY A 1 342 ? 1.901 -18.078 12.82 1 98 342 GLY A C 1
ATOM 2799 O O . GLY A 1 342 ? 1.647 -19.25 12.539 1 98 342 GLY A O 1
ATOM 2800 N N . GLY A 1 343 ? 2.506 -17.203 12.008 1 97.69 343 GLY A N 1
ATOM 2801 C CA . GLY A 1 343 ? 2.99 -17.641 10.711 1 97.69 343 GLY A CA 1
ATOM 2802 C C . GLY A 1 343 ? 4.039 -18.734 10.805 1 97.69 343 GLY A C 1
ATOM 2803 O O . GLY A 1 343 ? 4.066 -19.656 9.977 1 97.69 343 GLY A O 1
ATOM 2804 N N . VAL A 1 344 ? 4.883 -18.672 11.797 1 97 344 VAL A N 1
ATOM 2805 C CA . VAL A 1 344 ? 5.91 -19.688 12 1 97 344 VAL A CA 1
ATOM 2806 C C . VAL A 1 344 ? 5.258 -21.031 12.352 1 97 344 VAL A C 1
ATOM 2808 O O . VAL A 1 344 ? 5.652 -22.078 11.828 1 97 344 VAL A O 1
ATOM 2811 N N . PHE A 1 345 ? 4.25 -20.984 13.18 1 96.62 345 PHE A N 1
ATOM 2812 C CA . PHE A 1 345 ? 3.551 -22.203 13.562 1 96.62 345 PHE A CA 1
ATOM 2813 C C . PHE A 1 345 ? 2.777 -22.781 12.383 1 96.62 345 PHE A C 1
ATOM 2815 O O . PHE A 1 345 ? 2.711 -24 12.211 1 96.62 345 PHE A O 1
ATOM 2822 N N . CYS A 1 346 ? 2.207 -21.938 11.547 1 95.12 346 CYS A N 1
ATOM 2823 C CA . CYS A 1 346 ? 1.442 -22.359 10.383 1 95.12 346 CYS A CA 1
ATOM 2824 C C . CYS A 1 346 ? 2.354 -22.984 9.336 1 95.12 346 CYS A C 1
ATOM 2826 O O . CYS A 1 346 ? 1.936 -23.891 8.602 1 95.12 346 CYS A O 1
ATOM 2828 N N . ARG A 1 347 ? 3.541 -22.484 9.242 1 94.75 347 ARG A N 1
ATOM 2829 C CA . ARG A 1 347 ? 4.508 -22.969 8.266 1 94.75 347 ARG A CA 1
ATOM 2830 C C . ARG A 1 347 ? 4.656 -24.484 8.359 1 94.75 347 ARG A C 1
ATOM 2832 O O . ARG A 1 347 ? 4.605 -25.188 7.34 1 94.75 347 ARG A O 1
ATOM 2839 N N . LYS A 1 348 ? 4.773 -25 9.516 1 90.94 348 LYS A N 1
ATOM 2840 C CA . LYS A 1 348 ? 4.941 -26.422 9.734 1 90.94 348 LYS A CA 1
ATOM 2841 C C . LYS A 1 348 ? 3.775 -27.219 9.141 1 90.94 348 LYS A C 1
ATOM 2843 O O . LYS A 1 348 ? 3.982 -28.188 8.414 1 90.94 348 LYS A O 1
ATOM 2848 N N . ARG A 1 349 ? 2.646 -26.781 9.367 1 92.12 349 ARG A N 1
ATOM 2849 C CA . ARG A 1 349 ? 1.442 -27.5 8.961 1 92.12 349 ARG A CA 1
ATOM 2850 C C . ARG A 1 349 ? 1.256 -27.453 7.445 1 92.12 349 ARG A C 1
ATOM 2852 O O . ARG A 1 349 ? 0.936 -28.453 6.816 1 92.12 349 ARG A O 1
ATOM 2859 N N . ILE A 1 350 ? 1.438 -26.328 6.824 1 94.38 350 ILE A N 1
ATOM 2860 C CA . ILE A 1 350 ? 1.188 -26.203 5.391 1 94.38 350 ILE A CA 1
ATOM 2861 C C . ILE A 1 350 ? 2.24 -26.984 4.613 1 94.38 350 ILE A C 1
ATOM 2863 O O . ILE A 1 350 ? 1.939 -27.578 3.572 1 94.38 350 ILE A O 1
ATOM 2867 N N . LEU A 1 351 ? 3.441 -27.047 5.164 1 92.69 351 LEU A N 1
ATOM 2868 C CA . LEU A 1 351 ? 4.488 -27.844 4.535 1 92.69 351 LEU A CA 1
ATOM 2869 C C . LEU A 1 351 ? 4.168 -29.328 4.633 1 92.69 351 LEU A C 1
ATOM 2871 O O . LEU A 1 351 ? 4.434 -30.078 3.697 1 92.69 351 LEU A O 1
ATOM 2875 N N . GLU A 1 352 ? 3.605 -29.734 5.746 1 92.62 352 GLU A N 1
ATOM 2876 C CA . GLU A 1 352 ? 3.205 -31.125 5.91 1 92.62 352 GLU A CA 1
ATOM 2877 C C . GLU A 1 352 ? 2.203 -31.547 4.836 1 92.62 352 GLU A C 1
ATOM 2879 O O . GLU A 1 352 ? 2.316 -32.625 4.258 1 92.62 352 GLU A O 1
ATOM 2884 N N . TYR A 1 353 ? 1.261 -30.688 4.578 1 91.44 353 TYR A N 1
ATOM 2885 C CA . TYR A 1 353 ? 0.271 -30.984 3.553 1 91.44 353 TYR A CA 1
ATOM 2886 C C . TYR A 1 353 ? 0.914 -31.031 2.17 1 91.44 353 TYR A C 1
ATOM 2888 O O . TYR A 1 353 ? 0.58 -31.891 1.35 1 91.44 353 TYR A O 1
ATOM 2896 N N . ALA A 1 354 ? 1.786 -30.156 1.897 1 89.81 354 ALA A N 1
ATOM 2897 C CA . ALA A 1 354 ? 2.465 -30.109 0.605 1 89.81 354 ALA A CA 1
ATOM 2898 C C . ALA A 1 354 ? 3.344 -31.344 0.4 1 89.81 354 ALA A C 1
ATOM 2900 O O . ALA A 1 354 ? 3.348 -31.938 -0.681 1 89.81 354 ALA A O 1
ATOM 2901 N N . PHE A 1 355 ? 4.059 -31.734 1.447 1 88.12 355 PHE A N 1
ATOM 2902 C CA . PHE A 1 355 ? 4.949 -32.875 1.347 1 88.12 355 PHE A CA 1
ATOM 2903 C C . PHE A 1 355 ? 4.148 -34.188 1.245 1 88.12 355 PHE A C 1
ATOM 2905 O O . PHE A 1 355 ? 4.57 -35.125 0.574 1 88.12 355 PHE A O 1
ATOM 2912 N N . ALA A 1 356 ? 3.047 -34.219 1.908 1 89.5 356 ALA A N 1
ATOM 2913 C CA . ALA A 1 356 ? 2.17 -35.375 1.766 1 89.5 356 ALA A CA 1
ATOM 2914 C C . ALA A 1 356 ? 1.675 -35.531 0.329 1 89.5 356 ALA A C 1
ATOM 2916 O O . ALA A 1 356 ? 1.621 -36.625 -0.21 1 89.5 356 ALA A O 1
ATOM 2917 N N . ALA A 1 357 ? 1.276 -34.438 -0.245 1 87.12 357 ALA A N 1
ATOM 2918 C CA . ALA A 1 357 ? 0.839 -34.438 -1.639 1 87.12 357 ALA A CA 1
ATOM 2919 C C . ALA A 1 357 ? 1.97 -34.875 -2.564 1 87.12 357 ALA A C 1
ATOM 2921 O O . ALA A 1 357 ? 1.74 -35.594 -3.529 1 87.12 357 ALA A O 1
ATOM 2922 N N . LYS A 1 358 ? 3.16 -34.406 -2.289 1 83.06 358 LYS A N 1
ATOM 2923 C CA . LYS A 1 358 ? 4.328 -34.781 -3.078 1 83.06 358 LYS A CA 1
ATOM 2924 C C . LYS A 1 358 ? 4.551 -36.281 -3.025 1 83.06 358 LYS A C 1
ATOM 2926 O O . LYS A 1 358 ? 4.77 -36.938 -4.059 1 83.06 358 LYS A O 1
ATOM 2931 N N . LYS A 1 359 ? 4.449 -36.844 -1.868 1 83.5 359 LYS A N 1
ATOM 2932 C CA . LYS A 1 359 ? 4.625 -38.281 -1.688 1 83.5 359 LYS A CA 1
ATOM 2933 C C . LYS A 1 359 ? 3.557 -39.062 -2.443 1 83.5 359 LYS A C 1
ATOM 2935 O O . LYS A 1 359 ? 3.848 -40.094 -3.051 1 83.5 359 LYS A O 1
ATOM 2940 N N . GLU A 1 360 ? 2.396 -38.562 -2.367 1 84.06 360 GLU A N 1
ATOM 2941 C CA . GLU A 1 360 ? 1.289 -39.25 -3.031 1 84.06 360 GLU A CA 1
ATOM 2942 C C . GLU A 1 360 ? 1.453 -39.219 -4.547 1 84.06 360 GLU A C 1
ATOM 2944 O O . GLU A 1 360 ? 1.152 -40.188 -5.23 1 84.06 360 GLU A O 1
ATOM 2949 N N . VAL A 1 361 ? 1.784 -38.094 -5.086 1 77.5 361 VAL A N 1
ATOM 2950 C CA . VAL A 1 361 ? 1.996 -37.969 -6.523 1 77.5 361 VAL A CA 1
ATOM 2951 C C . VAL A 1 361 ? 3.131 -38.875 -6.961 1 77.5 361 VAL A C 1
ATOM 2953 O O . VAL A 1 361 ? 3.055 -39.531 -8.023 1 77.5 361 VAL A O 1
ATOM 2956 N N . GLU A 1 362 ? 4.16 -38.938 -6.113 1 73.88 362 GLU A N 1
ATOM 2957 C CA . GLU A 1 362 ? 5.285 -39.812 -6.406 1 73.88 362 GLU A CA 1
ATOM 2958 C C . GLU A 1 362 ? 4.852 -41.281 -6.395 1 73.88 362 GLU A C 1
ATOM 2960 O O . GLU A 1 362 ? 5.379 -42.094 -7.156 1 73.88 362 GLU A O 1
ATOM 2965 N N . MET A 1 363 ? 3.846 -41.562 -5.609 1 73.62 363 MET A N 1
ATOM 2966 C CA . MET A 1 363 ? 3.338 -42.938 -5.52 1 73.62 363 MET A CA 1
ATOM 2967 C C . MET A 1 363 ? 2.195 -43.156 -6.504 1 73.62 363 MET A C 1
ATOM 2969 O O . MET A 1 363 ? 1.47 -44.156 -6.406 1 73.62 363 MET A O 1
ATOM 2973 N N . LYS A 1 364 ? 1.893 -42.312 -7.414 1 70.5 364 LYS A N 1
ATOM 2974 C CA . LYS A 1 364 ? 0.927 -42.375 -8.508 1 70.5 364 LYS A CA 1
ATOM 2975 C C . LYS A 1 364 ? -0.504 -42.375 -7.98 1 70.5 364 LYS A C 1
ATOM 2977 O O . LYS A 1 364 ? -1.374 -43.062 -8.531 1 70.5 364 LYS A O 1
ATOM 2982 N N . SER A 1 365 ? -0.633 -41.688 -6.707 1 68.06 365 SER A N 1
ATOM 2983 C CA . SER A 1 365 ? -1.954 -41.375 -6.188 1 68.06 365 SER A CA 1
ATOM 2984 C C . SER A 1 365 ? -2.137 -39.844 -6.074 1 68.06 365 SER A C 1
ATOM 2986 O O . SER A 1 365 ? -1.158 -39.125 -6.012 1 68.06 365 SER A O 1
ATOM 2988 N N . GLY A 1 366 ? -3.225 -39.188 -6.68 1 68.81 366 GLY A N 1
ATOM 2989 C CA . GLY A 1 366 ? -3.338 -37.75 -6.801 1 68.81 366 GLY A CA 1
ATOM 2990 C C . GLY A 1 366 ? -4.434 -37.156 -5.934 1 68.81 366 GLY A C 1
ATOM 2991 O O . GLY A 1 366 ? -4.805 -36 -6.094 1 68.81 366 GLY A O 1
ATOM 2992 N N . ARG A 1 367 ? -4.723 -37.875 -4.969 1 69.12 367 ARG A N 1
ATOM 2993 C CA . ARG A 1 367 ? -5.871 -37.438 -4.188 1 69.12 367 ARG A CA 1
ATOM 2994 C C . ARG A 1 367 ? -5.492 -36.281 -3.277 1 69.12 367 ARG A C 1
ATOM 2996 O O . ARG A 1 367 ? -6.297 -35.375 -3.059 1 69.12 367 ARG A O 1
ATOM 3003 N N . GLY A 1 368 ? -4.301 -36.25 -2.795 1 83.62 368 GLY A N 1
ATOM 3004 C CA . GLY A 1 368 ? -3.844 -35.219 -1.871 1 83.62 368 GLY A CA 1
ATOM 3005 C C . GLY A 1 368 ? -3.457 -33.906 -2.561 1 83.62 368 GLY A C 1
ATOM 3006 O O . GLY A 1 368 ? -3.295 -32.875 -1.908 1 83.62 368 GLY A O 1
ATOM 3007 N N . LEU A 1 369 ? -3.479 -34 -3.795 1 85.81 369 LEU A N 1
ATOM 3008 C CA . LEU A 1 369 ? -3.014 -32.844 -4.562 1 85.81 369 LEU A CA 1
ATOM 3009 C C . LEU A 1 369 ? -4.039 -31.703 -4.527 1 85.81 369 LEU A C 1
ATOM 3011 O O . LEU A 1 369 ? -3.672 -30.531 -4.414 1 85.81 369 LEU A O 1
ATOM 3015 N N . ASP A 1 370 ? -5.254 -32.031 -4.602 1 88 370 ASP A N 1
ATOM 3016 C CA . ASP A 1 370 ? -6.305 -31.031 -4.566 1 88 370 ASP A CA 1
ATOM 3017 C C . ASP A 1 370 ? -6.344 -30.328 -3.209 1 88 370 ASP A C 1
ATOM 3019 O O . ASP A 1 370 ? -6.527 -29.109 -3.139 1 88 370 ASP A O 1
ATOM 3023 N N . LEU A 1 371 ? -6.172 -31.141 -2.189 1 91.88 371 LEU A N 1
ATOM 3024 C CA . LEU A 1 371 ? -6.148 -30.594 -0.841 1 91.88 371 LEU A CA 1
ATOM 3025 C C . LEU A 1 371 ? -4.965 -29.641 -0.664 1 91.88 371 LEU A C 1
ATOM 3027 O O . LEU A 1 371 ? -5.121 -28.531 -0.144 1 91.88 371 LEU A O 1
ATOM 3031 N N . ALA A 1 372 ? -3.824 -30.062 -1.158 1 92.38 372 ALA A N 1
ATOM 3032 C CA . ALA A 1 372 ? -2.621 -29.25 -1.049 1 92.38 372 ALA A CA 1
ATOM 3033 C C . ALA A 1 372 ? -2.756 -27.969 -1.864 1 92.38 372 ALA A C 1
ATOM 3035 O O . ALA A 1 372 ? -2.256 -26.906 -1.463 1 92.38 372 ALA A O 1
ATOM 3036 N N . HIS A 1 373 ? -3.412 -28.109 -2.975 1 91.5 373 HIS A N 1
ATOM 3037 C CA . HIS A 1 373 ? -3.662 -26.938 -3.807 1 91.5 373 HIS A CA 1
ATOM 3038 C C . HIS A 1 373 ? -4.57 -25.938 -3.096 1 91.5 373 HIS A C 1
ATOM 3040 O O . HIS A 1 373 ? -4.297 -24.734 -3.092 1 91.5 373 HIS A O 1
ATOM 3046 N N . GLY A 1 374 ? -5.617 -26.438 -2.521 1 93.94 374 GLY A N 1
ATOM 3047 C CA . GLY A 1 374 ? -6.535 -25.594 -1.787 1 93.94 374 GLY A CA 1
ATOM 3048 C C . GLY A 1 374 ? -5.879 -24.875 -0.622 1 93.94 374 GLY A C 1
ATOM 3049 O O . GLY A 1 374 ? -6.012 -23.656 -0.482 1 93.94 374 GLY A O 1
ATOM 3050 N N . ILE A 1 375 ? -5.121 -25.594 0.133 1 95.38 375 ILE A N 1
ATOM 3051 C CA . ILE A 1 375 ? -4.445 -25.047 1.307 1 95.38 375 ILE A CA 1
ATOM 3052 C C . ILE A 1 375 ? -3.34 -24.094 0.869 1 95.38 375 ILE A C 1
ATOM 3054 O O . ILE A 1 375 ? -3.211 -23 1.413 1 95.38 375 ILE A O 1
ATOM 3058 N N . GLY A 1 376 ? -2.578 -24.547 -0.116 1 95.44 376 GLY A N 1
ATOM 3059 C CA . GLY A 1 376 ? -1.503 -23.719 -0.626 1 95.44 376 GLY A CA 1
ATOM 3060 C C . GLY A 1 376 ? -1.988 -22.391 -1.175 1 95.44 376 GLY A C 1
ATOM 3061 O O . GLY A 1 376 ? -1.379 -21.344 -0.921 1 95.44 376 GLY A O 1
ATOM 3062 N N . SER A 1 377 ? -3.104 -22.375 -1.895 1 96.44 377 SER A N 1
ATOM 3063 C CA . SER A 1 377 ? -3.676 -21.156 -2.449 1 96.44 377 SER A CA 1
ATOM 3064 C C . SER A 1 377 ? -4.188 -20.234 -1.346 1 96.44 377 SER A C 1
ATOM 3066 O O . SER A 1 377 ? -3.938 -19.031 -1.369 1 96.44 377 SER A O 1
ATOM 3068 N N . LEU A 1 378 ? -4.836 -20.875 -0.407 1 97.94 378 LEU A N 1
ATOM 3069 C CA . LEU A 1 378 ? -5.41 -20.109 0.701 1 97.94 378 LEU A CA 1
ATOM 3070 C C . LEU A 1 378 ? -4.316 -19.391 1.492 1 97.94 378 LEU A C 1
ATOM 3072 O O . LEU A 1 378 ? -4.418 -18.203 1.751 1 97.94 378 LEU A O 1
ATOM 3076 N N . PHE A 1 379 ? -3.307 -20.109 1.806 1 98.12 379 PHE A N 1
ATOM 3077 C CA . PHE A 1 379 ? -2.279 -19.562 2.682 1 98.12 379 PHE A CA 1
ATOM 3078 C C . PHE A 1 379 ? -1.342 -18.641 1.904 1 98.12 379 PHE A C 1
ATOM 3080 O O . PHE A 1 379 ? -0.833 -17.656 2.449 1 98.12 379 PHE A O 1
ATOM 3087 N N . LYS A 1 380 ? -1.084 -18.906 0.627 1 97.81 380 LYS A N 1
ATOM 3088 C CA . LYS A 1 380 ? -0.3 -17.953 -0.164 1 97.81 380 LYS A CA 1
ATOM 3089 C C . LYS A 1 380 ? -0.943 -16.578 -0.168 1 97.81 380 LYS A C 1
ATOM 3091 O O . LYS A 1 380 ? -0.26 -15.562 0.019 1 97.81 380 LYS A O 1
ATOM 3096 N N . VAL A 1 381 ? -2.229 -16.562 -0.316 1 98.19 381 VAL A N 1
ATOM 3097 C CA . VAL A 1 381 ? -2.969 -15.305 -0.439 1 98.19 381 VAL A CA 1
ATOM 3098 C C . VAL A 1 381 ? -2.855 -14.508 0.858 1 98.19 381 VAL A C 1
ATOM 3100 O O . VAL A 1 381 ? -2.357 -13.383 0.858 1 98.19 381 VAL A O 1
ATOM 3103 N N . PHE A 1 382 ? -3.172 -15.102 1.934 1 98.31 382 PHE A N 1
ATOM 3104 C CA . PHE A 1 382 ? -3.393 -14.305 3.131 1 98.31 382 PHE A CA 1
ATOM 3105 C C . PHE A 1 382 ? -2.109 -14.172 3.943 1 98.31 382 PHE A C 1
ATOM 3107 O O . PHE A 1 382 ? -1.917 -13.195 4.66 1 98.31 382 PHE A O 1
ATOM 3114 N N . MET A 1 383 ? -1.126 -15.094 3.795 1 98.38 383 MET A N 1
ATOM 3115 C CA . MET A 1 383 ? 0.179 -14.906 4.422 1 98.38 383 MET A CA 1
ATOM 3116 C C . MET A 1 383 ? 0.93 -13.75 3.771 1 98.38 383 MET A C 1
ATOM 3118 O O . MET A 1 383 ? 1.554 -12.938 4.465 1 98.38 383 MET A O 1
ATOM 3122 N N . THR A 1 384 ? 0.866 -13.688 2.449 1 98.19 384 THR A N 1
ATOM 3123 C CA . THR A 1 384 ? 1.57 -12.609 1.765 1 98.19 384 THR A CA 1
ATOM 3124 C C . THR A 1 384 ? 0.892 -11.266 2.027 1 98.19 384 THR A C 1
ATOM 3126 O O . THR A 1 384 ? 1.564 -10.266 2.266 1 98.19 384 THR A O 1
ATOM 3129 N N . LYS A 1 385 ? -0.429 -11.258 2.012 1 98 385 LYS A N 1
ATOM 3130 C CA . LYS A 1 385 ? -1.17 -10.023 2.262 1 98 385 LYS A CA 1
ATOM 3131 C C . LYS A 1 385 ? -0.869 -9.477 3.652 1 98 385 LYS A C 1
ATOM 3133 O O . LYS A 1 385 ? -0.544 -8.297 3.801 1 98 385 LYS A O 1
ATOM 3138 N N . GLU A 1 386 ? -0.972 -10.336 4.645 1 98.19 386 GLU A N 1
ATOM 3139 C CA . GLU A 1 386 ? -0.759 -9.914 6.023 1 98.19 386 GLU A CA 1
ATOM 3140 C C . GLU A 1 386 ? 0.692 -9.508 6.262 1 98.19 386 GLU A C 1
ATOM 3142 O O . GLU A 1 386 ? 0.966 -8.586 7.031 1 98.19 386 GLU A O 1
ATOM 3147 N N . THR A 1 387 ? 1.579 -10.195 5.66 1 98.5 387 THR A N 1
ATOM 3148 C CA . THR A 1 387 ? 2.99 -9.852 5.793 1 98.5 387 THR A CA 1
ATOM 3149 C C . THR A 1 387 ? 3.268 -8.477 5.191 1 98.5 387 THR A C 1
ATOM 3151 O O . THR A 1 387 ? 3.957 -7.656 5.801 1 98.5 387 THR A O 1
ATOM 3154 N N . LEU A 1 388 ? 2.713 -8.258 4.031 1 98 388 LEU A N 1
ATOM 3155 C CA . LEU A 1 388 ? 2.883 -6.965 3.377 1 98 388 LEU A CA 1
ATOM 3156 C C . LEU A 1 388 ? 2.332 -5.836 4.242 1 98 388 LEU A C 1
ATOM 3158 O O . LEU A 1 388 ? 2.965 -4.789 4.383 1 98 388 LEU A O 1
ATOM 3162 N N . GLU A 1 389 ? 1.217 -6.07 4.832 1 97.75 389 GLU A N 1
ATOM 3163 C CA . GLU A 1 389 ? 0.616 -5.082 5.723 1 97.75 389 GLU A CA 1
ATOM 3164 C C . GLU A 1 389 ? 1.476 -4.863 6.965 1 97.75 389 GLU A C 1
ATOM 3166 O O . GLU A 1 389 ? 1.582 -3.742 7.461 1 97.75 389 GLU A O 1
ATOM 3171 N N . GLY A 1 390 ? 2.02 -5.941 7.473 1 98.5 390 GLY A N 1
ATOM 3172 C CA . GLY A 1 390 ? 2.912 -5.836 8.617 1 98.5 390 GLY A CA 1
ATOM 3173 C C . GLY A 1 390 ? 4.172 -5.043 8.32 1 98.5 390 GLY A C 1
ATOM 3174 O O . GLY A 1 390 ? 4.602 -4.227 9.133 1 98.5 390 GLY A O 1
ATOM 3175 N N . ILE A 1 391 ? 4.742 -5.25 7.164 1 98.38 391 ILE A N 1
ATOM 3176 C CA . ILE A 1 391 ? 5.941 -4.52 6.77 1 98.38 391 ILE A CA 1
ATOM 3177 C C . ILE A 1 391 ? 5.613 -3.035 6.613 1 98.38 391 ILE A C 1
ATOM 3179 O O . ILE A 1 391 ? 6.387 -2.176 7.047 1 98.38 391 ILE A O 1
ATOM 3183 N N . GLU A 1 392 ? 4.488 -2.768 6.027 1 97.69 392 GLU A N 1
ATOM 3184 C CA . GLU A 1 392 ? 4.062 -1.379 5.887 1 97.69 392 GLU A CA 1
ATOM 3185 C C . GLU A 1 392 ? 3.83 -0.733 7.25 1 97.69 392 GLU A C 1
ATOM 3187 O O . GLU A 1 392 ? 4.188 0.427 7.465 1 97.69 392 GLU A O 1
ATOM 3192 N N . SER A 1 393 ? 3.248 -1.479 8.141 1 97.81 393 SER A N 1
ATOM 3193 C CA . SER A 1 393 ? 3.039 -0.974 9.492 1 97.81 393 SER A CA 1
ATOM 3194 C C . SER A 1 393 ? 4.363 -0.651 10.172 1 97.81 393 SER A C 1
ATOM 3196 O O . SER A 1 393 ? 4.473 0.344 10.891 1 97.81 393 SER A O 1
ATOM 3198 N N . ALA A 1 394 ? 5.32 -1.503 9.961 1 98.56 394 ALA A N 1
ATOM 3199 C CA . ALA A 1 394 ? 6.66 -1.254 10.5 1 98.56 394 ALA A CA 1
ATOM 3200 C C . ALA A 1 394 ? 7.262 0.012 9.898 1 98.56 394 ALA A C 1
ATOM 3202 O O . ALA A 1 394 ? 7.828 0.84 10.617 1 98.56 394 ALA A O 1
ATOM 3203 N N . ARG A 1 395 ? 7.078 0.165 8.641 1 97.94 395 ARG A N 1
ATOM 3204 C CA . ARG A 1 395 ? 7.637 1.318 7.941 1 97.94 395 ARG A CA 1
ATOM 3205 C C . ARG A 1 395 ? 7.004 2.615 8.43 1 97.94 395 ARG A C 1
ATOM 3207 O O . ARG A 1 395 ? 7.707 3.568 8.766 1 97.94 395 ARG A O 1
ATOM 3214 N N . VAL A 1 396 ? 5.711 2.656 8.539 1 96.62 396 VAL A N 1
ATOM 3215 C CA . VAL A 1 396 ? 4.988 3.863 8.93 1 96.62 396 VAL A CA 1
ATOM 3216 C C . VAL A 1 396 ? 5.285 4.195 10.391 1 96.62 396 VAL A C 1
ATOM 3218 O O . VAL A 1 396 ? 5.336 5.367 10.773 1 96.62 396 VAL A O 1
ATOM 3221 N N . SER A 1 397 ? 5.574 3.184 11.18 1 97.5 397 SER A N 1
ATOM 3222 C CA . SER A 1 397 ? 5.875 3.369 12.594 1 97.5 397 SER A CA 1
ATOM 3223 C C . SER A 1 397 ? 7.191 4.121 12.781 1 97.5 397 SER A C 1
ATOM 3225 O O . SER A 1 397 ? 7.473 4.621 13.875 1 97.5 397 SER A O 1
ATOM 3227 N N . CYS A 1 398 ? 7.957 4.23 11.711 1 97.81 398 CYS A N 1
ATOM 3228 C CA . CYS A 1 398 ? 9.25 4.902 11.82 1 97.81 398 CYS A CA 1
ATOM 3229 C C . CYS A 1 398 ? 9.164 6.332 11.305 1 97.81 398 CYS A C 1
ATOM 3231 O O . CYS A 1 398 ? 10.188 7.008 11.164 1 97.81 398 CYS A O 1
ATOM 3233 N N . GLY A 1 399 ? 7.949 6.824 11.023 1 95.38 399 GLY A N 1
ATOM 3234 C CA . GLY A 1 399 ? 7.766 8.195 10.57 1 95.38 399 GLY A CA 1
ATOM 3235 C C . GLY A 1 399 ? 8.531 8.516 9.297 1 95.38 399 GLY A C 1
ATOM 3236 O O . GLY A 1 399 ? 8.578 7.699 8.375 1 95.38 399 GLY A O 1
ATOM 3237 N N . GLY A 1 400 ? 9.07 9.664 9.258 1 95.62 400 GLY A N 1
ATOM 3238 C CA . GLY A 1 400 ? 9.852 10.078 8.109 1 95.62 400 GLY A CA 1
ATOM 3239 C C . GLY A 1 400 ? 11.031 9.172 7.828 1 95.62 400 GLY A C 1
ATOM 3240 O O . GLY A 1 400 ? 11.359 8.914 6.668 1 95.62 400 GLY A O 1
ATOM 3241 N N . HIS A 1 401 ? 11.594 8.656 8.883 1 97.5 401 HIS A N 1
ATOM 3242 C CA . HIS A 1 401 ? 12.781 7.836 8.703 1 97.5 401 HIS A CA 1
ATOM 3243 C C . HIS A 1 401 ? 12.438 6.5 8.055 1 97.5 401 HIS A C 1
ATOM 3245 O O . HIS A 1 401 ? 13.297 5.84 7.477 1 97.5 401 HIS A O 1
ATOM 3251 N N . GLY A 1 402 ? 11.164 6.137 8.133 1 97.31 402 GLY A N 1
ATOM 3252 C CA . GLY A 1 402 ? 10.688 4.969 7.406 1 97.31 402 GLY A CA 1
ATOM 3253 C C . GLY A 1 402 ? 10.586 5.199 5.91 1 97.31 402 GLY A C 1
ATOM 3254 O O . GLY A 1 402 ? 10.414 4.25 5.145 1 97.31 402 GLY A O 1
ATOM 3255 N N . TYR A 1 403 ? 10.805 6.434 5.473 1 97 403 TYR A N 1
ATOM 3256 C CA . TYR A 1 403 ? 10.719 6.773 4.059 1 97 403 TYR A CA 1
ATOM 3257 C C . TYR A 1 403 ? 12.102 6.875 3.436 1 97 403 TYR A C 1
ATOM 3259 O O . TYR A 1 403 ? 12.242 6.91 2.209 1 97 403 TYR A O 1
ATOM 3267 N N . SER A 1 404 ? 13.117 6.883 4.273 1 97.94 404 SER A N 1
ATOM 3268 C CA . SER A 1 404 ? 14.492 6.871 3.801 1 97.94 404 SER A CA 1
ATOM 3269 C C . SER A 1 404 ? 14.922 5.469 3.375 1 97.94 404 SER A C 1
ATOM 3271 O O . SER A 1 404 ? 14.695 4.496 4.102 1 97.94 404 SER A O 1
ATOM 3273 N N . MET A 1 405 ? 15.547 5.387 2.211 1 97.62 405 MET A N 1
ATOM 3274 C CA . MET A 1 405 ? 16.078 4.09 1.813 1 97.62 405 MET A CA 1
ATOM 3275 C C . MET A 1 405 ? 17.094 3.58 2.83 1 97.62 405 MET A C 1
ATOM 3277 O O . MET A 1 405 ? 17.266 2.371 2.99 1 97.62 405 MET A O 1
ATOM 3281 N N . LEU A 1 406 ? 17.672 4.477 3.611 1 98 406 LEU A N 1
ATOM 3282 C CA . LEU A 1 406 ? 18.719 4.145 4.574 1 98 406 LEU A CA 1
ATOM 3283 C C . LEU A 1 406 ? 18.141 3.381 5.762 1 98 406 LEU A C 1
ATOM 3285 O O . LEU A 1 406 ? 18.875 2.76 6.527 1 98 406 LEU A O 1
ATOM 3289 N N . SER A 1 407 ? 16.828 3.389 5.906 1 98.25 407 SER A N 1
ATOM 3290 C CA . SER A 1 407 ? 16.188 2.604 6.965 1 98.25 407 SER A CA 1
ATOM 3291 C C . SER A 1 407 ? 16.094 1.134 6.57 1 98.25 407 SER A C 1
ATOM 3293 O O . SER A 1 407 ? 15.883 0.271 7.43 1 98.25 407 SER A O 1
ATOM 3295 N N . GLY A 1 408 ? 16.188 0.872 5.285 1 97.12 408 GLY A N 1
ATOM 3296 C CA . GLY A 1 408 ? 16.031 -0.487 4.793 1 97.12 408 GLY A CA 1
ATOM 3297 C C . GLY A 1 408 ? 14.586 -0.885 4.59 1 97.12 408 GLY A C 1
ATOM 3298 O O . GLY A 1 408 ? 14.289 -1.826 3.85 1 97.12 408 GLY A O 1
ATOM 3299 N N . LEU A 1 409 ? 13.633 -0.166 5.148 1 98.12 409 LEU A N 1
ATOM 3300 C CA . LEU A 1 409 ? 12.234 -0.562 5.172 1 98.12 409 LEU A CA 1
ATOM 3301 C C . LEU A 1 409 ? 11.586 -0.352 3.807 1 98.12 409 LEU A C 1
ATOM 3303 O O . LEU A 1 409 ? 10.805 -1.192 3.348 1 98.12 409 LEU A O 1
ATOM 3307 N N . PRO A 1 410 ? 11.969 0.785 3.088 1 97.56 410 PRO A N 1
ATOM 3308 C CA . PRO A 1 410 ? 11.383 0.949 1.754 1 97.56 410 PRO A CA 1
ATOM 3309 C C . PRO A 1 410 ? 11.781 -0.174 0.797 1 97.56 410 PRO A C 1
ATOM 3311 O O . PRO A 1 410 ? 10.93 -0.687 0.06 1 97.56 410 PRO A O 1
ATOM 3314 N N . SER A 1 411 ? 13.055 -0.571 0.82 1 95.69 411 SER A N 1
ATOM 3315 C CA . SER A 1 411 ? 13.516 -1.666 -0.026 1 95.69 411 SER A CA 1
ATOM 3316 C C . SER A 1 411 ? 12.82 -2.975 0.333 1 95.69 411 SER A C 1
ATOM 3318 O O . SER A 1 411 ? 12.406 -3.727 -0.552 1 95.69 411 SER A O 1
ATOM 3320 N N . LEU A 1 412 ? 12.719 -3.221 1.633 1 96.44 412 LEU A N 1
ATOM 3321 C CA . LEU A 1 412 ? 12.023 -4.414 2.104 1 96.44 412 LEU A CA 1
ATOM 3322 C C . LEU A 1 412 ? 10.586 -4.449 1.599 1 96.44 412 LEU A C 1
ATOM 3324 O O . LEU A 1 412 ? 10.125 -5.469 1.081 1 96.44 412 LEU A O 1
ATOM 3328 N N . TYR A 1 413 ? 9.906 -3.326 1.698 1 97.5 413 TYR A N 1
ATOM 3329 C CA . TYR A 1 413 ? 8.508 -3.223 1.319 1 97.5 413 TYR A CA 1
ATOM 3330 C C . TYR A 1 413 ? 8.328 -3.43 -0.18 1 97.5 413 TYR A C 1
ATOM 3332 O O . TYR A 1 413 ? 7.504 -4.242 -0.606 1 97.5 413 TYR A O 1
ATOM 3340 N N . THR A 1 414 ? 9.07 -2.738 -0.976 1 96.19 414 THR A N 1
ATOM 3341 C CA . THR A 1 414 ? 8.875 -2.779 -2.422 1 96.19 414 THR A CA 1
ATOM 3342 C C . THR A 1 414 ? 9.336 -4.117 -2.99 1 96.19 414 THR A C 1
ATOM 3344 O O . THR A 1 414 ? 8.773 -4.602 -3.979 1 96.19 414 THR A O 1
ATOM 3347 N N . ASN A 1 415 ? 10.305 -4.766 -2.346 1 94.62 415 ASN A N 1
ATOM 3348 C CA . ASN A 1 415 ? 10.766 -6.07 -2.809 1 94.62 415 ASN A CA 1
ATOM 3349 C C . ASN A 1 415 ? 9.773 -7.176 -2.457 1 94.62 415 ASN A C 1
ATOM 3351 O O . ASN A 1 415 ? 9.703 -8.195 -3.148 1 94.62 415 ASN A O 1
ATOM 3355 N N . TYR A 1 416 ? 9.031 -6.957 -1.365 1 95.94 416 TYR A N 1
ATOM 3356 C CA . TYR A 1 416 ? 8.055 -7.961 -0.96 1 95.94 416 TYR A CA 1
ATOM 3357 C C . TYR A 1 416 ? 6.715 -7.738 -1.66 1 95.94 416 TYR A C 1
ATOM 3359 O O . TYR A 1 416 ? 5.918 -8.664 -1.798 1 95.94 416 TYR A O 1
ATOM 3367 N N . LEU A 1 417 ? 6.484 -6.578 -2.129 1 96.19 417 LEU A N 1
ATOM 3368 C CA . LEU A 1 417 ? 5.219 -6.113 -2.686 1 96.19 417 LEU A CA 1
ATOM 3369 C C . LEU A 1 417 ? 4.738 -7.047 -3.791 1 96.19 417 LEU A C 1
ATOM 3371 O O . LEU A 1 417 ? 3.545 -7.348 -3.877 1 96.19 417 LEU A O 1
ATOM 3375 N N . PRO A 1 418 ? 5.555 -7.586 -4.684 1 93.88 418 PRO A N 1
ATOM 3376 C CA . PRO A 1 418 ? 5.055 -8.406 -5.789 1 93.88 418 PRO A CA 1
ATOM 3377 C C . PRO A 1 418 ? 4.574 -9.781 -5.332 1 93.88 418 PRO A C 1
ATOM 3379 O O . PRO A 1 418 ? 3.963 -10.516 -6.113 1 93.88 418 PRO A O 1
ATOM 3382 N N . SER A 1 419 ? 4.785 -10.133 -4.031 1 94.94 419 SER A N 1
ATOM 3383 C CA . SER A 1 419 ? 4.41 -11.453 -3.527 1 94.94 419 SER A CA 1
ATOM 3384 C C . SER A 1 419 ? 2.904 -11.664 -3.609 1 94.94 419 SER A C 1
ATOM 3386 O O . SER A 1 419 ? 2.436 -12.805 -3.639 1 94.94 419 SER A O 1
ATOM 3388 N N . VAL A 1 420 ? 2.164 -10.594 -3.727 1 96 420 VAL A N 1
ATOM 3389 C CA . VAL A 1 420 ? 0.711 -10.719 -3.779 1 96 420 VAL A CA 1
ATOM 3390 C C . VAL A 1 420 ? 0.257 -10.867 -5.23 1 96 420 VAL A C 1
ATOM 3392 O O . VAL A 1 420 ? -0.929 -11.078 -5.496 1 96 420 VAL A O 1
ATOM 3395 N N . THR A 1 421 ? 1.203 -10.836 -6.168 1 94.12 421 THR A N 1
ATOM 3396 C CA . THR A 1 421 ? 0.854 -10.867 -7.586 1 94.12 421 THR A CA 1
ATOM 3397 C C . THR A 1 421 ? 1.483 -12.07 -8.281 1 94.12 421 THR A C 1
ATOM 3399 O O . THR A 1 421 ? 0.815 -12.773 -9.031 1 94.12 421 THR A O 1
ATOM 3402 N N . TYR A 1 422 ? 2.764 -12.289 -8.008 1 91 422 TYR A N 1
ATOM 3403 C CA . TYR A 1 422 ? 3.428 -13.328 -8.789 1 91 422 TYR A CA 1
ATOM 3404 C C . TYR A 1 422 ? 3.043 -14.719 -8.297 1 91 422 TYR A C 1
ATOM 3406 O O . TYR A 1 422 ? 2.537 -14.867 -7.18 1 91 422 TYR A O 1
ATOM 3414 N N . GLU A 1 423 ? 3.18 -15.719 -9.133 1 88.25 423 GLU A N 1
ATOM 3415 C CA . GLU A 1 423 ? 2.828 -17.109 -8.875 1 88.25 423 GLU A CA 1
ATOM 3416 C C . GLU A 1 423 ? 1.342 -17.25 -8.562 1 88.25 423 GLU A C 1
ATOM 3418 O O . GLU A 1 423 ? 0.96 -18.031 -7.684 1 88.25 423 GLU A O 1
ATOM 3423 N N . GLY A 1 424 ? 0.564 -16.406 -9.219 1 88.88 424 GLY A N 1
ATOM 3424 C CA . GLY A 1 424 ? -0.876 -16.375 -9.016 1 88.88 424 GLY A CA 1
ATOM 3425 C C . GLY A 1 424 ? -1.324 -15.195 -8.164 1 88.88 424 GLY A C 1
ATOM 3426 O O . GLY A 1 424 ? -1.016 -15.141 -6.973 1 88.88 424 GLY A O 1
ATOM 3427 N N . ASP A 1 425 ? -2.037 -14.344 -8.836 1 92.81 425 ASP A N 1
ATOM 3428 C CA . ASP A 1 425 ? -2.562 -13.172 -8.141 1 92.81 425 ASP A CA 1
ATOM 3429 C C . ASP A 1 425 ? -3.455 -13.586 -6.969 1 92.81 425 ASP A C 1
ATOM 3431 O O . ASP A 1 425 ? -4.223 -14.547 -7.078 1 92.81 425 ASP A O 1
ATOM 3435 N N . ASN A 1 426 ? -3.395 -12.859 -5.887 1 95.88 426 ASN A N 1
ATOM 3436 C CA . ASN A 1 426 ? -4.098 -13.203 -4.656 1 95.88 426 ASN A CA 1
ATOM 3437 C C . ASN A 1 426 ? -5.605 -13.305 -4.883 1 95.88 426 ASN A C 1
ATOM 3439 O O . ASN A 1 426 ? -6.273 -14.141 -4.266 1 95.88 426 ASN A O 1
ATOM 3443 N N . SER A 1 427 ? -6.184 -12.516 -5.754 1 94.88 427 SER A N 1
ATOM 3444 C CA . SER A 1 427 ? -7.621 -12.594 -6 1 94.88 427 SER A CA 1
ATOM 3445 C C . SER A 1 427 ? -8 -13.906 -6.676 1 94.88 427 SER A C 1
ATOM 3447 O O . SER A 1 427 ? -9.016 -14.523 -6.332 1 94.88 427 SER A O 1
ATOM 3449 N N . ILE A 1 428 ? -7.18 -14.32 -7.59 1 93.69 428 ILE A N 1
ATOM 3450 C CA . ILE A 1 428 ? -7.434 -15.547 -8.328 1 93.69 428 ILE A CA 1
ATOM 3451 C C . ILE A 1 428 ? -7.27 -16.75 -7.406 1 93.69 428 ILE A C 1
ATOM 3453 O O . ILE A 1 428 ? -8.125 -17.641 -7.379 1 93.69 428 ILE A O 1
ATOM 3457 N N . LEU A 1 429 ? -6.227 -16.719 -6.633 1 95.94 429 LEU A N 1
ATOM 3458 C CA . LEU A 1 429 ? -5.941 -17.844 -5.762 1 95.94 429 LEU A CA 1
ATOM 3459 C C . LEU A 1 429 ? -6.969 -17.953 -4.645 1 95.94 429 LEU A C 1
ATOM 3461 O O . LEU A 1 429 ? -7.316 -19.047 -4.207 1 95.94 429 LEU A O 1
ATOM 3465 N N . ALA A 1 430 ? -7.422 -16.828 -4.164 1 97.5 430 ALA A N 1
ATOM 3466 C CA . ALA A 1 430 ? -8.477 -16.859 -3.156 1 97.5 430 ALA A CA 1
ATOM 3467 C C . ALA A 1 430 ? -9.734 -17.531 -3.703 1 97.5 430 ALA A C 1
ATOM 3469 O O . ALA A 1 430 ? -10.383 -18.312 -3.008 1 97.5 430 ALA A O 1
ATOM 3470 N N . MET A 1 431 ? -10.07 -17.234 -4.93 1 96.06 431 MET A N 1
ATOM 3471 C CA . MET A 1 431 ? -11.25 -17.828 -5.562 1 96.06 431 MET A CA 1
ATOM 3472 C C . MET A 1 431 ? -11.047 -19.328 -5.793 1 96.06 431 MET A C 1
ATOM 3474 O O . MET A 1 431 ? -11.977 -20.109 -5.617 1 96.06 431 MET A O 1
ATOM 3478 N N . GLN A 1 432 ? -9.812 -19.672 -6.176 1 94.56 432 GLN A N 1
ATOM 3479 C CA . GLN A 1 432 ? -9.531 -21.094 -6.352 1 94.56 432 GLN A CA 1
ATOM 3480 C C . GLN A 1 432 ? -9.664 -21.859 -5.031 1 94.56 432 GLN A C 1
ATOM 3482 O O . GLN A 1 432 ? -10.234 -22.938 -4.988 1 94.56 432 GLN A O 1
ATOM 3487 N N . ALA A 1 433 ? -9.18 -21.266 -4.004 1 96.75 433 ALA A N 1
ATOM 3488 C CA . ALA A 1 433 ? -9.25 -21.891 -2.688 1 96.75 433 ALA A CA 1
ATOM 3489 C C . ALA A 1 433 ? -10.703 -22.047 -2.23 1 96.75 433 ALA A C 1
ATOM 3491 O O . ALA A 1 433 ? -11.109 -23.109 -1.781 1 96.75 433 ALA A O 1
ATOM 3492 N N . ILE A 1 434 ? -11.469 -20.984 -2.387 1 97.31 434 ILE A N 1
ATOM 3493 C CA . ILE A 1 434 ? -12.812 -21.016 -1.823 1 97.31 434 ILE A CA 1
ATOM 3494 C C . ILE A 1 434 ? -13.711 -21.906 -2.674 1 97.31 434 ILE A C 1
ATOM 3496 O O . ILE A 1 434 ? -14.617 -22.562 -2.154 1 97.31 434 ILE A O 1
ATOM 3500 N N . LYS A 1 435 ? -13.508 -21.969 -4 1 95.38 435 LYS A N 1
ATOM 3501 C CA . LYS A 1 435 ? -14.258 -22.891 -4.855 1 95.38 435 LYS A CA 1
ATOM 3502 C C . LYS A 1 435 ? -13.984 -24.328 -4.477 1 95.38 435 LYS A C 1
ATOM 3504 O O . LYS A 1 435 ? -14.906 -25.156 -4.457 1 95.38 435 LYS A O 1
ATOM 3509 N N . TYR A 1 436 ? -12.734 -24.625 -4.168 1 94.06 436 TYR A N 1
ATOM 3510 C CA . TYR A 1 436 ? -12.383 -25.969 -3.701 1 94.06 436 TYR A CA 1
ATOM 3511 C C . TYR A 1 436 ? -13.086 -26.281 -2.391 1 94.06 436 TYR A C 1
ATOM 3513 O O . TYR A 1 436 ? -13.719 -27.344 -2.26 1 94.06 436 TYR A O 1
ATOM 3521 N N . ILE A 1 437 ? -13.047 -25.359 -1.475 1 94.62 437 ILE A N 1
ATOM 3522 C CA . ILE A 1 437 ? -13.586 -25.562 -0.132 1 94.62 437 ILE A CA 1
ATOM 3523 C C . ILE A 1 437 ? -15.102 -25.688 -0.195 1 94.62 437 ILE A C 1
ATOM 3525 O O . ILE A 1 437 ? -15.688 -26.578 0.423 1 94.62 437 ILE A O 1
ATOM 3529 N N . ALA A 1 438 ? -15.703 -24.781 -0.942 1 91.75 438 ALA A N 1
ATOM 3530 C CA . ALA A 1 438 ? -17.156 -24.781 -1.072 1 91.75 438 ALA A CA 1
ATOM 3531 C C . ALA A 1 438 ? -17.641 -26 -1.828 1 91.75 438 ALA A C 1
ATOM 3533 O O . ALA A 1 438 ? -18.812 -26.406 -1.688 1 91.75 438 ALA A O 1
ATOM 3534 N N . GLY A 1 439 ? -16.812 -26.594 -2.625 1 90.12 439 GLY A N 1
ATOM 3535 C CA . GLY A 1 439 ? -17.188 -27.75 -3.416 1 90.12 439 GLY A CA 1
ATOM 3536 C C . GLY A 1 439 ? -17.031 -29.062 -2.666 1 90.12 439 GLY A C 1
ATOM 3537 O O . GLY A 1 439 ? -17.453 -30.125 -3.15 1 90.12 439 GLY A O 1
ATOM 3538 N N . LEU A 1 440 ? -16.547 -28.984 -1.498 1 88.06 440 LEU A N 1
ATOM 3539 C CA . LEU A 1 440 ? -16.328 -30.203 -0.715 1 88.06 440 LEU A CA 1
ATOM 3540 C C . LEU A 1 440 ? -17.656 -30.797 -0.269 1 88.06 440 LEU A C 1
ATOM 3542 O O . LEU A 1 440 ? -18.594 -30.078 0.075 1 88.06 440 LEU A O 1
ATOM 3546 N N . LYS A 1 441 ? -17.734 -32.094 -0.491 1 77.81 441 LYS A N 1
ATOM 3547 C CA . LYS A 1 441 ? -18.891 -32.844 0.022 1 77.81 441 LYS A CA 1
ATOM 3548 C C . LYS A 1 441 ? -18.641 -33.281 1.457 1 77.81 441 LYS A C 1
ATOM 3550 O O . LYS A 1 441 ? -17.531 -33.688 1.814 1 77.81 441 LYS A O 1
ATOM 3555 N N . VAL A 1 442 ? -19.688 -33.25 2.137 1 72.94 442 VAL A N 1
ATOM 3556 C CA . VAL A 1 442 ? -19.625 -33.562 3.561 1 72.94 442 VAL A CA 1
ATOM 3557 C C . VAL A 1 442 ? -18.984 -34.906 3.764 1 72.94 442 VAL A C 1
ATOM 3559 O O . VAL A 1 442 ? -18.094 -35.062 4.613 1 72.94 442 VAL A O 1
ATOM 3562 N N . LYS A 1 443 ? -19.297 -35.906 2.992 1 71.94 443 LYS A N 1
ATOM 3563 C CA . LYS A 1 443 ? -18.844 -37.281 3.189 1 71.94 443 LYS A CA 1
ATOM 3564 C C . LYS A 1 443 ? -17.359 -37.438 2.852 1 71.94 443 LYS A C 1
ATOM 3566 O O . LYS A 1 443 ? -16.672 -38.312 3.365 1 71.94 443 LYS A O 1
ATOM 3571 N N . LYS A 1 444 ? -16.719 -36.562 2.197 1 80.5 444 LYS A N 1
ATOM 3572 C CA . LYS A 1 444 ? -15.336 -36.688 1.745 1 80.5 444 LYS A CA 1
ATOM 3573 C C . LYS A 1 444 ? -14.523 -35.469 2.162 1 80.5 444 LYS A C 1
ATOM 3575 O O . LYS A 1 444 ? -13.445 -35.219 1.62 1 80.5 444 LYS A O 1
ATOM 3580 N N . CYS A 1 445 ? -15.016 -34.812 3.168 1 87.81 445 CYS A N 1
ATOM 3581 C CA . CYS A 1 445 ? -14.359 -33.562 3.572 1 87.81 445 CYS A CA 1
ATOM 3582 C C . CYS A 1 445 ? -13.086 -33.875 4.359 1 87.81 445 CYS A C 1
ATOM 3584 O O . CYS A 1 445 ? -13.109 -34.625 5.324 1 87.81 445 CYS A O 1
ATOM 3586 N N . PRO A 1 446 ? -11.977 -33.344 3.854 1 90.94 446 PRO A N 1
ATOM 3587 C CA . PRO A 1 446 ? -10.758 -33.469 4.652 1 90.94 446 PRO A CA 1
ATOM 3588 C C . PRO A 1 446 ? -10.93 -32.969 6.086 1 90.94 446 PRO A C 1
ATOM 3590 O O . PRO A 1 446 ? -11.641 -32 6.32 1 90.94 446 PRO A O 1
ATOM 3593 N N . GLU A 1 447 ? -10.203 -33.562 7.016 1 90.5 447 GLU A N 1
ATOM 3594 C CA . GLU A 1 447 ? -10.336 -33.312 8.445 1 90.5 447 GLU A CA 1
ATOM 3595 C C . GLU A 1 447 ? -10.094 -31.828 8.75 1 90.5 447 GLU A C 1
ATOM 3597 O O . GLU A 1 447 ? -10.695 -31.266 9.672 1 90.5 447 GLU A O 1
ATOM 3602 N N . ILE A 1 448 ? -9.219 -31.266 8.055 1 93.44 448 ILE A N 1
ATOM 3603 C CA . ILE A 1 448 ? -8.805 -29.891 8.328 1 93.44 448 ILE A CA 1
ATOM 3604 C C . ILE A 1 448 ? -9.984 -28.938 8.086 1 93.44 448 ILE A C 1
ATOM 3606 O O . ILE A 1 448 ? -10.047 -27.859 8.672 1 93.44 448 ILE A O 1
ATOM 3610 N N . PHE A 1 449 ? -10.984 -29.312 7.254 1 94.62 449 PHE A N 1
ATOM 3611 C CA . PHE A 1 449 ? -12.125 -28.469 6.918 1 94.62 449 PHE A CA 1
ATOM 3612 C C . PHE A 1 449 ? -13.406 -29.016 7.543 1 94.62 449 PHE A C 1
ATOM 3614 O O . PHE A 1 449 ? -14.492 -28.516 7.273 1 94.62 449 PHE A O 1
ATOM 3621 N N . ALA A 1 450 ? -13.305 -30.016 8.391 1 92.5 450 ALA A N 1
ATOM 3622 C CA . ALA A 1 450 ? -14.469 -30.672 8.984 1 92.5 450 ALA A CA 1
ATOM 3623 C C . ALA A 1 450 ? -15.32 -29.703 9.773 1 92.5 450 ALA A C 1
ATOM 3625 O O . ALA A 1 450 ? -16.547 -29.828 9.82 1 92.5 450 ALA A O 1
ATOM 3626 N N . PHE A 1 451 ? -14.711 -28.672 10.352 1 92.56 451 PHE A N 1
ATOM 3627 C CA . PHE A 1 451 ? -15.406 -27.719 11.195 1 92.56 451 PHE A CA 1
ATOM 3628 C C . PHE A 1 451 ? -16.438 -26.938 10.391 1 92.56 451 PHE A C 1
ATOM 3630 O O . PHE A 1 451 ? -17.391 -26.391 10.953 1 92.56 451 PHE A O 1
ATOM 3637 N N . LEU A 1 452 ? -16.328 -26.875 9.086 1 93.19 452 LEU A N 1
ATOM 3638 C CA . LEU A 1 452 ? -17.234 -26.125 8.227 1 93.19 452 LEU A CA 1
ATOM 3639 C C . LEU A 1 452 ? -18.562 -26.844 8.094 1 93.19 452 LEU A C 1
ATOM 3641 O O . LEU A 1 452 ? -19.578 -26.219 7.75 1 93.19 452 LEU A O 1
ATOM 3645 N N . TYR A 1 453 ? -18.547 -28.109 8.398 1 84.62 453 TYR A N 1
ATOM 3646 C CA . TYR A 1 453 ? -19.734 -28.906 8.117 1 84.62 453 TYR A CA 1
ATOM 3647 C C . TYR A 1 453 ? -20.328 -29.484 9.406 1 84.62 453 TYR A C 1
ATOM 3649 O O . TYR A 1 453 ? -21.281 -30.25 9.367 1 84.62 453 TYR A O 1
ATOM 3657 N N . CYS A 1 454 ? -19.797 -29.031 10.445 1 83.31 454 CYS A N 1
ATOM 3658 C CA . CYS A 1 454 ? -20.359 -29.406 11.742 1 83.31 454 CYS A CA 1
ATOM 3659 C C . CYS A 1 454 ? -21.578 -28.562 12.086 1 83.31 454 CYS A C 1
ATOM 3661 O O . CYS A 1 454 ? -21.703 -27.422 11.617 1 83.31 454 CYS A O 1
ATOM 3663 N N . PRO A 1 455 ? -22.422 -29.156 12.797 1 80.38 455 PRO A N 1
ATOM 3664 C CA . PRO A 1 455 ? -23.578 -28.375 13.211 1 80.38 455 PRO A CA 1
ATOM 3665 C C . PRO A 1 455 ? -23.188 -27.094 13.945 1 80.38 455 PRO A C 1
ATOM 3667 O O . PRO A 1 455 ? -22.25 -27.094 14.742 1 80.38 455 PRO A O 1
ATOM 3670 N N . PRO A 1 456 ? -23.922 -26.094 13.609 1 77.81 456 PRO A N 1
ATOM 3671 C CA . PRO A 1 456 ? -23.594 -24.797 14.227 1 77.81 456 PRO A CA 1
ATOM 3672 C C . PRO A 1 456 ? -23.797 -24.797 15.742 1 77.81 456 PRO A C 1
ATOM 3674 O O . PRO A 1 456 ? -24.797 -25.328 16.234 1 77.81 456 PRO A O 1
ATOM 3677 N N . VAL A 1 457 ? -22.703 -24.438 16.406 1 79.75 457 VAL A N 1
ATOM 3678 C CA . VAL A 1 457 ? -22.781 -24.234 17.844 1 79.75 457 VAL A CA 1
ATOM 3679 C C . VAL A 1 457 ? -22.391 -22.797 18.188 1 79.75 457 VAL A C 1
ATOM 3681 O O . VAL A 1 457 ? -21.484 -22.234 17.594 1 79.75 457 VAL A O 1
ATOM 3684 N N . ILE A 1 458 ? -23.156 -22.219 19.062 1 84.5 458 ILE A N 1
ATOM 3685 C CA . ILE A 1 458 ? -22.797 -20.891 19.562 1 84.5 458 ILE A CA 1
ATOM 3686 C C . ILE A 1 458 ? -21.516 -21 20.406 1 84.5 458 ILE A C 1
ATOM 3688 O O . ILE A 1 458 ? -21.469 -21.75 21.391 1 84.5 458 ILE A O 1
ATOM 3692 N N . PRO A 1 459 ? -20.594 -20.328 20 1 86.19 459 PRO A N 1
ATOM 3693 C CA . PRO A 1 459 ? -19.359 -20.359 20.812 1 86.19 459 PRO A CA 1
ATOM 3694 C C . PRO A 1 459 ? -19.594 -19.953 22.266 1 86.19 459 PRO A C 1
ATOM 3696 O O . PRO A 1 459 ? -20.359 -19.016 22.531 1 86.19 459 PRO A O 1
ATOM 3699 N N . ALA A 1 460 ? -19.047 -20.766 23.156 1 85.44 460 ALA A N 1
ATOM 3700 C CA . ALA A 1 460 ? -19.188 -20.5 24.578 1 85.44 460 ALA A CA 1
ATOM 3701 C C . ALA A 1 460 ? -17.859 -20.656 25.312 1 85.44 460 ALA A C 1
ATOM 3703 O O . ALA A 1 460 ? -16.938 -21.281 24.781 1 85.44 460 ALA A O 1
ATOM 3704 N N . GLY A 1 461 ? -17.703 -19.953 26.359 1 87.38 461 GLY A N 1
ATOM 3705 C CA . GLY A 1 461 ? -16.484 -20.016 27.141 1 87.38 461 GLY A CA 1
ATOM 3706 C C . GLY A 1 461 ? -16.031 -18.656 27.656 1 87.38 461 GLY A C 1
ATOM 3707 O O . GLY A 1 461 ? -16.703 -17.641 27.438 1 87.38 461 GLY A O 1
ATOM 3708 N N . ASN A 1 462 ? -14.867 -18.688 28.297 1 87.44 462 ASN A N 1
ATOM 3709 C CA . ASN A 1 462 ? -14.305 -17.453 28.812 1 87.44 462 ASN A CA 1
ATOM 3710 C C . ASN A 1 462 ? -13.633 -16.641 27.719 1 87.44 462 ASN A C 1
ATOM 3712 O O . ASN A 1 462 ? -13.148 -17.203 26.734 1 87.44 462 ASN A O 1
ATOM 3716 N N . ALA A 1 463 ? -13.594 -15.375 27.953 1 84.81 463 ALA A N 1
ATOM 3717 C CA . ALA A 1 463 ? -13.109 -14.422 26.953 1 84.81 463 ALA A CA 1
ATOM 3718 C C . ALA A 1 463 ? -11.633 -14.656 26.641 1 84.81 463 ALA A C 1
ATOM 3720 O O . ALA A 1 463 ? -11.156 -14.273 25.562 1 84.81 463 ALA A O 1
ATOM 3721 N N . ASP A 1 464 ? -10.93 -15.227 27.594 1 84 464 ASP A N 1
ATOM 3722 C CA . ASP A 1 464 ? -9.5 -15.43 27.344 1 84 464 ASP A CA 1
ATOM 3723 C C . ASP A 1 464 ? -9.195 -16.891 27.078 1 84 464 ASP A C 1
ATOM 3725 O O . ASP A 1 464 ? -8.031 -17.297 27.078 1 84 464 ASP A O 1
ATOM 3729 N N . ASP A 1 465 ? -10.219 -17.641 26.859 1 92.12 465 ASP A N 1
ATOM 3730 C CA . ASP A 1 465 ? -10.062 -19.047 26.531 1 92.12 465 ASP A CA 1
ATOM 3731 C C . ASP A 1 465 ? -9.766 -19.234 25.047 1 92.12 465 ASP A C 1
ATOM 3733 O O . ASP A 1 465 ? -10.555 -18.828 24.188 1 92.12 465 ASP A O 1
ATOM 3737 N N . PHE A 1 466 ? -8.68 -19.953 24.828 1 94.19 466 PHE A N 1
ATOM 3738 C CA . PHE A 1 466 ? -8.266 -20.203 23.453 1 94.19 466 PHE A CA 1
ATOM 3739 C C . PHE A 1 466 ? -9.32 -21 22.703 1 94.19 466 PHE A C 1
ATOM 3741 O O . PHE A 1 466 ? -9.539 -20.797 21.5 1 94.19 466 PHE A O 1
ATOM 3748 N N . THR A 1 467 ? -10.008 -21.812 23.406 1 92.81 467 THR A N 1
ATOM 3749 C CA . THR A 1 467 ? -11.047 -22.641 22.797 1 92.81 467 THR A CA 1
ATOM 3750 C C . THR A 1 467 ? -12.219 -21.781 22.344 1 92.81 467 THR A C 1
ATOM 3752 O O . THR A 1 467 ? -12.766 -22 21.25 1 92.81 467 THR A O 1
ATOM 3755 N N . PHE A 1 468 ? -12.586 -20.859 23.188 1 94.69 468 PHE A N 1
ATOM 3756 C CA . PHE A 1 468 ? -13.648 -19.938 22.812 1 94.69 468 PHE A CA 1
ATOM 3757 C C . PHE A 1 468 ? -13.266 -19.156 21.547 1 94.69 468 PHE A C 1
ATOM 3759 O O . PHE A 1 468 ? -14.07 -19.031 20.641 1 94.69 468 PHE A O 1
ATOM 3766 N N . ILE A 1 469 ? -12.047 -18.734 21.516 1 94.5 469 ILE A N 1
ATOM 3767 C CA . ILE A 1 469 ? -11.555 -17.906 20.406 1 94.5 469 ILE A CA 1
ATOM 3768 C C . ILE A 1 469 ? -11.562 -18.703 19.109 1 94.5 469 ILE A C 1
ATOM 3770 O O . ILE A 1 469 ? -12.055 -18.234 18.094 1 94.5 469 ILE A O 1
ATOM 3774 N N . ILE A 1 470 ? -11.125 -19.922 19.125 1 94.69 470 ILE A N 1
ATOM 3775 C CA . ILE A 1 470 ? -11.062 -20.734 17.922 1 94.69 470 ILE A CA 1
ATOM 3776 C C . ILE A 1 470 ? -12.477 -21.078 17.453 1 94.69 470 ILE A C 1
ATOM 3778 O O . ILE A 1 470 ? -12.742 -21.109 16.25 1 94.69 470 ILE A O 1
ATOM 3782 N N . HIS A 1 471 ? -13.336 -21.344 18.406 1 95.12 471 HIS A N 1
ATOM 3783 C CA . HIS A 1 471 ? -14.711 -21.641 18.047 1 95.12 471 HIS A CA 1
ATOM 3784 C C . HIS A 1 471 ? -15.383 -20.453 17.375 1 95.12 471 HIS A C 1
ATOM 3786 O O . HIS A 1 471 ? -16.219 -20.625 16.484 1 95.12 471 HIS A O 1
ATOM 3792 N N . CYS A 1 472 ? -15.023 -19.25 17.859 1 96.38 472 CYS A N 1
ATOM 3793 C CA . CYS A 1 472 ? -15.555 -18.047 17.219 1 96.38 472 CYS A CA 1
ATOM 3794 C C . CYS A 1 472 ? -15.102 -17.953 15.773 1 96.38 472 CYS A C 1
ATOM 3796 O O . CYS A 1 472 ? -15.914 -17.719 14.883 1 96.38 472 CYS A O 1
ATOM 3798 N N . PHE A 1 473 ? -13.82 -18.219 15.5 1 97.06 473 PHE A N 1
ATOM 3799 C CA . PHE A 1 473 ? -13.305 -18.141 14.133 1 97.06 473 PHE A CA 1
ATOM 3800 C C . PHE A 1 473 ? -13.938 -19.219 13.258 1 97.06 473 PHE A C 1
ATOM 3802 O O . PHE A 1 473 ? -14.297 -18.953 12.109 1 97.06 473 PHE A O 1
ATOM 3809 N N . GLU A 1 474 ? -14.086 -20.406 13.789 1 96.75 474 GLU A N 1
ATOM 3810 C CA . GLU A 1 474 ? -14.688 -21.5 13.039 1 96.75 474 GLU A CA 1
ATOM 3811 C C . GLU A 1 474 ? -16.156 -21.219 12.719 1 96.75 474 GLU A C 1
ATOM 3813 O O . GLU A 1 474 ? -16.625 -21.516 11.625 1 96.75 474 GLU A O 1
ATOM 3818 N N . ALA A 1 475 ? -16.812 -20.641 13.711 1 96.5 475 ALA A N 1
ATOM 3819 C CA . ALA A 1 475 ? -18.219 -20.297 13.508 1 96.5 475 ALA A CA 1
ATOM 3820 C C . ALA A 1 475 ? -18.391 -19.266 12.391 1 96.5 475 ALA A C 1
ATOM 3822 O O . ALA A 1 475 ? -19.297 -19.375 11.57 1 96.5 475 ALA A O 1
ATOM 3823 N N . VAL A 1 476 ? -17.562 -18.281 12.391 1 96.5 476 VAL A N 1
ATOM 3824 C CA . VAL A 1 476 ? -17.625 -17.25 11.367 1 96.5 476 VAL A CA 1
ATOM 3825 C C . VAL A 1 476 ? -17.344 -17.859 9.992 1 96.5 476 VAL A C 1
ATOM 3827 O O . VAL A 1 476 ? -18.031 -17.562 9.016 1 96.5 476 VAL A O 1
ATOM 3830 N N . ALA A 1 477 ? -16.297 -18.703 9.891 1 97.19 477 ALA A N 1
ATOM 3831 C CA . ALA A 1 477 ? -15.945 -19.359 8.625 1 97.19 477 ALA A CA 1
ATOM 3832 C C . ALA A 1 477 ? -17.109 -20.188 8.102 1 97.19 477 ALA A C 1
ATOM 3834 O O . ALA A 1 477 ? -17.438 -20.141 6.914 1 97.19 477 ALA A O 1
ATOM 3835 N N . ARG A 1 478 ? -17.75 -20.938 8.992 1 96 478 ARG A N 1
ATOM 3836 C CA . ARG A 1 478 ? -18.906 -21.766 8.617 1 96 478 ARG A CA 1
ATOM 3837 C C . ARG A 1 478 ? -20.047 -20.891 8.094 1 96 478 ARG A C 1
ATOM 3839 O O . ARG A 1 478 ? -20.641 -21.203 7.066 1 96 478 ARG A O 1
ATOM 3846 N N . LEU A 1 479 ? -20.281 -19.844 8.82 1 94.62 479 LEU A N 1
ATOM 3847 C CA . LEU A 1 479 ? -21.359 -18.938 8.438 1 94.62 479 LEU A CA 1
ATOM 3848 C C . LEU A 1 479 ? -21.109 -18.344 7.051 1 94.62 479 LEU A C 1
ATOM 3850 O O . LEU A 1 479 ? -22 -18.359 6.199 1 94.62 479 LEU A O 1
ATOM 3854 N N . ARG A 1 480 ? -19.969 -17.891 6.773 1 95.5 480 ARG A N 1
ATOM 3855 C CA . ARG A 1 480 ? -19.672 -17.188 5.531 1 95.5 480 ARG A CA 1
ATOM 3856 C C . ARG A 1 480 ? -19.609 -18.156 4.352 1 95.5 480 ARG A C 1
ATOM 3858 O O . ARG A 1 480 ? -20.031 -17.812 3.242 1 95.5 480 ARG A O 1
ATOM 3865 N N . VAL A 1 481 ? -19.062 -19.328 4.578 1 96.25 481 VAL A N 1
ATOM 3866 C CA . VAL A 1 481 ? -19.047 -20.344 3.52 1 96.25 481 VAL A CA 1
ATOM 3867 C C . VAL A 1 481 ? -20.484 -20.766 3.193 1 96.25 481 VAL A C 1
ATOM 3869 O O . VAL A 1 481 ? -20.844 -20.906 2.021 1 96.25 481 VAL A O 1
ATOM 3872 N N . ASN A 1 482 ? -21.297 -20.953 4.246 1 94.31 482 ASN A N 1
ATOM 3873 C CA . ASN A 1 482 ? -22.688 -21.328 4.035 1 94.31 482 ASN A CA 1
ATOM 3874 C C . ASN A 1 482 ? -23.453 -20.219 3.295 1 94.31 482 ASN A C 1
ATOM 3876 O O . ASN A 1 482 ? -24.281 -20.516 2.43 1 94.31 482 ASN A O 1
ATOM 3880 N N . ASN A 1 483 ? -23.203 -18.984 3.73 1 93.56 483 ASN A N 1
ATOM 3881 C CA . ASN A 1 483 ? -23.844 -17.875 3.039 1 93.56 483 ASN A CA 1
ATOM 3882 C C . ASN A 1 483 ? -23.453 -17.828 1.563 1 93.56 483 ASN A C 1
ATOM 3884 O O . ASN A 1 483 ? -24.281 -17.531 0.705 1 93.56 483 ASN A O 1
ATOM 3888 N N . LEU A 1 484 ? -22.234 -18.078 1.266 1 95.81 484 LEU A N 1
ATOM 3889 C CA . LEU A 1 484 ? -21.734 -18.109 -0.105 1 95.81 484 LEU A CA 1
ATOM 3890 C C . LEU A 1 484 ? -22.438 -19.188 -0.916 1 95.81 484 LEU A C 1
ATOM 3892 O O . LEU A 1 484 ? -22.859 -18.953 -2.045 1 95.81 484 LEU A O 1
ATOM 3896 N N . LEU A 1 485 ? -22.578 -20.375 -0.341 1 94.94 485 LEU A N 1
ATOM 3897 C CA . LEU A 1 485 ? -23.219 -21.5 -1.006 1 94.94 485 LEU A CA 1
ATOM 3898 C C . LEU A 1 485 ? -24.703 -21.219 -1.239 1 94.94 485 LEU A C 1
ATOM 3900 O O . LEU A 1 485 ? -25.234 -21.547 -2.297 1 94.94 485 LEU A O 1
ATOM 3904 N N . GLN A 1 486 ? -25.297 -20.641 -0.263 1 94.88 486 GLN A N 1
ATOM 3905 C CA . GLN A 1 486 ? -26.703 -20.281 -0.41 1 94.88 486 GLN A CA 1
ATOM 3906 C C . GLN A 1 486 ? -26.906 -19.281 -1.532 1 94.88 486 GLN A C 1
ATOM 3908 O O . GLN A 1 486 ? -27.859 -19.375 -2.307 1 94.88 486 GLN A O 1
ATOM 3913 N N . LYS A 1 487 ? -26.078 -18.344 -1.574 1 94.81 487 LYS A N 1
ATOM 3914 C CA . LYS A 1 487 ? -26.172 -17.359 -2.646 1 94.81 487 LYS A CA 1
ATOM 3915 C C . LYS A 1 487 ? -25.938 -18 -4.008 1 94.81 487 LYS A C 1
ATOM 3917 O O . LYS A 1 487 ? -26.609 -17.672 -4.988 1 94.81 487 LYS A O 1
ATOM 3922 N N . TYR A 1 488 ? -24.969 -18.875 -4.074 1 96 488 TYR A N 1
ATOM 3923 C CA . TYR A 1 488 ? -24.719 -19.625 -5.305 1 96 488 TYR A CA 1
ATOM 3924 C C . TYR A 1 488 ? -25.984 -20.344 -5.77 1 96 488 TYR A C 1
ATOM 3926 O O . TYR A 1 488 ? -26.344 -20.266 -6.945 1 96 488 TYR A O 1
ATOM 3934 N N . VAL A 1 489 ? -26.641 -21 -4.848 1 95.69 489 VAL A N 1
ATOM 3935 C CA . VAL A 1 489 ? -27.844 -21.766 -5.16 1 95.69 489 VAL A CA 1
ATOM 3936 C C . VAL A 1 489 ? -28.938 -20.812 -5.641 1 95.69 489 VAL A C 1
ATOM 3938 O O . VAL A 1 489 ? -29.625 -21.094 -6.633 1 95.69 489 VAL A O 1
ATOM 3941 N N . LYS A 1 490 ? -29.047 -19.766 -4.98 1 95.44 490 LYS A N 1
ATOM 3942 C CA . LYS A 1 490 ? -30.078 -18.797 -5.34 1 95.44 490 LYS A CA 1
ATOM 3943 C C . LYS A 1 490 ? -29.859 -18.266 -6.754 1 95.44 490 LYS A C 1
ATOM 3945 O O . LYS A 1 490 ? -30.797 -18.188 -7.547 1 95.44 490 LYS A O 1
ATOM 3950 N N . ILE A 1 491 ? -28.672 -17.891 -7.066 1 95.25 491 ILE A N 1
ATOM 3951 C CA . ILE A 1 491 ? -28.375 -17.312 -8.375 1 95.25 491 ILE A CA 1
ATOM 3952 C C . ILE A 1 491 ? -28.5 -18.391 -9.445 1 95.25 491 ILE A C 1
ATOM 3954 O O . ILE A 1 491 ? -28.906 -18.109 -10.578 1 95.25 491 ILE A O 1
ATOM 3958 N N . SER A 1 492 ? -28.188 -19.641 -9.07 1 95.38 492 SER A N 1
ATOM 3959 C CA . SER A 1 492 ? -28.188 -20.766 -10.016 1 95.38 492 SER A CA 1
ATOM 3960 C C . SER A 1 492 ? -29.594 -21.031 -10.555 1 95.38 492 SER A C 1
ATOM 3962 O O . SER A 1 492 ? -29.766 -21.656 -11.594 1 95.38 492 SER A O 1
ATOM 3964 N N . HIS A 1 493 ? -30.594 -20.484 -9.922 1 95.44 493 HIS A N 1
ATOM 3965 C CA . HIS A 1 493 ? -31.953 -20.625 -10.398 1 95.44 493 HIS A CA 1
ATOM 3966 C C . HIS A 1 493 ? -32.188 -19.797 -11.656 1 95.44 493 HIS A C 1
ATOM 3968 O O . HIS A 1 493 ? -33.031 -20.172 -12.5 1 95.44 493 HIS A O 1
ATOM 3974 N N . SER A 1 494 ? -31.484 -18.781 -11.773 1 92.94 494 SER A N 1
ATOM 3975 C CA . SER A 1 494 ? -31.703 -17.891 -12.906 1 92.94 494 SER A CA 1
ATOM 3976 C C . SER A 1 494 ? -30.5 -17.906 -13.859 1 92.94 494 SER A C 1
ATOM 3978 O O . SER A 1 494 ? -30.609 -17.469 -15.008 1 92.94 494 SER A O 1
ATOM 3980 N N . CYS A 1 495 ? -29.406 -18.344 -13.406 1 92.06 495 CYS A N 1
ATOM 3981 C CA . CYS A 1 495 ? -28.188 -18.406 -14.211 1 92.06 495 CYS A CA 1
ATOM 3982 C C . CYS A 1 495 ? -27.578 -19.797 -14.164 1 92.06 495 CYS A C 1
ATOM 3984 O O . CYS A 1 495 ? -27.141 -20.25 -13.109 1 92.06 495 CYS A O 1
ATOM 3986 N N . THR A 1 496 ? -27.516 -20.422 -15.359 1 90.38 496 THR A N 1
ATOM 3987 C CA . THR A 1 496 ? -27.062 -21.812 -15.383 1 90.38 496 THR A CA 1
ATOM 3988 C C . THR A 1 496 ? -25.562 -21.891 -15.633 1 90.38 496 THR A C 1
ATOM 3990 O O . THR A 1 496 ? -24.953 -22.938 -15.438 1 90.38 496 THR A O 1
ATOM 3993 N N . ASN A 1 497 ? -25 -20.797 -16.016 1 92.81 497 ASN A N 1
ATOM 3994 C CA . ASN A 1 497 ? -23.562 -20.781 -16.281 1 92.81 497 ASN A CA 1
ATOM 3995 C C . ASN A 1 497 ? -22.75 -20.609 -14.984 1 92.81 497 ASN A C 1
ATOM 3997 O O . ASN A 1 497 ? -22.672 -19.516 -14.445 1 92.81 497 ASN A O 1
ATOM 4001 N N . LYS A 1 498 ? -22.094 -21.641 -14.57 1 91.81 498 LYS A N 1
ATOM 4002 C CA . LYS A 1 498 ? -21.359 -21.672 -13.312 1 91.81 498 LYS A CA 1
ATOM 4003 C C . LYS A 1 498 ? -20.234 -20.641 -13.297 1 91.81 498 LYS A C 1
ATOM 4005 O O . LYS A 1 498 ? -20 -19.984 -12.281 1 91.81 498 LYS A O 1
ATOM 4010 N N . GLU A 1 499 ? -19.516 -20.531 -14.398 1 91.56 499 GLU A N 1
ATOM 4011 C CA . GLU A 1 499 ? -18.406 -19.578 -14.477 1 91.56 499 GLU A CA 1
ATOM 4012 C C . GLU A 1 499 ? -18.906 -18.141 -14.344 1 91.56 499 GLU A C 1
ATOM 4014 O O . GLU A 1 499 ? -18.25 -17.312 -13.727 1 91.56 499 GLU A O 1
ATOM 4019 N N . LYS A 1 500 ? -20.047 -17.891 -14.938 1 94.31 500 LYS A N 1
ATOM 4020 C CA . LYS A 1 500 ? -20.641 -16.562 -14.836 1 94.31 500 LYS A CA 1
ATOM 4021 C C . LYS A 1 500 ? -21.062 -16.266 -13.406 1 94.31 500 LYS A C 1
ATOM 4023 O O . LYS A 1 500 ? -20.859 -15.148 -12.914 1 94.31 500 LYS A O 1
ATOM 4028 N N . ILE A 1 501 ? -21.656 -17.234 -12.727 1 95.56 501 ILE A N 1
ATOM 4029 C CA . ILE A 1 501 ? -22.078 -17.062 -11.344 1 95.56 501 ILE A CA 1
ATOM 4030 C C . ILE A 1 501 ? -20.891 -16.656 -10.477 1 95.56 501 ILE A C 1
ATOM 4032 O O . ILE A 1 501 ? -20.969 -15.68 -9.727 1 95.56 501 ILE A O 1
ATOM 4036 N N . TRP A 1 502 ? -19.781 -17.328 -10.625 1 94.75 502 TRP A N 1
ATOM 4037 C CA . TRP A 1 502 ? -18.609 -17.094 -9.789 1 94.75 502 TRP A CA 1
ATOM 4038 C C . TRP A 1 502 ? -17.938 -15.773 -10.156 1 94.75 502 TRP A C 1
ATOM 4040 O O . TRP A 1 502 ? -17.578 -14.992 -9.273 1 94.75 502 TRP A O 1
ATOM 4050 N N . SER A 1 503 ? -17.75 -15.477 -11.445 1 94.44 503 SER A N 1
ATOM 4051 C CA . SER A 1 503 ? -16.953 -14.336 -11.891 1 94.44 503 SER A CA 1
ATOM 4052 C C . SER A 1 503 ? -17.719 -13.031 -11.711 1 94.44 503 SER A C 1
ATOM 4054 O O . SER A 1 503 ? -17.125 -11.992 -11.43 1 94.44 503 SER A O 1
ATOM 4056 N N . ASN A 1 504 ? -19.109 -13.055 -11.82 1 93.69 504 ASN A N 1
ATOM 4057 C CA . ASN A 1 504 ? -19.875 -11.812 -11.867 1 93.69 504 ASN A CA 1
ATOM 4058 C C . ASN A 1 504 ? -20.547 -11.523 -10.523 1 93.69 504 ASN A C 1
ATOM 4060 O O . ASN A 1 504 ? -20.906 -10.383 -10.242 1 93.69 504 ASN A O 1
ATOM 4064 N N . TYR A 1 505 ? -20.688 -12.648 -9.656 1 94.31 505 TYR A N 1
ATOM 4065 C CA . TYR A 1 505 ? -21.625 -12.383 -8.57 1 94.31 505 TYR A CA 1
ATOM 4066 C C . TYR A 1 505 ? -21.031 -12.82 -7.23 1 94.31 505 TYR A C 1
ATOM 4068 O O . TYR A 1 505 ? -21.5 -12.406 -6.172 1 94.31 505 TYR A O 1
ATOM 4076 N N . LEU A 1 506 ? -20 -13.602 -7.223 1 96 506 LEU A N 1
ATOM 4077 C CA . LEU A 1 506 ? -19.672 -14.25 -5.953 1 96 506 LEU A CA 1
ATOM 4078 C C . LEU A 1 506 ? -18.234 -13.945 -5.535 1 96 506 LEU A C 1
ATOM 4080 O O . LEU A 1 506 ? -17.781 -14.414 -4.492 1 96 506 LEU A O 1
ATOM 4084 N N . GLN A 1 507 ? -17.5 -13.172 -6.305 1 96.38 507 GLN A N 1
ATOM 4085 C CA . GLN A 1 507 ? -16.062 -13.031 -6.035 1 96.38 507 GLN A CA 1
ATOM 4086 C C . GLN A 1 507 ? -15.828 -12.266 -4.738 1 96.38 507 GLN A C 1
ATOM 4088 O O . GLN A 1 507 ? -14.914 -12.602 -3.977 1 96.38 507 GLN A O 1
ATOM 4093 N N . VAL A 1 508 ? -16.594 -11.195 -4.465 1 95.44 508 VAL A N 1
ATOM 4094 C CA . VAL A 1 508 ? -16.406 -10.391 -3.26 1 95.44 508 VAL A CA 1
ATOM 4095 C C . VAL A 1 508 ? -16.672 -11.242 -2.021 1 95.44 508 VAL A C 1
ATOM 4097 O O . VAL A 1 508 ? -15.82 -11.359 -1.143 1 95.44 508 VAL A O 1
ATOM 4100 N N . GLN A 1 509 ? -17.828 -11.906 -1.981 1 95.5 509 GLN A N 1
ATOM 4101 C CA . GLN A 1 509 ? -18.172 -12.758 -0.85 1 95.5 509 GLN A CA 1
ATOM 4102 C C . GLN A 1 509 ? -17.25 -13.977 -0.776 1 95.5 509 GLN A C 1
ATOM 4104 O O . GLN A 1 509 ? -16.953 -14.469 0.313 1 95.5 509 GLN A O 1
ATOM 4109 N N . GLY A 1 510 ? -16.891 -14.43 -1.985 1 97.62 510 GLY A N 1
ATOM 4110 C CA . GLY A 1 510 ? -15.969 -15.555 -2.02 1 97.62 510 GLY A CA 1
ATOM 4111 C C . GLY A 1 510 ? -14.648 -15.266 -1.335 1 97.62 510 GLY A C 1
ATOM 4112 O O . GLY A 1 510 ? -14.156 -16.078 -0.551 1 97.62 510 GLY A O 1
ATOM 4113 N N . ILE A 1 511 ? -14.07 -14.141 -1.575 1 97.69 511 ILE A N 1
ATOM 4114 C CA . ILE A 1 511 ? -12.797 -13.758 -0.98 1 97.69 511 ILE A CA 1
ATOM 4115 C C . ILE A 1 511 ? -12.969 -13.555 0.522 1 97.69 511 ILE A C 1
ATOM 4117 O O . ILE A 1 511 ? -12.102 -13.93 1.312 1 97.69 511 ILE A O 1
ATOM 4121 N N . GLU A 1 512 ? -14.07 -12.977 0.905 1 96.69 512 GLU A N 1
ATOM 4122 C CA . GLU A 1 512 ? -14.359 -12.797 2.324 1 96.69 512 GLU A CA 1
ATOM 4123 C C . GLU A 1 512 ? -14.477 -14.141 3.039 1 96.69 512 GLU A C 1
ATOM 4125 O O . GLU A 1 512 ? -13.992 -14.297 4.16 1 96.69 512 GLU A O 1
ATOM 4130 N N . ALA A 1 513 ? -15.141 -15.078 2.369 1 97.81 513 ALA A N 1
ATOM 4131 C CA . ALA A 1 513 ? -15.273 -16.422 2.934 1 97.81 513 ALA A CA 1
ATOM 4132 C C . ALA A 1 513 ? -13.914 -17.094 3.041 1 97.81 513 ALA A C 1
ATOM 4134 O O . ALA A 1 513 ? -13.602 -17.719 4.059 1 97.81 513 ALA A O 1
ATOM 4135 N N . ALA A 1 514 ? -13.125 -16.969 2.016 1 98.5 514 ALA A N 1
ATOM 4136 C CA . ALA A 1 514 ? -11.773 -17.531 2.035 1 98.5 514 ALA A CA 1
ATOM 4137 C C . ALA A 1 514 ? -10.961 -16.969 3.191 1 98.5 514 ALA A C 1
ATOM 4139 O O . ALA A 1 514 ? -10.227 -17.703 3.861 1 98.5 514 ALA A O 1
ATOM 4140 N N . GLU A 1 515 ? -11.062 -15.703 3.43 1 98.38 515 GLU A N 1
ATOM 4141 C CA . GLU A 1 515 ? -10.336 -15.047 4.512 1 98.38 515 GLU A CA 1
ATOM 4142 C C . GLU A 1 515 ? -10.742 -15.609 5.871 1 98.38 515 GLU A C 1
ATOM 4144 O O . GLU A 1 515 ? -9.891 -15.836 6.73 1 98.38 515 GLU A O 1
ATOM 4149 N N . SER A 1 516 ? -12.031 -15.797 6.055 1 98.06 516 SER A N 1
ATOM 4150 C CA . SER A 1 516 ? -12.523 -16.328 7.324 1 98.06 516 SER A CA 1
ATOM 4151 C C . SER A 1 516 ? -12.016 -17.75 7.559 1 98.06 516 SER A C 1
ATOM 4153 O O . SER A 1 516 ? -11.695 -18.109 8.688 1 98.06 516 SER A O 1
ATOM 4155 N N . VAL A 1 517 ? -11.969 -18.516 6.488 1 98.25 517 VAL A N 1
ATOM 4156 C CA . VAL A 1 517 ? -11.445 -19.875 6.598 1 98.25 517 VAL A CA 1
ATOM 4157 C C . VAL A 1 517 ? -9.961 -19.828 6.953 1 98.25 517 VAL A C 1
ATOM 4159 O O . VAL A 1 517 ? -9.492 -20.594 7.797 1 98.25 517 VAL A O 1
ATOM 4162 N N . PHE A 1 518 ? -9.211 -18.953 6.363 1 98.5 518 PHE A N 1
ATOM 4163 C CA . PHE A 1 518 ? -7.801 -18.781 6.66 1 98.5 518 PHE A CA 1
ATOM 4164 C C . PHE A 1 518 ? -7.59 -18.5 8.141 1 98.5 518 PHE A C 1
ATOM 4166 O O . PHE A 1 518 ? -6.75 -19.125 8.789 1 98.5 518 PHE A O 1
ATOM 4173 N N . TYR A 1 519 ? -8.375 -17.547 8.703 1 98.5 519 TYR A N 1
ATOM 4174 C CA . TYR A 1 519 ? -8.172 -17.156 10.094 1 98.5 519 TYR A CA 1
ATOM 4175 C C . TYR A 1 519 ? -8.547 -18.281 11.039 1 98.5 519 TYR A C 1
ATOM 4177 O O . TYR A 1 519 ? -7.93 -18.453 12.094 1 98.5 519 TYR A O 1
ATOM 4185 N N . ALA A 1 520 ? -9.531 -19.078 10.641 1 97.75 520 ALA A N 1
ATOM 4186 C CA . ALA A 1 520 ? -9.875 -20.234 11.461 1 97.75 520 ALA A CA 1
ATOM 4187 C C . ALA A 1 520 ? -8.711 -21.219 11.523 1 97.75 520 ALA A C 1
ATOM 4189 O O . ALA A 1 520 ? -8.32 -21.656 12.609 1 97.75 520 ALA A O 1
ATOM 4190 N N . LEU A 1 521 ? -8.172 -21.516 10.398 1 97.88 521 LEU A N 1
ATOM 4191 C CA . LEU A 1 521 ? -7.066 -22.469 10.336 1 97.88 521 LEU A CA 1
ATOM 4192 C C . LEU A 1 521 ? -5.805 -21.875 10.953 1 97.88 521 LEU A C 1
ATOM 4194 O O . LEU A 1 521 ? -5.09 -22.562 11.688 1 97.88 521 LEU A O 1
ATOM 4198 N N . PHE A 1 522 ? -5.52 -20.609 10.641 1 98.12 522 PHE A N 1
ATOM 4199 C CA . PHE A 1 522 ? -4.352 -19.922 11.164 1 98.12 522 PHE A CA 1
ATOM 4200 C C . PHE A 1 522 ? -4.332 -19.969 12.688 1 98.12 522 PHE A C 1
ATOM 4202 O O . PHE A 1 522 ? -3.305 -20.281 13.289 1 98.12 522 PHE A O 1
ATOM 4209 N N . HIS A 1 523 ? -5.438 -19.703 13.32 1 97.94 523 HIS A N 1
ATOM 4210 C CA . HIS A 1 523 ? -5.508 -19.656 14.773 1 97.94 523 HIS A CA 1
ATOM 4211 C C . HIS A 1 523 ? -5.473 -21.062 15.375 1 97.94 523 HIS A C 1
ATOM 4213 O O . HIS A 1 523 ? -4.934 -21.266 16.469 1 97.94 523 HIS A O 1
ATOM 4219 N N . LYS A 1 524 ? -6.055 -21.969 14.617 1 96.88 524 LYS A N 1
ATOM 4220 C CA . LYS A 1 524 ? -5.934 -23.359 15.047 1 96.88 524 LYS A CA 1
ATOM 4221 C C . LYS A 1 524 ? -4.473 -23.797 15.117 1 96.88 524 LYS A C 1
ATOM 4223 O O . LYS A 1 524 ? -4.027 -24.344 16.125 1 96.88 524 LYS A O 1
ATOM 4228 N N . PHE A 1 525 ? -3.732 -23.5 14.086 1 97.25 525 PHE A N 1
ATOM 4229 C CA . PHE A 1 525 ? -2.324 -23.875 14.023 1 97.25 525 PHE A CA 1
ATOM 4230 C C . PHE A 1 525 ? -1.509 -23.078 15.039 1 97.25 525 PHE A C 1
ATOM 4232 O O . PHE A 1 525 ? -0.535 -23.594 15.594 1 97.25 525 PHE A O 1
ATOM 4239 N N . TYR A 1 526 ? -1.924 -21.812 15.312 1 97.81 526 TYR A N 1
ATOM 4240 C CA . TYR A 1 526 ? -1.276 -20.969 16.312 1 97.81 526 TYR A CA 1
ATOM 4241 C C . TYR A 1 526 ? -1.36 -21.609 17.688 1 97.81 526 TYR A C 1
ATOM 4243 O O . TYR A 1 526 ? -0.347 -21.734 18.391 1 97.81 526 TYR A O 1
ATOM 4251 N N . ILE A 1 527 ? -2.486 -22.047 18.047 1 97.12 527 ILE A N 1
ATOM 4252 C CA . ILE A 1 527 ? -2.729 -22.625 19.375 1 97.12 527 ILE A CA 1
ATOM 4253 C C . ILE A 1 527 ? -1.973 -23.953 19.5 1 97.12 527 ILE A C 1
ATOM 4255 O O . ILE A 1 527 ? -1.411 -24.25 20.547 1 97.12 527 ILE A O 1
ATOM 4259 N N . GLU A 1 528 ? -1.994 -24.719 18.391 1 96.44 528 GLU A N 1
ATOM 4260 C CA . GLU A 1 528 ? -1.21 -25.953 18.391 1 96.44 528 GLU A CA 1
ATOM 4261 C C . GLU A 1 528 ? 0.27 -25.672 18.625 1 96.44 528 GLU A C 1
ATOM 4263 O O . GLU A 1 528 ? 0.939 -26.406 19.359 1 96.44 528 GLU A O 1
ATOM 4268 N N . GLY A 1 529 ? 0.778 -24.609 18 1 96.44 529 GLY A N 1
ATOM 4269 C CA . GLY A 1 529 ? 2.164 -24.203 18.188 1 96.44 529 GLY A CA 1
ATOM 4270 C C . GLY A 1 529 ? 2.482 -23.812 19.625 1 96.44 529 GLY A C 1
ATOM 4271 O O . GLY A 1 529 ? 3.529 -24.172 20.156 1 96.44 529 GLY A O 1
ATOM 4272 N N . ILE A 1 530 ? 1.578 -23.062 20.25 1 97.06 530 ILE A N 1
ATOM 4273 C CA . ILE A 1 530 ? 1.755 -22.625 21.625 1 97.06 530 ILE A CA 1
ATOM 4274 C C . ILE A 1 530 ? 1.775 -23.844 22.547 1 97.06 530 ILE A C 1
ATOM 4276 O O . ILE A 1 530 ? 2.586 -23.906 23.484 1 97.06 530 ILE A O 1
ATOM 4280 N N . ALA A 1 531 ? 0.921 -24.797 22.266 1 96.19 531 ALA A N 1
ATOM 4281 C CA . ALA A 1 531 ? 0.803 -25.984 23.094 1 96.19 531 ALA A CA 1
ATOM 4282 C C . ALA A 1 531 ? 2.107 -26.781 23.109 1 96.19 531 ALA A C 1
ATOM 4284 O O . ALA A 1 531 ? 2.434 -27.438 24.094 1 96.19 531 ALA A O 1
ATOM 4285 N N . ASN A 1 532 ? 2.877 -26.641 22.125 1 94.75 532 ASN A N 1
ATOM 4286 C CA . ASN A 1 532 ? 4.094 -27.438 21.969 1 94.75 532 ASN A CA 1
ATOM 4287 C C . ASN A 1 532 ? 5.297 -26.734 22.594 1 94.75 532 ASN A C 1
ATOM 4289 O O . ASN A 1 532 ? 6.387 -27.297 22.656 1 94.75 532 ASN A O 1
ATOM 4293 N N . LEU A 1 533 ? 5.109 -25.5 23.062 1 95.69 533 LEU A N 1
ATOM 4294 C CA . LEU A 1 533 ? 6.188 -24.812 23.766 1 95.69 533 LEU A CA 1
ATOM 4295 C C . LEU A 1 533 ? 6.379 -25.375 25.172 1 95.69 533 LEU A C 1
ATOM 4297 O O . LEU A 1 533 ? 5.406 -25.578 25.891 1 95.69 533 LEU A O 1
ATOM 4301 N N . THR A 1 534 ? 7.66 -25.656 25.562 1 93.25 534 THR A N 1
ATOM 4302 C CA . THR A 1 534 ? 7.914 -26.328 26.828 1 93.25 534 THR A CA 1
ATOM 4303 C C . THR A 1 534 ? 8.352 -25.344 27.906 1 93.25 534 THR A C 1
ATOM 4305 O O . THR A 1 534 ? 8.109 -25.547 29.094 1 93.25 534 THR A O 1
ATOM 4308 N N . ASP A 1 535 ? 9.016 -24.219 27.531 1 97.19 535 ASP A N 1
ATOM 4309 C CA . ASP A 1 535 ? 9.438 -23.219 28.5 1 97.19 535 ASP A CA 1
ATOM 4310 C C . ASP A 1 535 ? 8.258 -22.359 28.969 1 97.19 535 ASP A C 1
ATOM 4312 O O . ASP A 1 535 ? 7.594 -21.719 28.141 1 97.19 535 ASP A O 1
ATOM 4316 N N . PRO A 1 536 ? 8 -22.312 30.219 1 97 536 PRO A N 1
ATOM 4317 C CA . PRO A 1 536 ? 6.797 -21.625 30.703 1 97 536 PRO A CA 1
ATOM 4318 C C . PRO A 1 536 ? 6.816 -20.125 30.438 1 97 536 PRO A C 1
ATOM 4320 O O . PRO A 1 536 ? 5.77 -19.531 30.172 1 97 536 PRO A O 1
ATOM 4323 N N . LYS A 1 537 ? 7.961 -19.5 30.562 1 97.12 537 LYS A N 1
ATOM 4324 C CA . LYS A 1 537 ? 8.055 -18.062 30.297 1 97.12 537 LYS A CA 1
ATOM 4325 C C . LYS A 1 537 ? 7.746 -17.75 28.828 1 97.12 537 LYS A C 1
ATOM 4327 O O . LYS A 1 537 ? 7 -16.828 28.531 1 97.12 537 LYS A O 1
ATOM 4332 N N . ASN A 1 538 ? 8.352 -18.578 27.984 1 97.94 538 ASN A N 1
ATOM 4333 C CA . ASN A 1 538 ? 8.117 -18.391 26.562 1 97.94 538 ASN A CA 1
ATOM 4334 C C . ASN A 1 538 ? 6.66 -18.672 26.188 1 97.94 538 ASN A C 1
ATOM 4336 O O . ASN A 1 538 ? 6.074 -17.953 25.375 1 97.94 538 ASN A O 1
ATOM 4340 N N . LYS A 1 539 ? 6.105 -19.719 26.75 1 97.75 539 LYS A N 1
ATOM 4341 C CA . LYS A 1 539 ? 4.707 -20.062 26.5 1 97.75 539 LYS A CA 1
ATOM 4342 C C . LYS A 1 539 ? 3.777 -18.938 26.922 1 97.75 539 LYS A C 1
ATOM 4344 O O . LYS A 1 539 ? 2.83 -18.594 26.203 1 97.75 539 LYS A O 1
ATOM 4349 N N . GLN A 1 540 ? 4.059 -18.344 28.047 1 96.81 540 GLN A N 1
ATOM 4350 C CA . GLN A 1 540 ? 3.25 -17.234 28.547 1 96.81 540 GLN A CA 1
ATOM 4351 C C . GLN A 1 540 ? 3.363 -16.031 27.625 1 96.81 540 GLN A C 1
ATOM 4353 O O . GLN A 1 540 ? 2.357 -15.391 27.297 1 96.81 540 GLN A O 1
ATOM 4358 N N . ALA A 1 541 ? 4.582 -15.672 27.234 1 97.38 541 ALA A N 1
ATOM 4359 C CA . ALA A 1 541 ? 4.816 -14.508 26.391 1 97.38 541 ALA A CA 1
ATOM 4360 C C . ALA A 1 541 ? 4.094 -14.664 25.047 1 97.38 541 ALA A C 1
ATOM 4362 O O . ALA A 1 541 ? 3.471 -13.711 24.562 1 97.38 541 ALA A O 1
ATOM 4363 N N . ILE A 1 542 ? 4.137 -15.82 24.438 1 97.94 542 ILE A N 1
ATOM 4364 C CA . ILE A 1 542 ? 3.531 -16.047 23.125 1 97.94 542 ILE A CA 1
ATOM 4365 C C . ILE A 1 542 ? 2.014 -16.141 23.266 1 97.94 542 ILE A C 1
ATOM 4367 O O . ILE A 1 542 ? 1.274 -15.727 22.375 1 97.94 542 ILE A O 1
ATOM 4371 N N . SER A 1 543 ? 1.554 -16.688 24.438 1 97.12 543 SER A N 1
ATOM 4372 C CA . SER A 1 543 ? 0.12 -16.703 24.703 1 97.12 543 SER A CA 1
ATOM 4373 C C . SER A 1 543 ? -0.455 -15.289 24.75 1 97.12 543 SER A C 1
ATOM 4375 O O . SER A 1 543 ? -1.551 -15.039 24.25 1 97.12 543 SER A O 1
ATOM 4377 N N . GLU A 1 544 ? 0.287 -14.406 25.375 1 96.5 544 GLU A N 1
ATOM 4378 C CA . GLU A 1 544 ? -0.139 -13.016 25.422 1 96.5 544 GLU A CA 1
ATOM 4379 C C . GLU A 1 544 ? -0.156 -12.391 24.031 1 96.5 544 GLU A C 1
ATOM 4381 O O . GLU A 1 544 ? -1.052 -11.609 23.703 1 96.5 544 GLU A O 1
ATOM 4386 N N . LEU A 1 545 ? 0.795 -12.734 23.25 1 97.12 545 LEU A N 1
ATOM 4387 C CA . LEU A 1 545 ? 0.843 -12.258 21.875 1 97.12 545 LEU A CA 1
ATOM 4388 C C . LEU A 1 545 ? -0.348 -12.781 21.078 1 97.12 545 LEU A C 1
ATOM 4390 O O . LEU A 1 545 ? -0.923 -12.055 20.266 1 97.12 545 LEU A O 1
ATOM 4394 N N . PHE A 1 546 ? -0.666 -14.062 21.297 1 97.19 546 PHE A N 1
ATOM 4395 C CA . PHE A 1 546 ? -1.815 -14.688 20.656 1 97.19 546 PHE A CA 1
ATOM 4396 C C . PHE A 1 546 ? -3.102 -13.945 21.016 1 97.19 546 PHE A C 1
ATOM 4398 O O . PHE A 1 546 ? -3.916 -13.656 20.141 1 97.19 546 PHE A O 1
ATOM 4405 N N . LEU A 1 547 ? -3.27 -13.633 22.281 1 96.44 547 LEU A N 1
ATOM 4406 C CA . LEU A 1 547 ? -4.48 -12.961 22.75 1 96.44 547 LEU A CA 1
ATOM 4407 C C . LEU A 1 547 ? -4.594 -11.57 22.141 1 96.44 547 LEU A C 1
ATOM 4409 O O . LEU A 1 547 ? -5.676 -11.164 21.703 1 96.44 547 LEU A O 1
ATOM 4413 N N . LEU A 1 548 ? -3.479 -10.898 22.172 1 96.69 548 LEU A N 1
ATOM 4414 C CA . LEU A 1 548 ? -3.447 -9.562 21.594 1 96.69 548 LEU A CA 1
ATOM 4415 C C . LEU A 1 548 ? -3.83 -9.602 20.125 1 96.69 548 LEU A C 1
ATOM 4417 O O . LEU A 1 548 ? -4.699 -8.844 19.672 1 96.69 548 LEU A O 1
ATOM 4421 N N . TYR A 1 549 ? -3.258 -10.445 19.328 1 97.31 549 TYR A N 1
ATOM 4422 C CA . TYR A 1 549 ? -3.475 -10.523 17.891 1 97.31 549 TYR A CA 1
ATOM 4423 C C . TYR A 1 549 ? -4.883 -11.016 17.578 1 97.31 549 TYR A C 1
ATOM 4425 O O . TYR A 1 549 ? -5.594 -10.406 16.781 1 97.31 549 TYR A O 1
ATOM 4433 N N . SER A 1 550 ? -5.281 -12.07 18.219 1 97.12 550 SER A N 1
ATOM 4434 C CA . SER A 1 550 ? -6.539 -12.75 17.906 1 97.12 550 SER A CA 1
ATOM 4435 C C . SER A 1 550 ? -7.734 -11.883 18.297 1 97.12 550 SER A C 1
ATOM 4437 O O . SER A 1 550 ? -8.766 -11.898 17.609 1 97.12 550 SER A O 1
ATOM 4439 N N . SER A 1 551 ? -7.605 -11.195 19.422 1 95.5 551 SER A N 1
ATOM 4440 C CA . SER A 1 551 ? -8.703 -10.336 19.859 1 95.5 551 SER A CA 1
ATOM 4441 C C . SER A 1 551 ? -8.984 -9.234 18.828 1 95.5 551 SER A C 1
ATOM 4443 O O . SER A 1 551 ? -10.141 -8.867 18.609 1 95.5 551 SER A O 1
ATOM 4445 N N . ASP A 1 552 ? -7.945 -8.773 18.266 1 93.88 552 ASP A N 1
ATOM 4446 C CA . ASP A 1 552 ? -8.078 -7.719 17.266 1 93.88 552 ASP A CA 1
ATOM 4447 C C . ASP A 1 552 ? -8.773 -8.242 16.016 1 93.88 552 ASP A C 1
ATOM 4449 O O . ASP A 1 552 ? -9.68 -7.59 15.484 1 93.88 552 ASP A O 1
ATOM 4453 N N . ILE A 1 553 ? -8.398 -9.391 15.539 1 95.12 553 ILE A N 1
ATOM 4454 C CA . ILE A 1 553 ? -8.992 -9.992 14.344 1 95.12 553 ILE A CA 1
ATOM 4455 C C . ILE A 1 553 ? -10.445 -10.375 14.625 1 95.12 553 ILE A C 1
ATOM 4457 O O . ILE A 1 553 ? -11.32 -10.18 13.781 1 95.12 553 ILE A O 1
ATOM 4461 N N . LEU A 1 554 ? -10.625 -10.906 15.789 1 94.25 554 LEU A N 1
ATOM 4462 C CA . LEU A 1 554 ? -11.961 -11.367 16.156 1 94.25 554 LEU A CA 1
ATOM 4463 C C . LEU A 1 554 ? -12.945 -10.195 16.219 1 94.25 554 LEU A C 1
ATOM 4465 O O . LEU A 1 554 ? -14.109 -10.344 15.852 1 94.25 554 LEU A O 1
ATOM 4469 N N . TYR A 1 555 ? -12.445 -9.102 16.672 1 91.5 555 TYR A N 1
ATOM 4470 C CA . TYR A 1 555 ? -13.281 -7.918 16.797 1 91.5 555 TYR A CA 1
ATOM 4471 C C . TYR A 1 555 ? -13.789 -7.461 15.43 1 91.5 555 TYR A C 1
ATOM 4473 O O . TYR A 1 555 ? -14.883 -6.91 15.32 1 91.5 555 TYR A O 1
ATOM 4481 N N . LYS A 1 556 ? -13.117 -7.758 14.43 1 90.81 556 LYS A N 1
ATOM 4482 C CA . LYS A 1 556 ? -13.547 -7.418 13.07 1 90.81 556 LYS A CA 1
ATOM 4483 C C . LYS A 1 556 ? -14.758 -8.242 12.656 1 90.81 556 LYS A C 1
ATOM 4485 O O . LYS A 1 556 ? -15.5 -7.855 11.75 1 90.81 556 LYS A O 1
ATOM 4490 N N . TYR A 1 557 ? -14.93 -9.375 13.297 1 94.31 557 TYR A N 1
ATOM 4491 C CA . TYR A 1 557 ? -16.031 -10.273 12.961 1 94.31 557 TYR A CA 1
ATOM 4492 C C . TYR A 1 557 ? -17.172 -10.133 13.961 1 94.31 557 TYR A C 1
ATOM 4494 O O . TYR A 1 557 ? -18.031 -11.008 14.047 1 94.31 557 TYR A O 1
ATOM 4502 N N . LYS A 1 558 ? -17.156 -9.039 14.711 1 92.94 558 LYS A N 1
ATOM 4503 C CA . LYS A 1 558 ? -18.141 -8.82 15.766 1 92.94 558 LYS A CA 1
ATOM 4504 C C . LYS A 1 558 ? -19.562 -8.938 15.219 1 92.94 558 LYS A C 1
ATOM 4506 O O . LYS A 1 558 ? -20.438 -9.539 15.859 1 92.94 558 LYS A O 1
ATOM 4511 N N . GLY A 1 559 ? -19.797 -8.43 14.039 1 91.12 559 GLY A N 1
ATOM 4512 C CA . GLY A 1 559 ? -21.125 -8.484 13.453 1 91.12 559 GLY A CA 1
ATOM 4513 C C . GLY A 1 559 ? -21.609 -9.898 13.211 1 91.12 559 GLY A C 1
ATOM 4514 O O . GLY A 1 559 ? -22.766 -10.234 13.531 1 91.12 559 GLY A O 1
ATOM 4515 N N . ASP A 1 560 ? -20.797 -10.734 12.641 1 92.31 560 ASP A N 1
ATOM 4516 C CA . ASP A 1 560 ? -21.141 -12.133 12.383 1 92.31 560 ASP A CA 1
ATOM 4517 C C . ASP A 1 560 ? -21.344 -12.906 13.68 1 92.31 560 ASP A C 1
ATOM 4519 O O . ASP A 1 560 ? -22.234 -13.734 13.789 1 92.31 560 ASP A O 1
ATOM 4523 N N . LEU A 1 561 ? -20.531 -12.602 14.641 1 94 561 LEU A N 1
ATOM 4524 C CA . LEU A 1 561 ? -20.562 -13.336 15.898 1 94 561 LEU A CA 1
ATOM 4525 C C . LEU A 1 561 ? -21.812 -12.992 16.703 1 94 561 LEU A C 1
ATOM 4527 O O . LEU A 1 561 ? -22.438 -13.867 17.297 1 94 561 LEU A O 1
ATOM 4531 N N . VAL A 1 562 ? -22.125 -11.75 16.656 1 90.81 562 VAL A N 1
ATOM 4532 C CA . VAL A 1 562 ? -23.359 -11.344 17.344 1 90.81 562 VAL A CA 1
ATOM 4533 C C . VAL A 1 562 ? -24.562 -11.961 16.625 1 90.81 562 VAL A C 1
ATOM 4535 O O . VAL A 1 562 ? -25.516 -12.383 17.281 1 90.81 562 VAL A O 1
ATOM 4538 N N . PHE A 1 563 ? -24.516 -11.984 15.359 1 88.62 563 PHE A N 1
ATOM 4539 C CA . PHE A 1 563 ? -25.578 -12.625 14.586 1 88.62 563 PHE A CA 1
ATOM 4540 C C . PHE A 1 563 ? -25.703 -14.094 14.969 1 88.62 563 PHE A C 1
ATOM 4542 O O . PHE A 1 563 ? -26.812 -14.633 15.016 1 88.62 563 PHE A O 1
ATOM 4549 N N . LEU A 1 564 ? -24.641 -14.688 15.281 1 91.25 564 LEU A N 1
ATOM 4550 C CA . LEU A 1 564 ? -24.625 -16.109 15.617 1 91.25 564 LEU A CA 1
ATOM 4551 C C . LEU A 1 564 ? -25.031 -16.328 17.078 1 91.25 564 LEU A C 1
ATOM 4553 O O . LEU A 1 564 ? -25.156 -17.469 17.516 1 91.25 564 LEU A O 1
ATOM 4557 N N . GLY A 1 565 ? -25.109 -15.281 17.828 1 89.38 565 GLY A N 1
ATOM 4558 C CA . GLY A 1 565 ? -25.641 -15.398 19.188 1 89.38 565 GLY A CA 1
ATOM 4559 C C . GLY A 1 565 ? -24.594 -15.156 20.25 1 89.38 565 GLY A C 1
ATOM 4560 O O . GLY A 1 565 ? -24.891 -15.258 21.453 1 89.38 565 GLY A O 1
ATOM 4561 N N . VAL A 1 566 ? -23.391 -14.789 19.891 1 92.75 566 VAL A N 1
ATOM 4562 C CA . VAL A 1 566 ? -22.375 -14.453 20.891 1 92.75 566 VAL A CA 1
ATOM 4563 C C . VAL A 1 566 ? -22.688 -13.078 21.484 1 92.75 566 VAL A C 1
ATOM 4565 O O . VAL A 1 566 ? -22.844 -12.094 20.766 1 92.75 566 VAL A O 1
ATOM 4568 N N . PRO A 1 567 ? -22.766 -12.977 22.766 1 90.5 567 PRO A N 1
ATOM 4569 C CA . PRO A 1 567 ? -23.078 -11.68 23.359 1 90.5 567 PRO A CA 1
ATOM 4570 C C . PRO A 1 567 ? -22.016 -10.617 23.062 1 90.5 567 PRO A C 1
ATOM 4572 O O . PRO A 1 567 ? -20.828 -10.891 23.156 1 90.5 567 PRO A O 1
ATOM 4575 N N . SER A 1 568 ? -22.5 -9.477 22.734 1 89.06 568 SER A N 1
ATOM 4576 C CA . SER A 1 568 ? -21.594 -8.359 22.422 1 89.06 568 SER A CA 1
ATOM 4577 C C . SER A 1 568 ? -20.656 -8.07 23.594 1 89.06 568 SER A C 1
ATOM 4579 O O . SER A 1 568 ? -19.484 -7.77 23.375 1 89.06 568 SER A O 1
ATOM 4581 N N . ARG A 1 569 ? -21.156 -8.156 24.75 1 88.81 569 ARG A N 1
ATOM 4582 C CA . ARG A 1 569 ? -20.375 -7.887 25.953 1 88.81 569 ARG A CA 1
ATOM 4583 C C . ARG A 1 569 ? -19.172 -8.828 26.047 1 88.81 569 ARG A C 1
ATOM 4585 O O . ARG A 1 569 ? -18.094 -8.43 26.484 1 88.81 569 ARG A O 1
ATOM 4592 N N . LYS A 1 570 ? -19.406 -10.031 25.656 1 92.31 570 LYS A N 1
ATOM 4593 C CA . LYS A 1 570 ? -18.328 -11.023 25.672 1 92.31 570 LYS A CA 1
ATOM 4594 C C . LYS A 1 570 ? -17.219 -10.664 24.688 1 92.31 570 LYS A C 1
ATOM 4596 O O . LYS A 1 570 ? -16.047 -10.82 25 1 92.31 570 LYS A O 1
ATOM 4601 N N . LEU A 1 571 ? -17.625 -10.219 23.562 1 92.62 571 LEU A N 1
ATOM 4602 C CA . LEU A 1 571 ? -16.672 -9.812 22.547 1 92.62 571 LEU A CA 1
ATOM 4603 C C . LEU A 1 571 ? -15.891 -8.578 23 1 92.62 571 LEU A C 1
ATOM 4605 O O . LEU A 1 571 ? -14.703 -8.445 22.703 1 92.62 571 LEU A O 1
ATOM 4609 N N . GLU A 1 572 ? -16.531 -7.699 23.719 1 90.56 572 GLU A N 1
ATOM 4610 C CA . GLU A 1 572 ? -15.844 -6.539 24.297 1 90.56 572 GLU A CA 1
ATOM 4611 C C . GLU A 1 572 ? -14.828 -6.961 25.359 1 90.56 572 GLU A C 1
ATOM 4613 O O . GLU A 1 572 ? -13.766 -6.352 25.484 1 90.56 572 GLU A O 1
ATOM 4618 N N . GLU A 1 573 ? -15.219 -7.957 26.094 1 93.56 573 GLU A N 1
ATOM 4619 C CA . GLU A 1 573 ? -14.297 -8.492 27.094 1 93.56 573 GLU A CA 1
ATOM 4620 C C . GLU A 1 573 ? -13.055 -9.086 26.438 1 93.56 573 GLU A C 1
ATOM 4622 O O . GLU A 1 573 ? -11.945 -8.914 26.938 1 93.56 573 GLU A O 1
ATOM 4627 N N . VAL A 1 574 ? -13.273 -9.812 25.344 1 93.94 574 VAL A N 1
ATOM 4628 C CA . VAL A 1 574 ? -12.148 -10.375 24.609 1 93.94 574 VAL A CA 1
ATOM 4629 C C . VAL A 1 574 ? -11.227 -9.258 24.125 1 93.94 574 VAL A C 1
ATOM 4631 O O . VAL A 1 574 ? -10 -9.359 24.25 1 93.94 574 VAL A O 1
ATOM 4634 N N . ARG A 1 575 ? -11.812 -8.227 23.609 1 92.75 575 ARG A N 1
ATOM 4635 C CA . ARG A 1 575 ? -11.055 -7.086 23.109 1 92.75 575 ARG A CA 1
ATOM 4636 C C . ARG A 1 575 ? -10.266 -6.426 24.234 1 92.75 575 ARG A C 1
ATOM 4638 O O . ARG A 1 575 ? -9.102 -6.062 24.047 1 92.75 575 ARG A O 1
ATOM 4645 N N . GLU A 1 576 ? -10.828 -6.258 25.375 1 91.81 576 GLU A N 1
ATOM 4646 C CA . GLU A 1 576 ? -10.18 -5.633 26.516 1 91.81 576 GLU A CA 1
ATOM 4647 C C . GLU A 1 576 ? -9 -6.477 27.016 1 91.81 576 GLU A C 1
ATOM 4649 O O . GLU A 1 576 ? -7.98 -5.938 27.438 1 91.81 576 GLU A O 1
ATOM 4654 N N . LYS A 1 577 ? -9.227 -7.723 26.984 1 92.88 577 LYS A N 1
ATOM 4655 C CA . LYS A 1 577 ? -8.133 -8.617 27.359 1 92.88 577 LYS A CA 1
ATOM 4656 C C . LYS A 1 577 ? -6.953 -8.492 26.406 1 92.88 577 LYS A C 1
ATOM 4658 O O . LYS A 1 577 ? -5.797 -8.531 26.828 1 92.88 577 LYS A O 1
ATOM 4663 N N . GLY A 1 578 ? -7.285 -8.383 25.141 1 93.62 578 GLY A N 1
ATOM 4664 C CA . GLY A 1 578 ? -6.238 -8.156 24.156 1 93.62 578 GLY A CA 1
ATOM 4665 C C . GLY A 1 578 ? -5.48 -6.863 24.375 1 93.62 578 GLY A C 1
ATOM 4666 O O . GLY A 1 578 ? -4.254 -6.828 24.25 1 93.62 578 GLY A O 1
ATOM 4667 N N . LEU A 1 579 ? -6.172 -5.84 24.75 1 91.38 579 LEU A N 1
ATOM 4668 C CA . LEU A 1 579 ? -5.559 -4.539 24.984 1 91.38 579 LEU A CA 1
ATOM 4669 C C . LEU A 1 579 ? -4.691 -4.566 26.25 1 91.38 579 LEU A C 1
ATOM 4671 O O . LEU A 1 579 ? -3.635 -3.936 26.281 1 91.38 579 LEU A O 1
ATOM 4675 N N . LYS A 1 580 ? -5.109 -5.312 27.188 1 91.38 580 LYS A N 1
ATOM 4676 C CA . LYS A 1 580 ? -4.344 -5.441 28.422 1 91.38 580 LYS A CA 1
ATOM 4677 C C . LYS A 1 580 ? -3.037 -6.195 28.188 1 91.38 580 LYS A C 1
ATOM 4679 O O . LYS A 1 580 ? -2.049 -5.969 28.891 1 91.38 580 LYS A O 1
ATOM 4684 N N . ALA A 1 581 ? -3.059 -7.055 27.203 1 94.44 581 ALA A N 1
ATOM 4685 C CA . ALA A 1 581 ? -1.879 -7.852 26.875 1 94.44 581 ALA A CA 1
ATOM 4686 C C . ALA A 1 581 ? -0.761 -6.977 26.312 1 94.44 581 ALA A C 1
ATOM 4688 O O . ALA A 1 581 ? 0.403 -7.383 26.281 1 94.44 581 ALA A O 1
ATOM 4689 N N . PHE A 1 582 ? -1.039 -5.723 25.953 1 93.25 582 PHE A N 1
ATOM 4690 C CA . PHE A 1 582 ? -0.051 -4.812 25.391 1 93.25 582 PHE A CA 1
ATOM 4691 C C . PHE A 1 582 ? 1.085 -4.566 26.391 1 93.25 582 PHE A C 1
ATOM 4693 O O . PHE A 1 582 ? 2.252 -4.504 25.984 1 93.25 582 PHE A O 1
ATOM 4700 N N . ASP A 1 583 ? 0.756 -4.531 27.656 1 90.88 583 ASP A N 1
ATOM 4701 C CA . ASP A 1 583 ? 1.756 -4.238 28.688 1 90.88 583 ASP A CA 1
ATOM 4702 C C . ASP A 1 583 ? 2.787 -5.359 28.781 1 90.88 583 ASP A C 1
ATOM 4704 O O . ASP A 1 583 ? 3.992 -5.098 28.828 1 90.88 583 ASP A O 1
ATOM 4708 N N . ASN A 1 584 ? 2.279 -6.527 28.75 1 91.31 584 ASN A N 1
ATOM 4709 C CA . ASN A 1 584 ? 3.188 -7.664 28.844 1 91.31 584 ASN A CA 1
ATOM 4710 C C . ASN A 1 584 ? 3.998 -7.84 27.562 1 91.31 584 ASN A C 1
ATOM 4712 O O . ASN A 1 584 ? 5.172 -8.211 27.609 1 91.31 584 ASN A O 1
ATOM 4716 N N . VAL A 1 585 ? 3.379 -7.633 26.469 1 96.88 585 VAL A N 1
ATOM 4717 C CA . VAL A 1 585 ? 4.078 -7.75 25.188 1 96.88 585 VAL A CA 1
ATOM 4718 C C . VAL A 1 585 ? 5.137 -6.656 25.078 1 96.88 585 VAL A C 1
ATOM 4720 O O . VAL A 1 585 ? 6.234 -6.895 24.562 1 96.88 585 VAL A O 1
ATOM 4723 N N . ARG A 1 586 ? 4.82 -5.445 25.594 1 97.44 586 ARG A N 1
ATOM 4724 C CA . ARG A 1 586 ? 5.754 -4.324 25.562 1 97.44 586 ARG A CA 1
ATOM 4725 C C . ARG A 1 586 ? 7.062 -4.684 26.266 1 97.44 586 ARG A C 1
ATOM 4727 O O . ARG A 1 586 ? 8.141 -4.391 25.75 1 97.44 586 ARG A O 1
ATOM 4734 N N . LYS A 1 587 ? 6.984 -5.402 27.344 1 96.19 587 LYS A N 1
ATOM 4735 C CA . LYS A 1 587 ? 8.156 -5.773 28.141 1 96.19 587 LYS A CA 1
ATOM 4736 C C . LYS A 1 587 ? 9.031 -6.773 27.391 1 96.19 587 LYS A C 1
ATOM 4738 O O . LYS A 1 587 ? 10.25 -6.785 27.562 1 96.19 587 LYS A O 1
ATOM 4743 N N . ASN A 1 588 ? 8.406 -7.551 26.547 1 97.81 588 ASN A N 1
ATOM 4744 C CA . ASN A 1 588 ? 9.117 -8.656 25.922 1 97.81 588 ASN A CA 1
ATOM 4745 C C . ASN A 1 588 ? 9.352 -8.406 24.438 1 97.81 588 ASN A C 1
ATOM 4747 O O . ASN A 1 588 ? 9.961 -9.227 23.75 1 97.81 588 ASN A O 1
ATOM 4751 N N . ALA A 1 589 ? 8.906 -7.281 23.875 1 98.06 589 ALA A N 1
ATOM 4752 C CA . ALA A 1 589 ? 8.836 -7.051 22.438 1 98.06 589 ALA A CA 1
ATOM 4753 C C . ALA A 1 589 ? 10.203 -7.23 21.781 1 98.06 589 ALA A C 1
ATOM 4755 O O . ALA A 1 589 ? 10.328 -7.895 20.75 1 98.06 589 ALA A O 1
ATOM 4756 N N . LEU A 1 590 ? 11.25 -6.668 22.391 1 98.25 590 LEU A N 1
ATOM 4757 C CA . LEU A 1 590 ? 12.594 -6.75 21.812 1 98.25 590 LEU A CA 1
ATOM 4758 C C . LEU A 1 590 ? 13.102 -8.188 21.828 1 98.25 590 LEU A C 1
ATOM 4760 O O . LEU A 1 590 ? 13.664 -8.664 20.844 1 98.25 590 LEU A O 1
ATOM 4764 N N . GLY A 1 591 ? 12.883 -8.844 22.984 1 98.06 591 GLY A N 1
ATOM 4765 C CA . GLY A 1 591 ? 13.312 -10.234 23.094 1 98.06 591 GLY A CA 1
ATOM 4766 C C . GLY A 1 591 ? 12.609 -11.148 22.109 1 98.06 591 GLY A C 1
ATOM 4767 O O . GLY A 1 591 ? 13.227 -12.039 21.531 1 98.06 591 GLY A O 1
ATOM 4768 N N . LEU A 1 592 ? 11.281 -10.922 21.906 1 98.38 592 LEU A N 1
ATOM 4769 C CA . LEU A 1 592 ? 10.492 -11.734 20.984 1 98.38 592 LEU A CA 1
ATOM 4770 C C . LEU A 1 592 ? 11.016 -11.602 19.547 1 98.38 592 LEU A C 1
ATOM 4772 O O . LEU A 1 592 ? 11.125 -12.594 18.828 1 98.38 592 LEU A O 1
ATOM 4776 N N . ILE A 1 593 ? 11.375 -10.367 19.125 1 98.44 593 ILE A N 1
ATOM 4777 C CA . ILE A 1 593 ? 11.773 -10.18 17.734 1 98.44 593 ILE A CA 1
ATOM 4778 C C . ILE A 1 593 ? 13.242 -10.57 17.562 1 98.44 593 ILE A C 1
ATOM 4780 O O . ILE A 1 593 ? 13.625 -11.102 16.516 1 98.44 593 ILE A O 1
ATOM 4784 N N . GLU A 1 594 ? 14.086 -10.414 18.594 1 97.88 594 GLU A N 1
ATOM 4785 C CA . GLU A 1 594 ? 15.508 -10.734 18.453 1 97.88 594 GLU A CA 1
ATOM 4786 C C . GLU A 1 594 ? 15.75 -12.234 18.578 1 97.88 594 GLU A C 1
ATOM 4788 O O . GLU A 1 594 ? 16.828 -12.719 18.25 1 97.88 594 GLU A O 1
ATOM 4793 N N . ALA A 1 595 ? 14.695 -12.938 19.016 1 97.94 595 ALA A N 1
ATOM 4794 C CA . ALA A 1 595 ? 14.789 -14.391 19.047 1 97.94 595 ALA A CA 1
ATOM 4795 C C . ALA A 1 595 ? 14.984 -14.969 17.641 1 97.94 595 ALA A C 1
ATOM 4797 O O . ALA A 1 595 ? 15.469 -16.094 17.484 1 97.94 595 ALA A O 1
ATOM 4798 N N . PHE A 1 596 ? 14.602 -14.266 16.609 1 96.5 596 PHE A N 1
ATOM 4799 C CA . PHE A 1 596 ? 14.766 -14.711 15.242 1 96.5 596 PHE A CA 1
ATOM 4800 C C . PHE A 1 596 ? 16.219 -14.578 14.797 1 96.5 596 PHE A C 1
ATOM 4802 O O . PHE A 1 596 ? 16.625 -15.172 13.797 1 96.5 596 PHE A O 1
ATOM 4809 N N . GLU A 1 597 ? 17.047 -13.82 15.422 1 95.75 597 GLU A N 1
ATOM 4810 C CA . GLU A 1 597 ? 18.484 -13.648 15.227 1 95.75 597 GLU A CA 1
ATOM 4811 C C . GLU A 1 597 ? 18.797 -13.195 13.797 1 95.75 597 GLU A C 1
ATOM 4813 O O . GLU A 1 597 ? 19.672 -13.766 13.141 1 95.75 597 GLU A O 1
ATOM 4818 N N . ILE A 1 598 ? 18.109 -12.164 13.359 1 94.81 598 ILE A N 1
ATOM 4819 C CA . ILE A 1 598 ? 18.453 -11.562 12.07 1 94.81 598 ILE A CA 1
ATOM 4820 C C . ILE A 1 598 ? 19.688 -10.68 12.219 1 94.81 598 ILE A C 1
ATOM 4822 O O . ILE A 1 598 ? 19.734 -9.805 13.094 1 94.81 598 ILE A O 1
ATOM 4826 N N . GLN A 1 599 ? 20.625 -10.867 11.398 1 94.19 599 GLN A N 1
ATOM 4827 C CA . GLN A 1 599 ? 21.891 -10.133 11.484 1 94.19 599 GLN A CA 1
ATOM 4828 C C . GLN A 1 599 ? 21.734 -8.703 10.961 1 94.19 599 GLN A C 1
ATOM 4830 O O . GLN A 1 599 ? 20.953 -8.461 10.031 1 94.19 599 GLN A O 1
ATOM 4835 N N . ASP A 1 600 ? 22.484 -7.777 11.555 1 95.12 600 ASP A N 1
ATOM 4836 C CA . ASP A 1 600 ? 22.406 -6.379 11.141 1 95.12 600 ASP A CA 1
ATOM 4837 C C . ASP A 1 600 ? 22.781 -6.223 9.672 1 95.12 600 ASP A C 1
ATOM 4839 O O . ASP A 1 600 ? 22.234 -5.352 8.984 1 95.12 600 ASP A O 1
ATOM 4843 N N . GLU A 1 601 ? 23.703 -7.102 9.203 1 92.69 601 GLU A N 1
ATOM 4844 C CA . GLU A 1 601 ? 24.125 -7.059 7.805 1 92.69 601 GLU A CA 1
ATOM 4845 C C . GLU A 1 601 ? 22.969 -7.395 6.871 1 92.69 601 GLU A C 1
ATOM 4847 O O . GLU A 1 601 ? 22.891 -6.867 5.758 1 92.69 601 GLU A O 1
ATOM 4852 N N . VAL A 1 602 ? 22.062 -8.219 7.375 1 92.25 602 VAL A N 1
ATOM 4853 C CA . VAL A 1 602 ? 20.891 -8.609 6.602 1 92.25 602 VAL A CA 1
ATOM 4854 C C . VAL A 1 602 ? 19.828 -7.504 6.664 1 92.25 602 VAL A C 1
ATOM 4856 O O . VAL A 1 602 ? 19.156 -7.223 5.668 1 92.25 602 VAL A O 1
ATOM 4859 N N . LEU A 1 603 ? 19.734 -6.871 7.828 1 95.19 603 LEU A N 1
ATOM 4860 C CA . LEU A 1 603 ? 18.812 -5.754 7.957 1 95.19 603 LEU A CA 1
ATOM 4861 C C . LEU A 1 603 ? 19.203 -4.613 7.023 1 95.19 603 LEU A C 1
ATOM 4863 O O . LEU A 1 603 ? 18.328 -3.943 6.465 1 95.19 603 LEU A O 1
ATOM 4867 N N . ASN A 1 604 ? 20.578 -4.367 6.965 1 94.38 604 ASN A N 1
ATOM 4868 C CA . ASN A 1 604 ? 21.125 -3.252 6.207 1 94.38 604 ASN A CA 1
ATOM 4869 C C . ASN A 1 604 ? 20.375 -1.957 6.477 1 94.38 604 ASN A C 1
ATOM 4871 O O . ASN A 1 604 ? 19.906 -1.303 5.543 1 94.38 604 ASN A O 1
ATOM 4875 N N . SER A 1 605 ? 20.266 -1.586 7.766 1 97.38 605 SER A N 1
ATOM 4876 C CA . SER A 1 605 ? 19.453 -0.466 8.203 1 97.38 605 SER A CA 1
ATOM 4877 C C . SER A 1 605 ? 20.219 0.458 9.141 1 97.38 605 SER A C 1
ATOM 4879 O O . SER A 1 605 ? 20.828 0.002 10.117 1 97.38 605 SER A O 1
ATOM 4881 N N . ASP A 1 606 ? 20.156 1.731 8.867 1 98.25 606 ASP A N 1
ATOM 4882 C CA . ASP A 1 606 ? 20.781 2.703 9.75 1 98.25 606 ASP A CA 1
ATOM 4883 C C . ASP A 1 606 ? 19.984 2.867 11.047 1 98.25 606 ASP A C 1
ATOM 4885 O O . ASP A 1 606 ? 20.531 3.277 12.07 1 98.25 606 ASP A O 1
ATOM 4889 N N . ILE A 1 607 ? 18.734 2.516 11.031 1 98.31 607 ILE A N 1
ATOM 4890 C CA . ILE A 1 607 ? 17.938 2.793 12.227 1 98.31 607 ILE A CA 1
ATOM 4891 C C . ILE A 1 607 ? 17.625 1.485 12.945 1 98.31 607 ILE A C 1
ATOM 4893 O O . ILE A 1 607 ? 16.969 1.49 13.992 1 98.31 607 ILE A O 1
ATOM 4897 N N . GLY A 1 608 ? 18.047 0.348 12.398 1 97.81 608 GLY A N 1
ATOM 4898 C CA . GLY A 1 608 ? 17.703 -0.948 12.969 1 97.81 608 GLY A CA 1
ATOM 4899 C C . GLY A 1 608 ? 18.891 -1.67 13.562 1 97.81 608 GLY A C 1
ATOM 4900 O O . GLY A 1 608 ? 18.812 -2.863 13.867 1 97.81 608 GLY A O 1
ATOM 4901 N N . LYS A 1 609 ? 20.031 -1.032 13.812 1 97.12 609 LYS A N 1
ATOM 4902 C CA . LYS A 1 609 ? 21.25 -1.669 14.305 1 97.12 609 LYS A CA 1
ATOM 4903 C C . LYS A 1 609 ? 21.062 -2.15 15.742 1 97.12 609 LYS A C 1
ATOM 4905 O O . LYS A 1 609 ? 20.406 -1.489 16.547 1 97.12 609 LYS A O 1
ATOM 4910 N N . LYS A 1 610 ? 21.703 -3.211 16.078 1 96.44 610 LYS A N 1
ATOM 4911 C CA . LYS A 1 610 ? 21.609 -3.846 17.391 1 96.44 610 LYS A CA 1
ATOM 4912 C C . LYS A 1 610 ? 22.172 -2.936 18.484 1 96.44 610 LYS A C 1
ATOM 4914 O O . LYS A 1 610 ? 21.672 -2.932 19.609 1 96.44 610 LYS A O 1
ATOM 4919 N N . GLN A 1 611 ? 23.203 -2.213 18.188 1 93.12 611 GLN A N 1
ATOM 4920 C CA . GLN A 1 611 ? 23.828 -1.344 19.172 1 93.12 611 GLN A CA 1
ATOM 4921 C C . GLN A 1 611 ? 23.016 -0.069 19.391 1 93.12 611 GLN A C 1
ATOM 4923 O O . GLN A 1 611 ? 23.188 0.626 20.391 1 93.12 611 GLN A O 1
ATOM 4928 N N . GLY A 1 612 ? 22.281 0.121 18.453 1 89.88 612 GLY A N 1
ATOM 4929 C CA . GLY A 1 612 ? 21.5 1.343 18.562 1 89.88 612 GLY A CA 1
ATOM 4930 C C . GLY A 1 612 ? 22.281 2.59 18.203 1 89.88 612 GLY A C 1
ATOM 4931 O O . GLY A 1 612 ? 23.5 2.523 17.984 1 89.88 612 GLY A O 1
ATOM 4932 N N . CYS A 1 613 ? 21.891 3.666 17.562 1 94.31 613 CYS A N 1
ATOM 4933 C CA . CYS A 1 613 ? 22.422 4.973 17.188 1 94.31 613 CYS A CA 1
ATOM 4934 C C . CYS A 1 613 ? 21.906 5.398 15.812 1 94.31 613 CYS A C 1
ATOM 4936 O O . CYS A 1 613 ? 22.703 5.691 14.922 1 94.31 613 CYS A O 1
ATOM 4938 N N . PRO A 1 614 ? 20.656 5.375 15.805 1 97.31 614 PRO A N 1
ATOM 4939 C CA . PRO A 1 614 ? 20.078 5.633 14.484 1 97.31 614 PRO A CA 1
ATOM 4940 C C . PRO A 1 614 ? 20.469 7.004 13.93 1 97.31 614 PRO A C 1
ATOM 4942 O O . PRO A 1 614 ? 20.734 7.133 12.734 1 97.31 614 PRO A O 1
ATOM 4945 N N . TYR A 1 615 ? 20.594 8.055 14.797 1 97.38 615 TYR A N 1
ATOM 4946 C CA . TYR A 1 615 ? 20.844 9.414 14.328 1 97.38 615 TYR A CA 1
ATOM 4947 C C . TYR A 1 615 ? 22.266 9.562 13.805 1 97.38 615 TYR A C 1
ATOM 4949 O O . TYR A 1 615 ? 22.484 10.117 12.719 1 97.38 615 TYR A O 1
ATOM 4957 N N . GLU A 1 616 ? 23.219 8.969 14.57 1 97.5 616 GLU A N 1
ATOM 4958 C CA . GLU A 1 616 ? 24.609 8.984 14.125 1 97.5 616 GLU A CA 1
ATOM 4959 C C . GLU A 1 616 ? 24.781 8.203 12.828 1 97.5 616 GLU A C 1
ATOM 4961 O O . GLU A 1 616 ? 25.516 8.641 11.93 1 97.5 616 GLU A O 1
ATOM 4966 N N . SER A 1 617 ? 24.141 7.121 12.758 1 97.56 617 SER A N 1
ATOM 4967 C CA . SER A 1 617 ? 24.25 6.27 11.578 1 97.56 617 SER A CA 1
ATOM 4968 C C . SER A 1 617 ? 23.672 6.957 10.344 1 97.56 617 SER A C 1
ATOM 4970 O O . SER A 1 617 ? 24.281 6.953 9.273 1 97.56 617 SER A O 1
ATOM 4972 N N . LEU A 1 618 ? 22.5 7.574 10.461 1 98.06 618 LEU A N 1
ATOM 4973 C CA . LEU A 1 618 ? 21.859 8.281 9.352 1 98.06 618 LEU A CA 1
ATOM 4974 C C . LEU A 1 618 ? 22.719 9.438 8.875 1 98.06 618 LEU A C 1
ATOM 4976 O O . LEU A 1 618 ? 22.938 9.602 7.668 1 98.06 618 LEU A O 1
ATOM 4980 N N . TYR A 1 619 ? 23.203 10.219 9.82 1 97.75 619 TYR A N 1
ATOM 4981 C CA . TYR A 1 619 ? 24.047 11.359 9.484 1 97.75 619 TYR A CA 1
ATOM 4982 C C . TYR A 1 619 ? 25.328 10.922 8.773 1 97.75 619 TYR A C 1
ATOM 4984 O O . TYR A 1 619 ? 25.703 11.492 7.754 1 97.75 619 TYR A O 1
ATOM 4992 N N . THR A 1 620 ? 25.906 9.852 9.289 1 97.19 620 THR A N 1
ATOM 4993 C CA . THR A 1 620 ? 27.156 9.359 8.703 1 97.19 620 THR A CA 1
ATOM 4994 C C . THR A 1 620 ? 26.922 8.859 7.281 1 97.19 620 THR A C 1
ATOM 4996 O O . THR A 1 620 ? 27.703 9.148 6.383 1 97.19 620 THR A O 1
ATOM 4999 N N . SER A 1 621 ? 25.859 8.125 7.066 1 97.19 621 SER A N 1
ATOM 5000 C CA . SER A 1 621 ? 25.547 7.621 5.73 1 97.19 621 SER A CA 1
ATOM 5001 C C . SER A 1 621 ? 25.281 8.766 4.762 1 97.19 621 SER A C 1
ATOM 5003 O O . SER A 1 621 ? 25.766 8.758 3.627 1 97.19 621 SER A O 1
ATOM 5005 N N . ALA A 1 622 ? 24.531 9.766 5.176 1 96.69 622 ALA A N 1
ATOM 5006 C CA . ALA A 1 622 ? 24.219 10.914 4.324 1 96.69 622 ALA A CA 1
ATOM 5007 C C . ALA A 1 622 ? 25.469 11.695 3.969 1 96.69 622 ALA A C 1
ATOM 5009 O O . ALA A 1 622 ? 25.625 12.156 2.834 1 96.69 622 ALA A O 1
ATOM 5010 N N . LYS A 1 623 ? 26.328 11.852 4.895 1 95.56 623 LYS A N 1
ATOM 5011 C CA . LYS A 1 623 ? 27.516 12.688 4.742 1 95.56 623 LYS A CA 1
ATOM 5012 C C . LYS A 1 623 ? 28.609 11.961 3.967 1 95.56 623 LYS A C 1
ATOM 5014 O O . LYS A 1 623 ? 29.266 12.555 3.113 1 95.56 623 LYS A O 1
ATOM 5019 N N . THR A 1 624 ? 28.75 10.625 4.199 1 95.12 624 THR A N 1
ATOM 5020 C CA . THR A 1 624 ? 29.969 9.953 3.748 1 95.12 624 THR A CA 1
ATOM 5021 C C . THR A 1 624 ? 29.672 9.016 2.58 1 95.12 624 THR A C 1
ATOM 5023 O O . THR A 1 624 ? 30.531 8.773 1.739 1 95.12 624 THR A O 1
ATOM 5026 N N . LEU A 1 625 ? 28.5 8.492 2.531 1 94.25 625 LEU A N 1
ATOM 5027 C CA . LEU A 1 625 ? 28.219 7.48 1.52 1 94.25 625 LEU A CA 1
ATOM 5028 C C . LEU A 1 625 ? 27.469 8.086 0.333 1 94.25 625 LEU A C 1
ATOM 5030 O O . LEU A 1 625 ? 27.516 7.547 -0.773 1 94.25 625 LEU A O 1
ATOM 5034 N N . ASN A 1 626 ? 26.75 9.18 0.506 1 93.12 626 ASN A N 1
ATOM 5035 C CA . ASN A 1 626 ? 25.938 9.828 -0.53 1 93.12 626 ASN A CA 1
ATOM 5036 C C . ASN A 1 626 ? 26.828 10.578 -1.53 1 93.12 626 ASN A C 1
ATOM 5038 O O . ASN A 1 626 ? 27.438 11.578 -1.188 1 93.12 626 ASN A O 1
ATOM 5042 N N . PRO A 1 627 ? 26.797 10.148 -2.773 1 90.25 627 PRO A N 1
ATOM 5043 C CA . PRO A 1 627 ? 27.656 10.789 -3.766 1 90.25 627 PRO A CA 1
ATOM 5044 C C . PRO A 1 627 ? 27.25 12.234 -4.047 1 90.25 627 PRO A C 1
ATOM 5046 O O . PRO A 1 627 ? 28.094 13.055 -4.438 1 90.25 627 PRO A O 1
ATOM 5049 N N . ILE A 1 628 ? 26.047 12.586 -3.85 1 89.44 628 ILE A N 1
ATOM 5050 C CA . ILE A 1 628 ? 25.562 13.93 -4.105 1 89.44 628 ILE A CA 1
ATOM 5051 C C . ILE A 1 628 ? 26.062 14.883 -3.025 1 89.44 628 ILE A C 1
ATOM 5053 O O . ILE A 1 628 ? 26.375 16.047 -3.305 1 89.44 628 ILE A O 1
ATOM 5057 N N . SER A 1 629 ? 26.188 14.398 -1.88 1 84.12 629 SER A N 1
ATOM 5058 C CA . SER A 1 629 ? 26.656 15.227 -0.769 1 84.12 629 SER A CA 1
ATOM 5059 C C . SER A 1 629 ? 28.172 15.375 -0.794 1 84.12 629 SER A C 1
ATOM 5061 O O . SER A 1 629 ? 28.703 16.359 -0.283 1 84.12 629 SER A O 1
ATOM 5063 N N . ASN A 1 630 ? 28.828 14.469 -1.425 1 76.31 630 ASN A N 1
ATOM 5064 C CA . ASN A 1 630 ? 30.281 14.43 -1.341 1 76.31 630 ASN A CA 1
ATOM 5065 C C . ASN A 1 630 ? 30.938 15.211 -2.48 1 76.31 630 ASN A C 1
ATOM 5067 O O . ASN A 1 630 ? 32.156 15.398 -2.496 1 76.31 630 ASN A O 1
ATOM 5071 N N . ASN A 1 631 ? 30.062 15.609 -3.393 1 76.69 631 ASN A N 1
ATOM 5072 C CA . ASN A 1 631 ? 30.609 16.375 -4.512 1 76.69 631 ASN A CA 1
ATOM 5073 C C . ASN A 1 631 ? 29.703 17.531 -4.891 1 76.69 631 ASN A C 1
ATOM 5075 O O . ASN A 1 631 ? 28.484 17.391 -4.941 1 76.69 631 ASN A O 1
ATOM 5079 N N . ASP A 1 632 ? 30.344 18.688 -5.18 1 82.31 632 ASP A N 1
ATOM 5080 C CA . ASP A 1 632 ? 29.578 19.906 -5.426 1 82.31 632 ASP A CA 1
ATOM 5081 C C . ASP A 1 632 ? 29.188 20.031 -6.895 1 82.31 632 ASP A C 1
ATOM 5083 O O . ASP A 1 632 ? 28.656 21.047 -7.324 1 82.31 632 ASP A O 1
ATOM 5087 N N . ARG A 1 633 ? 29.516 19.031 -7.633 1 86.19 633 ARG A N 1
ATOM 5088 C CA . ARG A 1 633 ? 29.281 19.094 -9.07 1 86.19 633 ARG A CA 1
ATOM 5089 C C . ARG A 1 633 ? 27.797 19.328 -9.375 1 86.19 633 ARG A C 1
ATOM 5091 O O . ARG A 1 633 ? 27.453 20.25 -10.125 1 86.19 633 ARG A O 1
ATOM 5098 N N . LEU A 1 634 ? 26.969 18.562 -8.75 1 89.44 634 LEU A N 1
ATOM 5099 C CA . LEU A 1 634 ? 25.547 18.656 -9.047 1 89.44 634 LEU A CA 1
ATOM 5100 C C . LEU A 1 634 ? 24.984 19.984 -8.555 1 89.44 634 LEU A C 1
ATOM 5102 O O . LEU A 1 634 ? 24.141 20.594 -9.211 1 89.44 634 LEU A O 1
ATOM 5106 N N . ALA A 1 635 ? 25.484 20.391 -7.457 1 87.12 635 ALA A N 1
ATOM 5107 C CA . ALA A 1 635 ? 25.047 21.672 -6.922 1 87.12 635 ALA A CA 1
ATOM 5108 C C . ALA A 1 635 ? 25.391 22.812 -7.875 1 87.12 635 ALA A C 1
ATOM 5110 O O . ALA A 1 635 ? 24.594 23.75 -8.062 1 87.12 635 ALA A O 1
ATOM 5111 N N . LYS A 1 636 ? 26.562 22.797 -8.438 1 86.12 636 LYS A N 1
ATOM 5112 C CA . LYS A 1 636 ? 27 23.812 -9.391 1 86.12 636 LYS A CA 1
ATOM 5113 C C . LYS A 1 636 ? 26.156 23.766 -10.664 1 86.12 636 LYS A C 1
ATOM 5115 O O . LYS A 1 636 ? 25.797 24.812 -11.211 1 86.12 636 LYS A O 1
ATOM 5120 N N . GLU A 1 637 ? 25.844 22.594 -11.055 1 88.5 637 GLU A N 1
ATOM 5121 C CA . GLU A 1 637 ? 25.016 22.438 -12.242 1 88.5 637 GLU A CA 1
ATOM 5122 C C . GLU A 1 637 ? 23.609 23 -12.008 1 88.5 637 GLU A C 1
ATOM 5124 O O . GLU A 1 637 ? 23.031 23.641 -12.898 1 88.5 637 GLU A O 1
ATOM 5129 N N . ILE A 1 638 ? 23.109 22.734 -10.883 1 88.19 638 ILE A N 1
ATOM 5130 C CA . ILE A 1 638 ? 21.766 23.188 -10.531 1 88.19 638 ILE A CA 1
ATOM 5131 C C . ILE A 1 638 ? 21.734 24.719 -10.43 1 88.19 638 ILE A C 1
ATOM 5133 O O . ILE A 1 638 ? 20.812 25.359 -10.914 1 88.19 638 ILE A O 1
ATOM 5137 N N . LYS A 1 639 ? 22.766 25.234 -9.836 1 86.12 639 LYS A N 1
ATOM 5138 C CA . LYS A 1 639 ? 22.875 26.703 -9.75 1 86.12 639 LYS A CA 1
ATOM 5139 C C . LYS A 1 639 ? 22.875 27.328 -11.141 1 86.12 639 LYS A C 1
ATOM 5141 O O . LYS A 1 639 ? 22.25 28.375 -11.359 1 86.12 639 LYS A O 1
ATOM 5146 N N . ALA A 1 640 ? 23.484 26.703 -12 1 86.19 640 ALA A N 1
ATOM 5147 C CA . ALA A 1 640 ? 23.578 27.203 -13.367 1 86.19 640 ALA A CA 1
ATOM 5148 C C . ALA A 1 640 ? 22.219 27.203 -14.047 1 86.19 640 ALA A C 1
ATOM 5150 O O . ALA A 1 640 ? 21.953 28.047 -14.922 1 86.19 640 ALA A O 1
ATOM 5151 N N . LEU A 1 641 ? 21.359 26.344 -13.641 1 84.31 641 LEU A N 1
ATOM 5152 C CA . LEU A 1 641 ? 20.016 26.297 -14.211 1 84.31 641 LEU A CA 1
ATOM 5153 C C . LEU A 1 641 ? 19.188 27.5 -13.773 1 84.31 641 LEU A C 1
ATOM 5155 O O . LEU A 1 641 ? 18.359 28 -14.539 1 84.31 641 LEU A O 1
ATOM 5159 N N . PHE A 1 642 ? 19.344 27.969 -12.602 1 82.19 642 PHE A N 1
ATOM 5160 C CA . PHE A 1 642 ? 18.578 29.094 -12.07 1 82.19 642 PHE A CA 1
ATOM 5161 C C . PHE A 1 642 ? 19.078 30.406 -12.664 1 82.19 642 PHE A C 1
ATOM 5163 O O . PHE A 1 642 ? 18.312 31.375 -12.789 1 82.19 642 PHE A O 1
ATOM 5170 N N . ASN A 1 643 ? 20.344 30.516 -12.945 1 73.75 643 ASN A N 1
ATOM 5171 C CA . ASN A 1 643 ? 20.953 31.734 -13.492 1 73.75 643 ASN A CA 1
ATOM 5172 C C . ASN A 1 643 ? 21.656 31.453 -14.82 1 73.75 643 ASN A C 1
ATOM 5174 O O . ASN A 1 643 ? 22.875 31.312 -14.859 1 73.75 643 ASN A O 1
ATOM 5178 N N . PRO A 1 644 ? 20.828 31.203 -15.844 1 54.5 644 PRO A N 1
ATOM 5179 C CA . PRO A 1 644 ? 21.484 30.797 -17.078 1 54.5 644 PRO A CA 1
ATOM 5180 C C . PRO A 1 644 ? 22.531 31.812 -17.547 1 54.5 644 PRO A C 1
ATOM 5182 O O . PRO A 1 644 ? 23.312 31.531 -18.469 1 54.5 644 PRO A O 1
ATOM 5185 N N . LYS A 1 645 ? 22.578 33.094 -17.141 1 48.59 645 LYS A N 1
ATOM 5186 C CA . LYS A 1 645 ? 23.672 33.969 -17.578 1 48.59 645 LYS A CA 1
ATOM 5187 C C . LYS A 1 645 ? 25 33.469 -17 1 48.59 645 LYS A C 1
ATOM 5189 O O . LYS A 1 645 ? 26.062 34.031 -17.328 1 48.59 645 LYS A O 1
ATOM 5194 N N . LEU A 1 646 ? 24.938 32.594 -16.078 1 37.09 646 LEU A N 1
ATOM 5195 C CA . LEU A 1 646 ? 26.25 32.156 -15.633 1 37.09 646 LEU A CA 1
ATOM 5196 C C . LEU A 1 646 ? 26.734 30.969 -16.484 1 37.09 646 LEU A C 1
ATOM 5198 O O . LEU A 1 646 ? 25.953 30.062 -16.797 1 37.09 646 LEU A O 1
ATOM 5202 N N . MET B 1 1 ? -10.078 1.069 -29.766 1 78.25 1 MET B N 1
ATOM 5203 C CA . MET B 1 1 ? -11.367 0.492 -30.141 1 78.25 1 MET B CA 1
ATOM 5204 C C . MET B 1 1 ? -12.18 0.129 -28.906 1 78.25 1 MET B C 1
ATOM 5206 O O . MET B 1 1 ? -13.297 0.628 -28.719 1 78.25 1 MET B O 1
ATOM 5210 N N . ALA B 1 2 ? -11.609 -0.508 -27.984 1 89.12 2 ALA B N 1
ATOM 5211 C CA . ALA B 1 2 ? -12.383 -0.975 -26.828 1 89.12 2 ALA B CA 1
ATOM 5212 C C . ALA B 1 2 ? -12.844 0.197 -25.969 1 89.12 2 ALA B C 1
ATOM 5214 O O . ALA B 1 2 ? -14 0.229 -25.531 1 89.12 2 ALA B O 1
ATOM 5215 N N . LEU B 1 3 ? -12.094 1.219 -25.797 1 96 3 LEU B N 1
ATOM 5216 C CA . LEU B 1 3 ? -12.422 2.359 -24.953 1 96 3 LEU B CA 1
ATOM 5217 C C . LEU B 1 3 ? -13.5 3.223 -25.594 1 96 3 LEU B C 1
ATOM 5219 O O . LEU B 1 3 ? -14.383 3.744 -24.906 1 96 3 LEU B O 1
ATOM 5223 N N . ASN B 1 4 ? -13.422 3.383 -26.891 1 95.62 4 ASN B N 1
ATOM 5224 C CA . ASN B 1 4 ? -14.422 4.172 -27.594 1 95.62 4 ASN B CA 1
ATOM 5225 C C . ASN B 1 4 ? -15.812 3.537 -27.5 1 95.62 4 ASN B C 1
ATOM 5227 O O . ASN B 1 4 ? -16.812 4.242 -27.359 1 95.62 4 ASN B O 1
ATOM 5231 N N . GLN B 1 5 ? -15.797 2.252 -27.578 1 94.56 5 GLN B N 1
ATOM 5232 C CA . GLN B 1 5 ? -17.062 1.548 -27.406 1 94.56 5 GLN B CA 1
ATOM 5233 C C . GLN B 1 5 ? -17.656 1.799 -26.031 1 94.56 5 GLN B C 1
ATOM 5235 O O . GLN B 1 5 ? -18.875 1.976 -25.891 1 94.56 5 GLN B O 1
ATOM 5240 N N . GLU B 1 6 ? -16.797 1.774 -25.031 1 95.12 6 GLU B N 1
ATOM 5241 C CA . GLU B 1 6 ? -17.234 2.033 -23.672 1 95.12 6 GLU B CA 1
ATOM 5242 C C . GLU B 1 6 ? -17.766 3.459 -23.516 1 95.12 6 GLU B C 1
ATOM 5244 O O . GLU B 1 6 ? -18.75 3.689 -22.812 1 95.12 6 GLU B O 1
ATOM 5249 N N . ARG B 1 7 ? -17.109 4.414 -24.141 1 95.75 7 ARG B N 1
ATOM 5250 C CA . ARG B 1 7 ? -17.516 5.816 -24.062 1 95.75 7 ARG B CA 1
ATOM 5251 C C . ARG B 1 7 ? -18.906 6.02 -24.656 1 95.75 7 ARG B C 1
ATOM 5253 O O . ARG B 1 7 ? -19.703 6.785 -24.125 1 95.75 7 ARG B O 1
ATOM 5260 N N . GLU B 1 8 ? -19.188 5.316 -25.656 1 94.88 8 GLU B N 1
ATOM 5261 C CA . GLU B 1 8 ? -20.453 5.449 -26.375 1 94.88 8 GLU B CA 1
ATOM 5262 C C . GLU B 1 8 ? -21.594 4.812 -25.578 1 94.88 8 GLU B C 1
ATOM 5264 O O . GLU B 1 8 ? -22.75 5.211 -25.719 1 94.88 8 GLU B O 1
ATOM 5269 N N . GLN B 1 9 ? -21.25 3.938 -24.734 1 92.69 9 GLN B N 1
ATOM 5270 C CA . GLN B 1 9 ? -22.281 3.18 -24.016 1 92.69 9 GLN B CA 1
ATOM 5271 C C . GLN B 1 9 ? -22.609 3.832 -22.672 1 92.69 9 GLN B C 1
ATOM 5273 O O . GLN B 1 9 ? -23.594 3.453 -22.031 1 92.69 9 GLN B O 1
ATOM 5278 N N . CYS B 1 10 ? -21.891 4.816 -22.297 1 94.5 10 CYS B N 1
ATOM 5279 C CA . CYS B 1 10 ? -22.141 5.484 -21.031 1 94.5 10 CYS B CA 1
ATOM 5280 C C . CYS B 1 10 ? -23.516 6.148 -21.031 1 94.5 10 CYS B C 1
ATOM 5282 O O . CYS B 1 10 ? -23.953 6.691 -22.047 1 94.5 10 CYS B O 1
ATOM 5284 N N . ASN B 1 11 ? -24.203 5.988 -19.953 1 95.31 11 ASN B N 1
ATOM 5285 C CA . ASN B 1 11 ? -25.453 6.691 -19.734 1 95.31 11 ASN B CA 1
ATOM 5286 C C . ASN B 1 11 ? -25.281 7.891 -18.812 1 95.31 11 ASN B C 1
ATOM 5288 O O . ASN B 1 11 ? -25.875 7.945 -17.734 1 95.31 11 ASN B O 1
ATOM 5292 N N . LEU B 1 12 ? -24.453 8.867 -19.219 1 96.62 12 LEU B N 1
ATOM 5293 C CA . LEU B 1 12 ? -24.109 10.102 -18.516 1 96.62 12 LEU B CA 1
ATOM 5294 C C . LEU B 1 12 ? -24.203 11.305 -19.438 1 96.62 12 LEU B C 1
ATOM 5296 O O . LEU B 1 12 ? -24.125 11.164 -20.672 1 96.62 12 LEU B O 1
ATOM 5300 N N . ASN B 1 13 ? -24.5 12.406 -18.875 1 97.44 13 ASN B N 1
ATOM 5301 C CA . ASN B 1 13 ? -24.172 13.664 -19.547 1 97.44 13 ASN B CA 1
ATOM 5302 C C . ASN B 1 13 ? -22.766 14.125 -19.219 1 97.44 13 ASN B C 1
ATOM 5304 O O . ASN B 1 13 ? -22.547 14.883 -18.266 1 97.44 13 ASN B O 1
ATOM 5308 N N . GLN B 1 14 ? -21.906 13.773 -20.078 1 96.44 14 GLN B N 1
ATOM 5309 C CA . GLN B 1 14 ? -20.469 13.891 -19.828 1 96.44 14 GLN B CA 1
ATOM 5310 C C . GLN B 1 14 ? -20.078 15.352 -19.609 1 96.44 14 GLN B C 1
ATOM 5312 O O . GLN B 1 14 ? -19.359 15.664 -18.656 1 96.44 14 GLN B O 1
ATOM 5317 N N . GLU B 1 15 ? -20.469 16.25 -20.453 1 96.5 15 GLU B N 1
ATOM 5318 C CA . GLU B 1 15 ? -20.094 17.656 -20.375 1 96.5 15 GLU B CA 1
ATOM 5319 C C . GLU B 1 15 ? -20.641 18.312 -19.109 1 96.5 15 GLU B C 1
ATOM 5321 O O . GLU B 1 15 ? -19.969 19.109 -18.469 1 96.5 15 GLU B O 1
ATOM 5326 N N . SER B 1 16 ? -21.875 17.953 -18.797 1 97.19 16 SER B N 1
ATOM 5327 C CA . SER B 1 16 ? -22.5 18.484 -17.578 1 97.19 16 SER B CA 1
ATOM 5328 C C . SER B 1 16 ? -21.781 18 -16.344 1 97.19 16 SER B C 1
ATOM 5330 O O . SER B 1 16 ? -21.562 18.766 -15.391 1 97.19 16 SER B O 1
ATOM 5332 N N . LEU B 1 17 ? -21.422 16.75 -16.344 1 97.56 17 LEU B N 1
ATOM 5333 C CA . LEU B 1 17 ? -20.703 16.188 -15.195 1 97.56 17 LEU B CA 1
ATOM 5334 C C . LEU B 1 17 ? -19.344 16.844 -15.039 1 97.56 17 LEU B C 1
ATOM 5336 O O . LEU B 1 17 ? -18.953 17.203 -13.922 1 97.56 17 LEU B O 1
ATOM 5340 N N . THR B 1 18 ? -18.641 17.031 -16.125 1 97.56 18 THR B N 1
ATOM 5341 C CA . THR B 1 18 ? -17.344 17.688 -16.109 1 97.56 18 THR B CA 1
ATOM 5342 C C . THR B 1 18 ? -17.469 19.109 -15.586 1 97.56 18 THR B C 1
ATOM 5344 O O . THR B 1 18 ? -16.656 19.562 -14.773 1 97.56 18 THR B O 1
ATOM 5347 N N . SER B 1 19 ? -18.469 19.766 -16.031 1 96.5 19 SER B N 1
ATOM 5348 C CA . SER B 1 19 ? -18.703 21.141 -15.586 1 96.5 19 SER B CA 1
ATOM 5349 C C . SER B 1 19 ? -18.984 21.188 -14.086 1 96.5 19 SER B C 1
ATOM 5351 O O . SER B 1 19 ? -18.438 22.047 -13.391 1 96.5 19 SER B O 1
ATOM 5353 N N . ASN B 1 20 ? -19.812 20.281 -13.617 1 95.5 20 ASN B N 1
ATOM 5354 C CA . ASN B 1 20 ? -20.109 20.234 -12.195 1 95.5 20 ASN B CA 1
ATOM 5355 C C . ASN B 1 20 ? -18.859 19.969 -11.359 1 95.5 20 ASN B C 1
ATOM 5357 O O . ASN B 1 20 ? -18.641 20.609 -10.336 1 95.5 20 ASN B O 1
ATOM 5361 N N . LEU B 1 21 ? -18.078 19 -11.797 1 95.44 21 LEU B N 1
ATOM 5362 C CA . LEU B 1 21 ? -16.828 18.672 -11.102 1 95.44 21 LEU B CA 1
ATOM 5363 C C . LEU B 1 21 ? -15.883 19.859 -11.062 1 95.44 21 LEU B C 1
ATOM 5365 O O . LEU B 1 21 ? -15.297 20.172 -10.023 1 95.44 21 LEU B O 1
ATOM 5369 N N . HIS B 1 22 ? -15.812 20.547 -12.172 1 92.56 22 HIS B N 1
ATOM 5370 C CA . HIS B 1 22 ? -14.875 21.656 -12.289 1 92.56 22 HIS B CA 1
ATOM 5371 C C . HIS B 1 22 ? -15.297 22.828 -11.414 1 92.56 22 HIS B C 1
ATOM 5373 O O . HIS B 1 22 ? -14.445 23.547 -10.875 1 92.56 22 HIS B O 1
ATOM 5379 N N . GLU B 1 23 ? -16.562 23.031 -11.258 1 93.5 23 GLU B N 1
ATOM 5380 C CA . GLU B 1 23 ? -17.062 24.078 -10.383 1 93.5 23 GLU B CA 1
ATOM 5381 C C . GLU B 1 23 ? -16.703 23.812 -8.922 1 93.5 23 GLU B C 1
ATOM 5383 O O . GLU B 1 23 ? -16.453 24.75 -8.156 1 93.5 23 GLU B O 1
ATOM 5388 N N . LEU B 1 24 ? -16.672 22.578 -8.617 1 93.81 24 LEU B N 1
ATOM 5389 C CA . LEU B 1 24 ? -16.344 22.203 -7.254 1 93.81 24 LEU B CA 1
ATOM 5390 C C . LEU B 1 24 ? -14.828 22.219 -7.035 1 93.81 24 LEU B C 1
ATOM 5392 O O . LEU B 1 24 ? -14.359 22.609 -5.965 1 93.81 24 LEU B O 1
ATOM 5396 N N . LEU B 1 25 ? -14.094 21.875 -8.055 1 92.94 25 LEU B N 1
ATOM 5397 C CA . LEU B 1 25 ? -12.641 21.734 -7.938 1 92.94 25 LEU B CA 1
ATOM 5398 C C . LEU B 1 25 ? -11.945 23.078 -8.117 1 92.94 25 LEU B C 1
ATOM 5400 O O . LEU B 1 25 ? -10.938 23.344 -7.453 1 92.94 25 LEU B O 1
ATOM 5404 N N . PHE B 1 26 ? -12.5 23.906 -9.047 1 91.06 26 PHE B N 1
ATOM 5405 C CA . PHE B 1 26 ? -11.93 25.203 -9.367 1 91.06 26 PHE B CA 1
ATOM 5406 C C . PHE B 1 26 ? -13.016 26.266 -9.43 1 91.06 26 PHE B C 1
ATOM 5408 O O . PHE B 1 26 ? -13.242 26.875 -10.484 1 91.06 26 PHE B O 1
ATOM 5415 N N . PRO B 1 27 ? -13.656 26.625 -8.328 1 88.44 27 PRO B N 1
ATOM 5416 C CA . PRO B 1 27 ? -14.844 27.484 -8.336 1 88.44 27 PRO B CA 1
ATOM 5417 C C . PRO B 1 27 ? -14.57 28.875 -8.914 1 88.44 27 PRO B C 1
ATOM 5419 O O . PRO B 1 27 ? -15.484 29.531 -9.406 1 88.44 27 PRO B O 1
ATOM 5422 N N . LYS B 1 28 ? -13.438 29.359 -9.047 1 88.25 28 LYS B N 1
ATOM 5423 C CA . LYS B 1 28 ? -13.195 30.734 -9.477 1 88.25 28 LYS B CA 1
ATOM 5424 C C . LYS B 1 28 ? -12.609 30.781 -10.883 1 88.25 28 LYS B C 1
ATOM 5426 O O . LYS B 1 28 ? -12.234 31.844 -11.375 1 88.25 28 LYS B O 1
ATOM 5431 N N . VAL B 1 29 ? -12.562 29.688 -11.562 1 93.75 29 VAL B N 1
ATOM 5432 C CA . VAL B 1 29 ? -11.984 29.625 -12.898 1 93.75 29 VAL B CA 1
ATOM 5433 C C . VAL B 1 29 ? -12.953 28.906 -13.836 1 93.75 29 VAL B C 1
ATOM 5435 O O . VAL B 1 29 ? -13.289 27.734 -13.617 1 93.75 29 VAL B O 1
ATOM 5438 N N . PRO B 1 30 ? -13.398 29.594 -14.875 1 95.12 30 PRO B N 1
ATOM 5439 C CA . PRO B 1 30 ? -14.297 28.922 -15.82 1 95.12 30 PRO B CA 1
ATOM 5440 C C . PRO B 1 30 ? -13.664 27.703 -16.469 1 95.12 30 PRO B C 1
ATOM 5442 O O . PRO B 1 30 ? -12.461 27.703 -16.75 1 95.12 30 PRO B O 1
ATOM 5445 N N . LEU B 1 31 ? -14.492 26.719 -16.812 1 95.75 31 LEU B N 1
ATOM 5446 C CA . LEU B 1 31 ? -14.031 25.469 -17.391 1 95.75 31 LEU B CA 1
ATOM 5447 C C . LEU B 1 31 ? -13.242 25.703 -18.672 1 95.75 31 LEU B C 1
ATOM 5449 O O . LEU B 1 31 ? -12.242 25.031 -18.922 1 95.75 31 LEU B O 1
ATOM 5453 N N . SER B 1 32 ? -13.703 26.641 -19.484 1 96.44 32 SER B N 1
ATOM 5454 C CA . SER B 1 32 ? -13.008 26.953 -20.719 1 96.44 32 SER B CA 1
ATOM 5455 C C . SER B 1 32 ? -11.578 27.422 -20.453 1 96.44 32 SER B C 1
ATOM 5457 O O . SER B 1 32 ? -10.648 27.031 -21.172 1 96.44 32 SER B O 1
ATOM 5459 N N . ARG B 1 33 ? -11.398 28.203 -19.391 1 95.19 33 ARG B N 1
ATOM 5460 C CA . ARG B 1 33 ? -10.078 28.688 -19.016 1 95.19 33 ARG B CA 1
ATOM 5461 C C . ARG B 1 33 ? -9.211 27.562 -18.469 1 95.19 33 ARG B C 1
ATOM 5463 O O . ARG B 1 33 ? -8.008 27.516 -18.734 1 95.19 33 ARG B O 1
ATOM 5470 N N . VAL B 1 34 ? -9.828 26.703 -17.672 1 94.81 34 VAL B N 1
ATOM 5471 C CA . VAL B 1 34 ? -9.109 25.547 -17.156 1 94.81 34 VAL B CA 1
ATOM 5472 C C . VAL B 1 34 ? -8.562 24.719 -18.328 1 94.81 34 VAL B C 1
ATOM 5474 O O . VAL B 1 34 ? -7.391 24.328 -18.312 1 94.81 34 VAL B O 1
ATOM 5477 N N . ARG B 1 35 ? -9.406 24.422 -19.328 1 95.69 35 ARG B N 1
ATOM 5478 C CA . ARG B 1 35 ? -9.008 23.641 -20.5 1 95.69 35 ARG B CA 1
ATOM 5479 C C . ARG B 1 35 ? -7.902 24.344 -21.266 1 95.69 35 ARG B C 1
ATOM 5481 O O . ARG B 1 35 ? -6.969 23.703 -21.75 1 95.69 35 ARG B O 1
ATOM 5488 N N . GLU B 1 36 ? -7.992 25.641 -21.328 1 95.38 36 GLU B N 1
ATOM 5489 C CA . GLU B 1 36 ? -6.977 26.422 -22 1 95.38 36 GLU B CA 1
ATOM 5490 C C . GLU B 1 36 ? -5.625 26.312 -21.312 1 95.38 36 GLU B C 1
ATOM 5492 O O . GLU B 1 36 ? -4.598 26.109 -21.953 1 95.38 36 GLU B O 1
ATOM 5497 N N . ILE B 1 37 ? -5.641 26.453 -20 1 93.44 37 ILE B N 1
ATOM 5498 C CA . ILE B 1 37 ? -4.41 26.391 -19.219 1 93.44 37 ILE B CA 1
ATOM 5499 C C . ILE B 1 37 ? -3.787 25 -19.359 1 93.44 37 ILE B C 1
ATOM 5501 O O . ILE B 1 37 ? -2.578 24.875 -19.578 1 93.44 37 ILE B O 1
ATOM 5505 N N . LYS B 1 38 ? -4.586 24 -19.297 1 92.38 38 LYS B N 1
ATOM 5506 C CA . LYS B 1 38 ? -4.109 22.625 -19.422 1 92.38 38 LYS B CA 1
ATOM 5507 C C . LYS B 1 38 ? -3.443 22.391 -20.781 1 92.38 38 LYS B C 1
ATOM 5509 O O . LYS B 1 38 ? -2.404 21.734 -20.859 1 92.38 38 LYS B O 1
ATOM 5514 N N . GLU B 1 39 ? -4.027 22.922 -21.797 1 93.62 39 GLU B N 1
ATOM 5515 C CA . GLU B 1 39 ? -3.475 22.766 -23.141 1 93.62 39 GLU B CA 1
ATOM 5516 C C . GLU B 1 39 ? -2.154 23.516 -23.281 1 93.62 39 GLU B C 1
ATOM 5518 O O . GLU B 1 39 ? -1.22 23.031 -23.922 1 93.62 39 GLU B O 1
ATOM 5523 N N . GLN B 1 40 ? -2.1 24.672 -22.703 1 93.56 40 GLN B N 1
ATOM 5524 C CA . GLN B 1 40 ? -0.898 25.5 -22.781 1 93.56 40 GLN B CA 1
ATOM 5525 C C . GLN B 1 40 ? 0.257 24.859 -22.016 1 93.56 40 GLN B C 1
ATOM 5527 O O . GLN B 1 40 ? 1.41 24.938 -22.438 1 93.56 40 GLN B O 1
ATOM 5532 N N . VAL B 1 41 ? -0.081 24.266 -20.938 1 91.88 41 VAL B N 1
ATOM 5533 C CA . VAL B 1 41 ? 0.93 23.625 -20.094 1 91.88 41 VAL B CA 1
ATOM 5534 C C . VAL B 1 41 ? 1.589 22.484 -20.859 1 91.88 41 VAL B C 1
ATOM 5536 O O . VAL B 1 41 ? 2.814 22.344 -20.844 1 91.88 41 VAL B O 1
ATOM 5539 N N . ILE B 1 42 ? 0.832 21.688 -21.562 1 91.44 42 ILE B N 1
ATOM 5540 C CA . ILE B 1 42 ? 1.325 20.5 -22.266 1 91.44 42 ILE B CA 1
ATOM 5541 C C . ILE B 1 42 ? 2.252 20.938 -23.406 1 91.44 42 ILE B C 1
ATOM 5543 O O . ILE B 1 42 ? 3.209 20.234 -23.734 1 91.44 42 ILE B O 1
ATOM 5547 N N . LYS B 1 43 ? 1.994 22.109 -23.922 1 91.88 43 LYS B N 1
ATOM 5548 C CA . LYS B 1 43 ? 2.746 22.578 -25.078 1 91.88 43 LYS B CA 1
ATOM 5549 C C . LYS B 1 43 ? 3.975 23.375 -24.656 1 91.88 43 LYS B C 1
ATOM 5551 O O . LYS B 1 43 ? 4.863 23.641 -25.469 1 91.88 43 LYS B O 1
ATOM 5556 N N . PHE B 1 44 ? 4.004 23.75 -23.391 1 91.88 44 PHE B N 1
ATOM 5557 C CA . PHE B 1 44 ? 5.113 24.562 -22.906 1 91.88 44 PHE B CA 1
ATOM 5558 C C . PHE B 1 44 ? 6.336 23.703 -22.625 1 91.88 44 PHE B C 1
ATOM 5560 O O . PHE B 1 44 ? 6.238 22.688 -21.922 1 91.88 44 PHE B O 1
ATOM 5567 N N . PRO B 1 45 ? 7.457 24.062 -23.141 1 89.94 45 PRO B N 1
ATOM 5568 C CA . PRO B 1 45 ? 8.656 23.234 -22.984 1 89.94 45 PRO B CA 1
ATOM 5569 C C . PRO B 1 45 ? 8.984 22.938 -21.516 1 89.94 45 PRO B C 1
ATOM 5571 O O . PRO B 1 45 ? 8.914 23.828 -20.672 1 89.94 45 PRO B O 1
ATOM 5574 N N . ASP B 1 46 ? 9.305 21.688 -21.188 1 88.5 46 ASP B N 1
ATOM 5575 C CA . ASP B 1 46 ? 9.812 21.172 -19.922 1 88.5 46 ASP B CA 1
ATOM 5576 C C . ASP B 1 46 ? 8.703 21.141 -18.859 1 88.5 46 ASP B C 1
ATOM 5578 O O . ASP B 1 46 ? 8.977 20.922 -17.672 1 88.5 46 ASP B O 1
ATOM 5582 N N . MET B 1 47 ? 7.504 21.312 -19.375 1 89.75 47 MET B N 1
ATOM 5583 C CA . MET B 1 47 ? 6.41 21.328 -18.422 1 89.75 47 MET B CA 1
ATOM 5584 C C . MET B 1 47 ? 5.758 19.953 -18.312 1 89.75 47 MET B C 1
ATOM 5586 O O . MET B 1 47 ? 4.832 19.766 -17.516 1 89.75 47 MET B O 1
ATOM 5590 N N . VAL B 1 48 ? 6.203 19.031 -19.094 1 88.69 48 VAL B N 1
ATOM 5591 C CA . VAL B 1 48 ? 5.723 17.656 -19.031 1 88.69 48 VAL B CA 1
ATOM 5592 C C . VAL B 1 48 ? 6.906 16.703 -18.938 1 88.69 48 VAL B C 1
ATOM 5594 O O . VAL B 1 48 ? 7.918 16.875 -19.625 1 88.69 48 VAL B O 1
ATOM 5597 N N . TYR B 1 49 ? 6.762 15.758 -18.047 1 89.31 49 TYR B N 1
ATOM 5598 C CA . TYR B 1 49 ? 7.785 14.719 -17.984 1 89.31 49 TYR B CA 1
ATOM 5599 C C . TYR B 1 49 ? 7.621 13.719 -19.109 1 89.31 49 TYR B C 1
ATOM 5601 O O . TYR B 1 49 ? 6.547 13.133 -19.281 1 89.31 49 TYR B O 1
ATOM 5609 N N . PRO B 1 50 ? 8.703 13.586 -19.859 1 91.94 50 PRO B N 1
ATOM 5610 C CA . PRO B 1 50 ? 8.617 12.562 -20.906 1 91.94 50 PRO B CA 1
ATOM 5611 C C . PRO B 1 50 ? 8.594 11.148 -20.344 1 91.94 50 PRO B C 1
ATOM 5613 O O . PRO B 1 50 ? 9.023 10.922 -19.219 1 91.94 50 PRO B O 1
ATOM 5616 N N . ARG B 1 51 ? 8.117 10.242 -21.141 1 92.69 51 ARG B N 1
ATOM 5617 C CA . ARG B 1 51 ? 8.086 8.836 -20.75 1 92.69 51 ARG B CA 1
ATOM 5618 C C . ARG B 1 51 ? 9.484 8.344 -20.391 1 92.69 51 ARG B C 1
ATOM 5620 O O . ARG B 1 51 ? 9.648 7.504 -19.5 1 92.69 51 ARG B O 1
ATOM 5627 N N . SER B 1 52 ? 10.492 8.844 -21.016 1 94.19 52 SER B N 1
ATOM 5628 C CA . SER B 1 52 ? 11.875 8.43 -20.812 1 94.19 52 SER B CA 1
ATOM 5629 C C . SER B 1 52 ? 12.359 8.773 -19.406 1 94.19 52 SER B C 1
ATOM 5631 O O . SER B 1 52 ? 13.383 8.25 -18.953 1 94.19 52 SER B O 1
ATOM 5633 N N . SER B 1 53 ? 11.562 9.641 -18.719 1 93.81 53 SER B N 1
ATOM 5634 C CA . SER B 1 53 ? 11.977 10.055 -17.375 1 93.81 53 SER B CA 1
ATOM 5635 C C . SER B 1 53 ? 11.969 8.875 -16.406 1 93.81 53 SER B C 1
ATOM 5637 O O . SER B 1 53 ? 12.641 8.906 -15.383 1 93.81 53 SER B O 1
ATOM 5639 N N . TYR B 1 54 ? 11.25 7.77 -16.734 1 94.75 54 TYR B N 1
ATOM 5640 C CA . TYR B 1 54 ? 11.203 6.594 -15.867 1 94.75 54 TYR B CA 1
ATOM 5641 C C . TYR B 1 54 ? 12.555 5.883 -15.852 1 94.75 54 TYR B C 1
ATOM 5643 O O . TYR B 1 54 ? 12.812 5.066 -14.969 1 94.75 54 TYR B O 1
ATOM 5651 N N . PHE B 1 55 ? 13.414 6.203 -16.797 1 94.81 55 PHE B N 1
ATOM 5652 C CA . PHE B 1 55 ? 14.711 5.543 -16.891 1 94.81 55 PHE B CA 1
ATOM 5653 C C . PHE B 1 55 ? 15.82 6.445 -16.359 1 94.81 55 PHE B C 1
ATOM 5655 O O . PHE B 1 55 ? 16.984 6.07 -16.375 1 94.81 55 PHE B O 1
ATOM 5662 N N . ASP B 1 56 ? 15.445 7.613 -15.812 1 93.25 56 ASP B N 1
ATOM 5663 C CA . ASP B 1 56 ? 16.422 8.555 -15.273 1 93.25 56 ASP B CA 1
ATOM 5664 C C . ASP B 1 56 ? 17.094 7.988 -14.023 1 93.25 56 ASP B C 1
ATOM 5666 O O . ASP B 1 56 ? 16.469 7.277 -13.242 1 93.25 56 ASP B O 1
ATOM 5670 N N . ASN B 1 57 ? 18.391 8.305 -13.938 1 91.94 57 ASN B N 1
ATOM 5671 C CA . ASN B 1 57 ? 19 8.125 -12.617 1 91.94 57 ASN B CA 1
ATOM 5672 C C . ASN B 1 57 ? 18.641 9.266 -11.672 1 91.94 57 ASN B C 1
ATOM 5674 O O . ASN B 1 57 ? 17.938 10.195 -12.062 1 91.94 57 ASN B O 1
ATOM 5678 N N . ARG B 1 58 ? 19.094 9.211 -10.461 1 91.75 58 ARG B N 1
ATOM 5679 C CA . ARG B 1 58 ? 18.672 10.148 -9.422 1 91.75 58 ARG B CA 1
ATOM 5680 C C . ARG B 1 58 ? 19.062 11.578 -9.781 1 91.75 58 ARG B C 1
ATOM 5682 O O . ARG B 1 58 ? 18.266 12.508 -9.633 1 91.75 58 ARG B O 1
ATOM 5689 N N . GLU B 1 59 ? 20.312 11.852 -10.25 1 92.06 59 GLU B N 1
ATOM 5690 C CA . GLU B 1 59 ? 20.781 13.188 -10.602 1 92.06 59 GLU B CA 1
ATOM 5691 C C . GLU B 1 59 ? 19.953 13.781 -11.734 1 92.06 59 GLU B C 1
ATOM 5693 O O . GLU B 1 59 ? 19.578 14.961 -11.688 1 92.06 59 GLU B O 1
ATOM 5698 N N . ASP B 1 60 ? 19.641 12.898 -12.695 1 92.06 60 ASP B N 1
ATOM 5699 C CA . ASP B 1 60 ? 18.859 13.359 -13.836 1 92.06 60 ASP B CA 1
ATOM 5700 C C . ASP B 1 60 ? 17.453 13.75 -13.398 1 92.06 60 ASP B C 1
ATOM 5702 O O . ASP B 1 60 ? 16.875 14.703 -13.93 1 92.06 60 ASP B O 1
ATOM 5706 N N . HIS B 1 61 ? 16.969 13.039 -12.523 1 91.44 61 HIS B N 1
ATOM 5707 C CA . HIS B 1 61 ? 15.625 13.32 -12.016 1 91.44 61 HIS B CA 1
ATOM 5708 C C . HIS B 1 61 ? 15.578 14.664 -11.305 1 91.44 61 HIS B C 1
ATOM 5710 O O . HIS B 1 61 ? 14.617 15.422 -11.453 1 91.44 61 HIS B O 1
ATOM 5716 N N . ILE B 1 62 ? 16.547 14.969 -10.5 1 92.19 62 ILE B N 1
ATOM 5717 C CA . ILE B 1 62 ? 16.609 16.234 -9.758 1 92.19 62 ILE B CA 1
ATOM 5718 C C . ILE B 1 62 ? 16.75 17.391 -10.734 1 92.19 62 ILE B C 1
ATOM 5720 O O . ILE B 1 62 ? 16.047 18.406 -10.617 1 92.19 62 ILE B O 1
ATOM 5724 N N . LYS B 1 63 ? 17.641 17.234 -11.734 1 92.56 63 LYS B N 1
ATOM 5725 C CA . LYS B 1 63 ? 17.844 18.281 -12.734 1 92.56 63 LYS B CA 1
ATOM 5726 C C . LYS B 1 63 ? 16.562 18.562 -13.508 1 92.56 63 LYS B C 1
ATOM 5728 O O . LYS B 1 63 ? 16.219 19.719 -13.766 1 92.56 63 LYS B O 1
ATOM 5733 N N . ARG B 1 64 ? 15.883 17.469 -13.859 1 92.25 64 ARG B N 1
ATOM 5734 C CA . ARG B 1 64 ? 14.625 17.609 -14.586 1 92.25 64 ARG B CA 1
ATOM 5735 C C . ARG B 1 64 ? 13.586 18.359 -13.758 1 92.25 64 ARG B C 1
ATOM 5737 O O . ARG B 1 64 ? 12.789 19.125 -14.289 1 92.25 64 ARG B O 1
ATOM 5744 N N . SER B 1 65 ? 13.547 18.047 -12.539 1 92.12 65 SER B N 1
ATOM 5745 C CA . SER B 1 65 ? 12.602 18.703 -11.641 1 92.12 65 SER B CA 1
ATOM 5746 C C . SER B 1 65 ? 12.898 20.188 -11.516 1 92.12 65 SER B C 1
ATOM 5748 O O . SER B 1 65 ? 11.977 21 -11.453 1 92.12 65 SER B O 1
ATOM 5750 N N . VAL B 1 66 ? 14.141 20.562 -11.438 1 91.88 66 VAL B N 1
ATOM 5751 C CA . VAL B 1 66 ? 14.547 21.969 -11.367 1 91.88 66 VAL B CA 1
ATOM 5752 C C . VAL B 1 66 ? 14.133 22.688 -12.656 1 91.88 66 VAL B C 1
ATOM 5754 O O . VAL B 1 66 ? 13.57 23.781 -12.609 1 91.88 66 VAL B O 1
ATOM 5757 N N . LYS B 1 67 ? 14.406 22.031 -13.781 1 91.81 67 LYS B N 1
ATOM 5758 C CA . LYS B 1 67 ? 14.016 22.594 -15.07 1 91.81 67 LYS B CA 1
ATOM 5759 C C . LYS B 1 67 ? 12.5 22.797 -15.141 1 91.81 67 LYS B C 1
ATOM 5761 O O . LYS B 1 67 ? 12.023 23.797 -15.688 1 91.81 67 LYS B O 1
ATOM 5766 N N . PHE B 1 68 ? 11.828 21.859 -14.633 1 90.62 68 PHE B N 1
ATOM 5767 C CA . PHE B 1 68 ? 10.375 21.969 -14.578 1 90.62 68 PHE B CA 1
ATOM 5768 C C . PHE B 1 68 ? 9.945 23.172 -13.75 1 90.62 68 PHE B C 1
ATOM 5770 O O . PHE B 1 68 ? 9.086 23.953 -14.172 1 90.62 68 PHE B O 1
ATOM 5777 N N . GLY B 1 69 ? 10.523 23.344 -12.57 1 89 69 GLY B N 1
ATOM 5778 C CA . GLY B 1 69 ? 10.211 24.484 -11.734 1 89 69 GLY B CA 1
ATOM 5779 C C . GLY B 1 69 ? 10.461 25.812 -12.406 1 89 69 GLY B C 1
ATOM 5780 O O . GLY B 1 69 ? 9.664 26.75 -12.289 1 89 69 GLY B O 1
ATOM 5781 N N . ILE B 1 70 ? 11.539 25.891 -13.102 1 89.81 70 ILE B N 1
ATOM 5782 C CA . ILE B 1 70 ? 11.898 27.109 -13.82 1 89.81 70 ILE B CA 1
ATOM 5783 C C . ILE B 1 70 ? 10.891 27.359 -14.938 1 89.81 70 ILE B C 1
ATOM 5785 O O . ILE B 1 70 ? 10.43 28.484 -15.117 1 89.81 70 ILE B O 1
ATOM 5789 N N . ALA B 1 71 ? 10.586 26.281 -15.664 1 90.56 71 ALA B N 1
ATOM 5790 C CA . ALA B 1 71 ? 9.602 26.391 -16.734 1 90.56 71 ALA B CA 1
ATOM 5791 C C . ALA B 1 71 ? 8.25 26.844 -16.203 1 90.56 71 ALA B C 1
ATOM 5793 O O . ALA B 1 71 ? 7.551 27.641 -16.828 1 90.56 71 ALA B O 1
ATOM 5794 N N . TRP B 1 72 ? 7.906 26.312 -15.133 1 88.69 72 TRP B N 1
ATOM 5795 C CA . TRP B 1 72 ? 6.633 26.656 -14.508 1 88.69 72 TRP B CA 1
ATOM 5796 C C . TRP B 1 72 ? 6.586 28.141 -14.141 1 88.69 72 TRP B C 1
ATOM 5798 O O . TRP B 1 72 ? 5.566 28.797 -14.344 1 88.69 72 TRP B O 1
ATOM 5808 N N . ARG B 1 73 ? 7.578 28.625 -13.57 1 86.56 73 ARG B N 1
ATOM 5809 C CA . ARG B 1 73 ? 7.645 30.047 -13.219 1 86.56 73 ARG B CA 1
ATOM 5810 C C . ARG B 1 73 ? 7.547 30.922 -14.469 1 86.56 73 ARG B C 1
ATOM 5812 O O . ARG B 1 73 ? 6.883 31.969 -14.445 1 86.56 73 ARG B O 1
ATOM 5819 N N . LYS B 1 74 ? 8.273 30.5 -15.453 1 88.5 74 LYS B N 1
ATOM 5820 C CA . LYS B 1 74 ? 8.219 31.234 -16.703 1 88.5 74 LYS B CA 1
ATOM 5821 C C . LYS B 1 74 ? 6.805 31.234 -17.281 1 88.5 74 LYS B C 1
ATOM 5823 O O . LYS B 1 74 ? 6.316 32.25 -17.766 1 88.5 74 LYS B O 1
ATOM 5828 N N . PHE B 1 75 ? 6.219 30.078 -17.234 1 90.38 75 PHE B N 1
ATOM 5829 C CA . PHE B 1 75 ? 4.855 29.938 -17.734 1 90.38 75 PHE B CA 1
ATOM 5830 C C . PHE B 1 75 ? 3.895 30.828 -16.953 1 90.38 75 PHE B C 1
ATOM 5832 O O . PHE B 1 75 ? 3.061 31.516 -17.547 1 90.38 75 PHE B O 1
ATOM 5839 N N . SER B 1 76 ? 3.992 30.812 -15.695 1 87.12 76 SER B N 1
ATOM 5840 C CA . SER B 1 76 ? 3.104 31.578 -14.828 1 87.12 76 SER B CA 1
ATOM 5841 C C . SER B 1 76 ? 3.264 33.062 -15.07 1 87.12 76 SER B C 1
ATOM 5843 O O . SER B 1 76 ? 2.275 33.812 -15.102 1 87.12 76 SER B O 1
ATOM 5845 N N . SER B 1 77 ? 4.465 33.5 -15.195 1 84.88 77 SER B N 1
ATOM 5846 C CA . SER B 1 77 ? 4.738 34.906 -15.422 1 84.88 77 SER B CA 1
ATOM 5847 C C . SER B 1 77 ? 4.27 35.344 -16.812 1 84.88 77 SER B C 1
ATOM 5849 O O . SER B 1 77 ? 3.645 36.406 -16.953 1 84.88 77 SER B O 1
ATOM 5851 N N . SER B 1 78 ? 4.555 34.531 -17.734 1 88.69 78 SER B N 1
ATOM 5852 C CA . SER B 1 78 ? 4.223 34.844 -19.125 1 88.69 78 SER B CA 1
ATOM 5853 C C . SER B 1 78 ? 2.715 34.906 -19.328 1 88.69 78 SER B C 1
ATOM 5855 O O . SER B 1 78 ? 2.225 35.656 -20.188 1 88.69 78 SER B O 1
ATOM 5857 N N . ASN B 1 79 ? 2.039 34.156 -18.5 1 88.75 79 ASN B N 1
ATOM 5858 C CA . ASN B 1 79 ? 0.596 34.094 -18.688 1 88.75 79 ASN B CA 1
ATOM 5859 C C . ASN B 1 79 ? -0.16 34.812 -17.594 1 88.75 79 ASN B C 1
ATOM 5861 O O . ASN B 1 79 ? -1.389 34.75 -17.516 1 88.75 79 ASN B O 1
ATOM 5865 N N . SER B 1 80 ? 0.5 35.531 -16.719 1 87.06 80 SER B N 1
ATOM 5866 C CA . SER B 1 80 ? -0.1 36.281 -15.625 1 87.06 80 SER B CA 1
ATOM 5867 C C . SER B 1 80 ? -1.161 35.469 -14.898 1 87.06 80 SER B C 1
ATOM 5869 O O . SER B 1 80 ? -2.297 35.906 -14.734 1 87.06 80 SER B O 1
ATOM 5871 N N . LEU B 1 81 ? -0.79 34.312 -14.523 1 89.81 81 LEU B N 1
ATOM 5872 C CA . LEU B 1 81 ? -1.742 33.406 -13.883 1 89.81 81 LEU B CA 1
ATOM 5873 C C . LEU B 1 81 ? -2.139 33.938 -12.508 1 89.81 81 LEU B C 1
ATOM 5875 O O . LEU B 1 81 ? -1.303 34.469 -11.781 1 89.81 81 LEU B O 1
ATOM 5879 N N . THR B 1 82 ? -3.445 33.812 -12.242 1 86.25 82 THR B N 1
ATOM 5880 C CA . THR B 1 82 ? -3.926 34.062 -10.883 1 86.25 82 THR B CA 1
ATOM 5881 C C . THR B 1 82 ? -3.496 32.906 -9.961 1 86.25 82 THR B C 1
ATOM 5883 O O . THR B 1 82 ? -3.002 31.891 -10.414 1 86.25 82 THR B O 1
ATOM 5886 N N . THR B 1 83 ? -3.668 33.094 -8.695 1 78.56 83 THR B N 1
ATOM 5887 C CA . THR B 1 83 ? -3.318 32.094 -7.711 1 78.56 83 THR B CA 1
ATOM 5888 C C . THR B 1 83 ? -4.074 30.781 -7.984 1 78.56 83 THR B C 1
ATOM 5890 O O . THR B 1 83 ? -3.508 29.688 -7.879 1 78.56 83 THR B O 1
ATOM 5893 N N . GLU B 1 84 ? -5.301 30.938 -8.305 1 83.88 84 GLU B N 1
ATOM 5894 C CA . GLU B 1 84 ? -6.121 29.766 -8.594 1 83.88 84 GLU B CA 1
ATOM 5895 C C . GLU B 1 84 ? -5.645 29.062 -9.867 1 83.88 84 GLU B C 1
ATOM 5897 O O . GLU B 1 84 ? -5.637 27.828 -9.938 1 83.88 84 GLU B O 1
ATOM 5902 N N . GLU B 1 85 ? -5.242 29.906 -10.812 1 88.56 85 GLU B N 1
ATOM 5903 C CA . GLU B 1 85 ? -4.77 29.344 -12.078 1 88.56 85 GLU B CA 1
ATOM 5904 C C . GLU B 1 85 ? -3.406 28.672 -11.914 1 88.56 85 GLU B C 1
ATOM 5906 O O . GLU B 1 85 ? -3.09 27.719 -12.625 1 88.56 85 GLU B O 1
ATOM 5911 N N . TYR B 1 86 ? -2.762 29.156 -10.945 1 82.88 86 TYR B N 1
ATOM 5912 C CA . TYR B 1 86 ? -1.477 28.547 -10.602 1 82.88 86 TYR B CA 1
ATOM 5913 C C . TYR B 1 86 ? -1.65 27.109 -10.164 1 82.88 86 TYR B C 1
ATOM 5915 O O . TYR B 1 86 ? -0.903 26.219 -10.594 1 82.88 86 TYR B O 1
ATOM 5923 N N . ASP B 1 87 ? -2.602 26.844 -9.414 1 81.44 87 ASP B N 1
ATOM 5924 C CA . ASP B 1 87 ? -2.879 25.5 -8.93 1 81.44 87 ASP B CA 1
ATOM 5925 C C . ASP B 1 87 ? -3.254 24.562 -10.078 1 81.44 87 ASP B C 1
ATOM 5927 O O . ASP B 1 87 ? -2.861 23.391 -10.086 1 81.44 87 ASP B O 1
ATOM 5931 N N . ILE B 1 88 ? -3.959 25.109 -11.008 1 88.19 88 ILE B N 1
ATOM 5932 C CA . ILE B 1 88 ? -4.371 24.328 -12.18 1 88.19 88 ILE B CA 1
ATOM 5933 C C . ILE B 1 88 ? -3.145 23.938 -13 1 88.19 88 ILE B C 1
ATOM 5935 O O . ILE B 1 88 ? -3.041 22.812 -13.469 1 88.19 88 ILE B O 1
ATOM 5939 N N . SER B 1 89 ? -2.191 24.859 -13.125 1 86.94 89 SER B N 1
ATOM 5940 C CA . SER B 1 89 ? -1 24.625 -13.93 1 86.94 89 SER B CA 1
ATOM 5941 C C . SER B 1 89 ? -0.089 23.594 -13.289 1 86.94 89 SER B C 1
ATOM 5943 O O . SER B 1 89 ? 0.614 22.859 -13.984 1 86.94 89 SER B O 1
ATOM 5945 N N . LEU B 1 90 ? -0.172 23.453 -11.969 1 81.38 90 LEU B N 1
ATOM 5946 C CA . LEU B 1 90 ? 0.665 22.5 -11.258 1 81.38 90 LEU B CA 1
ATOM 5947 C C . LEU B 1 90 ? 0.048 21.109 -11.305 1 81.38 90 LEU B C 1
ATOM 5949 O O . LEU B 1 90 ? 0.764 20.109 -11.25 1 81.38 90 LEU B O 1
ATOM 5953 N N . ARG B 1 91 ? -1.192 21 -11.281 1 76.5 91 ARG B N 1
ATOM 5954 C CA . ARG B 1 91 ? -1.889 19.719 -11.32 1 76.5 91 ARG B CA 1
ATOM 5955 C C . ARG B 1 91 ? -1.84 19.125 -12.719 1 76.5 91 ARG B C 1
ATOM 5957 O O . ARG B 1 91 ? -2.176 17.953 -12.906 1 76.5 91 ARG B O 1
ATOM 5964 N N . SER B 1 92 ? -1.401 19.828 -13.523 1 62 92 SER B N 1
ATOM 5965 C CA . SER B 1 92 ? -1.205 19.312 -14.875 1 62 92 SER B CA 1
ATOM 5966 C C . SER B 1 92 ? 0.169 18.672 -15.023 1 62 92 SER B C 1
ATOM 5968 O O . SER B 1 92 ? 0.406 17.906 -15.961 1 62 92 SER B O 1
ATOM 5970 N N . LEU B 1 93 ? 0.922 18.953 -13.93 1 61.62 93 LEU B N 1
ATOM 5971 C CA . LEU B 1 93 ? 2.295 18.469 -13.961 1 61.62 93 LEU B CA 1
ATOM 5972 C C . LEU B 1 93 ? 2.547 17.5 -12.805 1 61.62 93 LEU B C 1
ATOM 5974 O O . LEU B 1 93 ? 1.787 17.469 -11.836 1 61.62 93 LEU B O 1
ATOM 5978 N N . HIS B 1 94 ? 3.51 16.5 -12.805 1 60.47 94 HIS B N 1
ATOM 5979 C CA . HIS B 1 94 ? 3.848 15.414 -11.898 1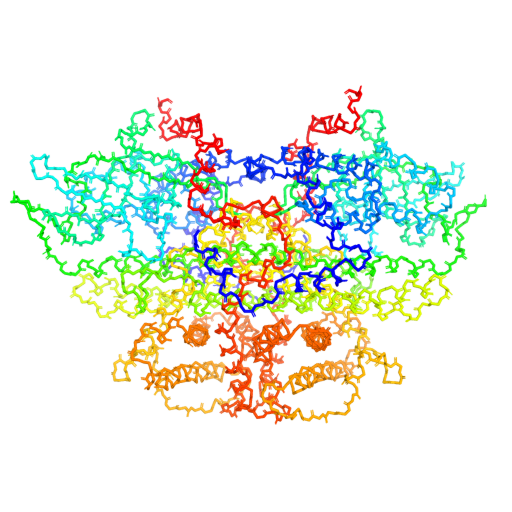 60.47 94 HIS B CA 1
ATOM 5980 C C . HIS B 1 94 ? 4.156 15.938 -10.5 1 60.47 94 HIS B C 1
ATOM 5982 O O . HIS B 1 94 ? 4.688 15.203 -9.656 1 60.47 94 HIS B O 1
ATOM 5988 N N . GLY B 1 95 ? 3.689 17.062 -10.031 1 63.22 95 GLY B N 1
ATOM 5989 C CA . GLY B 1 95 ? 3.75 17.172 -8.578 1 63.22 95 GLY B CA 1
ATOM 5990 C C . GLY B 1 95 ? 4.672 18.281 -8.102 1 63.22 95 GLY B C 1
ATOM 5991 O O . GLY B 1 95 ? 4.695 19.359 -8.688 1 63.22 95 GLY B O 1
ATOM 5992 N N . LEU B 1 96 ? 5.465 18.109 -6.953 1 76.31 96 LEU B N 1
ATOM 5993 C CA . LEU B 1 96 ? 6.352 18.984 -6.184 1 76.31 96 LEU B CA 1
ATOM 5994 C C . LEU B 1 96 ? 7.711 19.109 -6.867 1 76.31 96 LEU B C 1
ATOM 5996 O O . LEU B 1 96 ? 8.211 18.156 -7.457 1 76.31 96 LEU B O 1
ATOM 6000 N N . HIS B 1 97 ? 8.188 20.375 -6.992 1 85.56 97 HIS B N 1
ATOM 6001 C CA . HIS B 1 97 ? 9.539 20.672 -7.457 1 85.56 97 HIS B CA 1
ATOM 6002 C C . HIS B 1 97 ? 10.273 21.562 -6.457 1 85.56 97 HIS B C 1
ATOM 6004 O O . HIS B 1 97 ? 9.664 22.109 -5.535 1 85.56 97 HIS B O 1
ATOM 6010 N N . PRO B 1 98 ? 11.516 21.688 -6.562 1 86.38 98 PRO B N 1
ATOM 6011 C CA . PRO B 1 98 ? 12.312 22.375 -5.543 1 86.38 98 PRO B CA 1
ATOM 6012 C C . PRO B 1 98 ? 11.867 23.828 -5.324 1 86.38 98 PRO B C 1
ATOM 6014 O O . PRO B 1 98 ? 12.016 24.359 -4.227 1 86.38 98 PRO B O 1
ATOM 6017 N N . LEU B 1 99 ? 11.266 24.484 -6.305 1 88.06 99 LEU B N 1
ATOM 6018 C CA . LEU B 1 99 ? 10.836 25.875 -6.168 1 88.06 99 LEU B CA 1
ATOM 6019 C C . LEU B 1 99 ? 9.469 25.953 -5.496 1 88.06 99 LEU B C 1
ATOM 6021 O O . LEU B 1 99 ? 9.047 27.031 -5.062 1 88.06 99 LEU B O 1
ATOM 6025 N N . SER B 1 100 ? 8.844 24.781 -5.352 1 85.19 100 SER B N 1
ATOM 6026 C CA . SER B 1 100 ? 7.516 24.766 -4.758 1 85.19 100 SER B CA 1
ATOM 6027 C C . SER B 1 100 ? 7.539 25.312 -3.334 1 85.19 100 SER B C 1
ATOM 6029 O O . SER B 1 100 ? 6.586 25.969 -2.898 1 85.19 100 SER B O 1
ATOM 6031 N N . LEU B 1 101 ? 8.555 25.125 -2.678 1 83.44 101 LEU B N 1
ATOM 6032 C CA . LEU B 1 101 ? 8.625 25.5 -1.267 1 83.44 101 LEU B CA 1
ATOM 6033 C C . LEU B 1 101 ? 8.703 27.016 -1.099 1 83.44 101 LEU B C 1
ATOM 6035 O O . LEU B 1 101 ? 8.273 27.547 -0.074 1 83.44 101 LEU B O 1
ATOM 6039 N N . ASN B 1 102 ? 9.25 27.734 -2.1 1 85.31 102 ASN B N 1
ATOM 6040 C CA . ASN B 1 102 ? 9.195 29.188 -2.084 1 85.31 102 ASN B CA 1
ATOM 6041 C C . ASN B 1 102 ? 7.754 29.703 -2.004 1 85.31 102 ASN B C 1
ATOM 6043 O O . ASN B 1 102 ? 7.441 30.562 -1.187 1 85.31 102 ASN B O 1
ATOM 6047 N N . PHE B 1 103 ? 7.023 29.016 -2.742 1 78.19 103 PHE B N 1
ATOM 6048 C CA . PHE B 1 103 ? 5.672 29.531 -2.941 1 78.19 103 PHE B CA 1
ATOM 6049 C C . PHE B 1 103 ? 4.727 29 -1.872 1 78.19 103 PHE B C 1
ATOM 6051 O O . PHE B 1 103 ? 3.775 29.672 -1.479 1 78.19 103 PHE B O 1
ATOM 6058 N N . ILE B 1 104 ? 5.031 27.828 -1.428 1 78.19 104 ILE B N 1
ATOM 6059 C CA . ILE B 1 104 ? 4.078 27.172 -0.541 1 78.19 104 ILE B CA 1
ATOM 6060 C C . ILE B 1 104 ? 4.402 27.5 0.911 1 78.19 104 ILE B C 1
ATOM 6062 O O . ILE B 1 104 ? 3.502 27.625 1.744 1 78.19 104 ILE B O 1
ATOM 6066 N N . PHE B 1 105 ? 5.66 27.75 1.166 1 83.62 105 PHE B N 1
ATOM 6067 C CA . PHE B 1 105 ? 6.004 27.922 2.574 1 83.62 105 PHE B CA 1
ATOM 6068 C C . PHE B 1 105 ? 6.684 29.266 2.809 1 83.62 105 PHE B C 1
ATOM 6070 O O . PHE B 1 105 ? 6.258 30.031 3.668 1 83.62 105 PHE B O 1
ATOM 6077 N N . VAL B 1 106 ? 7.613 29.609 2.035 1 90.62 106 VAL B N 1
ATOM 6078 C CA . VAL B 1 106 ? 8.461 30.75 2.344 1 90.62 106 VAL B CA 1
ATOM 6079 C C . VAL B 1 106 ? 7.668 32.062 2.178 1 90.62 106 VAL B C 1
ATOM 6081 O O . VAL B 1 106 ? 7.539 32.844 3.121 1 90.62 106 VAL B O 1
ATOM 6084 N N . ILE B 1 107 ? 7.102 32.25 1.046 1 88.5 107 ILE B N 1
ATOM 6085 C CA . ILE B 1 107 ? 6.406 33.5 0.752 1 88.5 107 ILE B CA 1
ATOM 6086 C C . ILE B 1 107 ? 5.234 33.656 1.713 1 88.5 107 ILE B C 1
ATOM 6088 O O . ILE B 1 107 ? 5.094 34.719 2.348 1 88.5 107 ILE B O 1
ATOM 6092 N N . PRO B 1 108 ? 4.441 32.625 1.847 1 81.88 108 PRO B N 1
ATOM 6093 C CA . PRO B 1 108 ? 3.344 32.781 2.801 1 81.88 108 PRO B CA 1
ATOM 6094 C C . PRO B 1 108 ? 3.832 33.062 4.223 1 81.88 108 PRO B C 1
ATOM 6096 O O . PRO B 1 108 ? 3.217 33.844 4.945 1 81.88 108 PRO B O 1
ATOM 6099 N N . SER B 1 109 ? 4.875 32.469 4.656 1 85.62 109 SER B N 1
ATOM 6100 C CA . SER B 1 109 ? 5.418 32.688 5.988 1 85.62 109 SER B CA 1
ATOM 6101 C C . SER B 1 109 ? 5.906 34.125 6.145 1 85.62 109 SER B C 1
ATOM 6103 O O . SER B 1 109 ? 5.695 34.75 7.184 1 85.62 109 SER B O 1
ATOM 6105 N N . LEU B 1 110 ? 6.512 34.625 5.137 1 90.06 110 LEU B N 1
ATOM 6106 C CA . LEU B 1 110 ? 6.984 36 5.16 1 90.06 110 LEU B CA 1
ATOM 6107 C C . LEU B 1 110 ? 5.809 36.969 5.203 1 90.06 110 LEU B C 1
ATOM 6109 O O . LEU B 1 110 ? 5.871 38 5.891 1 90.06 110 LEU B O 1
ATOM 6113 N N . GLN B 1 111 ? 4.805 36.594 4.469 1 84.62 111 GLN B N 1
ATOM 6114 C CA . GLN B 1 111 ? 3.625 37.469 4.414 1 84.62 111 GLN B CA 1
ATOM 6115 C C . GLN B 1 111 ? 2.91 37.5 5.762 1 84.62 111 GLN B C 1
ATOM 6117 O O . GLN B 1 111 ? 2.365 38.531 6.156 1 84.62 111 GLN B O 1
ATOM 6122 N N . ILE B 1 112 ? 2.938 36.375 6.406 1 79.88 112 ILE B N 1
ATOM 6123 C CA . ILE B 1 112 ? 2.131 36.25 7.613 1 79.88 112 ILE B CA 1
ATOM 6124 C C . ILE B 1 112 ? 2.953 36.656 8.828 1 79.88 112 ILE B C 1
ATOM 6126 O O . ILE B 1 112 ? 2.451 37.344 9.719 1 79.88 112 ILE B O 1
ATOM 6130 N N . GLN B 1 113 ? 4.199 36.312 8.875 1 84.25 113 GLN B N 1
ATOM 6131 C CA . GLN B 1 113 ? 4.988 36.469 10.094 1 84.25 113 GLN B CA 1
ATOM 6132 C C . GLN B 1 113 ? 5.988 37.625 9.953 1 84.25 113 GLN B C 1
ATOM 6134 O O . GLN B 1 113 ? 6.539 38.094 10.953 1 84.25 113 GLN B O 1
ATOM 6139 N N . GLY B 1 114 ? 6.211 38.031 8.758 1 89.88 114 GLY B N 1
ATOM 6140 C CA . GLY B 1 114 ? 7.141 39.125 8.531 1 89.88 114 GLY B CA 1
ATOM 6141 C C . GLY B 1 114 ? 6.477 40.469 8.57 1 89.88 114 GLY B C 1
ATOM 6142 O O . GLY B 1 114 ? 5.266 40.594 8.359 1 89.88 114 GLY B O 1
ATOM 6143 N N . THR B 1 115 ? 7.27 41.5 8.898 1 91.12 115 THR B N 1
ATOM 6144 C CA . THR B 1 115 ? 6.801 42.875 8.75 1 91.12 115 THR B CA 1
ATOM 6145 C C . THR B 1 115 ? 6.715 43.25 7.273 1 91.12 115 THR B C 1
ATOM 6147 O O . THR B 1 115 ? 7.223 42.531 6.41 1 91.12 115 THR B O 1
ATOM 6150 N N . GLU B 1 116 ? 6.043 44.344 6.988 1 94.69 116 GLU B N 1
ATOM 6151 C CA . GLU B 1 116 ? 5.973 44.844 5.621 1 94.69 116 GLU B CA 1
ATOM 6152 C C . GLU B 1 116 ? 7.367 45.125 5.062 1 94.69 116 GLU B C 1
ATOM 6154 O O . GLU B 1 116 ? 7.633 44.844 3.889 1 94.69 116 GLU B O 1
ATOM 6159 N N . GLU B 1 117 ? 8.148 45.688 5.891 1 96.44 117 GLU B N 1
ATOM 6160 C CA . GLU B 1 117 ? 9.523 45.969 5.484 1 96.44 117 GLU B CA 1
ATOM 6161 C C . GLU B 1 117 ? 10.258 44.688 5.098 1 96.44 117 GLU B C 1
ATOM 6163 O O . GLU B 1 117 ? 10.945 44.625 4.074 1 96.44 117 GLU B O 1
ATOM 6168 N N . GLN B 1 118 ? 10.164 43.688 5.93 1 96.5 118 GLN B N 1
ATOM 6169 C CA . GLN B 1 118 ? 10.812 42.406 5.668 1 96.5 118 GLN B CA 1
ATOM 6170 C C . GLN B 1 118 ? 10.273 41.75 4.387 1 96.5 118 GLN B C 1
ATOM 6172 O O . GLN B 1 118 ? 11.039 41.25 3.566 1 96.5 118 GLN B O 1
ATOM 6177 N N . PHE B 1 119 ? 8.953 41.719 4.215 1 95 119 PHE B N 1
ATOM 6178 C CA . PHE B 1 119 ? 8.344 41.156 3.023 1 95 119 PHE B CA 1
ATOM 6179 C C . PHE B 1 119 ? 8.836 41.875 1.768 1 95 119 PHE B C 1
ATOM 6181 O O . PHE B 1 119 ? 9.195 41.219 0.781 1 95 119 PHE B O 1
ATOM 6188 N N . ASN B 1 120 ? 8.852 43.188 1.829 1 96.62 120 ASN B N 1
ATOM 6189 C CA . ASN B 1 120 ? 9.273 43.969 0.679 1 96.62 120 ASN B CA 1
ATOM 6190 C C . ASN B 1 120 ? 10.75 43.781 0.369 1 96.62 120 ASN B C 1
ATOM 6192 O O . ASN B 1 120 ? 11.172 43.906 -0.783 1 96.62 120 ASN B O 1
ATOM 6196 N N . HIS B 1 121 ? 11.453 43.5 1.358 1 96.81 121 HIS B N 1
ATOM 6197 C CA . HIS B 1 121 ? 12.883 43.281 1.183 1 96.81 121 HIS B CA 1
ATOM 6198 C C . HIS B 1 121 ? 13.141 41.938 0.462 1 96.81 121 HIS B C 1
ATOM 6200 O O . HIS B 1 121 ? 13.969 41.875 -0.45 1 96.81 121 HIS B O 1
ATOM 6206 N N . TRP B 1 122 ? 12.516 40.875 0.863 1 96.81 122 TRP B N 1
ATOM 6207 C CA . TRP B 1 122 ? 12.867 39.531 0.395 1 96.81 122 TRP B CA 1
ATOM 6208 C C . TRP B 1 122 ? 12.016 39.156 -0.806 1 96.81 122 TRP B C 1
ATOM 6210 O O . TRP B 1 122 ? 12.477 38.406 -1.691 1 96.81 122 TRP B O 1
ATOM 6220 N N . PHE B 1 123 ? 10.789 39.531 -0.929 1 94.44 123 PHE B N 1
ATOM 6221 C CA . PHE B 1 123 ? 9.812 39.031 -1.887 1 94.44 123 PHE B CA 1
ATOM 6222 C C . PHE B 1 123 ? 10.297 39.25 -3.316 1 94.44 123 PHE B C 1
ATOM 6224 O O . PHE B 1 123 ? 10.305 38.312 -4.125 1 94.44 123 PHE B O 1
ATOM 6231 N N . PRO B 1 124 ? 10.711 40.5 -3.688 1 93.56 124 PRO B N 1
ATOM 6232 C CA . PRO B 1 124 ? 11.172 40.688 -5.066 1 93.56 124 PRO B CA 1
ATOM 6233 C C . PRO B 1 124 ? 12.352 39.781 -5.418 1 93.56 124 PRO B C 1
ATOM 6235 O O . PRO B 1 124 ? 12.461 39.344 -6.559 1 93.56 124 PRO B O 1
ATOM 6238 N N . ARG B 1 125 ? 13.164 39.5 -4.461 1 93.62 125 ARG B N 1
ATOM 6239 C CA . ARG B 1 125 ? 14.344 38.656 -4.68 1 93.62 125 ARG B CA 1
ATOM 6240 C C . ARG B 1 125 ? 13.961 37.188 -4.789 1 93.62 125 ARG B C 1
ATOM 6242 O O . ARG B 1 125 ? 14.602 36.438 -5.52 1 93.62 125 ARG B O 1
ATOM 6249 N N . ILE B 1 126 ? 12.977 36.75 -4.055 1 92.69 126 ILE B N 1
ATOM 6250 C CA . ILE B 1 126 ? 12.445 35.406 -4.18 1 92.69 126 ILE B CA 1
ATOM 6251 C C . ILE B 1 126 ? 11.758 35.25 -5.531 1 92.69 126 ILE B C 1
ATOM 6253 O O . ILE B 1 126 ? 11.938 34.219 -6.207 1 92.69 126 ILE B O 1
ATOM 6257 N N . ASN B 1 127 ? 11.023 36.25 -5.887 1 86 127 ASN B N 1
ATOM 6258 C CA . ASN B 1 127 ? 10.281 36.219 -7.141 1 86 127 ASN B CA 1
ATOM 6259 C C . ASN B 1 127 ? 11.211 36.156 -8.344 1 86 127 ASN B C 1
ATOM 6261 O O . ASN B 1 127 ? 10.875 35.562 -9.367 1 86 127 ASN B O 1
ATOM 6265 N N . SER B 1 128 ? 12.352 36.812 -8.25 1 86.69 128 SER B N 1
ATOM 6266 C CA . SER B 1 128 ? 13.328 36.781 -9.336 1 86.69 128 SER B CA 1
ATOM 6267 C C . SER B 1 128 ? 14.203 35.531 -9.281 1 86.69 128 SER B C 1
ATOM 6269 O O . SER B 1 128 ? 15.047 35.344 -10.148 1 86.69 128 SER B O 1
ATOM 6271 N N . LEU B 1 129 ? 14.086 34.719 -8.266 1 88.62 129 LEU B N 1
ATOM 6272 C CA . LEU B 1 129 ? 14.812 33.469 -8.047 1 88.62 129 LEU B CA 1
ATOM 6273 C C . LEU B 1 129 ? 16.266 33.75 -7.668 1 88.62 129 LEU B C 1
ATOM 6275 O O . LEU B 1 129 ? 17.109 32.875 -7.773 1 88.62 129 LEU B O 1
ATOM 6279 N N . GLU B 1 130 ? 16.406 35 -7.297 1 90.75 130 GLU B N 1
ATOM 6280 C CA . GLU B 1 130 ? 17.688 35.281 -6.656 1 90.75 130 GLU B CA 1
ATOM 6281 C C . GLU B 1 130 ? 17.828 34.531 -5.336 1 90.75 130 GLU B C 1
ATOM 6283 O O . GLU B 1 130 ? 18.891 34 -5.016 1 90.75 130 GLU B O 1
ATOM 6288 N N . ILE B 1 131 ? 16.734 34.594 -4.648 1 93.88 131 ILE B N 1
ATOM 6289 C CA . ILE B 1 131 ? 16.641 33.844 -3.396 1 93.88 131 ILE B CA 1
ATOM 6290 C C . ILE B 1 131 ? 15.758 32.625 -3.584 1 93.88 131 ILE B C 1
ATOM 6292 O O . ILE B 1 131 ? 14.625 32.719 -4.059 1 93.88 131 ILE B O 1
ATOM 6296 N N . ILE B 1 132 ? 16.344 31.531 -3.338 1 94.31 132 ILE B N 1
ATOM 6297 C CA . ILE B 1 132 ? 15.602 30.281 -3.275 1 94.31 132 ILE B CA 1
ATOM 6298 C C . ILE B 1 132 ? 15.523 29.797 -1.829 1 94.31 132 ILE B C 1
ATOM 6300 O O . ILE B 1 132 ? 16.547 29.453 -1.227 1 94.31 132 ILE B O 1
ATOM 6304 N N . GLY B 1 133 ? 14.312 29.734 -1.378 1 95.44 133 GLY B N 1
ATOM 6305 C CA . GLY B 1 133 ? 14.125 29.438 0.032 1 95.44 133 GLY B CA 1
ATOM 6306 C C . GLY B 1 133 ? 13.664 28.016 0.279 1 95.44 133 GLY B C 1
ATOM 6307 O O . GLY B 1 133 ? 13.062 27.391 -0.599 1 95.44 133 GLY B O 1
ATOM 6308 N N . CYS B 1 134 ? 14.008 27.469 1.411 1 95.75 134 CYS B N 1
ATOM 6309 C CA . CYS B 1 134 ? 13.469 26.219 1.942 1 95.75 134 CYS B CA 1
ATOM 6310 C C . CYS B 1 134 ? 12.922 26.422 3.35 1 95.75 134 CYS B C 1
ATOM 6312 O O . CYS B 1 134 ? 13.086 27.5 3.938 1 95.75 134 CYS B O 1
ATOM 6314 N N . TYR B 1 135 ? 12.156 25.516 3.791 1 94.56 135 TYR B N 1
ATOM 6315 C CA . TYR B 1 135 ? 11.57 25.547 5.125 1 94.56 135 TYR B CA 1
ATOM 6316 C C . TYR B 1 135 ? 12.219 24.516 6.039 1 94.56 135 TYR B C 1
ATOM 6318 O O . TYR B 1 135 ? 12.031 23.312 5.863 1 94.56 135 TYR B O 1
ATOM 6326 N N . ALA B 1 136 ? 12.977 24.984 7.031 1 96.88 136 ALA B N 1
ATOM 6327 C CA . ALA B 1 136 ? 13.773 24.109 7.875 1 96.88 136 ALA B CA 1
ATOM 6328 C C . ALA B 1 136 ? 13.219 24.047 9.297 1 96.88 136 ALA B C 1
ATOM 6330 O O . ALA B 1 136 ? 13.633 24.828 10.164 1 96.88 136 ALA B O 1
ATOM 6331 N N . GLN B 1 137 ? 12.383 23.125 9.516 1 93.88 137 GLN B N 1
ATOM 6332 C CA . GLN B 1 137 ? 11.773 22.953 10.828 1 93.88 137 GLN B CA 1
ATOM 6333 C C . GLN B 1 137 ? 12.109 21.578 11.422 1 93.88 137 GLN B C 1
ATOM 6335 O O . GLN B 1 137 ? 12.68 21.5 12.508 1 93.88 137 GLN B O 1
ATOM 6340 N N . THR B 1 138 ? 11.867 20.5 10.688 1 95.81 138 THR B N 1
ATOM 6341 C CA . THR B 1 138 ? 12.031 19.141 11.156 1 95.81 138 THR B CA 1
ATOM 6342 C C . THR B 1 138 ? 13.492 18.844 11.484 1 95.81 138 THR B C 1
ATOM 6344 O O . THR B 1 138 ? 14.391 19.266 10.758 1 95.81 138 THR B O 1
ATOM 6347 N N . GLU B 1 139 ? 13.703 18.219 12.562 1 97.62 139 GLU B N 1
ATOM 6348 C CA . GLU B 1 139 ? 15.039 17.812 12.984 1 97.62 139 GLU B CA 1
ATOM 6349 C C . GLU B 1 139 ? 15.18 16.297 13 1 97.62 139 GLU B C 1
ATOM 6351 O O . GLU B 1 139 ? 14.18 15.578 12.93 1 97.62 139 GLU B O 1
ATOM 6356 N N . LEU B 1 140 ? 16.359 15.82 13.062 1 97.06 140 LEU B N 1
ATOM 6357 C CA . LEU B 1 140 ? 16.656 14.391 13.133 1 97.06 140 LEU B CA 1
ATOM 6358 C C . LEU B 1 140 ? 15.93 13.75 14.312 1 97.06 140 LEU B C 1
ATOM 6360 O O . LEU B 1 140 ? 15.477 12.609 14.219 1 97.06 140 LEU B O 1
ATOM 6364 N N . GLY B 1 141 ? 15.875 14.508 15.352 1 95.62 141 GLY B N 1
ATOM 6365 C CA . GLY B 1 141 ? 15.289 13.953 16.562 1 95.62 141 GLY B CA 1
ATOM 6366 C C . GLY B 1 141 ? 13.875 14.438 16.828 1 95.62 141 GLY B C 1
ATOM 6367 O O . GLY B 1 141 ? 13.195 13.93 17.719 1 95.62 141 GLY B O 1
ATOM 6368 N N . HIS B 1 142 ? 13.375 15.445 16.094 1 94.19 142 HIS B N 1
ATOM 6369 C CA . HIS B 1 142 ? 12.047 15.992 16.344 1 94.19 142 HIS B CA 1
ATOM 6370 C C . HIS B 1 142 ? 11.312 16.266 15.039 1 94.19 142 HIS B C 1
ATOM 6372 O O . HIS B 1 142 ? 11.844 16.953 14.156 1 94.19 142 HIS B O 1
ATOM 6378 N N . GLY B 1 143 ? 10.148 15.727 14.891 1 90 143 GLY B N 1
ATOM 6379 C CA . GLY B 1 143 ? 9.25 15.969 13.781 1 90 143 GLY B CA 1
ATOM 6380 C C . GLY B 1 143 ? 7.91 16.547 14.211 1 90 143 GLY B C 1
ATOM 6381 O O . GLY B 1 143 ? 7.738 17.766 14.273 1 90 143 GLY B O 1
ATOM 6382 N N . SER B 1 144 ? 7.07 15.734 14.812 1 86.06 144 SER B N 1
ATOM 6383 C CA . SER B 1 144 ? 5.754 16.141 15.289 1 86.06 144 SER B CA 1
ATOM 6384 C C . SER B 1 144 ? 5.863 17.047 16.516 1 86.06 144 SER B C 1
ATOM 6386 O O . SER B 1 144 ? 5.004 17.906 16.75 1 86.06 144 SER B O 1
ATOM 6388 N N . ASN B 1 145 ? 6.848 16.859 17.297 1 89.81 145 ASN B N 1
ATOM 6389 C CA . ASN B 1 145 ? 7.062 17.656 18.5 1 89.81 145 ASN B CA 1
ATOM 6390 C C . ASN B 1 145 ? 7.875 18.922 18.203 1 89.81 145 ASN B C 1
ATOM 6392 O O . ASN B 1 145 ? 9.016 19.047 18.641 1 89.81 145 ASN B O 1
ATOM 6396 N N . ILE B 1 146 ? 7.258 19.859 17.656 1 86.44 146 ILE B N 1
ATOM 6397 C CA . ILE B 1 146 ? 7.91 21.094 17.25 1 86.44 146 ILE B CA 1
ATOM 6398 C C . ILE B 1 146 ? 8.414 21.859 18.469 1 86.44 146 ILE B C 1
ATOM 6400 O O . ILE B 1 146 ? 9.469 22.5 18.422 1 86.44 146 ILE B O 1
ATOM 6404 N N . ARG B 1 147 ? 7.637 21.75 19.516 1 87.81 147 ARG B N 1
ATOM 6405 C CA . ARG B 1 147 ? 8.008 22.469 20.734 1 87.81 147 ARG B CA 1
ATOM 6406 C C . ARG B 1 147 ? 9.312 21.938 21.312 1 87.81 147 ARG B C 1
ATOM 6408 O O . ARG B 1 147 ? 9.992 22.625 22.078 1 87.81 147 ARG B O 1
ATOM 6415 N N . GLY B 1 148 ? 9.656 20.719 20.906 1 91.75 148 GLY B N 1
ATOM 6416 C CA . GLY B 1 148 ? 10.82 20.078 21.484 1 91.75 148 GLY B CA 1
ATOM 6417 C C . GLY B 1 148 ? 12.062 20.203 20.609 1 91.75 148 GLY B C 1
ATOM 6418 O O . GLY B 1 148 ? 13.109 19.641 20.938 1 91.75 148 GLY B O 1
ATOM 6419 N N . ILE B 1 149 ? 12 21.016 19.5 1 95.69 149 ILE B N 1
ATOM 6420 C CA . ILE B 1 149 ? 13.18 21.172 18.656 1 95.69 149 ILE B CA 1
ATOM 6421 C C . ILE B 1 149 ? 14.344 21.719 19.484 1 95.69 149 ILE B C 1
ATOM 6423 O O . ILE B 1 149 ? 14.133 22.406 20.484 1 95.69 149 ILE B O 1
ATOM 6427 N N . GLU B 1 150 ? 15.578 21.438 19.047 1 97.44 150 GLU B N 1
ATOM 6428 C CA . GLU B 1 150 ? 16.719 21.719 19.891 1 97.44 150 GLU B CA 1
ATOM 6429 C C . GLU B 1 150 ? 17.625 22.797 19.281 1 97.44 150 GLU B C 1
ATOM 6431 O O . GLU B 1 150 ? 18.484 23.359 19.969 1 97.44 150 GLU B O 1
ATOM 6436 N N . THR B 1 151 ? 17.391 23.125 18 1 98.5 151 THR B N 1
ATOM 6437 C CA . THR B 1 151 ? 18.141 24.234 17.406 1 98.5 151 THR B CA 1
ATOM 6438 C C . THR B 1 151 ? 17.922 25.516 18.203 1 98.5 151 THR B C 1
ATOM 6440 O O . THR B 1 151 ? 16.797 25.828 18.594 1 98.5 151 THR B O 1
ATOM 6443 N N . THR B 1 152 ? 19.062 26.312 18.453 1 98.56 152 THR B N 1
ATOM 6444 C CA . THR B 1 152 ? 18.938 27.516 19.281 1 98.56 152 THR B CA 1
ATOM 6445 C C . THR B 1 152 ? 19.391 28.75 18.5 1 98.56 152 THR B C 1
ATOM 6447 O O . THR B 1 152 ? 20.234 28.656 17.609 1 98.56 152 THR B O 1
ATOM 6450 N N . ALA B 1 153 ? 18.734 29.828 18.75 1 98.56 153 ALA B N 1
ATOM 6451 C CA . ALA B 1 153 ? 19.141 31.172 18.344 1 98.56 153 ALA B CA 1
ATOM 6452 C C . ALA B 1 153 ? 19.328 32.094 19.547 1 98.56 153 ALA B C 1
ATOM 6454 O O . ALA B 1 153 ? 18.344 32.5 20.172 1 98.56 153 ALA B O 1
ATOM 6455 N N . HIS B 1 154 ? 20.531 32.375 19.875 1 98.56 154 HIS B N 1
ATOM 6456 C CA . HIS B 1 154 ? 20.844 33.281 20.984 1 98.56 154 HIS B CA 1
ATOM 6457 C C . HIS B 1 154 ? 21.062 34.688 20.5 1 98.56 154 HIS B C 1
ATOM 6459 O O . HIS B 1 154 ? 21.875 34.938 19.609 1 98.56 154 HIS B O 1
ATOM 6465 N N . TYR B 1 155 ? 20.391 35.656 21.094 1 98.44 155 TYR B N 1
ATOM 6466 C CA . TYR B 1 155 ? 20.562 37.031 20.703 1 98.44 155 TYR B CA 1
ATOM 6467 C C . TYR B 1 155 ? 21.766 37.656 21.391 1 98.44 155 TYR B C 1
ATOM 6469 O O . TYR B 1 155 ? 21.922 37.531 22.609 1 98.44 155 TYR B O 1
ATOM 6477 N N . ASP B 1 156 ? 22.562 38.25 20.594 1 97.75 156 ASP B N 1
ATOM 6478 C CA . ASP B 1 156 ? 23.688 39.062 21.062 1 97.75 156 ASP B CA 1
ATOM 6479 C C . ASP B 1 156 ? 23.406 40.562 20.859 1 97.75 156 ASP B C 1
ATOM 6481 O O . ASP B 1 156 ? 23.531 41.062 19.734 1 97.75 156 ASP B O 1
ATOM 6485 N N . HIS B 1 157 ? 23.109 41.281 21.859 1 96.56 157 HIS B N 1
ATOM 6486 C CA . HIS B 1 157 ? 22.688 42.688 21.781 1 96.56 157 HIS B CA 1
ATOM 6487 C C . HIS B 1 157 ? 23.828 43.594 21.297 1 96.56 157 HIS B C 1
ATOM 6489 O O . HIS B 1 157 ? 23.609 44.594 20.609 1 96.56 157 HIS B O 1
ATOM 6495 N N . GLN B 1 158 ? 25.016 43.312 21.656 1 96.81 158 GLN B N 1
ATOM 6496 C CA . GLN B 1 158 ? 26.172 44.125 21.281 1 96.81 158 GLN B CA 1
ATOM 6497 C C . GLN B 1 158 ? 26.344 44.156 19.766 1 96.81 158 GLN B C 1
ATOM 6499 O O . GLN B 1 158 ? 26.531 45.25 19.188 1 96.81 158 GLN B O 1
ATOM 6504 N N . SER B 1 159 ? 26.203 43.031 19.109 1 97.06 159 SER B N 1
ATOM 6505 C CA . SER B 1 159 ? 26.406 42.938 17.656 1 97.06 159 SER B CA 1
ATOM 6506 C C . SER B 1 159 ? 25.078 43.031 16.922 1 97.06 159 SER B C 1
ATOM 6508 O O . SER B 1 159 ? 25.047 43.188 15.695 1 97.06 159 SER B O 1
ATOM 6510 N N . GLN B 1 160 ? 24 42.969 17.609 1 97.5 160 GLN B N 1
ATOM 6511 C CA . GLN B 1 160 ? 22.672 42.938 17.031 1 97.5 160 GLN B CA 1
ATOM 6512 C C . GLN B 1 160 ? 22.516 41.75 16.062 1 97.5 160 GLN B C 1
ATOM 6514 O O . GLN B 1 160 ? 22.062 41.938 14.938 1 97.5 160 GLN B O 1
ATOM 6519 N N . GLU B 1 161 ? 22.984 40.625 16.578 1 98.25 161 GLU B N 1
ATOM 6520 C CA . GLU B 1 161 ? 22.938 39.406 15.773 1 98.25 161 GLU B CA 1
ATOM 6521 C C . GLU B 1 161 ? 22.375 38.25 16.578 1 98.25 161 GLU B C 1
ATOM 6523 O O . GLU B 1 161 ? 22.375 38.281 17.812 1 98.25 161 GL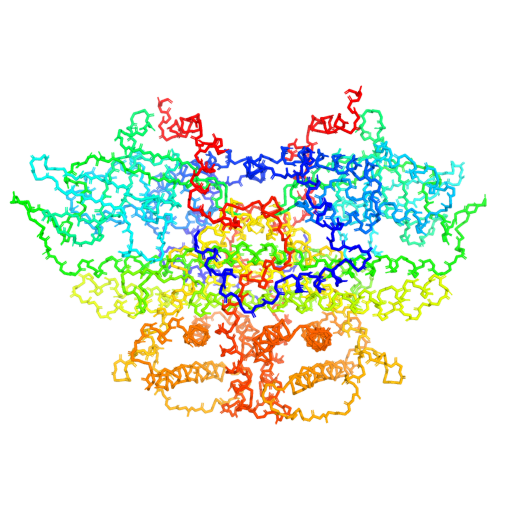U B O 1
ATOM 6528 N N . PHE B 1 162 ? 21.859 37.281 15.891 1 98.44 162 PHE B N 1
ATOM 6529 C CA . PHE B 1 162 ? 21.531 36 16.484 1 98.44 162 PHE B CA 1
ATOM 6530 C C . PHE B 1 162 ? 22.625 34.969 16.203 1 98.44 162 PHE B C 1
ATOM 6532 O O . PHE B 1 162 ? 23.188 34.938 15.109 1 98.44 162 PHE B O 1
ATOM 6539 N N . ILE B 1 163 ? 22.969 34.219 17.172 1 98.75 163 ILE B N 1
ATOM 6540 C CA . ILE B 1 163 ? 23.938 33.125 17.031 1 98.75 163 ILE B CA 1
ATOM 6541 C C . ILE B 1 163 ? 23.203 31.781 17.047 1 98.75 163 ILE B C 1
ATOM 6543 O O . ILE B 1 163 ? 22.641 31.391 18.062 1 98.75 163 ILE B O 1
ATOM 6547 N N . PHE B 1 164 ? 23.25 31.078 15.891 1 98.81 164 PHE B N 1
ATOM 6548 C CA . PHE B 1 164 ? 22.547 29.797 15.734 1 98.81 164 PHE B CA 1
ATOM 6549 C C . PHE B 1 164 ? 23.484 28.641 16.062 1 98.81 164 PHE B C 1
ATOM 6551 O O . PHE B 1 164 ? 24.656 28.656 15.688 1 98.81 164 PHE B O 1
ATOM 6558 N N . ASN B 1 165 ? 22.938 27.641 16.781 1 98.81 165 ASN B N 1
ATOM 6559 C CA . ASN B 1 165 ? 23.656 26.406 17.047 1 98.81 165 ASN B CA 1
ATOM 6560 C C . ASN B 1 165 ? 22.734 25.188 16.953 1 98.81 165 ASN B C 1
ATOM 6562 O O . ASN B 1 165 ? 21.547 25.281 17.219 1 98.81 165 ASN B O 1
ATOM 6566 N N . SER B 1 166 ? 23.266 24.109 16.469 1 98.69 166 SER B N 1
ATOM 6567 C CA . SER B 1 166 ? 22.734 22.766 16.641 1 98.69 166 SER B CA 1
ATOM 6568 C C . SER B 1 166 ? 23.453 22.016 17.766 1 98.69 166 SER B C 1
ATOM 6570 O O . SER B 1 166 ? 24.422 21.312 17.516 1 98.69 166 SER B O 1
ATOM 6572 N N . PRO B 1 167 ? 22.922 22.047 18.922 1 98 167 PRO B N 1
ATOM 6573 C CA . PRO B 1 167 ? 23.688 21.625 20.094 1 98 167 PRO B CA 1
ATOM 6574 C C . PRO B 1 167 ? 23.906 20.125 20.172 1 98 167 PRO B C 1
ATOM 6576 O O . PRO B 1 167 ? 24.859 19.656 20.797 1 98 167 PRO B O 1
ATOM 6579 N N . THR B 1 168 ? 23 19.328 19.609 1 97.5 168 THR B N 1
ATOM 6580 C CA . THR B 1 168 ? 23.109 17.875 19.594 1 97.5 168 THR B CA 1
ATOM 6581 C C . THR B 1 168 ? 22.875 17.344 18.172 1 97.5 168 THR B C 1
ATOM 6583 O O . THR B 1 168 ? 22.375 18.062 17.312 1 97.5 168 THR B O 1
ATOM 6586 N N . ILE B 1 169 ? 23.219 16.141 17.922 1 97.31 169 ILE B N 1
ATOM 6587 C CA . ILE B 1 169 ? 22.969 15.523 16.609 1 97.31 169 ILE B CA 1
ATOM 6588 C C . ILE B 1 169 ? 21.484 15.484 16.328 1 97.31 169 ILE B C 1
ATOM 6590 O O . ILE B 1 169 ? 21.047 15.578 15.172 1 97.31 169 ILE B O 1
ATOM 6594 N N . LYS B 1 170 ? 20.672 15.375 17.375 1 96.25 170 LYS B N 1
ATOM 6595 C CA . LYS B 1 170 ? 19.219 15.344 17.25 1 96.25 170 LYS B CA 1
ATOM 6596 C C . LYS B 1 170 ? 18.688 16.672 16.719 1 96.25 170 LYS B C 1
ATOM 6598 O O . LYS B 1 170 ? 17.594 16.734 16.156 1 96.25 170 LYS B O 1
ATOM 6603 N N . SER B 1 171 ? 19.484 17.734 16.844 1 98.25 171 SER B N 1
ATOM 6604 C CA . SER B 1 171 ? 19.016 19.078 16.5 1 98.25 171 SER B CA 1
ATOM 6605 C C . SER B 1 171 ? 19.297 19.406 15.039 1 98.25 171 SER B C 1
ATOM 6607 O O . SER B 1 171 ? 18.859 20.438 14.539 1 98.25 171 SER B O 1
ATOM 6609 N N . TYR B 1 172 ? 20.016 18.484 14.344 1 98.62 172 TYR B N 1
ATOM 6610 C CA . TYR B 1 172 ? 20.234 18.75 12.922 1 98.62 172 TYR B CA 1
ATOM 6611 C C . TYR B 1 172 ? 18.922 18.781 12.164 1 98.62 172 TYR B C 1
ATOM 6613 O O . TYR B 1 172 ? 18.094 17.875 12.305 1 98.62 172 TYR B O 1
ATOM 6621 N N . LYS B 1 173 ? 18.703 19.922 11.453 1 98.44 173 LYS B N 1
ATOM 6622 C CA . LYS B 1 173 ? 17.547 19.891 10.562 1 98.44 173 LYS B CA 1
ATOM 6623 C C . LYS B 1 173 ? 17.656 18.75 9.562 1 98.44 173 LYS B C 1
ATOM 6625 O O . LYS B 1 173 ? 18.75 18.391 9.125 1 98.44 173 LYS B O 1
ATOM 6630 N N . TRP B 1 174 ? 16.547 18.156 9.281 1 98.12 174 TRP B N 1
ATOM 6631 C CA . TRP B 1 174 ? 16.484 16.953 8.453 1 98.12 174 TRP B CA 1
ATOM 6632 C C . TRP B 1 174 ? 15.195 16.906 7.652 1 98.12 174 TRP B C 1
ATOM 6634 O O . TRP B 1 174 ? 14.148 17.359 8.125 1 98.12 174 TRP B O 1
ATOM 6644 N N . TRP B 1 175 ? 15.195 16.438 6.363 1 96.88 175 TRP B N 1
ATOM 6645 C CA . TRP B 1 175 ? 14.055 16.25 5.473 1 96.88 175 TRP B CA 1
ATOM 6646 C C . TRP B 1 175 ? 13.68 17.547 4.781 1 96.88 175 TRP B C 1
ATOM 6648 O O . TRP B 1 175 ? 12.57 17.688 4.266 1 96.88 175 TRP B O 1
ATOM 6658 N N . ILE B 1 176 ? 14.594 18.5 4.855 1 96.94 176 ILE B N 1
ATOM 6659 C CA . ILE B 1 176 ? 14.25 19.812 4.336 1 96.94 176 ILE B CA 1
ATOM 6660 C C . ILE B 1 176 ? 14.305 19.797 2.811 1 96.94 176 ILE B C 1
ATOM 6662 O O . ILE B 1 176 ? 15.367 19.578 2.227 1 96.94 176 ILE B O 1
ATOM 6666 N N . GLY B 1 177 ? 13.211 20.078 2.217 1 95.19 177 GLY B N 1
ATOM 6667 C CA . GLY B 1 177 ? 13.141 20.094 0.764 1 95.19 177 GLY B CA 1
ATOM 6668 C C . GLY B 1 177 ? 13.938 21.219 0.139 1 95.19 177 GLY B C 1
ATOM 6669 O O . GLY B 1 177 ? 13.922 22.344 0.628 1 95.19 177 GLY B O 1
ATOM 6670 N N . ALA B 1 178 ? 14.664 20.922 -0.903 1 94.94 178 ALA B N 1
ATOM 6671 C CA . ALA B 1 178 ? 15.438 21.844 -1.725 1 94.94 178 ALA B CA 1
ATOM 6672 C C . ALA B 1 178 ? 16.703 22.297 -0.998 1 94.94 178 ALA B C 1
ATOM 6674 O O . ALA B 1 178 ? 17.547 22.984 -1.575 1 94.94 178 ALA B O 1
ATOM 6675 N N . LEU B 1 179 ? 16.891 21.875 0.204 1 96.31 179 LEU B N 1
ATOM 6676 C CA . LEU B 1 179 ? 18 22.359 1.027 1 96.31 179 LEU B CA 1
ATOM 6677 C C . LEU B 1 179 ? 19.328 21.781 0.54 1 96.31 179 LEU B C 1
ATOM 6679 O O . LEU B 1 179 ? 20.344 22.484 0.551 1 96.31 179 LEU B O 1
ATOM 6683 N N . GLY B 1 180 ? 19.312 20.562 0.116 1 95.38 180 GLY B N 1
ATOM 6684 C CA . GLY B 1 180 ? 20.547 19.875 -0.218 1 95.38 180 GLY B CA 1
ATOM 6685 C C . GLY B 1 180 ? 21.281 20.516 -1.39 1 95.38 180 GLY B C 1
ATOM 6686 O O . GLY B 1 180 ? 22.5 20.609 -1.384 1 95.38 180 GLY B O 1
ATOM 6687 N N . LEU B 1 181 ? 20.484 21.031 -2.309 1 94.19 181 LEU B N 1
ATOM 6688 C CA . LEU B 1 181 ? 21.141 21.422 -3.551 1 94.19 181 LEU B CA 1
ATOM 6689 C C . LEU B 1 181 ? 20.703 22.812 -3.99 1 94.19 181 LEU B C 1
ATOM 6691 O O . LEU B 1 181 ? 21.5 23.609 -4.477 1 94.19 181 LEU B O 1
ATOM 6695 N N . CYS B 1 182 ? 19.484 23.188 -3.756 1 93.25 182 CYS B N 1
ATOM 6696 C CA . CYS B 1 182 ? 18.891 24.297 -4.492 1 93.25 182 CYS B CA 1
ATOM 6697 C C . CYS B 1 182 ? 18.844 25.547 -3.637 1 93.25 182 CYS B C 1
ATOM 6699 O O . CYS B 1 182 ? 19.203 26.641 -4.098 1 93.25 182 CYS B O 1
ATOM 6701 N N . ALA B 1 183 ? 18.453 25.453 -2.432 1 95.56 183 ALA B N 1
ATOM 6702 C CA . ALA B 1 183 ? 18.141 26.609 -1.594 1 95.56 183 ALA B CA 1
ATOM 6703 C C . ALA B 1 183 ? 19.406 27.359 -1.183 1 95.56 183 ALA B C 1
ATOM 6705 O O . ALA B 1 183 ? 20.438 26.734 -0.926 1 95.56 183 ALA B O 1
ATOM 6706 N N . ASN B 1 184 ? 19.266 28.688 -1.14 1 96.06 184 ASN B N 1
ATOM 6707 C CA . ASN B 1 184 ? 20.359 29.516 -0.607 1 96.06 184 ASN B CA 1
ATOM 6708 C C . ASN B 1 184 ? 19.906 30.297 0.63 1 96.06 184 ASN B C 1
ATOM 6710 O O . ASN B 1 184 ? 20.719 30.953 1.278 1 96.06 184 ASN B O 1
ATOM 6714 N N . HIS B 1 185 ? 18.656 30.219 0.954 1 97.5 185 HIS B N 1
ATOM 6715 C CA . HIS B 1 185 ? 18.078 30.734 2.193 1 97.5 185 HIS B CA 1
ATOM 6716 C C . HIS B 1 185 ? 17.188 29.703 2.869 1 97.5 185 HIS B C 1
ATOM 6718 O O . HIS B 1 185 ? 16.656 28.797 2.207 1 97.5 185 HIS B O 1
ATOM 6724 N N . ALA B 1 186 ? 17.062 29.781 4.141 1 98.19 186 ALA B N 1
ATOM 6725 C CA . ALA B 1 186 ? 16.203 28.875 4.883 1 98.19 186 ALA B CA 1
ATOM 6726 C C . ALA B 1 186 ? 15.297 29.641 5.84 1 98.19 186 ALA B C 1
ATOM 6728 O O . ALA B 1 186 ? 15.758 30.5 6.594 1 98.19 186 ALA B O 1
ATOM 6729 N N . LEU B 1 187 ? 14.039 29.438 5.68 1 96.94 187 LEU B N 1
ATOM 6730 C CA . LEU B 1 187 ? 13.133 29.766 6.781 1 96.94 187 LEU B CA 1
ATOM 6731 C C . LEU B 1 187 ? 13.258 28.734 7.902 1 96.94 187 LEU B C 1
ATOM 6733 O O . LEU B 1 187 ? 12.656 27.672 7.84 1 96.94 187 LEU B O 1
ATOM 6737 N N . ILE B 1 188 ? 13.977 29.109 8.953 1 97.44 188 ILE B N 1
ATOM 6738 C CA . ILE B 1 188 ? 14.359 28.141 9.977 1 97.44 188 ILE B CA 1
ATOM 6739 C C . ILE B 1 188 ? 13.594 28.422 11.266 1 97.44 188 ILE B C 1
ATOM 6741 O O . ILE B 1 188 ? 13.359 29.594 11.609 1 97.44 188 ILE B O 1
ATOM 6745 N N . ILE B 1 189 ? 13.156 27.406 11.945 1 95.19 189 ILE B N 1
ATOM 6746 C CA . ILE B 1 189 ? 12.539 27.484 13.266 1 95.19 189 ILE B CA 1
ATOM 6747 C C . ILE B 1 189 ? 13.562 27.109 14.336 1 95.19 189 ILE B C 1
ATOM 6749 O O . ILE B 1 189 ? 14.195 26.047 14.258 1 95.19 189 ILE B O 1
ATOM 6753 N N . ALA B 1 190 ? 13.75 27.969 15.328 1 97.31 190 ALA B N 1
ATOM 6754 C CA . ALA B 1 190 ? 14.734 27.734 16.375 1 97.31 190 ALA B CA 1
ATOM 6755 C C . ALA B 1 190 ? 14.234 28.266 17.719 1 97.31 190 ALA B C 1
ATOM 6757 O O . ALA B 1 190 ? 13.391 29.172 17.766 1 97.31 190 ALA B O 1
ATOM 6758 N N . GLN B 1 191 ? 14.75 27.656 18.781 1 97.12 191 GLN B N 1
ATOM 6759 C CA . GLN B 1 191 ? 14.5 28.172 20.125 1 97.12 191 GLN B CA 1
ATOM 6760 C C . GLN B 1 191 ? 15.188 29.531 20.328 1 97.12 191 GLN B C 1
ATOM 6762 O O . GLN B 1 191 ? 16.422 29.609 20.312 1 97.12 191 GLN B O 1
ATOM 6767 N N . LEU B 1 192 ? 14.352 30.547 20.625 1 97.06 192 LEU B N 1
ATOM 6768 C CA . LEU B 1 192 ? 14.891 31.891 20.812 1 97.06 192 LEU B CA 1
ATOM 6769 C C . LEU B 1 192 ? 15.336 32.094 22.25 1 97.06 192 LEU B C 1
ATOM 6771 O O . LEU B 1 192 ? 14.562 31.891 23.188 1 97.06 192 LEU B O 1
ATOM 6775 N N . TRP B 1 193 ? 16.594 32.438 22.406 1 97.94 193 TRP B N 1
ATOM 6776 C CA . TRP B 1 193 ? 17.156 32.781 23.719 1 97.94 193 TRP B CA 1
ATOM 6777 C C . TRP B 1 193 ? 17.578 34.219 23.781 1 97.94 193 TRP B C 1
ATOM 6779 O O . TRP B 1 193 ? 18.359 34.688 22.953 1 97.94 193 TRP B O 1
ATOM 6789 N N . VAL B 1 194 ? 17.078 34.938 24.734 1 97.81 194 VAL B N 1
ATOM 6790 C CA . VAL B 1 194 ? 17.406 36.344 24.984 1 97.81 194 VAL B CA 1
ATOM 6791 C C . VAL B 1 194 ? 17.766 36.562 26.453 1 97.81 194 VAL B C 1
ATOM 6793 O O . VAL B 1 194 ? 16.984 36.219 27.344 1 97.81 194 VAL B O 1
ATOM 6796 N N . LYS B 1 195 ? 18.953 37.062 26.703 1 97 195 LYS B N 1
ATOM 6797 C CA . LYS B 1 195 ? 19.422 37.312 28.062 1 97 195 LYS B CA 1
ATOM 6798 C C . LYS B 1 195 ? 19.219 36.094 28.969 1 97 195 LYS B C 1
ATOM 6800 O O . LYS B 1 195 ? 18.688 36.219 30.062 1 97 195 LYS B O 1
ATOM 6805 N N . GLY B 1 196 ? 19.516 34.938 28.469 1 95.44 196 GLY B N 1
ATOM 6806 C CA . GLY B 1 196 ? 19.531 33.719 29.234 1 95.44 196 GLY B CA 1
ATOM 6807 C C . GLY B 1 196 ? 18.172 33.062 29.375 1 95.44 196 GLY B C 1
ATOM 6808 O O . GLY B 1 196 ? 18.047 31.984 29.969 1 95.44 196 GLY B O 1
ATOM 6809 N N . LYS B 1 197 ? 17.203 33.656 28.781 1 97 197 LYS B N 1
ATOM 6810 C CA . LYS B 1 197 ? 15.859 33.125 28.875 1 97 197 LYS B CA 1
ATOM 6811 C C . LYS B 1 197 ? 15.391 32.594 27.516 1 97 197 LYS B C 1
ATOM 6813 O O . LYS B 1 197 ? 15.641 33.219 26.484 1 97 197 LYS B O 1
ATOM 6818 N N . CYS B 1 198 ? 14.766 31.406 27.578 1 96.31 198 CYS B N 1
ATOM 6819 C CA . CYS B 1 198 ? 14.227 30.797 26.359 1 96.31 198 CYS B CA 1
ATOM 6820 C C . CYS B 1 198 ? 12.781 31.234 26.125 1 96.31 198 CYS B C 1
ATOM 6822 O O . CYS B 1 198 ? 11.938 31.094 27.016 1 96.31 198 CYS B O 1
ATOM 6824 N N . PHE B 1 199 ? 12.438 31.719 24.953 1 93.56 199 PHE B N 1
ATOM 6825 C CA . PHE B 1 199 ? 11.102 32.219 24.625 1 93.56 199 PHE B CA 1
ATOM 6826 C C . PHE B 1 199 ? 10.383 31.266 23.672 1 93.56 199 PHE B C 1
ATOM 6828 O O . PHE B 1 199 ? 9.312 31.578 23.172 1 93.56 199 PHE B O 1
ATOM 6835 N N . GLY B 1 200 ? 11.008 30.125 23.391 1 92.56 200 GLY B N 1
ATOM 6836 C CA . GLY B 1 200 ? 10.367 29.125 22.562 1 92.56 200 GLY B CA 1
ATOM 6837 C C . GLY B 1 200 ? 10.695 29.266 21.094 1 92.56 200 GLY B C 1
ATOM 6838 O O . GLY B 1 200 ? 11.57 30.047 20.719 1 92.56 200 GLY B O 1
ATOM 6839 N N . PRO B 1 201 ? 10.055 28.5 20.203 1 91.94 201 PRO B N 1
ATOM 6840 C CA . PRO B 1 201 ? 10.352 28.484 18.781 1 91.94 201 PRO B CA 1
ATOM 6841 C C . PRO B 1 201 ? 9.938 29.781 18.078 1 91.94 201 PRO B C 1
ATOM 6843 O O . PRO B 1 201 ? 8.852 30.312 18.344 1 91.94 201 PRO B O 1
ATOM 6846 N N . HIS B 1 202 ? 10.742 30.328 17.25 1 91.5 202 HIS B N 1
ATOM 6847 C CA . HIS B 1 202 ? 10.516 31.484 16.406 1 91.5 202 HIS B CA 1
ATOM 6848 C C . HIS B 1 202 ? 11.031 31.25 14.984 1 91.5 202 HIS B C 1
ATOM 6850 O O . HIS B 1 202 ? 11.859 30.359 14.766 1 91.5 202 HIS B O 1
ATOM 6856 N N . ALA B 1 203 ? 10.508 32.031 14.055 1 93.31 203 ALA B N 1
ATOM 6857 C CA . ALA B 1 203 ? 10.891 31.891 12.648 1 93.31 203 ALA B CA 1
ATOM 6858 C C . ALA B 1 203 ? 11.93 32.938 12.258 1 93.31 203 ALA B C 1
ATOM 6860 O O . ALA B 1 203 ? 11.828 34.094 12.648 1 93.31 203 ALA B O 1
ATOM 6861 N N . PHE B 1 204 ? 12.938 32.5 11.617 1 96.94 204 PHE B N 1
ATOM 6862 C CA . PHE B 1 204 ? 14 33.344 11.062 1 96.94 204 PHE B CA 1
ATOM 6863 C C . PHE B 1 204 ? 14.211 33.031 9.578 1 96.94 204 PHE B C 1
ATOM 6865 O O . PHE B 1 204 ? 14.141 31.875 9.164 1 96.94 204 PHE B O 1
ATOM 6872 N N . PHE B 1 205 ? 14.328 34 8.742 1 97.88 205 PHE B N 1
ATOM 6873 C CA . PHE B 1 205 ? 14.727 33.812 7.355 1 97.88 205 PHE B CA 1
ATOM 6874 C C . PHE B 1 205 ? 16.188 34.156 7.156 1 97.88 205 PHE B C 1
ATOM 6876 O O . PHE B 1 205 ? 16.562 35.344 7.156 1 97.88 205 PHE B O 1
ATOM 6883 N N . ILE B 1 206 ? 17.047 33.094 6.953 1 98.5 206 ILE B N 1
ATOM 6884 C CA . ILE B 1 206 ? 18.484 33.344 7.059 1 98.5 206 ILE B CA 1
ATOM 6885 C C . ILE B 1 206 ? 19.172 32.844 5.781 1 98.5 206 ILE B C 1
ATOM 6887 O O . ILE B 1 206 ? 18.75 31.875 5.168 1 98.5 206 ILE B O 1
ATOM 6891 N N . PRO B 1 207 ? 20.234 33.5 5.344 1 98.38 207 PRO B N 1
ATOM 6892 C CA . PRO B 1 207 ? 21.062 32.969 4.27 1 98.38 207 PRO B CA 1
ATOM 6893 C C . PRO B 1 207 ? 21.859 31.75 4.699 1 98.38 207 PRO B C 1
ATOM 6895 O O . PRO B 1 207 ? 22.344 31.688 5.836 1 98.38 207 PRO B O 1
ATOM 6898 N N . ILE B 1 208 ? 21.953 30.797 3.811 1 98.06 208 ILE B N 1
ATOM 6899 C CA . ILE B 1 208 ? 22.688 29.594 4.195 1 98.06 208 ILE B CA 1
ATOM 6900 C C . ILE B 1 208 ? 23.781 29.312 3.174 1 98.06 208 ILE B C 1
ATOM 6902 O O . ILE B 1 208 ? 24.703 28.531 3.441 1 98.06 208 ILE B O 1
ATOM 6906 N N . ARG B 1 209 ? 23.719 29.891 2.025 1 96.44 209 ARG B N 1
ATOM 6907 C CA . ARG B 1 209 ? 24.734 29.812 0.983 1 96.44 209 ARG B CA 1
ATOM 6908 C C . ARG B 1 209 ? 25.031 31.188 0.403 1 96.44 209 ARG B C 1
ATOM 6910 O O . ARG B 1 209 ? 24.188 32.094 0.443 1 96.44 209 ARG B O 1
ATOM 6917 N N . ASP B 1 210 ? 26.281 31.281 -0.11 1 95.12 210 ASP B N 1
ATOM 6918 C CA . ASP B 1 210 ? 26.656 32.5 -0.841 1 95.12 210 ASP B CA 1
ATOM 6919 C C . ASP B 1 210 ? 25.875 32.594 -2.152 1 95.12 210 ASP B C 1
ATOM 6921 O O . ASP B 1 210 ? 25.734 31.609 -2.873 1 95.12 210 ASP B O 1
ATOM 6925 N N . LEU B 1 211 ? 25.359 33.75 -2.465 1 92.75 211 LEU B N 1
ATOM 6926 C CA . LEU B 1 211 ? 24.469 33.938 -3.613 1 92.75 211 LEU B CA 1
ATOM 6927 C C . LEU B 1 211 ? 25.25 33.75 -4.918 1 92.75 211 LEU B C 1
ATOM 6929 O O . LEU B 1 211 ? 24.672 33.375 -5.941 1 92.75 211 LEU B O 1
ATOM 6933 N N . ASN B 1 212 ? 26.516 34.062 -4.898 1 89.56 212 ASN B N 1
ATOM 6934 C CA . ASN B 1 212 ? 27.312 33.969 -6.113 1 89.56 212 ASN B CA 1
ATOM 6935 C C . ASN B 1 212 ? 27.938 32.594 -6.277 1 89.56 212 ASN B C 1
ATOM 6937 O O . ASN B 1 212 ? 27.719 31.922 -7.289 1 89.56 212 ASN B O 1
ATOM 6941 N N . SER B 1 213 ? 28.562 32.094 -5.262 1 89.56 213 SER B N 1
ATOM 6942 C CA . SER B 1 213 ? 29.281 30.828 -5.367 1 89.56 213 SER B CA 1
ATOM 6943 C C . SER B 1 213 ? 28.375 29.656 -5.047 1 89.56 213 SER B C 1
ATOM 6945 O O . SER B 1 213 ? 28.688 28.516 -5.391 1 89.56 213 SER B O 1
ATOM 6947 N N . HIS B 1 214 ? 27.344 29.828 -4.293 1 93.12 214 HIS B N 1
ATOM 6948 C CA . HIS B 1 214 ? 26.391 28.812 -3.838 1 93.12 214 HIS B CA 1
ATOM 6949 C C . HIS B 1 214 ? 27.047 27.859 -2.842 1 93.12 214 HIS B C 1
ATOM 6951 O O . HIS B 1 214 ? 26.516 26.781 -2.572 1 93.12 214 HIS B O 1
ATOM 6957 N N . GLN B 1 215 ? 28.188 28.297 -2.357 1 93.44 215 GLN B N 1
ATOM 6958 C CA . GLN B 1 215 ? 28.828 27.547 -1.282 1 93.44 215 GLN B CA 1
ATOM 6959 C C . GLN B 1 215 ? 28.203 27.875 0.068 1 93.44 215 GLN B C 1
ATOM 6961 O O . GLN B 1 215 ? 27.688 28.969 0.272 1 93.44 215 GLN B O 1
ATOM 6966 N N . THR B 1 216 ? 28.234 26.906 0.935 1 95.69 216 THR B N 1
ATOM 6967 C CA . THR B 1 216 ? 27.688 27.141 2.268 1 95.69 216 THR B CA 1
ATOM 6968 C C . THR B 1 216 ? 28.453 28.234 2.99 1 95.69 216 THR B C 1
ATOM 6970 O O . THR B 1 216 ? 29.672 28.391 2.775 1 95.69 216 THR B O 1
ATOM 6973 N N . LEU B 1 217 ? 27.812 28.953 3.771 1 97.56 217 LEU B N 1
ATOM 6974 C CA . LEU B 1 217 ? 28.438 30 4.555 1 97.56 217 LEU B CA 1
ATOM 6975 C C . LEU B 1 217 ? 29.172 29.422 5.762 1 97.56 217 LEU B C 1
ATOM 6977 O O . LEU B 1 217 ? 28.953 28.266 6.125 1 97.56 217 LEU B O 1
ATOM 6981 N N . GLN B 1 218 ? 30.094 30.219 6.355 1 97.38 218 GLN B N 1
ATOM 6982 C CA . GLN B 1 218 ? 30.844 29.766 7.523 1 97.38 218 GLN B CA 1
ATOM 6983 C C . GLN B 1 218 ? 29.906 29.438 8.688 1 97.38 218 GLN B C 1
ATOM 6985 O O . GLN B 1 218 ? 29.016 30.219 9 1 97.38 218 GLN B O 1
ATOM 6990 N N . GLY B 1 219 ? 30.109 28.281 9.234 1 98.31 219 GLY B N 1
ATOM 6991 C CA . GLY B 1 219 ? 29.281 27.844 10.344 1 98.31 219 GLY B CA 1
ATOM 6992 C C . GLY B 1 219 ? 28.062 27.062 9.898 1 98.31 219 GLY B C 1
ATOM 6993 O O . GLY B 1 219 ? 27.281 26.594 10.727 1 98.31 219 GLY B O 1
ATOM 6994 N N . VAL B 1 220 ? 27.922 26.969 8.609 1 98.44 220 VAL B N 1
ATOM 6995 C CA . VAL B 1 220 ? 26.781 26.266 8.039 1 98.44 220 VAL B CA 1
ATOM 6996 C C . VAL B 1 220 ? 27.25 24.984 7.355 1 98.44 220 VAL B C 1
ATOM 6998 O O . VAL B 1 220 ? 28.109 25.016 6.469 1 98.44 220 VAL B O 1
ATOM 7001 N N . GLU B 1 221 ? 26.75 23.812 7.773 1 97.62 221 GLU B N 1
ATOM 7002 C CA . GLU B 1 221 ? 27 22.547 7.098 1 97.62 221 GLU B CA 1
ATOM 7003 C C . GLU B 1 221 ? 25.703 21.984 6.496 1 97.62 221 GLU B C 1
ATOM 7005 O O . GLU B 1 221 ? 24.703 21.859 7.191 1 97.62 221 GLU B O 1
ATOM 7010 N N . ILE B 1 222 ? 25.734 21.734 5.242 1 97.12 222 ILE B N 1
ATOM 7011 C CA . ILE B 1 222 ? 24.578 21.219 4.52 1 97.12 222 ILE B CA 1
ATOM 7012 C C . ILE B 1 222 ? 24.984 20 3.701 1 97.12 222 ILE B C 1
ATOM 7014 O O . ILE B 1 222 ? 26.078 19.938 3.158 1 97.12 222 ILE B O 1
ATOM 7018 N N . GLY B 1 223 ? 24.141 19.047 3.625 1 96.44 223 GLY B N 1
ATOM 7019 C CA . GLY B 1 223 ? 24.25 17.922 2.713 1 96.44 223 GLY B CA 1
ATOM 7020 C C . GLY B 1 223 ? 22.906 17.359 2.273 1 96.44 223 GLY B C 1
ATOM 7021 O O . GLY B 1 223 ? 21.875 17.734 2.818 1 96.44 223 GLY B O 1
ATOM 7022 N N . GLU B 1 224 ? 22.938 16.578 1.2 1 96.69 224 GLU B N 1
ATOM 7023 C CA . GLU B 1 224 ? 21.766 15.852 0.733 1 96.69 224 GLU B CA 1
ATOM 7024 C C . GLU B 1 224 ? 21.625 14.516 1.454 1 96.69 224 GLU B C 1
ATOM 7026 O O . GLU B 1 224 ? 22.609 13.805 1.651 1 96.69 224 GLU B O 1
ATOM 7031 N N . ILE B 1 225 ? 20.406 14.109 1.863 1 96.81 225 ILE B N 1
ATOM 7032 C CA . ILE B 1 225 ? 20.266 13.047 2.859 1 96.81 225 ILE B CA 1
ATOM 7033 C C . ILE B 1 225 ? 20.172 11.695 2.164 1 96.81 225 ILE B C 1
ATOM 7035 O O . ILE B 1 225 ? 20.281 10.648 2.811 1 96.81 225 ILE B O 1
ATOM 7039 N N . GLY B 1 226 ? 19.922 11.664 0.875 1 95.81 226 GLY B N 1
ATOM 7040 C CA . GLY B 1 226 ? 19.906 10.398 0.161 1 95.81 226 GLY B CA 1
ATOM 7041 C C . GLY B 1 226 ? 18.547 10.055 -0.408 1 95.81 226 GLY B C 1
ATOM 7042 O O . GLY B 1 226 ? 17.609 10.852 -0.319 1 95.81 226 GLY B O 1
ATOM 7043 N N . PRO B 1 227 ? 18.469 8.828 -0.999 1 96.38 227 PRO B N 1
ATOM 7044 C CA . PRO B 1 227 ? 17.234 8.438 -1.692 1 96.38 227 PRO B CA 1
ATOM 7045 C C . PRO B 1 227 ? 16.109 8.062 -0.73 1 96.38 227 PRO B C 1
ATOM 7047 O O . PRO B 1 227 ? 16.359 7.598 0.38 1 96.38 227 PRO B O 1
ATOM 7050 N N . LYS B 1 228 ? 14.945 8.273 -1.198 1 96.5 228 LYS B N 1
ATOM 7051 C CA . LYS B 1 228 ? 13.703 7.977 -0.486 1 96.5 228 LYS B CA 1
ATOM 7052 C C . LYS B 1 228 ? 12.828 7.016 -1.283 1 96.5 228 LYS B C 1
ATOM 7054 O O . LYS B 1 228 ? 13.117 6.723 -2.447 1 96.5 228 LYS B O 1
ATOM 7059 N N . ILE B 1 229 ? 11.781 6.574 -0.657 1 96.44 229 ILE B N 1
ATOM 7060 C CA . ILE B 1 229 ? 10.867 5.648 -1.323 1 96.44 229 ILE B CA 1
ATOM 7061 C C . ILE B 1 229 ? 10.156 6.363 -2.469 1 96.44 229 ILE B C 1
ATOM 7063 O O . ILE B 1 229 ? 9.828 5.746 -3.484 1 96.44 229 ILE B O 1
ATOM 7067 N N . GLY B 1 230 ? 9.992 7.59 -2.389 1 93.25 230 GLY B N 1
ATOM 7068 C CA . GLY B 1 230 ? 9.336 8.438 -3.371 1 93.25 230 GLY B CA 1
ATOM 7069 C C . GLY B 1 230 ? 9.758 9.891 -3.281 1 93.25 230 GLY B C 1
ATOM 7070 O O . GLY B 1 230 ? 10.586 10.25 -2.447 1 93.25 230 GLY B O 1
ATOM 7071 N N . LEU B 1 231 ? 9.297 10.719 -4.227 1 92.38 231 LEU B N 1
ATOM 7072 C CA . LEU B 1 231 ? 9.602 12.141 -4.297 1 92.38 231 LEU B CA 1
ATOM 7073 C C . LEU B 1 231 ? 11.102 12.367 -4.5 1 92.38 231 LEU B C 1
ATOM 7075 O O . LEU B 1 231 ? 11.672 13.297 -3.926 1 92.38 231 LEU B O 1
ATOM 7079 N N . ASN B 1 232 ? 11.68 11.516 -5.215 1 92.31 232 ASN B N 1
ATOM 7080 C CA . ASN B 1 232 ? 13.125 11.602 -5.402 1 92.31 232 ASN B CA 1
ATOM 7081 C C . ASN B 1 232 ? 13.508 12.711 -6.375 1 92.31 232 ASN B C 1
ATOM 7083 O O . ASN B 1 232 ? 14.68 13.055 -6.512 1 92.31 232 ASN B O 1
ATOM 7087 N N . HIS B 1 233 ? 12.5 13.32 -6.977 1 89.69 233 HIS B N 1
ATOM 7088 C CA . HIS B 1 233 ? 12.766 14.477 -7.824 1 89.69 233 HIS B CA 1
ATOM 7089 C C . HIS B 1 233 ? 13.062 15.711 -6.988 1 89.69 233 HIS B C 1
ATOM 7091 O O . HIS B 1 233 ? 13.578 16.703 -7.508 1 89.69 233 HIS B O 1
ATOM 7097 N N . MET B 1 234 ? 12.734 15.609 -5.723 1 90.81 234 MET B N 1
ATOM 7098 C CA . MET B 1 234 ? 13.062 16.656 -4.766 1 90.81 234 MET B CA 1
ATOM 7099 C C . MET B 1 234 ? 14.25 16.25 -3.898 1 90.81 234 MET B C 1
ATOM 7101 O O . MET B 1 234 ? 14.242 15.172 -3.301 1 90.81 234 MET B O 1
ATOM 7105 N N . ASP B 1 235 ? 15.211 17.172 -3.908 1 92.88 235 ASP B N 1
ATOM 7106 C CA . ASP B 1 235 ? 16.281 16.875 -2.957 1 92.88 235 ASP B CA 1
ATOM 7107 C C . ASP B 1 235 ? 15.867 17.25 -1.534 1 92.88 235 ASP B C 1
ATOM 7109 O O . ASP B 1 235 ? 15.062 18.156 -1.332 1 92.88 235 ASP B O 1
ATOM 7113 N N . ASN B 1 236 ? 16.281 16.562 -0.562 1 96.12 236 ASN B N 1
ATOM 7114 C CA . ASN B 1 236 ? 16.156 16.859 0.861 1 96.12 236 ASN B CA 1
ATOM 7115 C C . ASN B 1 236 ? 17.516 16.922 1.543 1 96.12 236 ASN B C 1
ATOM 7117 O O . ASN B 1 236 ? 18.422 16.141 1.22 1 96.12 236 ASN B O 1
ATOM 7121 N N . GLY B 1 237 ? 17.641 17.906 2.379 1 97.31 237 GLY B N 1
ATOM 7122 C CA . GLY B 1 237 ? 18.953 18.094 2.977 1 97.31 237 GLY B CA 1
ATOM 7123 C C . GLY B 1 237 ? 18.906 18.094 4.492 1 97.31 237 GLY B C 1
ATOM 7124 O O . GLY B 1 237 ? 17.844 18.031 5.098 1 97.31 237 GLY B O 1
ATOM 7125 N N . TYR B 1 238 ? 20.078 17.984 5.059 1 98.25 238 TYR B N 1
ATOM 7126 C CA . TYR B 1 238 ? 20.281 18.25 6.477 1 98.25 238 TYR B CA 1
ATOM 7127 C C . TYR B 1 238 ? 21.047 19.547 6.688 1 98.25 238 TYR B C 1
ATOM 7129 O O . TYR B 1 238 ? 21.703 20.047 5.77 1 98.25 238 TYR B O 1
ATOM 7137 N N . LEU B 1 239 ? 20.859 20.156 7.859 1 98.69 239 LEU B N 1
ATOM 7138 C CA . LEU B 1 239 ? 21.484 21.438 8.211 1 98.69 239 LEU B CA 1
ATOM 7139 C C . LEU B 1 239 ? 22.016 21.406 9.641 1 98.69 239 LEU B C 1
ATOM 7141 O O . LEU B 1 239 ? 21.281 21.109 10.578 1 98.69 239 LEU B O 1
ATOM 7145 N N . LYS B 1 240 ? 23.281 21.547 9.758 1 98.69 240 LYS B N 1
ATOM 7146 C CA . LYS B 1 240 ? 23.969 21.719 11.031 1 98.69 240 LYS B CA 1
ATOM 7147 C C . LYS B 1 240 ? 24.562 23.109 11.164 1 98.69 240 LYS B C 1
ATOM 7149 O O . LYS B 1 240 ? 25.25 23.594 10.266 1 98.69 240 LYS B O 1
ATOM 7154 N N . LEU B 1 241 ? 24.25 23.781 12.227 1 98.81 241 LEU B N 1
ATOM 7155 C CA . LEU B 1 241 ? 24.734 25.141 12.484 1 98.81 241 LEU B CA 1
ATOM 7156 C C . LEU B 1 241 ? 25.672 25.156 13.68 1 98.81 241 LEU B C 1
ATOM 7158 O O . LEU B 1 241 ? 25.391 24.531 14.711 1 98.81 241 LEU B O 1
ATOM 7162 N N . ASP B 1 242 ? 26.75 25.812 13.453 1 98.69 242 ASP B N 1
ATOM 7163 C CA . ASP B 1 242 ? 27.766 25.938 14.477 1 98.69 242 ASP B CA 1
ATOM 7164 C C . ASP B 1 242 ? 28.203 27.391 14.656 1 98.69 242 ASP B C 1
ATOM 7166 O O . ASP B 1 242 ? 29.016 27.906 13.883 1 98.69 242 ASP B O 1
ATOM 7170 N N . ASN B 1 243 ? 27.734 28 15.688 1 98.56 243 ASN B N 1
ATOM 7171 C CA . ASN B 1 243 ? 28.031 29.406 15.984 1 98.56 243 ASN B CA 1
ATOM 7172 C C . ASN B 1 243 ? 27.812 30.281 14.758 1 98.56 243 ASN B C 1
ATOM 7174 O O . ASN B 1 243 ? 28.688 31.078 14.406 1 98.56 243 ASN B O 1
ATOM 7178 N N . TYR B 1 244 ? 26.781 30.125 14.086 1 98.69 244 TYR B N 1
ATOM 7179 C CA . TYR B 1 244 ? 26.453 30.875 12.875 1 98.69 244 TYR B CA 1
ATOM 7180 C C . TYR B 1 244 ? 25.75 32.188 13.219 1 98.69 244 TYR B C 1
ATOM 7182 O O . TYR B 1 244 ? 24.703 32.156 13.875 1 98.69 244 TYR B O 1
ATOM 7190 N N . ARG B 1 245 ? 26.266 33.312 12.789 1 98.38 245 ARG B N 1
ATOM 7191 C CA . ARG B 1 245 ? 25.766 34.625 13.172 1 98.38 245 ARG B CA 1
ATOM 7192 C C . ARG B 1 245 ? 24.984 35.281 12.031 1 98.38 245 ARG B C 1
ATOM 7194 O O . ARG B 1 245 ? 25.422 35.219 10.875 1 98.38 245 ARG B O 1
ATOM 7201 N N . VAL B 1 246 ? 23.875 35.781 12.367 1 98.06 246 VAL B N 1
ATOM 7202 C CA . VAL B 1 246 ? 23.047 36.469 11.375 1 98.06 246 VAL B CA 1
ATOM 7203 C C . VAL B 1 246 ? 22.484 37.75 11.992 1 98.06 246 VAL B C 1
ATOM 7205 O O . VAL B 1 246 ? 22.281 37.812 13.203 1 98.06 246 VAL B O 1
ATOM 7208 N N . ASN B 1 247 ? 22.172 38.625 11.133 1 97.44 247 ASN B N 1
ATOM 7209 C CA . ASN B 1 247 ? 21.641 39.938 11.555 1 97.44 247 ASN B CA 1
ATOM 7210 C C . ASN B 1 247 ? 20.266 39.781 12.219 1 97.44 247 ASN B C 1
ATOM 7212 O O . ASN B 1 247 ? 19.469 38.938 11.82 1 97.44 247 ASN B O 1
ATOM 7216 N N . LYS B 1 248 ? 19.906 40.656 13.148 1 96.88 248 LYS B N 1
ATOM 7217 C CA . LYS B 1 248 ? 18.641 40.656 13.875 1 96.88 248 LYS B CA 1
ATOM 7218 C C . LYS B 1 248 ? 17.453 40.781 12.922 1 96.88 248 LYS B C 1
ATOM 7220 O O . LYS B 1 248 ? 16.359 40.312 13.219 1 96.88 248 LYS B O 1
ATOM 7225 N N . PHE B 1 249 ? 17.703 41.344 11.711 1 96.69 249 PHE B N 1
ATOM 7226 C CA . PHE B 1 249 ? 16.688 41.562 10.688 1 96.69 249 PHE B CA 1
ATOM 7227 C C . PHE B 1 249 ? 16.109 40.219 10.219 1 96.69 249 PHE B C 1
ATOM 7229 O O . PHE B 1 249 ? 15 40.188 9.672 1 96.69 249 PHE B O 1
ATOM 7236 N N . CYS B 1 250 ? 16.75 39.156 10.508 1 97.5 250 CYS B N 1
ATOM 7237 C CA . CYS B 1 250 ? 16.375 37.875 9.961 1 97.5 250 CYS B CA 1
ATOM 7238 C C . CYS B 1 250 ? 15.242 37.25 10.773 1 97.5 250 CYS B C 1
ATOM 7240 O O . CYS B 1 250 ? 14.586 36.312 10.32 1 97.5 250 CYS B O 1
ATOM 7242 N N . MET B 1 251 ? 15.023 37.719 11.969 1 97.06 251 MET B N 1
ATOM 7243 C CA . MET B 1 251 ? 13.891 37.219 12.75 1 97.06 251 MET B CA 1
ATOM 7244 C C . MET B 1 251 ? 12.586 37.812 12.258 1 97.06 251 MET B C 1
ATOM 7246 O O . MET B 1 251 ? 12.461 39.031 12.133 1 97.06 251 MET B O 1
ATOM 7250 N N . LEU B 1 252 ? 11.648 37.031 11.883 1 92.81 252 LEU B N 1
ATOM 7251 C CA . LEU B 1 252 ? 10.352 37.562 11.484 1 92.81 252 LEU B CA 1
ATOM 7252 C C . LEU B 1 252 ? 9.641 38.219 12.672 1 92.81 252 LEU B C 1
ATOM 7254 O O . LEU B 1 252 ? 9.391 37.562 13.68 1 92.81 252 LEU B O 1
ATOM 7258 N N . ASN B 1 253 ? 9.297 39.438 12.562 1 90.06 253 ASN B N 1
ATOM 7259 C CA . ASN B 1 253 ? 9.055 40.25 13.766 1 90.06 253 ASN B CA 1
ATOM 7260 C C . ASN B 1 253 ? 7.664 40.875 13.75 1 90.06 253 ASN B C 1
ATOM 7262 O O . ASN B 1 253 ? 7.422 41.875 14.43 1 90.06 253 ASN B O 1
ATOM 7266 N N . ARG B 1 254 ? 6.805 40.25 12.961 1 85 254 ARG B N 1
ATOM 7267 C CA . ARG B 1 254 ? 5.469 40.844 12.938 1 85 254 ARG B CA 1
ATOM 7268 C C . ARG B 1 254 ? 4.809 40.75 14.305 1 85 254 ARG B C 1
ATOM 7270 O O . ARG B 1 254 ? 4.129 41.688 14.734 1 85 254 ARG B O 1
ATOM 7277 N N . PHE B 1 255 ? 4.984 39.688 15.016 1 84.06 255 PHE B N 1
ATOM 7278 C CA . PHE B 1 255 ? 4.23 39.438 16.234 1 84.06 255 PHE B CA 1
ATOM 7279 C C . PHE B 1 255 ? 5.121 39.625 17.469 1 84.06 255 PHE B C 1
ATOM 7281 O O . PHE B 1 255 ? 4.625 39.781 18.578 1 84.06 255 PHE B O 1
ATOM 7288 N N . SER B 1 256 ? 6.352 39.469 17.328 1 87.56 256 SER B N 1
ATOM 7289 C CA . SER B 1 256 ? 7.344 39.656 18.375 1 87.56 256 SER B CA 1
ATOM 7290 C C . SER B 1 256 ? 8.617 40.281 17.844 1 87.56 256 SER B C 1
ATOM 7292 O O . SER B 1 256 ? 8.891 40.219 16.641 1 87.56 256 SER B O 1
ATOM 7294 N N . LYS B 1 257 ? 9.289 40.969 18.75 1 91.38 257 LYS B N 1
ATOM 7295 C CA . LYS B 1 257 ? 10.531 41.625 18.344 1 91.38 257 LYS B CA 1
ATOM 7296 C C . LYS B 1 257 ? 11.492 41.75 19.531 1 91.38 257 LYS B C 1
ATOM 7298 O O . LYS B 1 257 ? 11.102 41.531 20.672 1 91.38 257 LYS B O 1
ATOM 7303 N N . ILE B 1 258 ? 12.734 41.938 19.172 1 95.12 258 ILE B N 1
ATOM 7304 C CA . ILE B 1 258 ? 13.719 42.406 20.156 1 95.12 258 ILE B CA 1
ATOM 7305 C C . ILE B 1 258 ? 13.797 43.906 20.125 1 95.12 258 ILE B C 1
ATOM 7307 O O . ILE B 1 258 ? 14.133 44.5 19.109 1 95.12 258 ILE B O 1
ATOM 7311 N N . ASN B 1 259 ? 13.57 44.562 21.234 1 93.5 259 ASN B N 1
ATOM 7312 C CA . ASN B 1 259 ? 13.516 46 21.25 1 93.5 259 ASN B CA 1
ATOM 7313 C C . ASN B 1 259 ? 14.906 46.625 21.359 1 93.5 259 ASN B C 1
ATOM 7315 O O . ASN B 1 259 ? 15.906 45.906 21.328 1 93.5 259 ASN B O 1
ATOM 7319 N N . SER B 1 260 ? 14.961 47.938 21.406 1 93.56 260 SER B N 1
ATOM 7320 C CA . SER B 1 260 ? 16.219 48.656 21.375 1 93.56 260 SER B CA 1
ATOM 7321 C C . SER B 1 260 ? 17.062 48.375 22.594 1 93.56 260 SER B C 1
ATOM 7323 O O . SER B 1 260 ? 18.297 48.469 22.562 1 93.56 260 SER B O 1
ATOM 7325 N N . ALA B 1 261 ? 16.422 47.938 23.656 1 95.19 261 ALA B N 1
ATOM 7326 C CA . ALA B 1 261 ? 17.125 47.625 24.906 1 95.19 261 ALA B CA 1
ATOM 7327 C C . ALA B 1 261 ? 17.625 46.188 24.891 1 95.19 261 ALA B C 1
ATOM 7329 O O . ALA B 1 261 ? 18.359 45.75 25.797 1 95.19 261 ALA B O 1
ATOM 7330 N N . GLY B 1 262 ? 17.234 45.406 23.828 1 95.5 262 GLY B N 1
ATOM 7331 C CA . GLY B 1 262 ? 17.656 44.031 23.719 1 95.5 262 GLY B CA 1
ATOM 7332 C C . GLY B 1 262 ? 16.703 43.062 24.391 1 95.5 262 GLY B C 1
ATOM 7333 O O . GLY B 1 262 ? 17.047 41.906 24.609 1 95.5 262 GLY B O 1
ATOM 7334 N N . ASP B 1 263 ? 15.484 43.531 24.703 1 95.88 263 ASP B N 1
ATOM 7335 C CA . ASP B 1 263 ? 14.492 42.688 25.359 1 95.88 263 ASP B CA 1
ATOM 7336 C C . ASP B 1 263 ? 13.484 42.125 24.359 1 95.88 263 ASP B C 1
ATOM 7338 O O . ASP B 1 263 ? 13.164 42.781 23.359 1 95.88 263 ASP B O 1
ATOM 7342 N N . TYR B 1 264 ? 13.086 40.906 24.641 1 95 264 TYR B N 1
ATOM 7343 C CA . TYR B 1 264 ? 12.016 40.312 23.859 1 95 264 TYR B CA 1
ATOM 7344 C C . TYR B 1 264 ? 10.68 41 24.141 1 95 264 TYR B C 1
ATOM 7346 O O . TYR B 1 264 ? 10.336 41.25 25.297 1 95 264 TYR B O 1
ATOM 7354 N N . GLU B 1 265 ? 9.938 41.375 23.125 1 91.94 265 GLU B N 1
ATOM 7355 C CA . GLU B 1 265 ? 8.617 41.969 23.234 1 91.94 265 GLU B CA 1
ATOM 7356 C C . GLU B 1 265 ? 7.602 41.25 22.359 1 91.94 265 GLU B C 1
ATOM 7358 O O . GLU B 1 265 ? 7.832 41.062 21.156 1 91.94 265 GLU B O 1
ATOM 7363 N N . LEU B 1 266 ? 6.527 40.844 22.984 1 86.75 266 LEU B N 1
ATOM 7364 C CA . LEU B 1 266 ? 5.41 40.281 22.25 1 86.75 266 LEU B CA 1
ATOM 7365 C C . LEU B 1 266 ? 4.367 41.344 21.906 1 86.75 266 LEU B C 1
ATOM 7367 O O . LEU B 1 266 ? 3.867 42.031 22.797 1 86.75 266 LEU B O 1
ATOM 7371 N N . HIS B 1 267 ? 4.121 41.594 20.578 1 77.12 267 HIS B N 1
ATOM 7372 C CA . HIS B 1 267 ? 3.201 42.625 20.141 1 77.12 267 HIS B CA 1
ATOM 7373 C C . HIS B 1 267 ? 1.76 42.125 20.141 1 77.12 267 HIS B C 1
ATOM 7375 O O . HIS B 1 267 ? 0.826 42.938 20.281 1 77.12 267 HIS B O 1
ATOM 7381 N N . ASP B 1 268 ? 1.611 41.031 19.734 1 72.44 268 ASP B N 1
ATOM 7382 C CA . ASP B 1 268 ? 0.25 40.531 19.562 1 72.44 268 ASP B CA 1
ATOM 7383 C C . ASP B 1 268 ? 0.147 39.062 19.953 1 72.44 268 ASP B C 1
ATOM 7385 O O . ASP B 1 268 ? 0.849 38.219 19.406 1 72.44 268 ASP B O 1
ATOM 7389 N N . ARG B 1 269 ? -0.568 38.844 20.922 1 65.12 269 ARG B N 1
ATOM 7390 C CA . ARG B 1 269 ? -0.767 37.5 21.438 1 65.12 269 ARG B CA 1
ATOM 7391 C C . ARG B 1 269 ? -1.453 36.625 20.406 1 65.12 269 ARG B C 1
ATOM 7393 O O . ARG B 1 269 ? -1.379 35.406 20.484 1 65.12 269 ARG B O 1
ATOM 7400 N N . ASN B 1 270 ? -1.905 37.281 19.422 1 64.56 270 ASN B N 1
ATOM 7401 C CA . ASN B 1 270 ? -2.619 36.531 18.391 1 64.56 270 ASN B CA 1
ATOM 7402 C C . ASN B 1 270 ? -1.655 35.844 17.438 1 64.56 270 ASN B C 1
ATOM 7404 O O . ASN B 1 270 ? -2.08 35.094 16.562 1 64.56 270 ASN B O 1
ATOM 7408 N N . SER B 1 271 ? -0.406 36.062 17.75 1 64.19 271 SER B N 1
ATOM 7409 C CA . SER B 1 271 ? 0.642 35.469 16.922 1 64.19 271 SER B CA 1
ATOM 7410 C C . SER B 1 271 ? 0.554 33.938 16.906 1 64.19 271 SER B C 1
ATOM 7412 O O . SER B 1 271 ? 0.712 33.312 15.852 1 64.19 271 SER B O 1
ATOM 7414 N N . ILE B 1 272 ? 0.245 33.469 17.969 1 65.19 272 ILE B N 1
ATOM 7415 C CA . ILE B 1 272 ? 0.193 32.031 18.094 1 65.19 272 ILE B CA 1
ATOM 7416 C C . ILE B 1 272 ? -0.972 31.469 17.266 1 65.19 272 ILE B C 1
ATOM 7418 O O . ILE B 1 272 ? -0.863 30.406 16.656 1 65.19 272 ILE B O 1
ATOM 7422 N N . LYS B 1 273 ? -1.969 32.281 17.172 1 71.5 273 LYS B N 1
ATOM 7423 C CA . LYS B 1 273 ? -3.152 31.859 16.422 1 71.5 273 LYS B CA 1
ATOM 7424 C C . LYS B 1 273 ? -2.875 31.812 14.93 1 71.5 273 LYS B C 1
ATOM 7426 O O . LYS B 1 273 ? -3.4 30.953 14.211 1 71.5 273 LYS B O 1
ATOM 7431 N N . ILE B 1 274 ? -2.123 32.688 14.492 1 69.5 274 ILE B N 1
ATOM 7432 C CA . ILE B 1 274 ? -1.819 32.781 13.07 1 69.5 274 ILE B CA 1
ATOM 7433 C C . ILE B 1 274 ? -0.959 31.594 12.641 1 69.5 274 ILE B C 1
ATOM 7435 O O . ILE B 1 274 ? -1.15 31.031 11.555 1 69.5 274 ILE B O 1
ATOM 7439 N N . LEU B 1 275 ? 0.014 31.25 13.414 1 68.69 275 LEU B N 1
ATOM 7440 C CA . LEU B 1 275 ? 0.835 30.078 13.117 1 68.69 275 LEU B CA 1
ATOM 7441 C C . LEU B 1 275 ? -0.022 28.828 13.031 1 68.69 275 LEU B C 1
ATOM 7443 O O . LEU B 1 275 ? 0.174 28 12.148 1 68.69 275 LEU B O 1
ATOM 7447 N N . TYR B 1 276 ? -0.872 28.781 13.828 1 73.75 276 TYR B N 1
ATOM 7448 C CA . TYR B 1 276 ? -1.771 27.625 13.852 1 73.75 276 TYR B CA 1
ATOM 7449 C C . TYR B 1 276 ? -2.672 27.625 12.617 1 73.75 276 TYR B C 1
ATOM 7451 O O . TYR B 1 276 ? -2.996 26.547 12.094 1 73.75 276 TYR B O 1
ATOM 7459 N N . LEU B 1 277 ? -3.084 28.797 12.297 1 78.19 277 LEU B N 1
ATOM 7460 C CA . LEU B 1 277 ? -3.92 28.906 11.102 1 78.19 277 LEU B CA 1
ATOM 7461 C C . LEU B 1 277 ? -3.188 28.391 9.875 1 78.19 277 LEU B C 1
ATOM 7463 O O . LEU B 1 277 ? -3.777 27.688 9.039 1 78.19 277 LEU B O 1
ATOM 7467 N N . SER B 1 278 ? -1.942 28.703 9.688 1 75.38 278 SER B N 1
ATOM 7468 C CA . SER B 1 278 ? -1.153 28.219 8.555 1 75.38 278 SER B CA 1
ATOM 7469 C C . SER B 1 278 ? -1.101 26.703 8.523 1 75.38 278 SER B C 1
ATOM 7471 O O . SER B 1 278 ? -1.188 26.094 7.453 1 75.38 278 SER B O 1
ATOM 7473 N N . LEU B 1 279 ? -0.979 26.109 9.648 1 77.06 279 LEU B N 1
ATOM 7474 C CA . LEU B 1 279 ? -0.941 24.656 9.727 1 77.06 279 LEU B CA 1
ATOM 7475 C C . LEU B 1 279 ? -2.285 24.047 9.336 1 77.06 279 LEU B C 1
ATOM 7477 O O . LEU B 1 279 ? -2.336 23.016 8.664 1 77.06 279 LEU B O 1
ATOM 7481 N N . VAL B 1 280 ? -3.303 24.75 9.758 1 84.38 280 VAL B N 1
ATOM 7482 C CA . VAL B 1 280 ? -4.648 24.297 9.43 1 84.38 280 VAL B CA 1
ATOM 7483 C C . VAL B 1 280 ? -4.863 24.359 7.918 1 84.38 280 VAL B C 1
ATOM 7485 O O . VAL B 1 280 ? -5.375 23.422 7.312 1 84.38 280 VAL B O 1
ATOM 7488 N N . MET B 1 281 ? -4.449 25.453 7.344 1 83.69 281 MET B N 1
ATOM 7489 C CA . MET B 1 281 ? -4.637 25.641 5.906 1 83.69 281 MET B CA 1
ATOM 7490 C C . MET B 1 281 ? -3.861 24.594 5.117 1 83.69 281 MET B C 1
ATOM 7492 O O . MET B 1 281 ? -4.344 24.094 4.098 1 83.69 281 MET B O 1
ATOM 7496 N N . SER B 1 282 ? -2.709 24.297 5.547 1 85.25 282 SER B N 1
ATOM 7497 C CA . SER B 1 282 ? -1.886 23.281 4.887 1 85.25 282 SER B CA 1
ATOM 7498 C C . SER B 1 282 ? -2.541 21.906 4.949 1 85.25 282 SER B C 1
ATOM 7500 O O . SER B 1 282 ? -2.594 21.188 3.945 1 85.25 282 SER B O 1
ATOM 7502 N N . ARG B 1 283 ? -3.055 21.516 6.059 1 90.56 283 ARG B N 1
ATOM 7503 C CA . ARG B 1 283 ? -3.682 20.219 6.25 1 90.56 283 ARG B CA 1
ATOM 7504 C C . ARG B 1 283 ? -4.957 20.094 5.422 1 90.56 283 ARG B C 1
ATOM 7506 O O . ARG B 1 283 ? -5.207 19.062 4.805 1 90.56 283 ARG B O 1
ATOM 7513 N N . VAL B 1 284 ? -5.688 21.203 5.469 1 92.44 284 VAL B N 1
ATOM 7514 C CA . VAL B 1 284 ? -6.91 21.203 4.672 1 92.44 284 VAL B CA 1
ATOM 7515 C C . VAL B 1 284 ? -6.562 21.156 3.186 1 92.44 284 VAL B C 1
ATOM 7517 O O . VAL B 1 284 ? -7.266 20.5 2.402 1 92.44 284 VAL B O 1
ATOM 7520 N N . GLY B 1 285 ? -5.492 21.797 2.783 1 90.25 285 GLY B N 1
ATOM 7521 C CA . GLY B 1 285 ? -5.012 21.719 1.413 1 90.25 285 GLY B CA 1
ATOM 7522 C C . GLY B 1 285 ? -4.656 20.312 0.979 1 90.25 285 GLY B C 1
ATOM 7523 O O . GLY B 1 285 ? -4.984 19.906 -0.134 1 90.25 285 GLY B O 1
ATOM 7524 N N . ILE B 1 286 ? -3.998 19.578 1.842 1 92.62 286 ILE B N 1
ATOM 7525 C CA . ILE B 1 286 ? -3.607 18.188 1.558 1 92.62 286 ILE B CA 1
ATOM 7526 C C . ILE B 1 286 ? -4.852 17.328 1.402 1 92.62 286 ILE B C 1
ATOM 7528 O O . ILE B 1 286 ? -4.973 16.562 0.44 1 92.62 286 ILE B O 1
ATOM 7532 N N . ALA B 1 287 ? -5.801 17.484 2.297 1 96.06 287 ALA B N 1
ATOM 7533 C CA . ALA B 1 287 ? -7.039 16.719 2.264 1 96.06 287 ALA B CA 1
ATOM 7534 C C . ALA B 1 287 ? -7.859 17.047 1.021 1 96.06 287 ALA B C 1
ATOM 7536 O O . ALA B 1 287 ? -8.383 16.141 0.358 1 96.06 287 ALA B O 1
ATOM 7537 N N . SER B 1 288 ? -7.91 18.344 0.741 1 94 288 SER B N 1
ATOM 7538 C CA . SER B 1 288 ? -8.75 18.797 -0.358 1 94 288 SER B CA 1
ATOM 7539 C C . SER B 1 288 ? -8.125 18.484 -1.709 1 94 288 SER B C 1
ATOM 7541 O O . SER B 1 288 ? -8.812 18.453 -2.732 1 94 288 SER B O 1
ATOM 7543 N N . GLY B 1 289 ? -6.844 18.219 -1.767 1 92.25 289 GLY B N 1
ATOM 7544 C CA . GLY B 1 289 ? -6.152 17.938 -3.016 1 92.25 289 GLY B CA 1
ATOM 7545 C C . GLY B 1 289 ? -6.031 16.453 -3.309 1 92.25 289 GLY B C 1
ATOM 7546 O O . GLY B 1 289 ? -5.559 16.062 -4.379 1 92.25 289 GLY B O 1
ATOM 7547 N N . ALA B 1 290 ? -6.559 15.57 -2.422 1 94.19 290 ALA B N 1
ATOM 7548 C CA . ALA B 1 290 ? -6.391 14.125 -2.512 1 94.19 290 ALA B CA 1
ATOM 7549 C C . ALA B 1 290 ? -7.051 13.57 -3.771 1 94.19 290 ALA B C 1
ATOM 7551 O O . ALA B 1 290 ? -6.586 12.578 -4.34 1 94.19 290 ALA B O 1
ATOM 7552 N N . TRP B 1 291 ? -8.055 14.242 -4.309 1 94.88 291 TRP B N 1
ATOM 7553 C CA . TRP B 1 291 ? -8.82 13.781 -5.461 1 94.88 291 TRP B CA 1
ATOM 7554 C C . TRP B 1 291 ? -7.922 13.633 -6.684 1 94.88 291 TRP B C 1
ATOM 7556 O O . TRP B 1 291 ? -8.102 12.711 -7.488 1 94.88 291 TRP B O 1
ATOM 7566 N N . PHE B 1 292 ? -6.957 14.461 -6.836 1 94.88 292 PHE B N 1
ATOM 7567 C CA . PHE B 1 292 ? -6.148 14.531 -8.047 1 94.88 292 PHE B CA 1
ATOM 7568 C C . PHE B 1 292 ? -5.34 13.25 -8.227 1 94.88 292 PHE B C 1
ATOM 7570 O O . PHE B 1 292 ? -5.422 12.602 -9.273 1 94.88 292 PHE B O 1
ATOM 7577 N N . SER B 1 293 ? -4.613 12.828 -7.207 1 96.25 293 SER B N 1
ATOM 7578 C CA . SER B 1 293 ? -3.805 11.617 -7.285 1 96.25 293 SER B CA 1
ATOM 7579 C C . SER B 1 293 ? -4.676 10.383 -7.48 1 96.25 293 SER B C 1
ATOM 7581 O O . SER B 1 293 ? -4.332 9.492 -8.25 1 96.25 293 SER B O 1
ATOM 7583 N N . LEU B 1 294 ? -5.793 10.336 -6.766 1 98 294 LEU B N 1
ATOM 7584 C CA . LEU B 1 294 ? -6.68 9.18 -6.887 1 98 294 LEU B CA 1
ATOM 7585 C C . LEU B 1 294 ? -7.266 9.094 -8.289 1 98 294 LEU B C 1
ATOM 7587 O O . LEU B 1 294 ? -7.391 7.996 -8.844 1 98 294 LEU B O 1
ATOM 7591 N N . SER B 1 295 ? -7.625 10.258 -8.867 1 97.69 295 SER B N 1
ATOM 7592 C CA . SER B 1 295 ? -8.188 10.266 -10.219 1 97.69 295 SER B CA 1
ATOM 7593 C C . SER B 1 295 ? -7.176 9.766 -11.242 1 97.69 295 SER B C 1
ATOM 7595 O O . SER B 1 295 ? -7.539 9.078 -12.195 1 97.69 295 SER B O 1
ATOM 7597 N N . ILE B 1 296 ? -5.918 10.062 -11.07 1 97.25 296 ILE B N 1
ATOM 7598 C CA . ILE B 1 296 ? -4.867 9.586 -11.961 1 97.25 296 ILE B CA 1
ATOM 7599 C C . ILE B 1 296 ? -4.801 8.062 -11.914 1 97.25 296 ILE B C 1
ATOM 7601 O O . ILE B 1 296 ? -4.848 7.402 -12.953 1 97.25 296 ILE B O 1
ATOM 7605 N N . GLY B 1 297 ? -4.715 7.516 -10.672 1 98.38 297 GLY B N 1
ATOM 7606 C CA . GLY B 1 297 ? -4.629 6.074 -10.516 1 98.38 297 GLY B CA 1
ATOM 7607 C C . GLY B 1 297 ? -5.82 5.336 -11.094 1 98.38 297 GLY B C 1
ATOM 7608 O O . GLY B 1 297 ? -5.652 4.336 -11.797 1 98.38 297 GLY B O 1
ATOM 7609 N N . LEU B 1 298 ? -6.992 5.848 -10.859 1 98.75 298 LEU B N 1
ATOM 7610 C CA . LEU B 1 298 ? -8.219 5.195 -11.312 1 98.75 298 LEU B CA 1
ATOM 7611 C C . LEU B 1 298 ? -8.375 5.305 -12.82 1 98.75 298 LEU B C 1
ATOM 7613 O O . LEU B 1 298 ? -8.891 4.387 -13.469 1 98.75 298 LEU B O 1
ATOM 7617 N N . THR B 1 299 ? -7.934 6.438 -13.398 1 98.5 299 THR B N 1
ATOM 7618 C CA . THR B 1 299 ? -7.98 6.574 -14.852 1 98.5 299 THR B CA 1
ATOM 7619 C C . THR B 1 299 ? -7.141 5.492 -15.523 1 98.5 299 THR B C 1
ATOM 7621 O O . THR B 1 299 ? -7.617 4.801 -16.422 1 98.5 299 THR B O 1
ATOM 7624 N N . ILE B 1 300 ? -5.941 5.309 -15.07 1 98.62 300 ILE B N 1
ATOM 7625 C CA . ILE B 1 300 ? -5.023 4.328 -15.641 1 98.62 300 ILE B CA 1
ATOM 7626 C C . ILE B 1 300 ? -5.609 2.926 -15.492 1 98.62 300 ILE B C 1
ATOM 7628 O O . ILE B 1 300 ? -5.711 2.182 -16.469 1 98.62 300 ILE B O 1
ATOM 7632 N N . ALA B 1 301 ? -6.094 2.576 -14.328 1 98.81 301 ALA B N 1
ATOM 7633 C CA . ALA B 1 301 ? -6.504 1.209 -14.016 1 98.81 301 ALA B CA 1
ATOM 7634 C C . ALA B 1 301 ? -7.812 0.858 -14.711 1 98.81 301 ALA B C 1
ATOM 7636 O O . ALA B 1 301 ? -7.992 -0.27 -15.18 1 98.81 301 ALA B O 1
ATOM 7637 N N . ILE B 1 302 ? -8.758 1.8 -14.758 1 98.81 302 ILE B N 1
ATOM 7638 C CA . ILE B 1 302 ? -10.047 1.524 -15.383 1 98.81 302 ILE B CA 1
ATOM 7639 C C . ILE B 1 302 ? -9.859 1.373 -16.891 1 98.81 302 ILE B C 1
ATOM 7641 O O . ILE B 1 302 ? -10.367 0.424 -17.5 1 98.81 302 ILE B O 1
ATOM 7645 N N . ARG B 1 303 ? -9.109 2.297 -17.516 1 98.75 303 ARG B N 1
ATOM 7646 C CA . ARG B 1 303 ? -8.828 2.166 -18.953 1 98.75 303 ARG B CA 1
ATOM 7647 C C . ARG B 1 303 ? -8.156 0.83 -19.25 1 98.75 303 ARG B C 1
ATOM 7649 O O . ARG B 1 303 ? -8.57 0.119 -20.172 1 98.75 303 ARG B O 1
ATOM 7656 N N . TYR B 1 304 ? -7.137 0.474 -18.516 1 98.5 304 TYR B N 1
ATOM 7657 C CA . TYR B 1 304 ? -6.41 -0.774 -18.719 1 98.5 304 TYR B CA 1
ATOM 7658 C C . TYR B 1 304 ? -7.332 -1.976 -18.547 1 98.5 304 TYR B C 1
ATOM 7660 O O . TYR B 1 304 ? -7.266 -2.934 -19.328 1 98.5 304 TYR B O 1
ATOM 7668 N N . SER B 1 305 ? -8.242 -1.943 -17.531 1 98.25 305 SER B N 1
ATOM 7669 C CA . SER B 1 305 ? -9.125 -3.057 -17.203 1 98.25 305 SER B CA 1
ATOM 7670 C C . SER B 1 305 ? -10.148 -3.289 -18.297 1 98.25 305 SER B C 1
ATOM 7672 O O . SER B 1 305 ? -10.719 -4.379 -18.406 1 98.25 305 SER B O 1
ATOM 7674 N N . ILE B 1 306 ? -10.414 -2.293 -19.062 1 97.94 306 ILE B N 1
ATOM 7675 C CA . ILE B 1 306 ? -11.359 -2.408 -20.172 1 97.94 306 ILE B CA 1
ATOM 7676 C C . ILE B 1 306 ? -10.68 -3.084 -21.359 1 97.94 306 ILE B C 1
ATOM 7678 O O . ILE B 1 306 ? -11.32 -3.82 -22.125 1 97.94 306 ILE B O 1
ATOM 7682 N N . ILE B 1 307 ? -9.391 -2.893 -21.469 1 97.06 307 ILE B N 1
ATOM 7683 C CA . ILE B 1 307 ? -8.648 -3.41 -22.609 1 97.06 307 ILE B CA 1
ATOM 7684 C C . ILE B 1 307 ? -8.172 -4.832 -22.328 1 97.06 307 ILE B C 1
ATOM 7686 O O . ILE B 1 307 ? -8.266 -5.711 -23.188 1 97.06 307 ILE B O 1
ATOM 7690 N N . ARG B 1 308 ? -7.668 -5.07 -21.125 1 96.5 308 ARG B N 1
ATOM 7691 C CA . ARG B 1 308 ? -7.09 -6.352 -20.734 1 96.5 308 ARG B CA 1
ATOM 7692 C C . ARG B 1 308 ? -8.172 -7.414 -20.578 1 96.5 308 ARG B C 1
ATOM 7694 O O . ARG B 1 308 ? -9.219 -7.156 -19.984 1 96.5 308 ARG B O 1
ATOM 7701 N N . ARG B 1 309 ? -7.891 -8.578 -21.156 1 94.94 309 ARG B N 1
ATOM 7702 C CA . ARG B 1 309 ? -8.805 -9.711 -21.078 1 94.94 309 ARG B CA 1
ATOM 7703 C C . ARG B 1 309 ? -8.094 -10.953 -20.547 1 94.94 309 ARG B C 1
ATOM 7705 O O . ARG B 1 309 ? -6.91 -11.172 -20.828 1 94.94 309 ARG B O 1
ATOM 7712 N N . GLN B 1 310 ? -8.789 -11.695 -19.734 1 93.44 310 GLN B N 1
ATOM 7713 C CA . GLN B 1 310 ? -8.258 -12.945 -19.203 1 93.44 310 GLN B CA 1
ATOM 7714 C C . GLN B 1 310 ? -9.359 -14 -19.062 1 93.44 310 GLN B C 1
ATOM 7716 O O . GLN B 1 310 ? -10.508 -13.664 -18.781 1 93.44 310 GLN B O 1
ATOM 7721 N N . PHE B 1 311 ? -9.031 -15.289 -19.234 1 92 311 PHE B N 1
ATOM 7722 C CA . PHE B 1 311 ? -9.906 -16.453 -19.078 1 92 311 PHE B CA 1
ATOM 7723 C C . PHE B 1 311 ? -11.117 -16.344 -20 1 92 311 PHE B C 1
ATOM 7725 O O . PHE B 1 311 ? -11.344 -15.305 -20.609 1 92 311 PHE B O 1
ATOM 7732 N N . THR B 1 312 ? -11.883 -17.391 -20.078 1 88.69 312 THR B N 1
ATOM 7733 C CA . THR B 1 312 ? -12.977 -17.484 -21.031 1 88.69 312 THR B CA 1
ATOM 7734 C C . THR B 1 312 ? -14.164 -16.641 -20.594 1 88.69 312 THR B C 1
ATOM 7736 O O . THR B 1 312 ? -14.508 -16.625 -19.406 1 88.69 312 THR B O 1
ATOM 7739 N N . ASP B 1 313 ? -14.648 -15.938 -21.547 1 87.5 313 ASP B N 1
ATOM 7740 C CA . ASP B 1 313 ? -15.898 -15.211 -21.328 1 87.5 313 ASP B CA 1
ATOM 7741 C C . ASP B 1 313 ? -17.094 -16.156 -21.375 1 87.5 313 ASP B C 1
ATOM 7743 O O . ASP B 1 313 ? -17.312 -16.844 -22.375 1 87.5 313 ASP B O 1
ATOM 7747 N N . PRO B 1 314 ? -17.781 -16.188 -20.312 1 85.88 314 PRO B N 1
ATOM 7748 C CA . PRO B 1 314 ? -18.906 -17.109 -20.312 1 85.88 314 PRO B CA 1
ATOM 7749 C C . PRO B 1 314 ? -19.938 -16.797 -21.391 1 85.88 314 PRO B C 1
ATOM 7751 O O . PRO B 1 314 ? -20.656 -17.688 -21.859 1 85.88 314 PRO B O 1
ATOM 7754 N N . GLU B 1 315 ? -20.078 -15.625 -21.844 1 84.38 315 GLU B N 1
ATOM 7755 C CA . GLU B 1 315 ? -21.047 -15.211 -22.859 1 84.38 315 GLU B CA 1
ATOM 7756 C C . GLU B 1 315 ? -20.469 -15.344 -24.266 1 84.38 315 GLU B C 1
ATOM 7758 O O . GLU B 1 315 ? -21.219 -15.594 -25.219 1 84.38 315 GLU B O 1
ATOM 7763 N N . PHE B 1 316 ? -19.188 -15.18 -24.297 1 87.81 316 PHE B N 1
ATOM 7764 C CA . PHE B 1 316 ? -18.5 -15.281 -25.578 1 87.81 316 PHE B CA 1
ATOM 7765 C C . PHE B 1 316 ? -17.344 -16.266 -25.5 1 87.81 316 PHE B C 1
ATOM 7767 O O . PHE B 1 316 ? -16.172 -15.867 -25.391 1 87.81 316 PHE B O 1
ATOM 7774 N N . PRO B 1 317 ? -17.578 -17.5 -25.688 1 84.38 317 PRO B N 1
ATOM 7775 C CA . PRO B 1 317 ? -16.609 -18.562 -25.391 1 84.38 317 PRO B CA 1
ATOM 7776 C C . PRO B 1 317 ? -15.352 -18.469 -26.25 1 84.38 317 PRO B C 1
ATOM 7778 O O . PRO B 1 317 ? -14.305 -19.016 -25.891 1 84.38 317 PRO B O 1
ATOM 7781 N N . ASP B 1 318 ? -15.43 -17.766 -27.297 1 87.62 318 ASP B N 1
ATOM 7782 C CA . ASP B 1 318 ? -14.273 -17.672 -28.188 1 87.62 318 ASP B CA 1
ATOM 7783 C C . ASP B 1 318 ? -13.398 -16.469 -27.812 1 87.62 318 ASP B C 1
ATOM 7785 O O . ASP B 1 318 ? -12.391 -16.203 -28.469 1 87.62 318 ASP B O 1
ATOM 7789 N N . GLN B 1 319 ? -13.859 -15.797 -26.781 1 90.75 319 GLN B N 1
ATOM 7790 C CA . GLN B 1 319 ? -13.125 -14.609 -26.344 1 90.75 319 GLN B CA 1
ATOM 7791 C C . GLN B 1 319 ? -12.781 -14.688 -24.859 1 90.75 319 GLN B C 1
ATOM 7793 O O . GLN B 1 319 ? -13.438 -15.406 -24.094 1 90.75 319 GLN B O 1
ATOM 7798 N N . GLU B 1 320 ? -11.711 -14.016 -24.594 1 93.94 320 GLU B N 1
ATOM 7799 C CA . GLU B 1 320 ? -11.43 -13.836 -23.172 1 93.94 320 GLU B CA 1
ATOM 7800 C C . GLU B 1 320 ? -12.25 -12.695 -22.578 1 93.94 320 GLU B C 1
ATOM 7802 O O . GLU B 1 320 ? -12.672 -11.789 -23.297 1 93.94 320 GLU B O 1
ATOM 7807 N N . LYS B 1 321 ? -12.477 -12.727 -21.344 1 95.12 321 LYS B N 1
ATOM 7808 C CA . LYS B 1 321 ? -13.328 -11.789 -20.625 1 95.12 321 LYS B CA 1
ATOM 7809 C C . LYS B 1 321 ? -12.562 -10.539 -20.219 1 95.12 321 LYS B C 1
ATOM 7811 O O . LYS B 1 321 ? -11.414 -10.633 -19.766 1 95.12 321 LYS B O 1
ATOM 7816 N N . LYS B 1 322 ? -13.211 -9.305 -20.422 1 95.44 322 LYS B N 1
ATOM 7817 C CA . LYS B 1 322 ? -12.586 -8.07 -19.938 1 95.44 322 LYS B CA 1
ATOM 7818 C C . LYS B 1 322 ? -12.367 -8.117 -18.438 1 95.44 322 LYS B C 1
ATOM 7820 O O . LYS B 1 322 ? -13.234 -8.586 -17.688 1 95.44 322 LYS B O 1
ATOM 7825 N N . LEU B 1 323 ? -11.203 -7.641 -17.984 1 96.69 323 LEU B N 1
ATOM 7826 C CA . LEU B 1 323 ? -10.93 -7.637 -16.547 1 96.69 323 LEU B CA 1
ATOM 7827 C C . LEU B 1 323 ? -12 -6.859 -15.797 1 96.69 323 LEU B C 1
ATOM 7829 O O . LEU B 1 323 ? -12.367 -7.23 -14.68 1 96.69 323 LEU B O 1
ATOM 7833 N N . LEU B 1 324 ? -12.484 -5.758 -16.422 1 97.75 324 LEU B N 1
ATOM 7834 C CA . LEU B 1 324 ? -13.422 -4.891 -15.711 1 97.75 324 LEU B CA 1
ATOM 7835 C C . LEU B 1 324 ? -14.781 -5.566 -15.555 1 97.75 324 LEU B C 1
ATOM 7837 O O . LEU B 1 324 ? -15.625 -5.098 -14.797 1 97.75 324 LEU B O 1
ATOM 7841 N N . ASP B 1 325 ? -15.008 -6.707 -16.203 1 96.69 325 ASP B N 1
ATOM 7842 C CA . ASP B 1 325 ? -16.281 -7.418 -16.109 1 96.69 325 ASP B CA 1
ATOM 7843 C C . ASP B 1 325 ? -16.266 -8.414 -14.953 1 96.69 325 ASP B C 1
ATOM 7845 O O . ASP B 1 325 ? -17.281 -9.023 -14.641 1 96.69 325 ASP B O 1
ATOM 7849 N N . TYR B 1 326 ? -15.133 -8.641 -14.336 1 96.5 326 TYR B N 1
ATOM 7850 C CA . TYR B 1 326 ? -15.047 -9.461 -13.125 1 96.5 326 TYR B CA 1
ATOM 7851 C C . TYR B 1 326 ? -15.461 -8.664 -11.898 1 96.5 326 TYR B C 1
ATOM 7853 O O . TYR B 1 326 ? -15.055 -7.516 -11.727 1 96.5 326 TYR B O 1
ATOM 7861 N N . GLN B 1 327 ? -16.219 -9.25 -11.031 1 96.38 327 GLN B N 1
ATOM 7862 C CA . GLN B 1 327 ? -16.781 -8.57 -9.867 1 96.38 327 GLN B CA 1
ATOM 7863 C C . GLN B 1 327 ? -15.664 -8.047 -8.961 1 96.38 327 GLN B C 1
ATOM 7865 O O . GLN B 1 327 ? -15.766 -6.945 -8.422 1 96.38 327 GLN B O 1
ATOM 7870 N N . ILE B 1 328 ? -14.633 -8.82 -8.742 1 96.38 328 ILE B N 1
ATOM 7871 C CA . ILE B 1 328 ? -13.578 -8.43 -7.809 1 96.38 328 ILE B CA 1
ATOM 7872 C C . ILE B 1 328 ? -12.812 -7.234 -8.367 1 96.38 328 ILE B C 1
ATOM 7874 O O . ILE B 1 328 ? -12.359 -6.371 -7.609 1 96.38 328 ILE B O 1
ATOM 7878 N N . GLN B 1 329 ? -12.602 -7.188 -9.734 1 97.62 329 GLN B N 1
ATOM 7879 C CA . GLN B 1 329 ? -11.969 -6.035 -10.367 1 97.62 329 GLN B CA 1
ATOM 7880 C C . GLN B 1 329 ? -12.812 -4.777 -10.18 1 97.62 329 GLN B C 1
ATOM 7882 O O . GLN B 1 329 ? -12.281 -3.703 -9.898 1 97.62 329 GLN B O 1
ATOM 7887 N N . GLN B 1 330 ? -14.125 -4.984 -10.383 1 98.12 330 GLN B N 1
ATOM 7888 C CA . GLN B 1 330 ? -15.055 -3.889 -10.148 1 98.12 330 GLN B CA 1
ATOM 7889 C C . GLN B 1 330 ? -14.992 -3.412 -8.695 1 98.12 330 GLN B C 1
ATOM 7891 O O . GLN B 1 330 ? -14.914 -2.211 -8.438 1 98.12 330 GLN B O 1
ATOM 7896 N N . TYR B 1 331 ? -15 -4.328 -7.812 1 97.38 331 TYR B N 1
ATOM 7897 C CA . TYR B 1 331 ? -14.938 -4.012 -6.391 1 97.38 331 TYR B CA 1
ATOM 7898 C C . TYR B 1 331 ? -13.695 -3.191 -6.066 1 97.38 331 TYR B C 1
ATOM 7900 O O . TYR B 1 331 ? -13.773 -2.184 -5.359 1 97.38 331 TYR B O 1
ATOM 7908 N N . LYS B 1 332 ? -12.602 -3.537 -6.555 1 97.62 332 LYS B N 1
ATOM 7909 C CA . LYS B 1 332 ? -11.32 -2.889 -6.27 1 97.62 332 LYS B CA 1
ATOM 7910 C C . LYS B 1 332 ? -11.281 -1.473 -6.836 1 97.62 332 LYS B C 1
ATOM 7912 O O . LYS B 1 332 ? -10.656 -0.583 -6.258 1 97.62 332 LYS B O 1
ATOM 7917 N N . LEU B 1 333 ? -11.977 -1.229 -7.961 1 98.69 333 LEU B N 1
ATOM 7918 C CA . LEU B 1 333 ? -11.828 0.041 -8.664 1 98.69 333 LEU B CA 1
ATOM 7919 C C . LEU B 1 333 ? -13.016 0.957 -8.391 1 98.69 333 LEU B C 1
ATOM 7921 O O . LEU B 1 333 ? -12.875 2.182 -8.375 1 98.69 333 LEU B O 1
ATOM 7925 N N . PHE B 1 334 ? -14.227 0.35 -8.133 1 98.69 334 PHE B N 1
ATOM 7926 C CA . PHE B 1 334 ? -15.422 1.176 -8.023 1 98.69 334 PHE B CA 1
ATOM 7927 C C . PHE B 1 334 ? -15.57 1.733 -6.617 1 98.69 334 PHE B C 1
ATOM 7929 O O . PHE B 1 334 ? -16.125 2.814 -6.426 1 98.69 334 PHE B O 1
ATOM 7936 N N . ARG B 1 335 ? -15.055 1.044 -5.609 1 97.62 335 ARG B N 1
ATOM 7937 C CA . ARG B 1 335 ? -15.078 1.592 -4.258 1 97.62 335 ARG B CA 1
ATOM 7938 C C . ARG B 1 335 ? -14.25 2.867 -4.172 1 97.62 335 ARG B C 1
ATOM 7940 O O . ARG B 1 335 ? -14.742 3.908 -3.73 1 97.62 335 ARG B O 1
ATOM 7947 N N . PRO B 1 336 ? -12.984 2.84 -4.652 1 98.56 336 PRO B N 1
ATOM 7948 C CA . PRO B 1 336 ? -12.234 4.098 -4.629 1 98.56 336 PRO B CA 1
ATOM 7949 C C . PRO B 1 336 ? -12.836 5.156 -5.555 1 98.56 336 PRO B C 1
ATOM 7951 O O . PRO B 1 336 ? -12.711 6.355 -5.285 1 98.56 336 PRO B O 1
ATOM 7954 N N . LEU B 1 337 ? -13.492 4.727 -6.625 1 98.81 337 LEU B N 1
ATOM 7955 C CA . LEU B 1 337 ? -14.195 5.684 -7.473 1 98.81 337 LEU B CA 1
ATOM 7956 C C . LEU B 1 337 ? -15.305 6.391 -6.699 1 98.81 337 LEU B C 1
ATOM 7958 O O . LEU B 1 337 ? -15.484 7.602 -6.836 1 98.81 337 LEU B O 1
ATOM 7962 N N . GLY B 1 338 ? -16.031 5.609 -5.914 1 98.62 338 GLY B N 1
ATOM 7963 C CA . GLY B 1 338 ? -17.016 6.207 -5.027 1 98.62 338 GLY B CA 1
ATOM 7964 C C . GLY B 1 338 ? -16.422 7.168 -4.027 1 98.62 338 GLY B C 1
ATOM 7965 O O . GLY B 1 338 ? -16.953 8.25 -3.793 1 98.62 338 GLY B O 1
ATOM 7966 N N . PHE B 1 339 ? -15.32 6.805 -3.414 1 98.56 339 PHE B N 1
ATOM 7967 C CA . PHE B 1 339 ? -14.625 7.676 -2.477 1 98.56 339 PHE B CA 1
ATOM 7968 C C . PHE B 1 339 ? -14.172 8.961 -3.164 1 98.56 339 PHE B C 1
ATOM 7970 O O . PHE B 1 339 ? -14.227 10.039 -2.574 1 98.56 339 PHE B O 1
ATOM 7977 N N . LEU B 1 340 ? -13.688 8.836 -4.434 1 98.69 340 LEU B N 1
ATOM 7978 C CA . LEU B 1 340 ? -13.211 9.977 -5.207 1 98.69 340 LEU B CA 1
ATOM 7979 C C . LEU B 1 340 ? -14.297 11.039 -5.34 1 98.69 340 LEU B C 1
ATOM 7981 O O . LEU B 1 340 ? -14.055 12.219 -5.051 1 98.69 340 LEU B O 1
ATOM 7985 N N . TYR B 1 341 ? -15.461 10.633 -5.711 1 98.5 341 TYR B N 1
ATOM 7986 C CA . TYR B 1 341 ? -16.562 11.578 -5.871 1 98.5 341 TYR B CA 1
ATOM 7987 C C . TYR B 1 341 ? -16.984 12.164 -4.527 1 98.5 341 TYR B C 1
ATOM 7989 O O . TYR B 1 341 ? -17.234 13.359 -4.414 1 98.5 341 TYR B O 1
ATOM 7997 N N . GLY B 1 342 ? -17.047 11.312 -3.484 1 98 342 GLY B N 1
ATOM 7998 C CA . GLY B 1 342 ? -17.297 11.828 -2.15 1 98 342 GLY B CA 1
ATOM 7999 C C . GLY B 1 342 ? -16.266 12.852 -1.701 1 98 342 GLY B C 1
ATOM 8000 O O . GLY B 1 342 ? -16.609 13.844 -1.055 1 98 342 GLY B O 1
ATOM 8001 N N . GLY B 1 343 ? -15.016 12.547 -2.029 1 97.69 343 GLY B N 1
ATOM 8002 C CA . GLY B 1 343 ? -13.938 13.453 -1.677 1 97.69 343 GLY B CA 1
ATOM 8003 C C . GLY B 1 343 ? -14.078 14.82 -2.32 1 97.69 343 GLY B C 1
ATOM 8004 O O . GLY B 1 343 ? -13.758 15.844 -1.701 1 97.69 343 GLY B O 1
ATOM 8005 N N . VAL B 1 344 ? -14.562 14.875 -3.52 1 97 344 VAL B N 1
ATOM 8006 C CA . VAL B 1 344 ? -14.773 16.141 -4.223 1 97 344 VAL B CA 1
ATOM 8007 C C . VAL B 1 344 ? -15.859 16.953 -3.516 1 97 344 VAL B C 1
ATOM 8009 O O . VAL B 1 344 ? -15.719 18.156 -3.328 1 97 344 VAL B O 1
ATOM 8012 N N . PHE B 1 345 ? -16.891 16.281 -3.104 1 96.62 345 PHE B N 1
ATOM 8013 C CA . PHE B 1 345 ? -17.984 16.969 -2.406 1 96.62 345 PHE B CA 1
ATOM 8014 C C . PHE B 1 345 ? -17.531 17.438 -1.034 1 96.62 345 PHE B C 1
ATOM 8016 O O . PHE B 1 345 ? -17.922 18.531 -0.586 1 96.62 345 PHE B O 1
ATOM 8023 N N . CYS B 1 346 ? -16.719 16.672 -0.346 1 95.19 346 CYS B N 1
ATOM 8024 C CA . CYS B 1 346 ? -16.203 17.031 0.974 1 95.19 346 CYS B CA 1
ATOM 8025 C C . CYS B 1 346 ? -15.258 18.219 0.894 1 95.19 346 CYS B C 1
ATOM 8027 O O . CYS B 1 346 ? -15.172 19.016 1.831 1 95.19 346 CYS B O 1
ATOM 8029 N N . ARG B 1 347 ? -14.5 18.297 -0.214 1 94.75 347 ARG B N 1
ATOM 8030 C CA . ARG B 1 347 ? -13.539 19.375 -0.415 1 94.75 347 ARG B CA 1
ATOM 8031 C C . ARG B 1 347 ? -14.188 20.734 -0.206 1 94.75 347 ARG B C 1
ATOM 8033 O O . ARG B 1 347 ? -13.648 21.594 0.507 1 94.75 347 ARG B O 1
ATOM 8040 N N . LYS B 1 348 ? -15.352 20.922 -0.712 1 90.94 348 LYS B N 1
ATOM 8041 C CA . LYS B 1 348 ? -16.062 22.188 -0.6 1 90.94 348 LYS B CA 1
ATOM 8042 C C . LYS B 1 348 ? -16.328 22.547 0.861 1 90.94 348 LYS B C 1
ATOM 8044 O O . LYS B 1 348 ? -16.047 23.672 1.29 1 90.94 348 LYS B O 1
ATOM 8049 N N . ARG B 1 349 ? -16.734 21.656 1.576 1 92.19 349 ARG B N 1
ATOM 8050 C CA . ARG B 1 349 ? -17.141 21.891 2.959 1 92.19 349 ARG B CA 1
ATOM 8051 C C . ARG B 1 349 ? -15.922 22.141 3.848 1 92.19 349 ARG B C 1
ATOM 8053 O O . ARG B 1 349 ? -15.938 23.047 4.68 1 92.19 349 ARG B O 1
ATOM 8060 N N . ILE B 1 350 ? -14.891 21.391 3.727 1 94.38 350 ILE B N 1
ATOM 8061 C CA . ILE B 1 350 ? -13.742 21.531 4.613 1 94.38 350 ILE B CA 1
ATOM 8062 C C . ILE B 1 350 ? -13.039 22.859 4.32 1 94.38 350 ILE B C 1
ATOM 8064 O O . ILE B 1 350 ? -12.523 23.516 5.234 1 94.38 350 ILE B O 1
ATOM 8068 N N . LEU B 1 351 ? -13.047 23.281 3.051 1 92.69 351 LEU B N 1
ATOM 8069 C CA . LEU B 1 351 ? -12.469 24.562 2.688 1 92.69 351 LEU B CA 1
ATOM 8070 C C . LEU B 1 351 ? -13.281 25.719 3.279 1 92.69 351 LEU B C 1
ATOM 8072 O O . LEU B 1 351 ? -12.719 26.719 3.705 1 92.69 351 LEU B O 1
ATOM 8076 N N . GLU B 1 352 ? -14.586 25.531 3.307 1 92.62 352 GLU B N 1
ATOM 8077 C CA . GLU B 1 352 ? -15.445 26.547 3.91 1 92.62 352 GLU B CA 1
ATOM 8078 C C . GLU B 1 352 ? -15.094 26.766 5.379 1 92.62 352 GLU B C 1
ATOM 8080 O O . GLU B 1 352 ? -15.031 27.906 5.84 1 92.62 352 GLU B O 1
ATOM 8085 N N . TYR B 1 353 ? -14.883 25.703 6.09 1 91.38 353 TYR B N 1
ATOM 8086 C CA . TYR B 1 353 ? -14.516 25.812 7.5 1 91.38 353 TYR B CA 1
ATOM 8087 C C . TYR B 1 353 ? -13.148 26.469 7.656 1 91.38 353 TYR B C 1
ATOM 8089 O O . TYR B 1 353 ? -12.945 27.297 8.555 1 91.38 353 TYR B O 1
ATOM 8097 N N . ALA B 1 354 ? -12.242 26.141 6.828 1 89.81 354 ALA B N 1
ATOM 8098 C CA . ALA B 1 354 ? -10.898 26.703 6.891 1 89.81 354 ALA B CA 1
ATOM 8099 C C . ALA B 1 354 ? -10.914 28.203 6.566 1 89.81 354 ALA B C 1
ATOM 8101 O O . ALA B 1 354 ? -10.25 28.984 7.242 1 89.81 354 ALA B O 1
ATOM 8102 N N . PHE B 1 355 ? -11.68 28.578 5.566 1 88.25 355 PHE B N 1
ATOM 8103 C CA . PHE B 1 355 ? -11.742 29.984 5.16 1 88.25 355 PHE B CA 1
ATOM 8104 C C . PHE B 1 355 ? -12.492 30.812 6.203 1 88.25 355 PHE B C 1
ATOM 8106 O O . PHE B 1 355 ? -12.172 31.984 6.418 1 88.25 355 PHE B O 1
ATOM 8113 N N . ALA B 1 356 ? -13.469 30.219 6.801 1 89.5 356 ALA B N 1
ATOM 8114 C CA . ALA B 1 356 ? -14.156 30.906 7.891 1 89.5 356 ALA B CA 1
ATOM 8115 C C . ALA B 1 356 ? -13.203 31.188 9.047 1 89.5 356 ALA B C 1
ATOM 8117 O O . ALA B 1 356 ? -13.234 32.281 9.641 1 89.5 356 ALA B O 1
ATOM 8118 N N . ALA B 1 357 ? -12.422 30.219 9.398 1 87.06 357 ALA B N 1
ATOM 8119 C CA . ALA B 1 357 ? -11.43 30.391 10.453 1 87.06 357 ALA B CA 1
ATOM 8120 C C . ALA B 1 357 ? -10.422 31.469 10.078 1 87.06 357 ALA B C 1
ATOM 8122 O O . ALA B 1 357 ? -10 32.25 10.938 1 87.06 357 ALA B O 1
ATOM 8123 N N . LYS B 1 358 ? -10.008 31.484 8.812 1 82.94 358 LYS B N 1
ATOM 8124 C CA . LYS B 1 358 ? -9.078 32.5 8.328 1 82.94 358 LYS B CA 1
ATOM 8125 C C . LYS B 1 358 ? -9.664 33.906 8.492 1 82.94 358 LYS B C 1
ATOM 8127 O O . LYS B 1 358 ? -8.984 34.812 8.984 1 82.94 358 LYS B O 1
ATOM 8132 N N . LYS B 1 359 ? -10.891 34.031 8.156 1 83.69 359 LYS B N 1
ATOM 8133 C CA . LYS B 1 359 ? -11.57 35.344 8.281 1 83.69 359 LYS B CA 1
ATOM 8134 C C . LYS B 1 359 ? -11.664 35.781 9.742 1 83.69 359 LYS B C 1
ATOM 8136 O O . LYS B 1 359 ? -11.477 36.938 10.055 1 83.69 359 LYS B O 1
ATOM 8141 N N . GLU B 1 360 ? -11.938 34.844 10.539 1 84.25 360 GLU B N 1
ATOM 8142 C CA . GLU B 1 360 ? -12.078 35.156 11.961 1 84.25 360 GLU B CA 1
ATOM 8143 C C . GLU B 1 360 ? -10.742 35.562 12.57 1 84.25 360 GLU B C 1
ATOM 8145 O O . GLU B 1 360 ? -10.695 36.469 13.398 1 84.25 360 GLU B O 1
ATOM 8150 N N . VAL B 1 361 ? -9.727 34.875 12.273 1 77.56 361 VAL B N 1
ATOM 8151 C CA . VAL B 1 361 ? -8.398 35.219 12.781 1 77.56 361 VAL B CA 1
ATOM 8152 C C . VAL B 1 361 ? -7.992 36.594 12.281 1 77.56 361 VAL B C 1
ATOM 8154 O O . VAL B 1 361 ? -7.398 37.375 13.023 1 77.56 361 VAL B O 1
ATOM 8157 N N . GLU B 1 362 ? -8.328 36.844 11.023 1 74.19 362 GLU B N 1
ATOM 8158 C CA . GLU B 1 362 ? -8.031 38.156 10.445 1 74.19 362 GLU B CA 1
ATOM 8159 C C . GLU B 1 362 ? -8.797 39.281 11.164 1 74.19 362 GLU B C 1
ATOM 8161 O O . GLU B 1 362 ? -8.305 40.375 11.305 1 74.19 362 GLU B O 1
ATOM 8166 N N . MET B 1 363 ? -9.922 38.906 11.695 1 73.75 363 MET B N 1
ATOM 8167 C CA . MET B 1 363 ? -10.742 39.875 12.422 1 73.75 363 MET B CA 1
ATOM 8168 C C . MET B 1 363 ? -10.438 39.844 13.914 1 73.75 363 MET B C 1
ATOM 8170 O O . MET B 1 363 ? -11.203 40.375 14.719 1 73.75 363 MET B O 1
ATOM 8174 N N . LYS B 1 364 ? -9.453 39.219 14.375 1 71.12 364 LYS B N 1
ATOM 8175 C CA . LYS B 1 364 ? -8.914 39.156 15.734 1 71.12 364 LYS B CA 1
ATOM 8176 C C . LYS B 1 364 ? -9.883 38.438 16.672 1 71.12 364 LYS B C 1
ATOM 8178 O O . LYS B 1 364 ? -10 38.781 17.844 1 71.12 364 LYS B O 1
ATOM 8183 N N . SER B 1 365 ? -10.719 37.469 16.047 1 67.44 365 SER B N 1
ATOM 8184 C CA . SER B 1 365 ? -11.492 36.5 16.797 1 67.44 365 SER B CA 1
ATOM 8185 C C . SER B 1 365 ? -11.031 35.062 16.484 1 67.44 365 SER B C 1
ATOM 8187 O O . SER B 1 365 ? -10.43 34.812 15.445 1 67.44 365 SER B O 1
ATOM 8189 N N . GLY B 1 366 ? -10.625 34.125 17.484 1 68.44 366 GLY B N 1
ATOM 8190 C CA . GLY B 1 366 ? -9.992 32.844 17.266 1 68.44 366 GLY B CA 1
ATOM 8191 C C . GLY B 1 366 ? -10.891 31.672 17.609 1 68.44 366 GLY B C 1
ATOM 8192 O O . GLY B 1 366 ? -10.43 30.547 17.719 1 68.44 366 GLY B O 1
ATOM 8193 N N . ARG B 1 367 ? -12.242 31.922 17.516 1 72.31 367 ARG B N 1
ATOM 8194 C CA . ARG B 1 367 ? -13.141 30.875 17.984 1 72.31 367 ARG B CA 1
ATOM 8195 C C . ARG B 1 367 ? -13.258 29.766 16.953 1 72.31 367 ARG B C 1
ATOM 8197 O O . ARG B 1 367 ? -13.477 28.594 17.297 1 72.31 367 ARG B O 1
ATOM 8204 N N . GLY B 1 368 ? -13.086 30.125 15.758 1 82.62 368 GLY B N 1
ATOM 8205 C CA . GLY B 1 368 ? -13.266 29.172 14.672 1 82.62 368 GLY B CA 1
ATOM 8206 C C . GLY B 1 368 ? -12.016 28.375 14.359 1 82.62 368 GLY B C 1
ATOM 8207 O O . GLY B 1 368 ? -12.07 27.375 13.641 1 82.62 368 GLY B O 1
ATOM 8208 N N . LEU B 1 369 ? -11.016 28.75 14.977 1 85.56 369 LEU B N 1
ATOM 8209 C CA . LEU B 1 369 ? -9.727 28.125 14.68 1 85.56 369 LEU B CA 1
ATOM 8210 C C . LEU B 1 369 ? -9.672 26.703 15.234 1 85.56 369 LEU B C 1
ATOM 8212 O O . LEU B 1 369 ? -9.148 25.797 14.578 1 85.56 369 LEU B O 1
ATOM 8216 N N . ASP B 1 370 ? -10.211 26.516 16.375 1 88 370 ASP B N 1
ATOM 8217 C CA . ASP B 1 370 ? -10.211 25.188 16.969 1 88 370 ASP B CA 1
ATOM 8218 C C . ASP B 1 370 ? -11.062 24.219 16.156 1 88 370 ASP B C 1
ATOM 8220 O O . ASP B 1 370 ? -10.695 23.047 15.984 1 88 370 ASP B O 1
ATOM 8224 N N . LEU B 1 371 ? -12.188 24.734 15.734 1 91.88 371 LEU B N 1
ATOM 8225 C CA . LEU B 1 371 ? -13.07 23.922 14.906 1 91.88 371 LEU B CA 1
ATOM 8226 C C . LEU B 1 371 ? -12.391 23.531 13.594 1 91.88 371 LEU B C 1
ATOM 8228 O O . LEU B 1 371 ? -12.422 22.375 13.188 1 91.88 371 LEU B O 1
ATOM 8232 N N . ALA B 1 372 ? -11.727 24.5 12.984 1 92.31 372 ALA B N 1
ATOM 8233 C CA . ALA B 1 372 ? -11.031 24.25 11.727 1 92.31 372 ALA B CA 1
ATOM 8234 C C . ALA B 1 372 ? -9.875 23.281 11.922 1 92.31 372 ALA B C 1
ATOM 8236 O O . ALA B 1 372 ? -9.586 22.469 11.039 1 92.31 372 ALA B O 1
ATOM 8237 N N . HIS B 1 373 ? -9.258 23.406 13.055 1 91.5 373 HIS B N 1
ATOM 8238 C CA . HIS B 1 373 ? -8.172 22.484 13.383 1 91.5 373 HIS B CA 1
ATOM 8239 C C . HIS B 1 373 ? -8.688 21.062 13.539 1 91.5 373 HIS B C 1
ATOM 8241 O O . HIS B 1 373 ? -8.094 20.109 13.008 1 91.5 373 HIS B O 1
ATOM 8247 N N . GLY B 1 374 ? -9.758 20.922 14.234 1 93.94 374 GLY B N 1
ATOM 8248 C CA . GLY B 1 374 ? -10.352 19.609 14.422 1 93.94 374 GLY B CA 1
ATOM 8249 C C . GLY B 1 374 ? -10.781 18.969 13.117 1 93.94 374 GLY B C 1
ATOM 8250 O O . GLY B 1 374 ? -10.453 17.812 12.859 1 93.94 374 GLY B O 1
ATOM 8251 N N . ILE B 1 375 ? -11.438 19.719 12.32 1 95.38 375 ILE B N 1
ATOM 8252 C CA . ILE B 1 375 ? -11.938 19.219 11.039 1 95.38 375 ILE B CA 1
ATOM 8253 C C . ILE B 1 375 ? -10.766 18.953 10.094 1 95.38 375 ILE B C 1
ATOM 8255 O O . ILE B 1 375 ? -10.719 17.906 9.438 1 95.38 375 ILE B O 1
ATOM 8259 N N . GLY B 1 376 ? -9.867 19.922 10.047 1 95.44 376 GLY B N 1
ATOM 8260 C CA . GLY B 1 376 ? -8.695 19.766 9.195 1 95.44 376 GLY B CA 1
ATOM 8261 C C . GLY B 1 376 ? -7.867 18.547 9.539 1 95.44 376 GLY B C 1
ATOM 8262 O O . GLY B 1 376 ? -7.418 17.812 8.641 1 95.44 376 GLY B O 1
ATOM 8263 N N . SER B 1 377 ? -7.672 18.234 10.828 1 96.5 377 SER B N 1
ATOM 8264 C CA . SER B 1 377 ? -6.914 17.078 11.273 1 96.5 377 SER B CA 1
ATOM 8265 C C . SER B 1 377 ? -7.641 15.781 10.922 1 96.5 377 SER B C 1
ATOM 8267 O O . SER B 1 377 ? -7.027 14.836 10.422 1 96.5 377 SER B O 1
ATOM 8269 N N . LEU B 1 378 ? -8.922 15.828 11.148 1 97.94 378 LEU B N 1
ATOM 8270 C CA . LEU B 1 378 ? -9.75 14.656 10.891 1 97.94 378 LEU B CA 1
ATOM 8271 C C . LEU B 1 378 ? -9.703 14.281 9.406 1 97.94 378 LEU B C 1
ATOM 8273 O O . LEU B 1 378 ? -9.461 13.125 9.062 1 97.94 378 LEU B O 1
ATOM 8277 N N . PHE B 1 379 ? -9.875 15.25 8.602 1 98.12 379 PHE B N 1
ATOM 8278 C CA . PHE B 1 379 ? -10 14.977 7.172 1 98.12 379 PHE B CA 1
ATOM 8279 C C . PHE B 1 379 ? -8.625 14.758 6.547 1 98.12 379 PHE B C 1
ATOM 8281 O O . PHE B 1 379 ? -8.484 13.969 5.609 1 98.12 379 PHE B O 1
ATOM 8288 N N . LYS B 1 380 ? -7.586 15.406 7.02 1 97.81 380 LYS B N 1
ATOM 8289 C CA . LYS B 1 380 ? -6.246 15.109 6.523 1 97.81 380 LYS B CA 1
ATOM 8290 C C . LYS B 1 380 ? -5.906 13.633 6.711 1 97.81 380 LYS B C 1
ATOM 8292 O O . LYS B 1 380 ? -5.391 12.992 5.797 1 97.81 380 LYS B O 1
ATOM 8297 N N . VAL B 1 381 ? -6.246 13.125 7.848 1 98.19 381 VAL B N 1
ATOM 8298 C CA . VAL B 1 381 ? -5.898 11.758 8.211 1 98.19 381 VAL B CA 1
ATOM 8299 C C . VAL B 1 381 ? -6.605 10.781 7.277 1 98.19 381 VAL B C 1
ATOM 8301 O O . VAL B 1 381 ? -5.957 10 6.578 1 98.19 381 VAL B O 1
ATOM 8304 N N . PHE B 1 382 ? -7.871 10.891 7.156 1 98.38 382 PHE B N 1
ATOM 8305 C CA . PHE B 1 382 ? -8.617 9.797 6.551 1 98.38 382 PHE B CA 1
ATOM 8306 C C . PHE B 1 382 ? -8.766 10.008 5.047 1 98.38 382 PHE B C 1
ATOM 8308 O O . PHE B 1 382 ? -8.883 9.047 4.289 1 98.38 382 PHE B O 1
ATOM 8315 N N . MET B 1 383 ? -8.648 11.266 4.539 1 98.44 383 MET B N 1
ATOM 8316 C CA . MET B 1 383 ? -8.602 11.484 3.094 1 98.44 383 MET B CA 1
ATOM 8317 C C . MET B 1 383 ? -7.309 10.945 2.5 1 98.44 383 MET B C 1
ATOM 8319 O O . MET B 1 383 ? -7.316 10.328 1.434 1 98.44 383 MET B O 1
ATOM 8323 N N . THR B 1 384 ? -6.223 11.203 3.176 1 98.19 384 THR B N 1
ATOM 8324 C CA . THR B 1 384 ? -4.945 10.719 2.66 1 98.19 384 THR B CA 1
ATOM 8325 C C . THR B 1 384 ? -4.863 9.203 2.752 1 98.19 384 THR B C 1
ATOM 8327 O O . THR B 1 384 ? -4.395 8.539 1.822 1 98.19 384 THR B O 1
ATOM 8330 N N . LYS B 1 385 ? -5.332 8.656 3.881 1 98.06 385 LYS B N 1
ATOM 8331 C CA . LYS B 1 385 ? -5.305 7.207 4.066 1 98.06 385 LYS B CA 1
ATOM 8332 C C . LYS B 1 385 ? -6.121 6.496 2.988 1 98.06 385 LYS B C 1
ATOM 8334 O O . LYS B 1 385 ? -5.637 5.559 2.352 1 98.06 385 LYS B O 1
ATOM 8339 N N . GLU B 1 386 ? -7.332 6.941 2.779 1 98.19 386 GLU B N 1
ATOM 8340 C CA . GLU B 1 386 ? -8.234 6.32 1.814 1 98.19 386 GLU B CA 1
ATOM 8341 C C . GLU B 1 386 ? -7.73 6.5 0.387 1 98.19 386 GLU B C 1
ATOM 8343 O O . GLU B 1 386 ? -7.895 5.613 -0.453 1 98.19 386 GLU B O 1
ATOM 8348 N N . THR B 1 387 ? -7.18 7.641 0.129 1 98.5 387 THR B N 1
ATOM 8349 C CA . THR B 1 387 ? -6.617 7.891 -1.193 1 98.5 387 THR B CA 1
ATOM 8350 C C . THR B 1 387 ? -5.445 6.957 -1.472 1 98.5 387 THR B C 1
ATOM 8352 O O . THR B 1 387 ? -5.352 6.375 -2.555 1 98.5 387 THR B O 1
ATOM 8355 N N . LEU B 1 388 ? -4.609 6.82 -0.503 1 98.06 388 LEU B N 1
ATOM 8356 C CA . LEU B 1 388 ? -3.467 5.926 -0.644 1 98.06 388 LEU B CA 1
ATOM 8357 C C . LEU B 1 388 ? -3.926 4.492 -0.897 1 98.06 388 LEU B C 1
ATOM 8359 O O . LEU B 1 388 ? -3.375 3.803 -1.758 1 98.06 388 LEU B O 1
ATOM 8363 N N . GLU B 1 389 ? -4.93 4.082 -0.192 1 97.81 389 GLU B N 1
ATOM 8364 C CA . GLU B 1 389 ? -5.48 2.746 -0.382 1 97.81 389 GLU B CA 1
ATOM 8365 C C . GLU B 1 389 ? -6.102 2.596 -1.768 1 97.81 389 GLU B C 1
ATOM 8367 O O . GLU B 1 389 ? -6.008 1.533 -2.385 1 97.81 389 GLU B O 1
ATOM 8372 N N . GLY B 1 390 ? -6.758 3.633 -2.201 1 98.56 390 GLY B N 1
ATOM 8373 C CA . GLY B 1 390 ? -7.336 3.621 -3.535 1 98.56 390 GLY B CA 1
ATOM 8374 C C . GLY B 1 390 ? -6.297 3.521 -4.637 1 98.56 390 GLY B C 1
ATOM 8375 O O . GLY B 1 390 ? -6.477 2.775 -5.602 1 98.56 390 GLY B O 1
ATOM 8376 N N . ILE B 1 391 ? -5.219 4.234 -4.492 1 98.38 391 ILE B N 1
ATOM 8377 C CA . ILE B 1 391 ? -4.137 4.199 -5.473 1 98.38 391 ILE B CA 1
ATOM 8378 C C . ILE B 1 391 ? -3.516 2.805 -5.5 1 98.38 391 ILE B C 1
ATOM 8380 O O . ILE B 1 391 ? -3.229 2.268 -6.574 1 98.38 391 ILE B O 1
ATOM 8384 N N . GLU B 1 392 ? -3.346 2.248 -4.328 1 97.75 392 GLU B N 1
ATOM 8385 C CA . GLU B 1 392 ? -2.807 0.893 -4.25 1 97.75 392 GLU B CA 1
ATOM 8386 C C . GLU B 1 392 ? -3.758 -0.116 -4.887 1 97.75 392 GLU B C 1
ATOM 8388 O O . GLU B 1 392 ? -3.32 -1.043 -5.57 1 97.75 392 GLU B O 1
ATOM 8393 N N . SER B 1 393 ? -5 0.067 -4.676 1 97.88 393 SER B N 1
ATOM 8394 C CA . SER B 1 393 ? -5.996 -0.799 -5.297 1 97.88 393 SER B CA 1
ATOM 8395 C C . SER B 1 393 ? -5.941 -0.708 -6.816 1 97.88 393 SER B C 1
ATOM 8397 O O . SER B 1 393 ? -6.086 -1.717 -7.512 1 97.88 393 SER B O 1
ATOM 8399 N N . ALA B 1 394 ? -5.77 0.484 -7.285 1 98.56 394 ALA B N 1
ATOM 8400 C CA . ALA B 1 394 ? -5.613 0.684 -8.727 1 98.56 394 ALA B CA 1
ATOM 8401 C C . ALA B 1 394 ? -4.363 -0.02 -9.242 1 98.56 394 ALA B C 1
ATOM 8403 O O . ALA B 1 394 ? -4.406 -0.694 -10.273 1 98.56 394 ALA B O 1
ATOM 8404 N N . ARG B 1 395 ? -3.316 0.099 -8.531 1 98 395 ARG B N 1
ATOM 8405 C CA . ARG B 1 395 ? -2.047 -0.501 -8.93 1 98 395 ARG B CA 1
ATOM 8406 C C . ARG B 1 395 ? -2.15 -2.021 -8.977 1 98 395 ARG B C 1
ATOM 8408 O O . ARG B 1 395 ? -1.775 -2.648 -9.969 1 98 395 ARG B O 1
ATOM 8415 N N . VAL B 1 396 ? -2.73 -2.629 -7.93 1 96.75 396 VAL B N 1
ATOM 8416 C CA . VAL B 1 396 ? -2.816 -4.082 -7.82 1 96.75 396 VAL B CA 1
ATOM 8417 C C . VAL B 1 396 ? -3.781 -4.625 -8.875 1 96.75 396 VAL B C 1
ATOM 8419 O O . VAL B 1 396 ? -3.588 -5.723 -9.398 1 96.75 396 VAL B O 1
ATOM 8422 N N . SER B 1 397 ? -4.723 -3.807 -9.273 1 97.56 397 SER B N 1
ATOM 8423 C CA . SER B 1 397 ? -5.711 -4.203 -10.266 1 97.56 397 SER B CA 1
ATOM 8424 C C . SER B 1 397 ? -5.078 -4.367 -11.641 1 97.56 397 SER B C 1
ATOM 8426 O O . SER B 1 397 ? -5.672 -4.969 -12.539 1 97.56 397 SER B O 1
ATOM 8428 N N . CYS B 1 398 ? -3.879 -3.879 -11.766 1 97.75 398 CYS B N 1
ATOM 8429 C CA . CYS B 1 398 ? -3.215 -3.963 -13.062 1 97.75 398 CYS B CA 1
ATOM 8430 C C . CYS B 1 398 ? -2.213 -5.109 -13.086 1 97.75 398 CYS B C 1
ATOM 8432 O O . CYS B 1 398 ? -1.438 -5.242 -14.039 1 97.75 398 CYS B O 1
ATOM 8434 N N . GLY B 1 399 ? -2.199 -5.957 -12.062 1 95.19 399 GLY B N 1
ATOM 8435 C CA . GLY B 1 399 ? -1.321 -7.117 -12.031 1 95.19 399 GLY B CA 1
ATOM 8436 C C . GLY B 1 399 ? 0.148 -6.754 -12.141 1 95.19 399 GLY B C 1
ATOM 8437 O O . GLY B 1 399 ? 0.603 -5.789 -11.516 1 95.19 399 GLY B O 1
ATOM 8438 N N . GLY B 1 400 ? 0.842 -7.52 -12.844 1 95.38 400 GLY B N 1
ATOM 8439 C CA . GLY B 1 400 ? 2.26 -7.27 -13.055 1 95.38 400 GLY B CA 1
ATOM 8440 C C . GLY B 1 400 ? 2.543 -5.922 -13.688 1 95.38 400 GLY B C 1
ATOM 8441 O O . GLY B 1 400 ? 3.529 -5.266 -13.344 1 95.38 400 GLY B O 1
ATOM 8442 N N . HIS B 1 401 ? 1.639 -5.504 -14.523 1 97.38 401 HIS B N 1
ATOM 8443 C CA . HIS B 1 401 ? 1.878 -4.246 -15.219 1 97.38 401 HIS B CA 1
ATOM 8444 C C . HIS B 1 401 ? 1.729 -3.057 -14.281 1 97.38 401 HIS B C 1
ATOM 8446 O O . HIS B 1 401 ? 2.264 -1.979 -14.547 1 97.38 401 HIS B O 1
ATOM 8452 N N . GLY B 1 402 ? 1.05 -3.283 -13.172 1 97.19 402 GLY B N 1
ATOM 8453 C CA . GLY B 1 402 ? 1.011 -2.279 -12.125 1 97.19 402 GLY B CA 1
ATOM 8454 C C . GLY B 1 402 ? 2.309 -2.184 -11.344 1 97.19 402 GLY B C 1
ATOM 8455 O O . GLY B 1 402 ? 2.516 -1.23 -10.586 1 97.19 402 GLY B O 1
ATOM 8456 N N . TYR B 1 403 ? 3.188 -3.113 -11.586 1 97 403 TYR B N 1
ATOM 8457 C CA . TYR B 1 403 ? 4.48 -3.146 -10.906 1 97 403 TYR B CA 1
ATOM 8458 C C . TYR B 1 403 ? 5.551 -2.459 -11.742 1 97 403 TYR B C 1
ATOM 8460 O O . TYR B 1 403 ? 6.625 -2.127 -11.242 1 97 403 TYR B O 1
ATOM 8468 N N . SER B 1 404 ? 5.266 -2.244 -13.016 1 97.88 404 SER B N 1
ATOM 8469 C CA . SER B 1 404 ? 6.18 -1.548 -13.914 1 97.88 404 SER B CA 1
ATOM 8470 C C . SER B 1 404 ? 6.109 -0.038 -13.719 1 97.88 404 SER B C 1
ATOM 8472 O O . SER B 1 404 ? 5.02 0.532 -13.633 1 97.88 404 SER B O 1
ATOM 8474 N N . MET B 1 405 ? 7.285 0.598 -13.656 1 97.56 405 MET B N 1
ATOM 8475 C CA . MET B 1 405 ? 7.277 2.057 -13.578 1 97.56 405 MET B CA 1
ATOM 8476 C C . MET B 1 405 ? 6.605 2.662 -14.805 1 97.56 405 MET B C 1
ATOM 8478 O O . MET B 1 405 ? 6.043 3.756 -14.734 1 97.56 405 MET B O 1
ATOM 8482 N N . LEU B 1 406 ? 6.535 1.932 -15.891 1 98 406 LEU B N 1
ATOM 8483 C CA . LEU B 1 406 ? 5.992 2.41 -17.156 1 98 406 LEU B CA 1
ATOM 8484 C C . LEU B 1 406 ? 4.477 2.557 -17.078 1 98 406 LEU B C 1
ATOM 8486 O O . LEU B 1 406 ? 3.865 3.213 -17.922 1 98 406 LEU B O 1
ATOM 8490 N N . SER B 1 407 ? 3.879 1.973 -16.062 1 98.19 407 SER B N 1
ATOM 8491 C CA . SER B 1 407 ? 2.443 2.143 -15.867 1 98.19 407 SER B CA 1
ATOM 8492 C C . SER B 1 407 ? 2.125 3.486 -15.219 1 98.19 407 SER B C 1
ATOM 8494 O O . SER B 1 407 ? 0.984 3.949 -15.266 1 98.19 407 SER B O 1
ATOM 8496 N N . GLY B 1 408 ? 3.115 4.082 -14.617 1 97.12 408 GLY B N 1
ATOM 8497 C CA . GLY B 1 408 ? 2.906 5.332 -13.906 1 97.12 408 GLY B CA 1
ATOM 8498 C C . GLY B 1 408 ? 2.371 5.137 -12.5 1 97.12 408 GLY B C 1
ATOM 8499 O O . GLY B 1 408 ? 2.49 6.027 -11.656 1 97.12 408 GLY B O 1
ATOM 8500 N N . LEU B 1 409 ? 1.847 3.977 -12.164 1 98.12 409 LEU B N 1
ATOM 8501 C CA . LEU B 1 409 ? 1.141 3.742 -10.906 1 98.12 409 LEU B CA 1
ATOM 8502 C C . LEU B 1 409 ? 2.121 3.635 -9.742 1 98.12 409 LEU B C 1
ATOM 8504 O O . LEU B 1 409 ? 1.864 4.164 -8.656 1 98.12 409 LEU B O 1
ATOM 8508 N N . PRO B 1 410 ? 3.324 2.971 -9.984 1 97.5 410 PRO B N 1
ATOM 8509 C CA . PRO B 1 410 ? 4.289 2.924 -8.883 1 97.5 410 PRO B CA 1
ATOM 8510 C C . PRO B 1 410 ? 4.766 4.309 -8.461 1 97.5 410 PRO B C 1
ATOM 8512 O O . PRO B 1 410 ? 4.855 4.598 -7.262 1 97.5 410 PRO B O 1
ATOM 8515 N N . SER B 1 411 ? 5.059 5.18 -9.43 1 95.69 411 SER B N 1
ATOM 8516 C CA . SER B 1 411 ? 5.484 6.543 -9.125 1 95.69 411 SER B CA 1
ATOM 8517 C C . SER B 1 411 ? 4.387 7.316 -8.398 1 95.69 411 SER B C 1
ATOM 8519 O O . SER B 1 411 ? 4.66 8.031 -7.43 1 95.69 411 SER B O 1
ATOM 8521 N N . LEU B 1 412 ? 3.18 7.16 -8.898 1 96.44 412 LEU B N 1
ATOM 8522 C CA . LEU B 1 412 ? 2.039 7.805 -8.258 1 96.44 412 LEU B CA 1
ATOM 8523 C C . LEU B 1 412 ? 1.914 7.367 -6.805 1 96.44 412 LEU B C 1
ATOM 8525 O O . LEU B 1 412 ? 1.753 8.203 -5.91 1 96.44 412 LEU B O 1
ATOM 8529 N N . TYR B 1 413 ? 2.016 6.078 -6.562 1 97.56 413 TYR B N 1
ATOM 8530 C CA . TYR B 1 413 ? 1.854 5.504 -5.23 1 97.56 413 TYR B CA 1
ATOM 8531 C C . TYR B 1 413 ? 2.949 5.992 -4.293 1 97.56 413 TYR B C 1
ATOM 8533 O O . TYR B 1 413 ? 2.662 6.473 -3.191 1 97.56 413 TYR B O 1
ATOM 8541 N N . THR B 1 414 ? 4.191 5.883 -4.695 1 96.25 414 THR B N 1
ATOM 8542 C CA . THR B 1 414 ? 5.305 6.207 -3.811 1 96.25 414 THR B CA 1
ATOM 8543 C C . THR B 1 414 ? 5.387 7.711 -3.57 1 96.25 414 THR B C 1
ATOM 8545 O O . THR B 1 414 ? 5.793 8.148 -2.494 1 96.25 414 THR B O 1
ATOM 8548 N N . ASN B 1 415 ? 4.938 8.516 -4.523 1 94.62 415 ASN B N 1
ATOM 8549 C CA . ASN B 1 415 ? 4.961 9.961 -4.352 1 94.62 415 ASN B CA 1
ATOM 8550 C C . ASN B 1 415 ? 3.842 10.43 -3.424 1 94.62 415 ASN B C 1
ATOM 8552 O O . ASN B 1 415 ? 3.971 11.461 -2.764 1 94.62 415 ASN B O 1
ATOM 8556 N N . TYR B 1 416 ? 2.758 9.656 -3.406 1 95.88 416 TYR B N 1
ATOM 8557 C CA . TYR B 1 416 ? 1.645 10.023 -2.539 1 95.88 416 TYR B CA 1
ATOM 8558 C C . TYR B 1 416 ? 1.827 9.453 -1.142 1 95.88 416 TYR B C 1
ATOM 8560 O O . TYR B 1 416 ? 1.26 9.961 -0.173 1 95.88 416 TYR B O 1
ATOM 8568 N N . LEU B 1 417 ? 2.604 8.445 -1.006 1 96.31 417 LEU B N 1
ATOM 8569 C CA . LEU B 1 417 ? 2.787 7.648 0.201 1 96.31 417 LEU B CA 1
ATOM 8570 C C . LEU B 1 417 ? 3.146 8.531 1.39 1 96.31 417 LEU B C 1
ATOM 8572 O O . LEU B 1 417 ? 2.645 8.328 2.496 1 96.31 417 LEU B O 1
ATOM 8576 N N . PRO B 1 418 ? 3.984 9.562 1.279 1 94.19 418 PRO B N 1
ATOM 8577 C CA . PRO B 1 418 ? 4.379 10.352 2.449 1 94.19 418 PRO B CA 1
ATOM 8578 C C . PRO B 1 418 ? 3.256 11.242 2.965 1 94.19 418 PRO B C 1
ATOM 8580 O O . PRO B 1 418 ? 3.371 11.828 4.047 1 94.19 418 PRO B O 1
ATOM 8583 N N . SER B 1 419 ? 2.109 11.328 2.24 1 95 419 SER B N 1
ATOM 8584 C CA . SER B 1 419 ? 1.016 12.211 2.629 1 95 419 SER B CA 1
ATOM 8585 C C . SER B 1 419 ? 0.429 11.805 3.977 1 95 419 SER B C 1
ATOM 8587 O O . SER B 1 419 ? -0.19 12.625 4.664 1 95 419 SER B O 1
ATOM 8589 N N . VAL B 1 420 ? 0.688 10.586 4.402 1 96 420 VAL B N 1
ATOM 8590 C CA . VAL B 1 420 ? 0.13 10.109 5.664 1 96 420 VAL B CA 1
ATOM 8591 C C . VAL B 1 420 ? 1.093 10.438 6.809 1 96 420 VAL B C 1
ATOM 8593 O O . VAL B 1 420 ? 0.778 10.203 7.977 1 96 420 VAL B O 1
ATOM 8596 N N . THR B 1 421 ? 2.238 11.039 6.477 1 94.19 421 THR B N 1
ATOM 8597 C CA . THR B 1 421 ? 3.254 11.281 7.496 1 94.19 421 THR B CA 1
ATOM 8598 C C . THR B 1 421 ? 3.578 12.766 7.598 1 94.19 421 THR B C 1
ATOM 8600 O O . THR B 1 421 ? 3.67 13.312 8.695 1 94.19 421 THR B O 1
ATOM 8603 N N . TYR B 1 422 ? 3.758 13.414 6.434 1 91 422 TYR B N 1
ATOM 8604 C CA . TYR B 1 422 ? 4.223 14.797 6.52 1 91 422 TYR B CA 1
ATOM 8605 C C . TYR B 1 422 ? 3.094 15.727 6.938 1 91 422 TYR B C 1
ATOM 8607 O O . TYR B 1 422 ? 1.917 15.375 6.84 1 91 422 TYR B O 1
ATOM 8615 N N . GLU B 1 423 ? 3.443 16.875 7.508 1 88.38 423 GLU B N 1
ATOM 8616 C CA . GLU B 1 423 ? 2.52 17.875 8.016 1 88.38 423 GLU B CA 1
ATOM 8617 C C . GLU B 1 423 ? 1.644 17.312 9.133 1 88.38 423 GLU B C 1
ATOM 8619 O O . GLU B 1 423 ? 0.455 17.625 9.211 1 88.38 423 GLU B O 1
ATOM 8624 N N . GLY B 1 424 ? 2.238 16.406 9.891 1 89.12 424 GLY B N 1
ATOM 8625 C CA . GLY B 1 424 ? 1.554 15.734 10.984 1 89.12 424 GLY B CA 1
ATOM 8626 C C . GLY B 1 424 ? 1.166 14.305 10.648 1 89.12 424 GLY B C 1
ATOM 8627 O O . GLY B 1 424 ? 0.315 14.078 9.789 1 89.12 424 GLY B O 1
ATOM 8628 N N . ASP B 1 425 ? 1.82 13.43 11.352 1 93.06 425 ASP B N 1
ATOM 8629 C CA . ASP B 1 425 ? 1.535 12.008 11.156 1 93.06 425 ASP B CA 1
ATOM 8630 C C . ASP B 1 425 ? 0.063 11.703 11.422 1 93.06 425 ASP B C 1
ATOM 8632 O O . ASP B 1 425 ? -0.53 12.25 12.359 1 93.06 425 ASP B O 1
ATOM 8636 N N . ASN B 1 426 ? -0.518 10.812 10.656 1 95.94 426 ASN B N 1
ATOM 8637 C CA . ASN B 1 426 ? -1.944 10.516 10.727 1 95.94 426 ASN B CA 1
ATOM 8638 C C . ASN B 1 426 ? -2.352 10.031 12.117 1 95.94 426 ASN B C 1
ATOM 8640 O O . ASN B 1 426 ? -3.459 10.32 12.578 1 95.94 426 ASN B O 1
ATOM 8644 N N . SER B 1 427 ? -1.502 9.32 12.828 1 95 427 SER B N 1
ATOM 8645 C CA . SER B 1 427 ? -1.86 8.852 14.164 1 95 427 SER B CA 1
ATOM 8646 C C . SER B 1 427 ? -1.986 10.016 15.141 1 95 427 SER B C 1
ATOM 8648 O O . SER B 1 427 ? -2.902 10.047 15.969 1 95 427 SER B O 1
ATOM 8650 N N . ILE B 1 428 ? -1.091 10.961 15.008 1 93.81 428 ILE B N 1
ATOM 8651 C CA . ILE B 1 428 ? -1.079 12.117 15.898 1 93.81 428 ILE B CA 1
ATOM 8652 C C . ILE B 1 428 ? -2.287 13 15.602 1 93.81 428 ILE B C 1
ATOM 8654 O O . ILE B 1 428 ? -2.998 13.414 16.516 1 93.81 428 ILE B O 1
ATOM 8658 N N . LEU B 1 429 ? -2.533 13.203 14.352 1 96.06 429 LEU B N 1
ATOM 8659 C CA . LEU B 1 429 ? -3.623 14.094 13.961 1 96.06 429 LEU B CA 1
ATOM 8660 C C . LEU B 1 429 ? -4.977 13.469 14.289 1 96.06 429 LEU B C 1
ATOM 8662 O O . LEU B 1 429 ? -5.922 14.18 14.641 1 96.06 429 LEU B O 1
ATOM 8666 N N . ALA B 1 430 ? -5.078 12.18 14.148 1 97.5 430 ALA B N 1
ATOM 8667 C CA . ALA B 1 430 ? -6.316 11.516 14.539 1 97.5 430 ALA B CA 1
ATOM 8668 C C . ALA B 1 430 ? -6.602 11.711 16.016 1 97.5 430 ALA B C 1
ATOM 8670 O O . ALA B 1 430 ? -7.746 11.953 16.406 1 97.5 430 ALA B O 1
ATOM 8671 N N . MET B 1 431 ? -5.578 11.625 16.828 1 96.12 431 MET B N 1
ATOM 8672 C CA . MET B 1 431 ? -5.734 11.82 18.281 1 96.12 431 MET B CA 1
ATOM 8673 C C . MET B 1 431 ? -6.094 13.266 18.594 1 96.12 431 MET B C 1
ATOM 8675 O O . MET B 1 431 ? -6.91 13.523 19.484 1 96.12 431 MET B O 1
ATOM 8679 N N . GLN B 1 432 ? -5.465 14.195 17.844 1 94.62 432 GLN B N 1
ATOM 8680 C CA . GLN B 1 432 ? -5.809 15.594 18.047 1 94.62 432 GLN B CA 1
ATOM 8681 C C . GLN B 1 432 ? -7.266 15.867 17.688 1 94.62 432 GLN B C 1
ATOM 8683 O O . GLN B 1 432 ? -7.969 16.578 18.422 1 94.62 432 GLN B O 1
ATOM 8688 N N . ALA B 1 433 ? -7.695 15.289 16.641 1 96.81 433 ALA B N 1
ATOM 8689 C CA . ALA B 1 433 ? -9.078 15.469 16.203 1 96.81 433 ALA B CA 1
ATOM 8690 C C . ALA B 1 433 ? -10.055 14.891 17.234 1 96.81 433 ALA B C 1
ATOM 8692 O O . ALA B 1 433 ? -11.031 15.547 17.609 1 96.81 433 ALA B O 1
ATOM 8693 N N . ILE B 1 434 ? -9.766 13.688 17.672 1 97.31 434 ILE B N 1
ATOM 8694 C CA . ILE B 1 434 ? -10.742 13.008 18.531 1 97.31 434 ILE B CA 1
ATOM 8695 C C . ILE B 1 434 ? -10.734 13.625 19.922 1 97.31 434 ILE B C 1
ATOM 8697 O O . ILE B 1 434 ? -11.773 13.695 20.578 1 97.31 434 ILE B O 1
ATOM 8701 N N . LYS B 1 435 ? -9.57 14.102 20.422 1 95.5 435 LYS B N 1
ATOM 8702 C CA . LYS B 1 435 ? -9.516 14.805 21.703 1 95.5 435 LYS B CA 1
ATOM 8703 C C . LYS B 1 435 ? -10.344 16.094 21.656 1 95.5 435 LYS B C 1
ATOM 8705 O O . LYS B 1 435 ? -11.031 16.422 22.609 1 95.5 435 LYS B O 1
ATOM 8710 N N . TYR B 1 436 ? -10.266 16.812 20.531 1 94.19 436 TYR B N 1
ATOM 8711 C CA . TYR B 1 436 ? -11.078 18 20.328 1 94.19 436 TYR B CA 1
ATOM 8712 C C . TYR B 1 436 ? -12.562 17.656 20.359 1 94.19 436 TYR B C 1
ATOM 8714 O O . TYR B 1 436 ? -13.344 18.281 21.078 1 94.19 436 TYR B O 1
ATOM 8722 N N . ILE B 1 437 ? -12.93 16.609 19.656 1 94.69 437 ILE B N 1
ATOM 8723 C CA . ILE B 1 437 ? -14.328 16.234 19.484 1 94.69 437 ILE B CA 1
ATOM 8724 C C . ILE B 1 437 ? -14.891 15.727 20.812 1 94.69 437 ILE B C 1
ATOM 8726 O O . ILE B 1 437 ? -15.992 16.109 21.219 1 94.69 437 ILE B O 1
ATOM 8730 N N . ALA B 1 438 ? -14.102 14.891 21.453 1 91.81 438 ALA B N 1
ATOM 8731 C CA . ALA B 1 438 ? -14.523 14.312 22.719 1 91.81 438 ALA B CA 1
ATOM 8732 C C . ALA B 1 438 ? -14.586 15.375 23.812 1 91.81 438 ALA B C 1
ATOM 8734 O O . ALA B 1 438 ? -15.297 15.211 24.812 1 91.81 438 ALA B O 1
ATOM 8735 N N . GLY B 1 439 ? -13.852 16.438 23.656 1 90.19 439 GLY B N 1
ATOM 8736 C CA . GLY B 1 439 ? -13.812 17.5 24.656 1 90.19 439 GLY B CA 1
ATOM 8737 C C . GLY B 1 439 ? -14.922 18.516 24.484 1 90.19 439 GLY B C 1
ATOM 8738 O O . GLY B 1 439 ? -15.117 19.375 25.344 1 90.19 439 GLY B O 1
ATOM 8739 N N . LEU B 1 440 ? -15.68 18.359 23.469 1 88.19 440 LEU B N 1
ATOM 8740 C CA . LEU B 1 440 ? -16.75 19.312 23.219 1 88.19 440 LEU B CA 1
ATOM 8741 C C . LEU B 1 440 ? -17.859 19.172 24.25 1 88.19 440 LEU B C 1
ATOM 8743 O O . LEU B 1 440 ? -18.203 18.062 24.672 1 88.19 440 LEU B O 1
ATOM 8747 N N . LYS B 1 441 ? -18.234 20.312 24.734 1 78.19 441 LYS B N 1
ATOM 8748 C CA . LYS B 1 441 ? -19.391 20.359 25.625 1 78.19 441 LYS B CA 1
ATOM 8749 C C . LYS B 1 441 ? -20.688 20.5 24.828 1 78.19 441 LYS B C 1
ATOM 8751 O O . LYS B 1 441 ? -20.734 21.188 23.812 1 78.19 441 LYS B O 1
ATOM 8756 N N . VAL B 1 442 ? -21.609 19.875 25.375 1 73 442 VAL B N 1
ATOM 8757 C CA . VAL B 1 442 ? -22.906 19.797 24.703 1 73 442 VAL B CA 1
ATOM 8758 C C . VAL B 1 442 ? -23.406 21.219 24.406 1 73 442 VAL B C 1
ATOM 8760 O O . VAL B 1 442 ? -23.844 21.5 23.281 1 73 442 VAL B O 1
ATOM 8763 N N . LYS B 1 443 ? -23.297 22.141 25.281 1 72.12 443 LYS B N 1
ATOM 8764 C CA . LYS B 1 443 ? -23.859 23.484 25.141 1 72.12 443 LYS B CA 1
ATOM 8765 C C . LYS B 1 443 ? -23.094 24.297 24.109 1 72.12 443 LYS B C 1
ATOM 8767 O O . LYS B 1 443 ? -23.641 25.234 23.516 1 72.12 443 LYS B O 1
ATOM 8772 N N . LYS B 1 444 ? -21.969 23.984 23.703 1 80.56 444 LYS B N 1
ATOM 8773 C CA . LYS B 1 444 ? -21.125 24.766 22.812 1 80.56 444 LYS B CA 1
ATOM 8774 C C . LYS B 1 444 ? -20.656 23.938 21.609 1 80.56 444 LYS B C 1
ATOM 8776 O O . LYS B 1 444 ? -19.703 24.297 20.922 1 80.56 444 LYS B O 1
ATOM 8781 N N . CYS B 1 445 ? -21.406 22.891 21.375 1 87.81 445 CYS B N 1
ATOM 8782 C CA . CYS B 1 445 ? -20.984 21.984 20.312 1 87.81 445 CYS B CA 1
ATOM 8783 C C . CYS B 1 445 ? -21.297 22.562 18.938 1 87.81 445 CYS B C 1
ATOM 8785 O O . CYS B 1 445 ? -22.422 22.984 18.672 1 87.81 445 CYS B O 1
ATOM 8787 N N . PRO B 1 446 ? -20.266 22.703 18.109 1 91 446 PRO B N 1
ATOM 8788 C CA . PRO B 1 446 ? -20.531 23.125 16.734 1 91 446 PRO B CA 1
ATOM 8789 C C . PRO B 1 446 ? -21.578 22.25 16.047 1 91 446 PRO B C 1
ATOM 8791 O O . PRO B 1 446 ? -21.625 21.047 16.281 1 91 446 PRO B O 1
ATOM 8794 N N . GLU B 1 447 ? -22.328 22.844 15.141 1 90.62 447 GLU B N 1
ATOM 8795 C CA . GLU B 1 447 ? -23.453 22.188 14.469 1 90.62 447 GLU B CA 1
ATOM 8796 C C . GLU B 1 447 ? -23 20.922 13.75 1 90.62 447 GLU B C 1
ATOM 8798 O O . GLU B 1 447 ? -23.766 19.953 13.648 1 90.62 447 GLU B O 1
ATOM 8803 N N . ILE B 1 448 ? -21.875 20.969 13.234 1 93.56 448 ILE B N 1
ATOM 8804 C CA . ILE B 1 448 ? -21.375 19.859 12.414 1 93.56 448 ILE B CA 1
ATOM 8805 C C . ILE B 1 448 ? -21.219 18.609 13.273 1 93.56 448 ILE B C 1
ATOM 8807 O O . ILE B 1 448 ? -21.281 17.5 12.766 1 93.56 448 ILE B O 1
ATOM 8811 N N . PHE B 1 449 ? -21.047 18.734 14.602 1 94.75 449 PHE B N 1
ATOM 8812 C CA . PHE B 1 449 ? -20.844 17.609 15.508 1 94.75 449 PHE B CA 1
ATOM 8813 C C . PHE B 1 449 ? -22.062 17.391 16.406 1 94.75 449 PHE B C 1
ATOM 8815 O O . PHE B 1 449 ? -22.031 16.562 17.312 1 94.75 449 PHE B O 1
ATOM 8822 N N . ALA B 1 450 ? -23.141 18.094 16.156 1 92.62 450 ALA B N 1
ATOM 8823 C CA . ALA B 1 450 ? -24.328 18.047 17 1 92.62 450 ALA B CA 1
ATOM 8824 C C . ALA B 1 450 ? -24.906 16.625 17.062 1 92.62 450 ALA B C 1
ATOM 8826 O O . ALA B 1 450 ? -25.438 16.219 18.094 1 92.62 450 ALA B O 1
ATOM 8827 N N . PHE B 1 451 ? -24.734 15.859 16.016 1 92.62 451 PHE B N 1
ATOM 8828 C CA . PHE B 1 451 ? -25.297 14.516 15.945 1 92.62 451 PHE B CA 1
ATOM 8829 C C . PHE B 1 451 ? -24.688 13.602 17 1 92.62 451 PHE B C 1
ATOM 8831 O O . PHE B 1 451 ? -25.281 12.594 17.375 1 92.62 451 PHE B O 1
ATOM 8838 N N . LEU B 1 452 ? -23.547 13.914 17.531 1 93.12 452 LEU B N 1
ATOM 8839 C CA . LEU B 1 452 ? -22.859 13.102 18.516 1 93.12 452 LEU B CA 1
ATOM 8840 C C . LEU B 1 452 ? -23.531 13.195 19.875 1 93.12 452 LEU B C 1
ATOM 8842 O O . LEU B 1 452 ? -23.359 12.32 20.734 1 93.12 452 LEU B O 1
ATOM 8846 N N . TYR B 1 453 ? -24.281 14.266 20.031 1 84.75 453 TYR B N 1
ATOM 8847 C CA . TYR B 1 453 ? -24.812 14.539 21.359 1 84.75 453 TYR B CA 1
ATOM 8848 C C . TYR B 1 453 ? -26.328 14.484 21.359 1 84.75 453 TYR B C 1
ATOM 8850 O O . TYR B 1 453 ? -26.969 14.773 22.375 1 84.75 453 TYR B O 1
ATOM 8858 N N . CYS B 1 454 ? -26.844 14.008 20.297 1 83.56 454 CYS B N 1
ATOM 8859 C CA . CYS B 1 454 ? -28.281 13.789 20.219 1 83.56 454 CYS B CA 1
ATOM 8860 C C . CYS B 1 454 ? -28.672 12.453 20.844 1 83.56 454 CYS B C 1
ATOM 8862 O O . CYS B 1 454 ? -27.859 11.531 20.891 1 83.56 454 CYS B O 1
ATOM 8864 N N . PRO B 1 455 ? -29.812 12.469 21.344 1 80.69 455 PRO B N 1
ATOM 8865 C CA . PRO B 1 455 ? -30.25 11.188 21.891 1 80.69 455 PRO B CA 1
ATOM 8866 C C . PRO B 1 455 ? -30.188 10.047 20.875 1 80.69 455 PRO B C 1
ATOM 8868 O O . PRO B 1 455 ? -30.5 10.242 19.703 1 80.69 455 PRO B O 1
ATOM 8871 N N . PRO B 1 456 ? -29.781 8.953 21.422 1 78.12 456 PRO B N 1
ATOM 8872 C CA . PRO B 1 456 ? -29.625 7.816 20.516 1 78.12 456 PRO B CA 1
ATOM 8873 C C . PRO B 1 456 ? -30.969 7.352 19.922 1 78.12 456 PRO B C 1
ATOM 8875 O O . PRO B 1 456 ? -31.953 7.266 20.641 1 78.12 456 PRO B O 1
ATOM 8878 N N . VAL B 1 457 ? -30.969 7.273 18.594 1 79.81 457 VAL B N 1
ATOM 8879 C CA . VAL B 1 457 ? -32.125 6.703 17.891 1 79.81 457 VAL B CA 1
ATOM 8880 C C . VAL B 1 457 ? -31.672 5.516 17.047 1 79.81 457 VAL B C 1
ATOM 8882 O O . VAL B 1 457 ? -30.594 5.551 16.438 1 79.81 457 VAL B O 1
ATOM 8885 N N . ILE B 1 458 ? -32.406 4.531 17.094 1 84.88 458 ILE B N 1
ATOM 8886 C CA . ILE B 1 458 ? -32.156 3.398 16.219 1 84.88 458 ILE B CA 1
ATOM 8887 C C . ILE B 1 458 ? -32.406 3.797 14.766 1 84.88 458 ILE B C 1
ATOM 8889 O O . ILE B 1 458 ? -33.531 4.227 14.43 1 84.88 458 ILE B O 1
ATOM 8893 N N . PRO B 1 459 ? -31.469 3.666 14.023 1 86.44 459 PRO B N 1
ATOM 8894 C CA . PRO B 1 459 ? -31.703 3.998 12.617 1 86.44 459 PRO B CA 1
ATOM 8895 C C . PRO B 1 459 ? -32.844 3.18 11.992 1 86.44 459 PRO B C 1
ATOM 8897 O O . PRO B 1 459 ? -32.938 1.98 12.258 1 86.44 459 PRO B O 1
ATOM 8900 N N . ALA B 1 460 ? -33.688 3.9 11.281 1 85.62 460 ALA B N 1
ATOM 8901 C CA . ALA B 1 460 ? -34.844 3.25 10.625 1 85.62 460 ALA B CA 1
ATOM 8902 C C . ALA B 1 460 ? -35 3.76 9.195 1 85.62 460 ALA B C 1
ATOM 8904 O O . ALA B 1 460 ? -34.5 4.828 8.844 1 85.62 460 ALA B O 1
ATOM 8905 N N . GLY B 1 461 ? -35.531 2.918 8.383 1 87.62 461 GLY B N 1
ATOM 8906 C CA . GLY B 1 461 ? -35.781 3.283 6.996 1 87.62 461 GLY B CA 1
ATOM 8907 C C . GLY B 1 461 ? -35.469 2.16 6.023 1 87.62 461 GLY B C 1
ATOM 8908 O O . GLY B 1 461 ? -35.094 1.055 6.438 1 87.62 461 GLY B O 1
ATOM 8909 N N . ASN B 1 462 ? -35.562 2.533 4.738 1 87.62 462 ASN B N 1
ATOM 8910 C CA . ASN B 1 462 ? -35.281 1.549 3.701 1 87.62 462 ASN B CA 1
ATOM 8911 C C . ASN B 1 462 ? -33.781 1.398 3.486 1 87.62 462 ASN B C 1
ATOM 8913 O O . ASN B 1 462 ? -33 2.34 3.711 1 87.62 462 ASN B O 1
ATOM 8917 N N . ALA B 1 463 ? -33.438 0.229 3.02 1 84.81 463 ALA B N 1
ATOM 8918 C CA . ALA B 1 463 ? -32.031 -0.158 2.871 1 84.81 463 ALA B CA 1
ATOM 8919 C C . ALA B 1 463 ? -31.312 0.739 1.862 1 84.81 463 ALA B C 1
ATOM 8921 O O . ALA B 1 463 ? -30.094 0.871 1.896 1 84.81 463 ALA B O 1
ATOM 8922 N N . ASP B 1 464 ? -32.094 1.311 0.953 1 84.12 464 ASP B N 1
ATOM 8923 C CA . ASP B 1 464 ? -31.438 2.137 -0.061 1 84.12 464 ASP B CA 1
ATOM 8924 C C . ASP B 1 464 ? -31.719 3.619 0.183 1 84.12 464 ASP B C 1
ATOM 8926 O O . ASP B 1 464 ? -31.453 4.457 -0.684 1 84.12 464 ASP B O 1
ATOM 8930 N N . ASP B 1 465 ? -32.219 3.889 1.327 1 92.12 465 ASP B N 1
ATOM 8931 C CA . ASP B 1 465 ? -32.469 5.273 1.711 1 92.12 465 ASP B CA 1
ATOM 8932 C C . ASP B 1 465 ? -31.188 5.934 2.248 1 92.12 465 ASP B C 1
ATOM 8934 O O . ASP B 1 465 ? -30.609 5.461 3.221 1 92.12 465 ASP B O 1
ATOM 8938 N N . PHE B 1 466 ? -30.922 7.078 1.621 1 94.25 466 PHE B N 1
ATOM 8939 C CA . PHE B 1 466 ? -29.719 7.809 2.02 1 94.25 466 PHE B CA 1
ATOM 8940 C C . PHE B 1 466 ? -29.828 8.266 3.471 1 94.25 466 PHE B C 1
ATOM 8942 O O . PHE B 1 466 ? -28.828 8.297 4.188 1 94.25 466 PHE B O 1
ATOM 8949 N N . THR B 1 467 ? -31 8.508 3.91 1 92.81 467 THR B N 1
ATOM 8950 C CA . THR B 1 467 ? -31.219 8.953 5.281 1 92.81 467 THR B CA 1
ATOM 8951 C C . THR B 1 467 ? -30.906 7.836 6.27 1 92.81 467 THR B C 1
ATOM 8953 O O . THR B 1 467 ? -30.297 8.07 7.312 1 92.81 467 THR B O 1
ATOM 8956 N N . PHE B 1 468 ? -31.375 6.664 5.918 1 94.75 468 PHE B N 1
ATOM 8957 C CA . PHE B 1 468 ? -31.062 5.512 6.758 1 94.75 468 PHE B CA 1
ATOM 8958 C C . PHE B 1 468 ? -29.562 5.309 6.871 1 94.75 468 PHE B C 1
ATOM 8960 O O . PHE B 1 468 ? -29.047 5.09 7.969 1 94.75 468 PHE B O 1
ATOM 8967 N N . ILE B 1 469 ? -28.906 5.445 5.762 1 94.56 469 ILE B N 1
ATOM 8968 C CA . ILE B 1 469 ? -27.469 5.203 5.688 1 94.56 469 ILE B CA 1
ATOM 8969 C C . ILE B 1 469 ? -26.719 6.23 6.543 1 94.56 469 ILE B C 1
ATOM 8971 O O . ILE B 1 469 ? -25.859 5.875 7.34 1 94.56 469 ILE B O 1
ATOM 8975 N N . ILE B 1 470 ? -27.094 7.484 6.477 1 94.75 470 ILE B N 1
ATOM 8976 C CA . ILE B 1 470 ? -26.391 8.531 7.223 1 94.75 470 ILE B CA 1
ATOM 8977 C C . ILE B 1 470 ? -26.672 8.359 8.719 1 94.75 470 ILE B C 1
ATOM 8979 O O . ILE B 1 470 ? -25.781 8.586 9.539 1 94.75 470 ILE B O 1
ATOM 8983 N N . HIS B 1 471 ? -27.891 7.965 9.031 1 95.12 471 HIS B N 1
ATOM 8984 C CA . HIS B 1 471 ? -28.219 7.75 10.43 1 95.12 471 HIS B CA 1
ATOM 8985 C C . HIS B 1 471 ? -27.422 6.602 11.031 1 95.12 471 HIS B C 1
ATOM 8987 O O . HIS B 1 471 ? -27.062 6.633 12.203 1 95.12 471 HIS B O 1
ATOM 8993 N N . CYS B 1 472 ? -27.188 5.609 10.172 1 96.44 472 CYS B N 1
ATOM 8994 C CA . CYS B 1 472 ? -26.359 4.496 10.625 1 96.44 472 CYS B CA 1
ATOM 8995 C C . CYS B 1 472 ? -24.938 4.961 10.938 1 96.44 472 CYS B C 1
ATOM 8997 O O . CYS B 1 472 ? -24.391 4.641 12 1 96.44 472 CYS B O 1
ATOM 8999 N N . PHE B 1 473 ? -24.359 5.77 10.094 1 97.12 473 PHE B N 1
ATOM 9000 C CA . PHE B 1 473 ? -23 6.258 10.312 1 97.12 473 PHE B CA 1
ATOM 9001 C C . PHE B 1 473 ? -22.953 7.16 11.547 1 97.12 473 PHE B C 1
ATOM 9003 O O . PHE B 1 473 ? -22.016 7.07 12.344 1 97.12 473 PHE B O 1
ATOM 9010 N N . GLU B 1 474 ? -23.938 8.016 11.703 1 96.81 474 GLU B N 1
ATOM 9011 C CA . GLU B 1 474 ? -24 8.914 12.852 1 96.81 474 GLU B CA 1
ATOM 9012 C C . GLU B 1 474 ? -24.156 8.133 14.156 1 96.81 474 GLU B C 1
ATOM 9014 O O . GLU B 1 474 ? -23.547 8.484 15.172 1 96.81 474 GLU B O 1
ATOM 9019 N N . ALA B 1 475 ? -24.969 7.105 14.078 1 96.56 475 ALA B N 1
ATOM 9020 C CA . ALA B 1 475 ? -25.188 6.277 15.258 1 96.56 475 ALA B CA 1
ATOM 9021 C C . ALA B 1 475 ? -23.891 5.59 15.688 1 96.56 475 ALA B C 1
ATOM 9023 O O . ALA B 1 475 ? -23.594 5.508 16.875 1 96.56 475 ALA B O 1
ATOM 9024 N N . VAL B 1 476 ? -23.188 5.066 14.75 1 96.5 476 VAL B N 1
ATOM 9025 C CA . VAL B 1 476 ? -21.922 4.395 15.039 1 96.5 476 VAL B CA 1
ATOM 9026 C C . VAL B 1 476 ? -20.922 5.387 15.641 1 96.5 476 VAL B C 1
ATOM 9028 O O . VAL B 1 476 ? -20.25 5.082 16.625 1 96.5 476 VAL B O 1
ATOM 9031 N N . ALA B 1 477 ? -20.812 6.598 15.039 1 97.25 477 ALA B N 1
ATOM 9032 C CA . ALA B 1 477 ? -19.906 7.625 15.547 1 97.25 477 ALA B CA 1
ATOM 9033 C C . ALA B 1 477 ? -20.25 8.008 16.984 1 97.25 477 ALA B C 1
ATOM 9035 O O . ALA B 1 477 ? -19.359 8.125 17.828 1 97.25 477 ALA B O 1
ATOM 9036 N N . ARG B 1 478 ? -21.516 8.164 17.266 1 96 478 ARG B N 1
ATOM 9037 C CA . ARG B 1 478 ? -21.969 8.492 18.609 1 96 478 ARG B CA 1
ATOM 9038 C C . ARG B 1 478 ? -21.594 7.395 19.609 1 96 478 ARG B C 1
ATOM 9040 O O . ARG B 1 478 ? -21.094 7.676 20.688 1 96 478 ARG B O 1
ATOM 9047 N N . LEU B 1 479 ? -21.859 6.207 19.172 1 94.62 479 LEU B N 1
ATOM 9048 C CA . LEU B 1 479 ? -21.562 5.062 20.031 1 94.62 479 LEU B CA 1
ATOM 9049 C C . LEU B 1 479 ? -20.078 5.004 20.359 1 94.62 479 LEU B C 1
ATOM 9051 O O . LEU B 1 479 ? -19.703 4.848 21.531 1 94.62 479 LEU B O 1
ATOM 9055 N N . ARG B 1 480 ? -19.234 5.117 19.438 1 95.56 480 ARG B N 1
ATOM 9056 C CA . ARG B 1 480 ? -17.797 4.938 19.641 1 95.56 480 ARG B CA 1
ATOM 9057 C C . ARG B 1 480 ? -17.203 6.105 20.406 1 95.56 480 ARG B C 1
ATOM 9059 O O . ARG B 1 480 ? -16.281 5.914 21.219 1 95.56 480 ARG B O 1
ATOM 9066 N N . VAL B 1 481 ? -17.688 7.328 20.141 1 96.25 481 VAL B N 1
ATOM 9067 C CA . VAL B 1 481 ? -17.219 8.477 20.906 1 96.25 481 VAL B CA 1
ATOM 9068 C C . VAL B 1 481 ? -17.656 8.344 22.359 1 96.25 481 VAL B C 1
ATOM 9070 O O . VAL B 1 481 ? -16.875 8.617 23.281 1 96.25 481 VAL B O 1
ATOM 9073 N N . ASN B 1 482 ? -18.891 7.898 22.562 1 94.31 482 ASN B N 1
ATOM 9074 C CA . ASN B 1 482 ? -19.375 7.691 23.922 1 94.31 482 ASN B CA 1
ATOM 9075 C C . ASN B 1 482 ? -18.594 6.602 24.656 1 94.31 482 ASN B C 1
ATOM 9077 O O . ASN B 1 482 ? -18.297 6.727 25.844 1 94.31 482 ASN B O 1
ATOM 9081 N N . ASN B 1 483 ? -18.359 5.523 23.922 1 93.62 483 ASN B N 1
ATOM 9082 C CA . ASN B 1 483 ? -17.562 4.457 24.5 1 93.62 483 ASN B CA 1
ATOM 9083 C C . ASN B 1 483 ? -16.172 4.957 24.891 1 93.62 483 ASN B C 1
ATOM 9085 O O . ASN B 1 483 ? -15.641 4.559 25.938 1 93.62 483 ASN B O 1
ATOM 9089 N N . LEU B 1 484 ? -15.57 5.742 24.094 1 95.88 484 LEU B N 1
ATOM 9090 C CA . LEU B 1 484 ? -14.258 6.316 24.375 1 95.88 484 LEU B CA 1
ATOM 9091 C C . LEU B 1 484 ? -14.297 7.18 25.625 1 95.88 484 LEU B C 1
ATOM 9093 O O . LEU B 1 484 ? -13.414 7.074 26.484 1 95.88 484 LEU B O 1
ATOM 9097 N N . LEU B 1 485 ? -15.32 8.008 25.75 1 95 485 LEU B N 1
ATOM 9098 C CA . LEU B 1 485 ? -15.469 8.898 26.906 1 95 485 LEU B CA 1
ATOM 9099 C C . LEU B 1 485 ? -15.711 8.102 28.188 1 95 485 LEU B C 1
ATOM 9101 O O . LEU B 1 485 ? -15.172 8.438 29.234 1 95 485 LEU B O 1
ATOM 9105 N N . GLN B 1 486 ? -16.484 7.098 28.047 1 94.94 486 GLN B N 1
ATOM 9106 C CA . GLN B 1 486 ? -16.75 6.25 29.203 1 94.94 486 GLN B CA 1
ATOM 9107 C C . GLN B 1 486 ? -15.469 5.559 29.672 1 94.94 486 GLN B C 1
ATOM 9109 O O . GLN B 1 486 ? -15.219 5.449 30.875 1 94.94 486 GLN B O 1
ATOM 9114 N N . LYS B 1 487 ? -14.742 5.086 28.781 1 94.94 487 LYS B N 1
ATOM 9115 C CA . LYS B 1 487 ? -13.477 4.457 29.125 1 94.94 487 LYS B CA 1
ATOM 9116 C C . LYS B 1 487 ? -12.523 5.461 29.766 1 94.94 487 LYS B C 1
ATOM 9118 O O . LYS B 1 487 ? -11.812 5.137 30.719 1 94.94 487 LYS B O 1
ATOM 9123 N N . TYR B 1 488 ? -12.477 6.668 29.219 1 96.06 488 TYR B N 1
ATOM 9124 C CA . TYR B 1 488 ? -11.672 7.734 29.812 1 96.06 488 TYR B CA 1
ATOM 9125 C C . TYR B 1 488 ? -12.047 7.957 31.266 1 96.06 488 TYR B C 1
ATOM 9127 O O . TYR B 1 488 ? -11.172 8.031 32.125 1 96.06 488 TYR B O 1
ATOM 9135 N N . VAL B 1 489 ? -13.328 8.016 31.531 1 95.75 489 VAL B N 1
ATOM 9136 C CA . VAL B 1 489 ? -13.828 8.258 32.875 1 95.75 489 VAL B CA 1
ATOM 9137 C C . VAL B 1 489 ? -13.438 7.094 33.781 1 95.75 489 VAL B C 1
ATOM 9139 O O . VAL B 1 489 ? -12.992 7.305 34.938 1 95.75 489 VAL B O 1
ATOM 9142 N N . LYS B 1 490 ? -13.602 5.973 33.281 1 95.56 490 LYS B N 1
ATOM 9143 C CA . LYS B 1 490 ? -13.273 4.789 34.094 1 95.56 490 LYS B CA 1
ATOM 9144 C C . LYS B 1 490 ? -11.797 4.77 34.469 1 95.56 490 LYS B C 1
ATOM 9146 O O . LYS B 1 490 ? -11.461 4.512 35.625 1 95.56 490 LYS B O 1
ATOM 9151 N N . ILE B 1 491 ? -10.945 5 33.562 1 95.31 491 ILE B N 1
ATOM 9152 C CA . ILE B 1 491 ? -9.508 4.961 33.781 1 95.31 491 ILE B CA 1
ATOM 9153 C C . ILE B 1 491 ? -9.102 6.117 34.719 1 95.31 491 ILE B C 1
ATOM 9155 O O . ILE B 1 491 ? -8.203 5.98 35.531 1 95.31 491 ILE B O 1
ATOM 9159 N N . SER B 1 492 ? -9.836 7.258 34.594 1 95.44 492 SER B N 1
ATOM 9160 C CA . SER B 1 492 ? -9.508 8.461 35.344 1 95.44 492 SER B CA 1
ATOM 9161 C C . SER B 1 492 ? -9.695 8.25 36.844 1 95.44 492 SER B C 1
ATOM 9163 O O . SER B 1 492 ? -9.148 9 37.656 1 95.44 492 SER B O 1
ATOM 9165 N N . HIS B 1 493 ? -10.352 7.207 37.219 1 95.5 493 HIS B N 1
ATOM 9166 C CA . HIS B 1 493 ? -10.523 6.879 38.625 1 95.5 493 HIS B CA 1
ATOM 9167 C C . HIS B 1 493 ? -9.219 6.375 39.219 1 95.5 493 HIS B C 1
ATOM 9169 O O . HIS B 1 493 ? -8.969 6.559 40.406 1 95.5 493 HIS B O 1
ATOM 9175 N N . SER B 1 494 ? -8.445 5.805 38.438 1 93 494 SER B N 1
ATOM 9176 C CA . SER B 1 494 ? -7.211 5.219 38.969 1 93 494 SER B CA 1
ATOM 9177 C C . SER B 1 494 ? -5.984 5.965 38.438 1 93 494 SER B C 1
ATOM 9179 O O . SER B 1 494 ? -4.887 5.82 39 1 93 494 SER B O 1
ATOM 9181 N N . CYS B 1 495 ? -6.141 6.703 37.406 1 92.25 495 CYS B N 1
ATOM 9182 C CA . CYS B 1 495 ? -5.051 7.465 36.812 1 92.25 495 CYS B CA 1
ATOM 9183 C C . CYS B 1 495 ? -5.441 8.93 36.625 1 92.25 495 CYS B C 1
ATOM 9185 O O . CYS B 1 495 ? -6.344 9.242 35.844 1 92.25 495 CYS B O 1
ATOM 9187 N N . THR B 1 496 ? -4.668 9.797 37.312 1 90.5 496 THR B N 1
ATOM 9188 C CA . THR B 1 496 ? -5.059 11.203 37.312 1 90.5 496 THR B CA 1
ATOM 9189 C C . THR B 1 496 ? -4.324 11.953 36.188 1 90.5 496 THR B C 1
ATOM 9191 O O . THR B 1 496 ? -4.699 13.078 35.844 1 90.5 496 THR B O 1
ATOM 9194 N N . ASN B 1 497 ? -3.354 11.336 35.625 1 92.88 497 ASN B N 1
ATOM 9195 C CA . ASN B 1 497 ? -2.604 11.992 34.562 1 92.88 497 ASN B CA 1
ATOM 9196 C C . ASN B 1 497 ? -3.307 11.844 33.219 1 92.88 497 ASN B C 1
ATOM 9198 O O . ASN B 1 497 ? -3.262 10.781 32.594 1 92.88 497 ASN B O 1
ATOM 9202 N N . LYS B 1 498 ? -3.82 12.914 32.719 1 91.94 498 LYS B N 1
ATOM 9203 C CA . LYS B 1 498 ? -4.613 12.922 31.5 1 91.94 498 LYS B CA 1
ATOM 9204 C C . LYS B 1 498 ? -3.781 12.477 30.297 1 91.94 498 LYS B C 1
ATOM 9206 O O . LYS B 1 498 ? -4.266 11.734 29.438 1 91.94 498 LYS B O 1
ATOM 9211 N N . GLU B 1 499 ? -2.561 12.961 30.203 1 91.62 499 GLU B N 1
ATOM 9212 C CA . GLU B 1 499 ? -1.692 12.602 29.094 1 91.62 499 GLU B CA 1
ATOM 9213 C C . GLU B 1 499 ? -1.392 11.109 29.078 1 91.62 499 GLU B C 1
ATOM 9215 O O . GLU B 1 499 ? -1.311 10.492 28.016 1 91.62 499 GLU B O 1
ATOM 9220 N N . LYS B 1 500 ? -1.211 10.57 30.266 1 94.38 500 LYS B N 1
ATOM 9221 C CA . LYS B 1 500 ? -0.963 9.133 30.375 1 94.38 500 LYS B CA 1
ATOM 9222 C C . LYS B 1 500 ? -2.184 8.328 29.938 1 94.38 500 LYS B C 1
ATOM 9224 O O . LYS B 1 500 ? -2.051 7.316 29.25 1 94.38 500 LYS B O 1
ATOM 9229 N N . ILE B 1 501 ? -3.363 8.773 30.344 1 95.62 501 ILE B N 1
ATOM 9230 C CA . ILE B 1 501 ? -4.602 8.086 29.969 1 95.62 501 ILE B CA 1
ATOM 9231 C C . ILE B 1 501 ? -4.715 8.008 28.453 1 95.62 501 ILE B C 1
ATOM 9233 O O . ILE B 1 501 ? -4.965 6.938 27.891 1 95.62 501 ILE B O 1
ATOM 9237 N N . TRP B 1 502 ? -4.461 9.094 27.766 1 94.88 502 TRP B N 1
ATOM 9238 C CA . TRP B 1 502 ? -4.621 9.164 26.312 1 94.88 502 TRP B CA 1
ATOM 9239 C C . TRP B 1 502 ? -3.523 8.375 25.609 1 94.88 502 TRP B C 1
ATOM 9241 O O . TRP B 1 502 ? -3.799 7.613 24.672 1 94.88 502 TRP B O 1
ATOM 9251 N N . SER B 1 503 ? -2.262 8.531 26 1 94.56 503 SER B N 1
ATOM 9252 C CA . SER B 1 503 ? -1.122 7.969 25.281 1 94.56 503 SER B CA 1
ATOM 9253 C C . SER B 1 503 ? -1.015 6.465 25.5 1 94.56 503 SER B C 1
ATOM 9255 O O . SER B 1 503 ? -0.598 5.73 24.609 1 94.56 503 SER B O 1
ATOM 9257 N N . ASN B 1 504 ? -1.448 5.93 26.719 1 93.75 504 ASN B N 1
ATOM 9258 C CA . ASN B 1 504 ? -1.185 4.539 27.062 1 93.75 504 ASN B CA 1
ATOM 9259 C C . ASN B 1 504 ? -2.428 3.67 26.891 1 93.75 504 ASN B C 1
ATOM 9261 O O . ASN B 1 504 ? -2.324 2.451 26.766 1 93.75 504 ASN B O 1
ATOM 9265 N N . TYR B 1 505 ? -3.654 4.383 26.844 1 94.38 505 TYR B N 1
ATOM 9266 C CA . TYR B 1 505 ? -4.797 3.492 27.016 1 94.38 505 TYR B CA 1
ATOM 9267 C C . TYR B 1 505 ? -5.875 3.787 25.969 1 94.38 505 TYR B C 1
ATOM 9269 O O . TYR B 1 505 ? -6.762 2.961 25.734 1 94.38 505 TYR B O 1
ATOM 9277 N N . LEU B 1 506 ? -5.828 4.902 25.312 1 96.06 506 LEU B N 1
ATOM 9278 C CA . LEU B 1 506 ? -7.031 5.277 24.578 1 96.06 506 LEU B CA 1
ATOM 9279 C C . LEU B 1 506 ? -6.727 5.5 23.109 1 96.06 506 LEU B C 1
ATOM 9281 O O . LEU B 1 506 ? -7.621 5.824 22.312 1 96.06 506 LEU B O 1
ATOM 9285 N N . GLN B 1 507 ? -5.492 5.328 22.656 1 96.44 507 GLN B N 1
ATOM 9286 C CA . GLN B 1 507 ? -5.133 5.73 21.312 1 96.44 507 GLN B CA 1
ATOM 9287 C C . GLN B 1 507 ? -5.812 4.836 20.266 1 96.44 507 GLN B C 1
ATOM 9289 O O . GLN B 1 507 ? -6.242 5.312 19.219 1 96.44 507 GLN B O 1
ATOM 9294 N N . VAL B 1 508 ? -5.875 3.51 20.516 1 95.5 508 VAL B N 1
ATOM 9295 C CA . VAL B 1 508 ? -6.473 2.586 19.547 1 95.5 508 VAL B CA 1
ATOM 9296 C C . VAL B 1 508 ? -7.953 2.906 19.375 1 95.5 508 VAL B C 1
ATOM 9298 O O . VAL B 1 508 ? -8.422 3.139 18.266 1 95.5 508 VAL B O 1
ATOM 9301 N N . GLN B 1 509 ? -8.68 2.996 20.484 1 95.5 509 GLN B N 1
ATOM 9302 C CA . GLN B 1 509 ? -10.102 3.314 20.422 1 95.5 509 GLN B CA 1
ATOM 9303 C C . GLN B 1 509 ? -10.328 4.738 19.938 1 95.5 509 GLN B C 1
ATOM 9305 O O . GLN B 1 509 ? -11.328 5.02 19.266 1 95.5 509 GLN B O 1
ATOM 9310 N N . GLY B 1 510 ? -9.398 5.59 20.328 1 97.62 510 GLY B N 1
ATOM 9311 C CA . GLY B 1 510 ? -9.5 6.961 19.875 1 97.62 510 GLY B CA 1
ATOM 9312 C C . GLY B 1 510 ? -9.461 7.086 18.359 1 97.62 510 GLY B C 1
ATOM 9313 O O . GLY B 1 510 ? -10.266 7.809 17.766 1 97.62 510 GLY B O 1
ATOM 9314 N N . ILE B 1 511 ? -8.555 6.398 17.719 1 97.69 511 ILE B N 1
ATOM 9315 C CA . ILE B 1 511 ? -8.422 6.449 16.266 1 97.69 511 ILE B CA 1
ATOM 9316 C C . ILE B 1 511 ? -9.648 5.82 15.617 1 97.69 511 ILE B C 1
ATOM 9318 O O . ILE B 1 511 ? -10.141 6.316 14.602 1 97.69 511 ILE B O 1
ATOM 9322 N N . GLU B 1 512 ? -10.164 4.762 16.172 1 96.62 512 GLU B N 1
ATOM 9323 C CA . GLU B 1 512 ? -11.375 4.129 15.68 1 96.62 512 GLU B CA 1
ATOM 9324 C C . GLU B 1 512 ? -12.57 5.082 15.766 1 96.62 512 GLU B C 1
ATOM 9326 O O . GLU B 1 512 ? -13.398 5.129 14.852 1 96.62 512 GLU B O 1
ATOM 9331 N N . ALA B 1 513 ? -12.625 5.785 16.906 1 97.88 513 ALA B N 1
ATOM 9332 C CA . ALA B 1 513 ? -13.695 6.766 17.062 1 97.88 513 ALA B CA 1
ATOM 9333 C C . ALA B 1 513 ? -13.562 7.898 16.047 1 97.88 513 ALA B C 1
ATOM 9335 O O . ALA B 1 513 ? -14.555 8.32 15.453 1 97.88 513 ALA B O 1
ATOM 9336 N N . ALA B 1 514 ? -12.375 8.359 15.867 1 98.5 514 ALA B N 1
ATOM 9337 C CA . ALA B 1 514 ? -12.133 9.414 14.883 1 98.5 514 ALA B CA 1
ATOM 9338 C C . ALA B 1 514 ? -12.555 8.961 13.484 1 98.5 514 ALA B C 1
ATOM 9340 O O . ALA B 1 514 ? -13.148 9.742 12.734 1 98.5 514 ALA B O 1
ATOM 9341 N N . GLU B 1 515 ? -12.266 7.762 13.133 1 98.38 515 GLU B N 1
ATOM 9342 C CA . GLU B 1 515 ? -12.625 7.219 11.82 1 98.38 515 GLU B CA 1
ATOM 9343 C C . GLU B 1 515 ? -14.141 7.199 11.633 1 98.38 515 GLU B C 1
ATOM 9345 O O . GLU B 1 515 ? -14.633 7.535 10.555 1 98.38 515 GLU B O 1
ATOM 9350 N N . SER B 1 516 ? -14.844 6.777 12.672 1 98.12 516 SER B N 1
ATOM 9351 C CA . SER B 1 516 ? -16.297 6.723 12.578 1 98.12 516 SER B CA 1
ATOM 9352 C C . SER B 1 516 ? -16.891 8.117 12.398 1 98.12 516 SER B C 1
ATOM 9354 O O . SER B 1 516 ? -17.875 8.289 11.664 1 98.12 516 SER B O 1
ATOM 9356 N N . VAL B 1 517 ? -16.312 9.094 13.086 1 98.31 517 VAL B N 1
ATOM 9357 C CA . VAL B 1 517 ? -16.766 10.469 12.93 1 98.31 517 VAL B CA 1
ATOM 9358 C C . VAL B 1 517 ? -16.484 10.945 11.508 1 98.31 517 VAL B C 1
ATOM 9360 O O . VAL B 1 517 ? -17.344 11.602 10.898 1 98.31 517 VAL B O 1
ATOM 9363 N N . PHE B 1 518 ? -15.375 10.617 10.969 1 98.5 518 PHE B N 1
ATOM 9364 C CA . PHE B 1 518 ? -15.023 10.969 9.594 1 98.5 518 PHE B CA 1
ATOM 9365 C C . PHE B 1 518 ? -16.062 10.438 8.617 1 98.5 518 PHE B C 1
ATOM 9367 O O . PHE B 1 518 ? -16.547 11.172 7.762 1 98.5 518 PHE B O 1
ATOM 9374 N N . TYR B 1 519 ? -16.422 9.18 8.734 1 98.5 519 TYR B N 1
ATOM 9375 C CA . TYR B 1 519 ? -17.344 8.57 7.781 1 98.5 519 TYR B CA 1
ATOM 9376 C C . TYR B 1 519 ? -18.734 9.172 7.906 1 98.5 519 TYR B C 1
ATOM 9378 O O . TYR B 1 519 ? -19.453 9.297 6.914 1 98.5 519 TYR B O 1
ATOM 9386 N N . ALA B 1 520 ? -19.094 9.5 9.156 1 97.81 520 ALA B N 1
ATOM 9387 C CA . ALA B 1 520 ? -20.375 10.172 9.32 1 97.81 520 ALA B CA 1
ATOM 9388 C C . ALA B 1 520 ? -20.406 11.5 8.57 1 97.81 520 ALA B C 1
ATOM 9390 O O . ALA B 1 520 ? -21.344 11.773 7.82 1 97.81 520 ALA B O 1
ATOM 9391 N N . LEU B 1 521 ? -19.406 12.297 8.734 1 97.88 521 LEU B N 1
ATOM 9392 C CA . LEU B 1 521 ? -19.344 13.602 8.086 1 97.88 521 LEU B CA 1
ATOM 9393 C C . LEU B 1 521 ? -19.141 13.461 6.582 1 97.88 521 LEU B C 1
ATOM 9395 O O . LEU B 1 521 ? -19.781 14.172 5.801 1 97.88 521 LEU B O 1
ATOM 9399 N N . PHE B 1 522 ? -18.25 12.539 6.176 1 98.12 522 PHE B N 1
ATOM 9400 C CA . PHE B 1 522 ? -17.969 12.281 4.77 1 98.12 522 PHE B CA 1
ATOM 9401 C C . PHE B 1 522 ? -19.25 11.945 4.012 1 98.12 522 PHE B C 1
ATOM 9403 O O . PHE B 1 522 ? -19.5 12.5 2.938 1 98.12 522 PHE B O 1
ATOM 9410 N N . HIS B 1 523 ? -20.062 11.094 4.555 1 97.94 523 HIS B N 1
ATOM 9411 C CA . HIS B 1 523 ? -21.281 10.664 3.883 1 97.94 523 HIS B CA 1
ATOM 9412 C C . HIS B 1 523 ? -22.344 11.758 3.912 1 97.94 523 HIS B C 1
ATOM 9414 O O . HIS B 1 523 ? -23.141 11.883 2.975 1 97.94 523 HIS B O 1
ATOM 9420 N N . LYS B 1 524 ? -22.312 12.492 5.008 1 96.88 524 LYS B N 1
ATOM 9421 C CA . LYS B 1 524 ? -23.203 13.648 5.043 1 96.88 524 LYS B CA 1
ATOM 9422 C C . LYS B 1 524 ? -22.906 14.617 3.902 1 96.88 524 LYS B C 1
ATOM 9424 O O . LYS B 1 524 ? -23.812 15.031 3.176 1 96.88 524 LYS B O 1
ATOM 9429 N N . PHE B 1 525 ? -21.656 14.93 3.719 1 97.25 525 PHE B N 1
ATOM 9430 C CA . PHE B 1 525 ? -21.234 15.852 2.674 1 97.25 525 PHE B CA 1
ATOM 9431 C C . PHE B 1 525 ? -21.453 15.242 1.293 1 97.25 525 PHE B C 1
ATOM 9433 O O . PHE B 1 525 ? -21.766 15.961 0.338 1 97.25 525 PHE B O 1
ATOM 9440 N N . TYR B 1 526 ? -21.297 13.906 1.174 1 97.81 526 TYR B N 1
ATOM 9441 C CA . TYR B 1 526 ? -21.547 13.18 -0.071 1 97.81 526 TYR B CA 1
ATOM 9442 C C . TYR B 1 526 ? -22.984 13.352 -0.53 1 97.81 526 TYR B C 1
ATOM 9444 O O . TYR B 1 526 ? -23.234 13.711 -1.682 1 97.81 526 TYR B O 1
ATOM 9452 N N . ILE B 1 527 ? -23.891 13.172 0.36 1 97.12 527 ILE B N 1
ATOM 9453 C CA . ILE B 1 527 ? -25.312 13.25 0.052 1 97.12 527 ILE B CA 1
ATOM 9454 C C . ILE B 1 527 ? -25.688 14.688 -0.307 1 97.12 527 ILE B C 1
ATOM 9456 O O . ILE B 1 527 ? -26.484 14.914 -1.223 1 97.12 527 ILE B O 1
ATOM 9460 N N . GLU B 1 528 ? -25.094 15.641 0.448 1 96.44 528 GLU B N 1
ATOM 9461 C CA . GLU B 1 528 ? -25.312 17.047 0.108 1 96.44 528 GLU B CA 1
ATOM 9462 C C . GLU B 1 528 ? -24.844 17.344 -1.313 1 96.44 528 GLU B C 1
ATOM 9464 O O . GLU B 1 528 ? -25.516 18.078 -2.047 1 96.44 528 GLU B O 1
ATOM 9469 N N . GLY B 1 529 ? -23.703 16.781 -1.698 1 96.44 529 GLY B N 1
ATOM 9470 C CA . GLY B 1 529 ? -23.172 16.953 -3.043 1 96.44 529 GLY B CA 1
ATOM 9471 C C . GLY B 1 529 ? -24.078 16.375 -4.117 1 96.44 529 GLY B C 1
ATOM 9472 O O . GLY B 1 529 ? -24.281 17 -5.16 1 96.44 529 GLY B O 1
ATOM 9473 N N . ILE B 1 530 ? -24.625 15.211 -3.863 1 97.06 530 ILE B N 1
ATOM 9474 C CA . ILE B 1 530 ? -25.516 14.547 -4.805 1 97.06 530 ILE B CA 1
ATOM 9475 C C . ILE B 1 530 ? -26.781 15.383 -4.98 1 97.06 530 ILE B C 1
ATOM 9477 O O . ILE B 1 530 ? -27.281 15.547 -6.098 1 97.06 530 ILE B O 1
ATOM 9481 N N . ALA B 1 531 ? -27.266 15.93 -3.881 1 96.25 531 ALA B N 1
ATOM 9482 C CA . ALA B 1 531 ? -28.5 16.719 -3.896 1 96.25 531 ALA B CA 1
ATOM 9483 C C . ALA B 1 531 ? -28.359 17.938 -4.785 1 96.25 531 ALA B C 1
ATOM 9485 O O . ALA B 1 531 ? -29.328 18.406 -5.391 1 96.25 531 ALA B O 1
ATOM 9486 N N . ASN B 1 532 ? -27.188 18.406 -4.973 1 94.75 532 ASN B N 1
ATOM 9487 C CA . ASN B 1 532 ? -26.938 19.641 -5.711 1 94.75 532 ASN B CA 1
ATOM 9488 C C . ASN B 1 532 ? -26.719 19.375 -7.195 1 94.75 532 ASN B C 1
ATOM 9490 O O . ASN B 1 532 ? -26.609 20.312 -7.988 1 94.75 532 ASN B O 1
ATOM 9494 N N . LEU B 1 533 ? -26.672 18.109 -7.594 1 95.69 533 LEU B N 1
ATOM 9495 C CA . LEU B 1 533 ? -26.547 17.781 -9.008 1 95.69 533 LEU B CA 1
ATOM 9496 C C . LEU B 1 533 ? -27.875 17.984 -9.727 1 95.69 533 LEU B C 1
ATOM 9498 O O . LEU B 1 533 ? -28.938 17.578 -9.227 1 95.69 533 LEU B O 1
ATOM 9502 N N . THR B 1 534 ? -27.875 18.656 -10.898 1 93.38 534 THR B N 1
ATOM 9503 C CA . THR B 1 534 ? -29.109 19.031 -11.562 1 93.38 534 THR B CA 1
ATOM 9504 C C . THR B 1 534 ? -29.422 18.078 -12.711 1 93.38 534 THR B C 1
ATOM 9506 O O . THR B 1 534 ? -30.594 17.859 -13.047 1 93.38 534 THR B O 1
ATOM 9509 N N . ASP B 1 535 ? -28.375 17.469 -13.367 1 97.19 535 ASP B N 1
ATOM 9510 C CA . ASP B 1 535 ? -28.625 16.531 -14.453 1 97.19 535 ASP B CA 1
ATOM 9511 C C . ASP B 1 535 ? -29.094 15.18 -13.914 1 97.19 535 ASP B C 1
ATOM 9513 O O . ASP B 1 535 ? -28.391 14.547 -13.117 1 97.19 535 ASP B O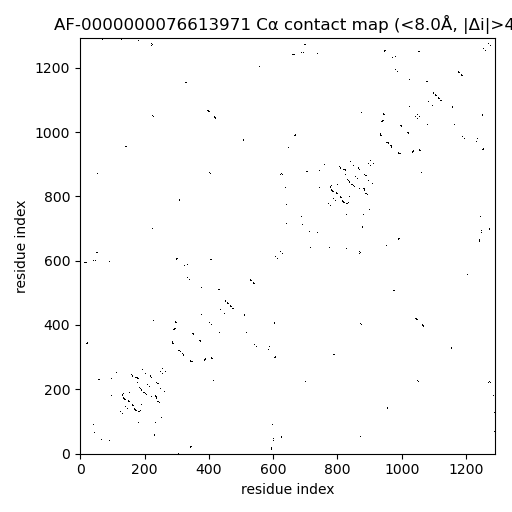 1
ATOM 9517 N N . PRO B 1 536 ? -30.203 14.688 -14.344 1 97.06 536 PRO B N 1
ATOM 9518 C CA . PRO B 1 536 ? -30.781 13.477 -13.75 1 97.06 536 PRO B CA 1
ATOM 9519 C C . PRO B 1 536 ? -29.938 12.234 -14.008 1 97.06 536 PRO B C 1
ATOM 9521 O O . PRO B 1 536 ? -29.844 11.352 -13.156 1 97.06 536 PRO B O 1
ATOM 9524 N N . LYS B 1 537 ? -29.344 12.133 -15.172 1 97.12 537 LYS B N 1
ATOM 9525 C CA . LYS B 1 537 ? -28.5 10.984 -15.484 1 97.12 537 LYS B CA 1
ATOM 9526 C C . LYS B 1 537 ? -27.266 10.953 -14.578 1 97.12 537 LYS B C 1
ATOM 9528 O O . LYS B 1 537 ? -26.922 9.898 -14.047 1 97.12 537 LYS B O 1
ATOM 9533 N N . ASN B 1 538 ? -26.688 12.141 -14.469 1 97.94 538 ASN B N 1
ATOM 9534 C CA . ASN B 1 538 ? -25.516 12.242 -13.609 1 97.94 538 ASN B CA 1
ATOM 9535 C C . ASN B 1 538 ? -25.859 11.969 -12.148 1 97.94 538 ASN B C 1
ATOM 9537 O O . ASN B 1 538 ? -25.094 11.305 -11.438 1 97.94 538 ASN B O 1
ATOM 9541 N N . LYS B 1 539 ? -26.953 12.516 -11.688 1 97.75 539 LYS B N 1
ATOM 9542 C CA . LYS B 1 539 ? -27.406 12.305 -10.312 1 97.75 539 LYS B CA 1
ATOM 9543 C C . LYS B 1 539 ? -27.625 10.82 -10.031 1 97.75 539 LYS B C 1
ATOM 9545 O O . LYS B 1 539 ? -27.25 10.32 -8.969 1 97.75 539 LYS B O 1
ATOM 9550 N N . GLN B 1 540 ? -28.234 10.141 -10.977 1 96.81 540 GLN B N 1
ATOM 9551 C CA . GLN B 1 540 ? -28.484 8.711 -10.828 1 96.81 540 GLN B CA 1
ATOM 9552 C C . GLN B 1 540 ? -27.172 7.926 -10.766 1 96.81 540 GLN B C 1
ATOM 9554 O O . GLN B 1 540 ? -27 7.039 -9.93 1 96.81 540 GLN B O 1
ATOM 9559 N N . ALA B 1 541 ? -26.266 8.211 -11.688 1 97.38 541 ALA B N 1
ATOM 9560 C CA . ALA B 1 541 ? -24.984 7.512 -11.742 1 97.38 541 ALA B CA 1
ATOM 9561 C C . ALA B 1 541 ? -24.203 7.68 -10.445 1 97.38 541 ALA B C 1
ATOM 9563 O O . ALA B 1 541 ? -23.641 6.715 -9.922 1 97.38 541 ALA B O 1
ATOM 9564 N N . ILE B 1 542 ? -24.156 8.883 -9.891 1 97.94 542 ILE B N 1
ATOM 9565 C CA . ILE B 1 542 ? -23.375 9.164 -8.68 1 97.94 542 ILE B CA 1
ATOM 9566 C C . ILE B 1 542 ? -24.094 8.578 -7.465 1 97.94 542 ILE B C 1
ATOM 9568 O O . ILE B 1 542 ? -23.453 8.133 -6.512 1 97.94 542 ILE B O 1
ATOM 9572 N N . SER B 1 543 ? -25.469 8.547 -7.512 1 97.12 543 SER B N 1
ATOM 9573 C CA . SER B 1 543 ? -26.234 7.898 -6.449 1 97.12 543 SER B CA 1
ATOM 9574 C C . SER B 1 543 ? -25.906 6.414 -6.352 1 97.12 543 SER B C 1
ATOM 9576 O O . SER B 1 543 ? -25.781 5.871 -5.254 1 97.12 543 SER B O 1
ATOM 9578 N N . GLU B 1 544 ? -25.766 5.809 -7.5 1 96.5 544 GLU B N 1
ATOM 9579 C CA . GLU B 1 544 ? -25.391 4.398 -7.523 1 96.5 544 GLU B CA 1
ATOM 9580 C C . GLU B 1 544 ? -23.984 4.199 -6.977 1 96.5 544 GLU B C 1
ATOM 9582 O O . GLU B 1 544 ? -23.719 3.229 -6.266 1 96.5 544 GLU B O 1
ATOM 9587 N N . LEU B 1 545 ? -23.125 5.078 -7.309 1 97.12 545 LEU B N 1
ATOM 9588 C CA . LEU B 1 545 ? -21.766 5.031 -6.785 1 97.12 545 LEU B CA 1
ATOM 9589 C C . LEU B 1 545 ? -21.766 5.195 -5.27 1 97.12 545 LEU B C 1
ATOM 9591 O O . LEU B 1 545 ? -21 4.527 -4.57 1 97.12 545 LEU B O 1
ATOM 9595 N N . PHE B 1 546 ? -22.609 6.129 -4.777 1 97.19 546 PHE B N 1
ATOM 9596 C CA . PHE B 1 546 ? -22.75 6.359 -3.348 1 97.19 546 PHE B CA 1
ATOM 9597 C C . PHE B 1 546 ? -23.219 5.09 -2.641 1 97.19 546 PHE B C 1
ATOM 9599 O O . PHE B 1 546 ? -22.672 4.719 -1.6 1 97.19 546 PHE B O 1
ATOM 9606 N N . LEU B 1 547 ? -24.203 4.414 -3.211 1 96.38 547 LEU B N 1
ATOM 9607 C CA . LEU B 1 547 ? -24.766 3.213 -2.6 1 96.38 547 LEU B CA 1
ATOM 9608 C C . LEU B 1 547 ? -23.719 2.1 -2.549 1 96.38 547 LEU B C 1
ATOM 9610 O O . LEU B 1 547 ? -23.594 1.409 -1.534 1 96.38 547 LEU B O 1
ATOM 9614 N N . LEU B 1 548 ? -23.062 1.991 -3.67 1 96.69 548 LEU B N 1
ATOM 9615 C CA . LEU B 1 548 ? -22 0.98 -3.744 1 96.69 548 LEU B CA 1
ATOM 9616 C C . LEU B 1 548 ? -20.938 1.229 -2.688 1 96.69 548 LEU B C 1
ATOM 9618 O O . LEU B 1 548 ? -20.578 0.319 -1.938 1 96.69 548 LEU B O 1
ATOM 9622 N N . TYR B 1 549 ? -20.422 2.383 -2.564 1 97.38 549 TYR B N 1
ATOM 9623 C CA . TYR B 1 549 ? -19.344 2.732 -1.65 1 97.38 549 TYR B CA 1
ATOM 9624 C C . TYR B 1 549 ? -19.812 2.654 -0.201 1 97.38 549 TYR B C 1
ATOM 9626 O O . TYR B 1 549 ? -19.141 2.033 0.636 1 97.38 549 TYR B O 1
ATOM 9634 N N . SER B 1 550 ? -20.922 3.266 0.091 1 97.12 550 SER B N 1
ATOM 9635 C CA . SER B 1 550 ? -21.406 3.41 1.458 1 97.12 550 SER B CA 1
ATOM 9636 C C . SER B 1 550 ? -21.812 2.062 2.047 1 97.12 550 SER B C 1
ATOM 9638 O O . SER B 1 550 ? -21.625 1.822 3.242 1 97.12 550 SER B O 1
ATOM 9640 N N . SER B 1 551 ? -22.422 1.217 1.214 1 95.5 551 SER B N 1
ATOM 9641 C CA . SER B 1 551 ? -22.828 -0.096 1.7 1 95.5 551 SER B CA 1
ATOM 9642 C C . SER B 1 551 ? -21.625 -0.916 2.164 1 95.5 551 SER B C 1
ATOM 9644 O O . SER B 1 551 ? -21.719 -1.657 3.145 1 95.5 551 SER B O 1
ATOM 9646 N N . ASP B 1 552 ? -20.578 -0.747 1.452 1 93.81 552 ASP B N 1
ATOM 9647 C CA . ASP B 1 552 ? -19.359 -1.473 1.794 1 93.81 552 ASP B CA 1
ATOM 9648 C C . ASP B 1 552 ? -18.797 -0.99 3.125 1 93.81 552 ASP B C 1
ATOM 9650 O O . ASP B 1 552 ? -18.406 -1.8 3.975 1 93.81 552 ASP B O 1
ATOM 9654 N N . ILE B 1 553 ? -18.734 0.303 3.336 1 95.12 553 ILE B N 1
ATOM 9655 C CA . ILE B 1 553 ? -18.219 0.88 4.57 1 95.12 553 ILE B CA 1
ATOM 9656 C C . ILE B 1 553 ? -19.156 0.551 5.73 1 95.12 553 ILE B C 1
ATOM 9658 O O . ILE B 1 553 ? -18.688 0.232 6.832 1 95.12 553 ILE B O 1
ATOM 9662 N N . LEU B 1 554 ? -20.391 0.624 5.453 1 94.31 554 LEU B N 1
ATOM 9663 C CA . LEU B 1 554 ? -21.375 0.377 6.496 1 94.31 554 LEU B CA 1
ATOM 9664 C C . LEU B 1 554 ? -21.297 -1.063 6.988 1 94.31 554 LEU B C 1
ATOM 9666 O O . LEU B 1 554 ? -21.5 -1.328 8.18 1 94.31 554 LEU B O 1
ATOM 9670 N N . TYR B 1 555 ? -21.062 -1.901 6.078 1 91.5 555 TYR B N 1
ATOM 9671 C CA . TYR B 1 555 ? -20.984 -3.318 6.414 1 91.5 555 TYR B CA 1
ATOM 9672 C C . TYR B 1 555 ? -19.844 -3.588 7.395 1 91.5 555 TYR B C 1
ATOM 9674 O O . TYR B 1 555 ? -19.938 -4.496 8.219 1 91.5 555 TYR B O 1
ATOM 9682 N N . LYS B 1 556 ? -18.891 -2.83 7.402 1 90.81 556 LYS B N 1
ATOM 9683 C CA . LYS B 1 556 ? -17.781 -2.961 8.344 1 90.81 556 LYS B CA 1
ATOM 9684 C C . LYS B 1 556 ? -18.219 -2.633 9.766 1 90.81 556 LYS B C 1
ATOM 9686 O O . LYS B 1 556 ? -17.578 -3.053 10.734 1 90.81 556 LYS B O 1
ATOM 9691 N N . TYR B 1 557 ? -19.281 -1.862 9.875 1 94.38 557 TYR B N 1
ATOM 9692 C CA . TYR B 1 557 ? -19.781 -1.448 11.18 1 94.38 557 TYR B CA 1
ATOM 9693 C C . TYR B 1 557 ? -20.969 -2.297 11.602 1 94.38 557 TYR B C 1
ATOM 9695 O O . TYR B 1 557 ? -21.734 -1.91 12.492 1 94.38 557 TYR B O 1
ATOM 9703 N N . LYS B 1 558 ? -21.141 -3.439 10.945 1 93 558 LYS B N 1
ATOM 9704 C CA . LYS B 1 558 ? -22.297 -4.309 11.195 1 93 558 LYS B CA 1
ATOM 9705 C C . LYS B 1 558 ? -22.406 -4.656 12.672 1 93 558 LYS B C 1
ATOM 9707 O O . LYS B 1 558 ? -23.516 -4.648 13.234 1 93 558 LYS B O 1
ATOM 9712 N N . GLY B 1 559 ? -21.297 -4.906 13.32 1 91.19 559 GLY B N 1
ATOM 9713 C CA . GLY B 1 559 ? -21.328 -5.262 14.734 1 91.19 559 GLY B CA 1
ATOM 9714 C C . GLY B 1 559 ? -21.891 -4.164 15.617 1 91.19 559 GLY B C 1
ATOM 9715 O O . GLY B 1 559 ? -22.719 -4.43 16.484 1 91.19 559 GLY B O 1
ATOM 9716 N N . ASP B 1 560 ? -21.469 -2.941 15.422 1 92.44 560 ASP B N 1
ATOM 9717 C CA . ASP B 1 560 ? -21.953 -1.801 16.188 1 92.44 560 ASP B CA 1
ATOM 9718 C C . ASP B 1 560 ? -23.422 -1.531 15.906 1 92.44 560 ASP B C 1
ATOM 9720 O O . ASP B 1 560 ? -24.188 -1.2 16.812 1 92.44 560 ASP B O 1
ATOM 9724 N N . LEU B 1 561 ? -23.797 -1.715 14.672 1 94 561 LEU B N 1
ATOM 9725 C CA . LEU B 1 561 ? -25.156 -1.4 14.266 1 94 561 LEU B CA 1
ATOM 9726 C C . LEU B 1 561 ? -26.141 -2.426 14.82 1 94 561 LEU B C 1
ATOM 9728 O O . LEU B 1 561 ? -27.25 -2.068 15.258 1 94 561 LEU B O 1
ATOM 9732 N N . VAL B 1 562 ? -25.734 -3.617 14.797 1 90.94 562 VAL B N 1
ATOM 9733 C CA . VAL B 1 562 ? -26.578 -4.652 15.383 1 90.94 562 VAL B CA 1
ATOM 9734 C C . VAL B 1 562 ? -26.703 -4.438 16.891 1 90.94 562 VAL B C 1
ATOM 9736 O O . VAL B 1 562 ? -27.766 -4.625 17.469 1 90.94 562 VAL B O 1
ATOM 9739 N N . PHE B 1 563 ? -25.609 -4.094 17.484 1 88.69 563 PHE B N 1
ATOM 9740 C CA . PHE B 1 563 ? -25.625 -3.771 18.906 1 88.69 563 PHE B CA 1
ATOM 9741 C C . PHE B 1 563 ? -26.609 -2.643 19.203 1 88.69 563 PHE B C 1
ATOM 9743 O O . PHE B 1 563 ? -27.281 -2.646 20.234 1 88.69 563 PHE B O 1
ATOM 9750 N N . LEU B 1 564 ? -26.719 -1.741 18.328 1 91.31 564 LEU B N 1
ATOM 9751 C CA . LEU B 1 564 ? -27.578 -0.578 18.5 1 91.31 564 LEU B CA 1
ATOM 9752 C C . LEU B 1 564 ? -29.031 -0.921 18.156 1 91.31 564 LEU B C 1
ATOM 9754 O O . LEU B 1 564 ? -29.922 -0.094 18.344 1 91.31 564 LEU B O 1
ATOM 9758 N N . GLY B 1 565 ? -29.25 -2.074 17.578 1 89.44 565 GLY B N 1
ATOM 9759 C CA . GLY B 1 565 ? -30.625 -2.523 17.391 1 89.44 565 GLY B CA 1
ATOM 9760 C C . GLY B 1 565 ? -31.031 -2.572 15.922 1 89.44 565 GLY B C 1
ATOM 9761 O O . GLY B 1 565 ? -32.188 -2.906 15.602 1 89.44 565 GLY B O 1
ATOM 9762 N N . VAL B 1 566 ? -30.125 -2.32 15.016 1 92.75 566 VAL B N 1
ATOM 9763 C CA . VAL B 1 566 ? -30.453 -2.451 13.602 1 92.75 566 VAL B CA 1
ATOM 9764 C C . VAL B 1 566 ? -30.484 -3.928 13.211 1 92.75 566 VAL B C 1
ATOM 9766 O O . VAL B 1 566 ? -29.531 -4.668 13.453 1 92.75 566 VAL B O 1
ATOM 9769 N N . PRO B 1 567 ? -31.547 -4.336 12.617 1 90.5 567 PRO B N 1
ATOM 9770 C CA . PRO B 1 567 ? -31.625 -5.754 12.25 1 90.5 567 PRO B CA 1
ATOM 9771 C C . PRO B 1 567 ? -30.547 -6.164 11.258 1 90.5 567 PRO B C 1
ATOM 9773 O O . PRO B 1 567 ? -30.281 -5.453 10.289 1 90.5 567 PRO B O 1
ATOM 9776 N N . SER B 1 568 ? -29.953 -7.309 11.531 1 89 568 SER B N 1
ATOM 9777 C CA . SER B 1 568 ? -28.906 -7.832 10.656 1 89 568 SER B CA 1
ATOM 9778 C C . SER B 1 568 ? -29.406 -7.984 9.227 1 89 568 SER B C 1
ATOM 9780 O O . SER B 1 568 ? -28.672 -7.715 8.273 1 89 568 SER B O 1
ATOM 9782 N N . ARG B 1 569 ? -30.625 -8.391 9.086 1 88.75 569 ARG B N 1
ATOM 9783 C CA . ARG B 1 569 ? -31.203 -8.602 7.77 1 88.75 569 ARG B CA 1
ATOM 9784 C C . ARG B 1 569 ? -31.234 -7.305 6.969 1 88.75 569 ARG B C 1
ATOM 9786 O O . ARG B 1 569 ? -31.031 -7.316 5.75 1 88.75 569 ARG B O 1
ATOM 9793 N N . LYS B 1 570 ? -31.469 -6.262 7.652 1 92.31 570 LYS B N 1
ATOM 9794 C CA . LYS B 1 570 ? -31.5 -4.957 6.996 1 92.31 570 LYS B CA 1
ATOM 9795 C C . LYS B 1 570 ? -30.125 -4.566 6.473 1 92.31 570 LYS B C 1
ATOM 9797 O O . LYS B 1 570 ? -30 -4.023 5.371 1 92.31 570 LYS B O 1
ATOM 9802 N N . LEU B 1 571 ? -29.172 -4.828 7.25 1 92.62 571 LEU B N 1
ATOM 9803 C CA . LEU B 1 571 ? -27.797 -4.523 6.848 1 92.62 571 LEU B CA 1
ATOM 9804 C C . LEU B 1 571 ? -27.375 -5.398 5.672 1 92.62 571 LEU B C 1
ATOM 9806 O O . LEU B 1 571 ? -26.625 -4.945 4.797 1 92.62 571 LEU B O 1
ATOM 9810 N N . GLU B 1 572 ? -27.844 -6.625 5.621 1 90.5 572 GLU B N 1
ATOM 9811 C CA . GLU B 1 572 ? -27.594 -7.5 4.484 1 90.5 572 GLU B CA 1
ATOM 9812 C C . GLU B 1 572 ? -28.266 -6.977 3.219 1 90.5 572 GLU B C 1
ATOM 9814 O O . GLU B 1 572 ? -27.719 -7.102 2.119 1 90.5 572 GLU B O 1
ATOM 9819 N N . GLU B 1 573 ? -29.438 -6.445 3.426 1 93.62 573 GLU B N 1
ATOM 9820 C CA . GLU B 1 573 ? -30.156 -5.848 2.301 1 93.62 573 GLU B CA 1
ATOM 9821 C C . GLU B 1 573 ? -29.391 -4.652 1.737 1 93.62 573 GLU B C 1
ATOM 9823 O O . GLU B 1 573 ? -29.328 -4.465 0.52 1 93.62 573 GLU B O 1
ATOM 9828 N N . VAL B 1 574 ? -28.859 -3.834 2.641 1 94 574 VAL B N 1
ATOM 9829 C CA . VAL B 1 574 ? -28.062 -2.689 2.215 1 94 574 VAL B CA 1
ATOM 9830 C C . VAL B 1 574 ? -26.859 -3.166 1.404 1 94 574 VAL B C 1
ATOM 9832 O O . VAL B 1 574 ? -26.547 -2.604 0.352 1 94 574 VAL B O 1
ATOM 9835 N N . ARG B 1 575 ? -26.219 -4.176 1.884 1 92.69 575 ARG B N 1
ATOM 9836 C CA . ARG B 1 575 ? -25.062 -4.738 1.212 1 92.69 575 ARG B CA 1
ATOM 9837 C C . ARG B 1 575 ? -25.422 -5.27 -0.17 1 92.69 575 ARG B C 1
ATOM 9839 O O . ARG B 1 575 ? -24.688 -5.059 -1.137 1 92.69 575 ARG B O 1
ATOM 9846 N N . GLU B 1 576 ? -26.531 -5.93 -0.289 1 91.81 576 GLU B N 1
ATOM 9847 C CA . GLU B 1 576 ? -26.984 -6.492 -1.557 1 91.81 576 GLU B CA 1
ATOM 9848 C C . GLU B 1 576 ? -27.297 -5.391 -2.566 1 91.81 576 GLU B C 1
ATOM 9850 O O . GLU B 1 576 ? -27.047 -5.547 -3.762 1 91.81 576 GLU B O 1
ATOM 9855 N N . LYS B 1 577 ? -27.859 -4.398 -2.057 1 92.94 577 LYS B N 1
ATOM 9856 C CA . LYS B 1 577 ? -28.141 -3.268 -2.934 1 92.94 577 LYS B CA 1
ATOM 9857 C C . LYS B 1 577 ? -26.859 -2.648 -3.467 1 92.94 577 LYS B C 1
ATOM 9859 O O . LYS B 1 577 ? -26.797 -2.238 -4.625 1 92.94 577 LYS B O 1
ATOM 9864 N N . GLY B 1 578 ? -25.891 -2.537 -2.594 1 93.69 578 GLY B N 1
ATOM 9865 C CA . GLY B 1 578 ? -24.594 -2.057 -3.033 1 93.69 578 GLY B CA 1
ATOM 9866 C C . GLY B 1 578 ? -23.953 -2.932 -4.102 1 93.69 578 GLY B C 1
ATOM 9867 O O . GLY B 1 578 ? -23.391 -2.426 -5.066 1 93.69 578 GLY B O 1
ATOM 9868 N N . LEU B 1 579 ? -24.094 -4.219 -3.961 1 91.44 579 LEU B N 1
ATOM 9869 C CA . LEU B 1 579 ? -23.531 -5.164 -4.918 1 91.44 579 LEU B CA 1
ATOM 9870 C C . LEU B 1 579 ? -24.266 -5.098 -6.254 1 91.44 579 LEU B C 1
ATOM 9872 O O . LEU B 1 579 ? -23.641 -5.223 -7.312 1 91.44 579 LEU B O 1
ATOM 9876 N N . LYS B 1 580 ? -25.531 -4.844 -6.191 1 91.38 580 LYS B N 1
ATOM 9877 C CA . LYS B 1 580 ? -26.328 -4.723 -7.41 1 91.38 580 LYS B CA 1
ATOM 9878 C C . LYS B 1 580 ? -25.953 -3.463 -8.188 1 91.38 580 LYS B C 1
ATOM 9880 O O . LYS B 1 580 ? -26.078 -3.424 -9.414 1 91.38 580 LYS B O 1
ATOM 9885 N N . ALA B 1 581 ? -25.484 -2.492 -7.453 1 94.38 581 ALA B N 1
ATOM 9886 C CA . ALA B 1 581 ? -25.109 -1.224 -8.078 1 94.38 581 ALA B CA 1
ATOM 9887 C C . ALA B 1 581 ? -23.875 -1.386 -8.945 1 94.38 581 ALA B C 1
ATOM 9889 O O . ALA B 1 581 ? -23.594 -0.542 -9.805 1 94.38 581 ALA B O 1
ATOM 9890 N N . PHE B 1 582 ? -23.156 -2.479 -8.867 1 93.25 582 PHE B N 1
ATOM 9891 C CA . PHE B 1 582 ? -21.938 -2.723 -9.641 1 93.25 582 PHE B CA 1
ATOM 9892 C C . PHE B 1 582 ? -22.25 -2.721 -11.141 1 93.25 582 PHE B C 1
ATOM 9894 O O . PHE B 1 582 ? -21.469 -2.191 -11.93 1 93.25 582 PHE B O 1
ATOM 9901 N N . ASP B 1 583 ? -23.422 -3.23 -11.484 1 90.81 583 ASP B N 1
ATOM 9902 C CA . ASP B 1 583 ? -23.781 -3.332 -12.898 1 90.81 583 ASP B CA 1
ATOM 9903 C C . ASP B 1 583 ? -23.938 -1.948 -13.523 1 90.81 583 ASP B C 1
ATOM 9905 O O . ASP B 1 583 ? -23.438 -1.693 -14.617 1 90.81 583 ASP B O 1
ATOM 9909 N N . ASN B 1 584 ? -24.578 -1.123 -12.797 1 91.38 584 ASN B N 1
ATOM 9910 C CA . ASN B 1 584 ? -24.781 0.222 -13.32 1 91.38 584 ASN B CA 1
ATOM 9911 C C . ASN B 1 584 ? -23.5 1.037 -13.32 1 91.38 584 ASN B C 1
ATOM 9913 O O . ASN B 1 584 ? -23.266 1.834 -14.227 1 91.38 584 ASN B O 1
ATOM 9917 N N . VAL B 1 585 ? -22.75 0.883 -12.312 1 96.94 585 VAL B N 1
ATOM 9918 C CA . VAL B 1 585 ? -21.484 1.603 -12.242 1 96.94 585 VAL B CA 1
ATOM 9919 C C . VAL B 1 585 ? -20.547 1.11 -13.336 1 96.94 585 VAL B C 1
ATOM 9921 O O . VAL B 1 585 ? -19.812 1.9 -13.93 1 96.94 585 VAL B O 1
ATOM 9924 N N . ARG B 1 586 ? -20.578 -0.208 -13.641 1 97.44 586 ARG B N 1
ATOM 9925 C CA . ARG B 1 586 ? -19.734 -0.793 -14.68 1 97.44 586 ARG B CA 1
ATOM 9926 C C . ARG B 1 586 ? -19.969 -0.114 -16.016 1 97.44 586 ARG B C 1
ATOM 9928 O O . ARG B 1 586 ? -19.016 0.205 -16.734 1 97.44 586 ARG B O 1
ATOM 9935 N N . LYS B 1 587 ? -21.234 0.217 -16.312 1 96.25 587 LYS B N 1
ATOM 9936 C CA . LYS B 1 587 ? -21.609 0.823 -17.578 1 96.25 587 LYS B CA 1
ATOM 9937 C C . LYS B 1 587 ? -21.078 2.248 -17.688 1 96.25 587 LYS B C 1
ATOM 9939 O O . LYS B 1 587 ? -20.766 2.717 -18.781 1 96.25 587 LYS B O 1
ATOM 9944 N N . ASN B 1 588 ? -20.906 2.883 -16.562 1 97.88 588 ASN B N 1
ATOM 9945 C CA . ASN B 1 588 ? -20.578 4.305 -16.578 1 97.88 588 ASN B CA 1
ATOM 9946 C C . ASN B 1 588 ? -19.141 4.551 -16.094 1 97.88 588 ASN B C 1
ATOM 9948 O O . ASN B 1 588 ? -18.688 5.691 -16.062 1 97.88 588 ASN B O 1
ATOM 9952 N N . ALA B 1 589 ? -18.406 3.521 -15.719 1 98.06 589 ALA B N 1
ATOM 9953 C CA . ALA B 1 589 ? -17.141 3.654 -15 1 98.06 589 ALA B CA 1
ATOM 9954 C C . ALA B 1 589 ? -16.172 4.539 -15.773 1 98.06 589 ALA B C 1
ATOM 9956 O O . ALA B 1 589 ? -15.539 5.43 -15.195 1 98.06 589 ALA B O 1
ATOM 9957 N N . LEU B 1 590 ? -16.031 4.336 -17.094 1 98.25 590 LEU B N 1
ATOM 9958 C CA . LEU B 1 590 ? -15.086 5.105 -17.906 1 98.25 590 LEU B CA 1
ATOM 9959 C C . LEU B 1 590 ? -15.508 6.566 -17.984 1 98.25 590 LEU B C 1
ATOM 9961 O O . LEU B 1 590 ? -14.672 7.465 -17.844 1 98.25 590 LEU B O 1
ATOM 9965 N N . GLY B 1 591 ? -16.844 6.762 -18.203 1 98.06 591 GLY B N 1
ATOM 9966 C CA . GLY B 1 591 ? -17.344 8.125 -18.25 1 98.06 591 GLY B CA 1
ATOM 9967 C C . GLY B 1 591 ? -17.156 8.883 -16.953 1 98.06 591 GLY B C 1
ATOM 9968 O O . GLY B 1 591 ? -16.812 10.07 -16.953 1 98.06 591 GLY B O 1
ATOM 9969 N N . LEU B 1 592 ? -17.359 8.195 -15.82 1 98.38 592 LEU B N 1
ATOM 9970 C CA . LEU B 1 592 ? -17.234 8.812 -14.508 1 98.38 592 LEU B CA 1
ATOM 9971 C C . LEU B 1 592 ? -15.797 9.266 -14.258 1 98.38 592 LEU B C 1
ATOM 9973 O O . LEU B 1 592 ? -15.562 10.359 -13.742 1 98.38 592 LEU B O 1
ATOM 9977 N N . ILE B 1 593 ? -14.828 8.438 -14.641 1 98.44 593 ILE B N 1
ATOM 9978 C CA . ILE B 1 593 ? -13.445 8.789 -14.328 1 98.44 593 ILE B CA 1
ATOM 9979 C C . ILE B 1 593 ? -12.914 9.781 -15.359 1 98.44 593 ILE B C 1
ATOM 9981 O O . ILE B 1 593 ? -12.133 10.672 -15.031 1 98.44 593 ILE B O 1
ATOM 9985 N N . GLU B 1 594 ? -13.367 9.742 -16.641 1 97.94 594 GLU B N 1
ATOM 9986 C CA . GLU B 1 594 ? -12.867 10.648 -17.672 1 97.94 594 GLU B CA 1
ATOM 9987 C C . GLU B 1 594 ? -13.5 12.031 -17.547 1 97.94 594 GLU B C 1
ATOM 9989 O O . GLU B 1 594 ? -13.031 12.984 -18.172 1 97.94 594 GLU B O 1
ATOM 9994 N N . ALA B 1 595 ? -14.539 12.094 -16.703 1 97.94 595 ALA B N 1
ATOM 9995 C CA . ALA B 1 595 ? -15.141 13.398 -16.438 1 97.94 595 ALA B CA 1
ATOM 9996 C C . ALA B 1 595 ? -14.141 14.328 -15.758 1 97.94 595 ALA B C 1
ATOM 9998 O O . ALA B 1 595 ? -14.289 15.555 -15.805 1 97.94 595 ALA B O 1
ATOM 9999 N N . PHE B 1 596 ? -13.148 13.82 -15.109 1 96.5 596 PHE B N 1
ATOM 10000 C CA . PHE B 1 596 ? -12.133 14.625 -14.453 1 96.5 596 PHE B CA 1
ATOM 10001 C C . PHE B 1 596 ? -11.172 15.227 -15.477 1 96.5 596 PHE B C 1
ATOM 10003 O O . PHE B 1 596 ? -10.43 16.156 -15.172 1 96.5 596 PHE B O 1
ATOM 10010 N N . GLU B 1 597 ? -11.047 14.75 -16.656 1 95.75 597 GLU B N 1
ATOM 10011 C CA . GLU B 1 597 ? -10.281 15.234 -17.797 1 95.75 597 GLU B CA 1
ATOM 10012 C C . GLU B 1 597 ? -8.789 15.328 -17.469 1 95.75 597 GLU B C 1
ATOM 10014 O O . GLU B 1 597 ? -8.156 16.359 -17.719 1 95.75 597 GLU B O 1
ATOM 10019 N N . ILE B 1 598 ? -8.266 14.25 -16.938 1 94.88 598 ILE B N 1
ATOM 10020 C CA . ILE B 1 598 ? -6.824 14.195 -16.734 1 94.88 598 ILE B CA 1
ATOM 10021 C C . ILE B 1 598 ? -6.125 13.891 -18.062 1 94.88 598 ILE B C 1
ATOM 10023 O O . ILE B 1 598 ? -6.465 12.922 -18.734 1 94.88 598 ILE B O 1
ATOM 10027 N N . GLN B 1 599 ? -5.168 14.664 -18.391 1 94.19 599 GLN B N 1
ATOM 10028 C CA . GLN B 1 599 ? -4.473 14.516 -19.656 1 94.19 599 GLN B CA 1
ATOM 10029 C C . GLN B 1 599 ? -3.502 13.336 -19.625 1 94.19 599 GLN B C 1
ATOM 10031 O O . GLN B 1 599 ? -2.916 13.039 -18.594 1 94.19 599 GLN B O 1
ATOM 10036 N N . ASP B 1 600 ? -3.334 12.68 -20.781 1 95.19 600 ASP B N 1
ATOM 10037 C CA . ASP B 1 600 ? -2.436 11.531 -20.875 1 95.19 600 ASP B CA 1
ATOM 10038 C C . ASP B 1 600 ? -1.01 11.914 -20.5 1 95.19 600 ASP B C 1
ATOM 10040 O O . ASP B 1 600 ? -0.276 11.109 -19.922 1 95.19 600 ASP B O 1
ATOM 10044 N N . GLU B 1 601 ? -0.657 13.195 -20.812 1 92.75 601 GLU B N 1
ATOM 10045 C CA . GLU B 1 601 ? 0.678 13.688 -20.484 1 92.75 601 GLU B CA 1
ATOM 10046 C C . GLU B 1 601 ? 0.893 13.734 -18.969 1 92.75 601 GLU B C 1
ATOM 10048 O O . GLU B 1 601 ? 2.008 13.523 -18.484 1 92.75 601 GLU B O 1
ATOM 10053 N N . VAL B 1 602 ? -0.204 13.953 -18.25 1 92.31 602 VAL B N 1
ATOM 10054 C CA . VAL B 1 602 ? -0.159 14 -16.797 1 92.31 602 VAL B CA 1
ATOM 10055 C C . VAL B 1 602 ? -0.137 12.586 -16.234 1 92.31 602 VAL B C 1
ATOM 10057 O O . VAL B 1 602 ? 0.554 12.312 -15.242 1 92.31 602 VAL B O 1
ATOM 10060 N N . LEU B 1 603 ? -0.867 11.695 -16.891 1 95.19 603 LEU B N 1
ATOM 10061 C CA . LEU B 1 603 ? -0.855 10.297 -16.469 1 95.19 603 LEU B CA 1
ATOM 10062 C C . LEU B 1 603 ? 0.538 9.695 -16.609 1 95.19 603 LEU B C 1
ATOM 10064 O O . LEU B 1 603 ? 0.963 8.898 -15.781 1 95.19 603 LEU B O 1
ATOM 10068 N N . ASN B 1 604 ? 1.19 10.07 -17.797 1 94.44 604 ASN B N 1
ATOM 10069 C CA . ASN B 1 604 ? 2.488 9.516 -18.156 1 94.44 604 ASN B CA 1
ATOM 10070 C C . ASN B 1 604 ? 2.518 7.996 -17.984 1 94.44 604 ASN B C 1
ATOM 10072 O O . ASN B 1 604 ? 3.389 7.465 -17.297 1 94.44 604 ASN B O 1
ATOM 10076 N N . SER B 1 605 ? 1.561 7.301 -18.641 1 97.38 605 SER B N 1
ATOM 10077 C CA . SER B 1 605 ? 1.353 5.867 -18.453 1 97.38 605 SER B CA 1
ATOM 10078 C C . SER B 1 605 ? 1.249 5.145 -19.781 1 97.38 605 SER B C 1
ATOM 10080 O O . SER B 1 605 ? 0.482 5.551 -20.656 1 97.38 605 SER B O 1
ATOM 10082 N N . ASP B 1 606 ? 1.976 4.078 -19.891 1 98.25 606 ASP B N 1
ATOM 10083 C CA . ASP B 1 606 ? 1.878 3.262 -21.109 1 98.25 606 ASP B CA 1
ATOM 10084 C C . ASP B 1 606 ? 0.577 2.463 -21.125 1 98.25 606 ASP B C 1
ATOM 10086 O O . ASP B 1 606 ? 0.105 2.061 -22.188 1 98.25 606 ASP B O 1
ATOM 10090 N N . ILE B 1 607 ? -0.03 2.256 -20 1 98.38 607 ILE B N 1
ATOM 10091 C CA . ILE B 1 607 ? -1.201 1.386 -20 1 98.38 607 ILE B CA 1
ATOM 10092 C C . ILE B 1 607 ? -2.461 2.215 -19.766 1 98.38 607 ILE B C 1
ATOM 10094 O O . ILE B 1 607 ? -3.57 1.677 -19.734 1 98.38 607 ILE B O 1
ATOM 10098 N N . GLY B 1 608 ? -2.328 3.52 -19.562 1 97.81 608 GLY B N 1
ATOM 10099 C CA . GLY B 1 608 ? -3.461 4.371 -19.234 1 97.81 608 GLY B CA 1
ATOM 10100 C C . GLY B 1 608 ? -3.816 5.348 -20.328 1 97.81 608 GLY B C 1
ATOM 10101 O O . GLY B 1 608 ? -4.586 6.285 -20.109 1 97.81 608 GLY B O 1
ATOM 10102 N N . LYS B 1 609 ? -3.332 5.195 -21.547 1 97.19 609 LYS B N 1
ATOM 10103 C CA . LYS B 1 609 ? -3.559 6.133 -22.656 1 97.19 609 LYS B CA 1
ATOM 10104 C C . LYS B 1 609 ? -5.02 6.125 -23.094 1 97.19 609 LYS B C 1
ATOM 10106 O O . LYS B 1 609 ? -5.66 5.07 -23.109 1 97.19 609 LYS B O 1
ATOM 10111 N N . LYS B 1 610 ? -5.488 7.242 -23.516 1 96.62 610 LYS B N 1
ATOM 10112 C CA . LYS B 1 610 ? -6.875 7.434 -23.938 1 96.62 610 LYS B CA 1
ATOM 10113 C C . LYS B 1 610 ? -7.207 6.586 -25.156 1 96.62 610 LYS B C 1
ATOM 10115 O O . LYS B 1 610 ? -8.328 6.094 -25.297 1 96.62 610 LYS B O 1
ATOM 10120 N N . GLN B 1 611 ? -6.277 6.434 -26.047 1 93.62 611 GLN B N 1
ATOM 10121 C CA . GLN B 1 611 ? -6.508 5.684 -27.266 1 93.62 611 GLN B CA 1
ATOM 10122 C C . GLN B 1 611 ? -6.438 4.18 -27.016 1 93.62 611 GLN B C 1
ATOM 10124 O O . GLN B 1 611 ? -6.898 3.383 -27.828 1 93.62 611 GLN B O 1
ATOM 10129 N N . GLY B 1 612 ? -5.871 3.967 -25.953 1 91.19 612 GLY B N 1
ATOM 10130 C CA . GLY B 1 612 ? -5.691 2.551 -25.672 1 91.19 612 GLY B CA 1
ATOM 10131 C C . GLY B 1 612 ? -4.508 1.947 -26.406 1 91.19 612 GLY B C 1
ATOM 10132 O O . GLY B 1 612 ? -3.713 2.668 -27.016 1 91.19 612 GLY B O 1
ATOM 10133 N N . CYS B 1 613 ? -3.887 0.825 -26.156 1 94.56 613 CYS B N 1
ATOM 10134 C CA . CYS B 1 613 ? -2.809 0.036 -26.75 1 94.56 613 CYS B CA 1
ATOM 10135 C C . CYS B 1 613 ? -1.681 -0.178 -25.75 1 94.56 613 CYS B C 1
ATOM 10137 O O . CYS B 1 613 ? -0.525 0.144 -26.031 1 94.56 613 CYS B O 1
ATOM 10139 N N . PRO B 1 614 ? -2.111 -0.657 -24.688 1 97.38 614 PRO B N 1
ATOM 10140 C CA . PRO B 1 614 ? -1.119 -0.787 -23.625 1 97.38 614 PRO B CA 1
ATOM 10141 C C . PRO B 1 614 ? 0.056 -1.682 -24.016 1 97.38 614 PRO B C 1
ATOM 10143 O O . PRO B 1 614 ? 1.204 -1.38 -23.688 1 97.38 614 PRO B O 1
ATOM 10146 N N . TYR B 1 615 ? -0.18 -2.762 -24.812 1 97.44 615 TYR B N 1
ATOM 10147 C CA . TYR B 1 615 ? 0.865 -3.729 -25.109 1 97.44 615 TYR B CA 1
ATOM 10148 C C . TYR B 1 615 ? 1.89 -3.135 -26.078 1 97.44 615 TYR B C 1
ATOM 10150 O O . TYR B 1 615 ? 3.098 -3.262 -25.859 1 97.44 615 TYR B O 1
ATOM 10158 N N . GLU B 1 616 ? 1.361 -2.406 -27.109 1 97.56 616 GLU B N 1
ATOM 10159 C CA . GLU B 1 616 ? 2.25 -1.729 -28.047 1 97.56 616 GLU B CA 1
ATOM 10160 C C . GLU B 1 616 ? 3.072 -0.649 -27.344 1 97.56 616 GLU B C 1
ATOM 10162 O O . GLU B 1 616 ? 4.266 -0.502 -27.609 1 97.56 616 GLU B O 1
ATOM 10167 N N . SER B 1 617 ? 2.434 0.039 -26.5 1 97.62 617 SER B N 1
ATOM 10168 C CA . SER B 1 617 ? 3.105 1.123 -25.797 1 97.62 617 SER B CA 1
ATOM 10169 C C . SER B 1 617 ? 4.199 0.589 -24.875 1 97.62 617 SER B C 1
ATOM 10171 O O . SER B 1 617 ? 5.312 1.116 -24.859 1 97.62 617 SER B O 1
ATOM 10173 N N . LEU B 1 618 ? 3.93 -0.459 -24.109 1 98.06 618 LEU B N 1
ATOM 10174 C CA . LEU B 1 618 ? 4.906 -1.066 -23.219 1 98.06 618 LEU B CA 1
ATOM 10175 C C . LEU B 1 618 ? 6.105 -1.598 -23.984 1 98.06 618 LEU B C 1
ATOM 10177 O O . LEU B 1 618 ? 7.254 -1.347 -23.625 1 98.06 618 LEU B O 1
ATOM 10181 N N . TYR B 1 619 ? 5.805 -2.316 -25.062 1 97.88 619 TYR B N 1
ATOM 10182 C CA . TYR B 1 619 ? 6.871 -2.887 -25.875 1 97.88 619 TYR B CA 1
ATOM 10183 C C . TYR B 1 619 ? 7.746 -1.791 -26.469 1 97.88 619 TYR B C 1
ATOM 10185 O O . TYR B 1 619 ? 8.977 -1.875 -26.422 1 97.88 619 TYR B O 1
ATOM 10193 N N . THR B 1 620 ? 7.105 -0.731 -26.953 1 97.25 620 THR B N 1
ATOM 10194 C CA . THR B 1 620 ? 7.844 0.366 -27.562 1 97.25 620 THR B CA 1
ATOM 10195 C C . THR B 1 620 ? 8.742 1.06 -26.547 1 97.25 620 THR B C 1
ATOM 10197 O O . THR B 1 620 ? 9.898 1.357 -26.828 1 97.25 620 THR B O 1
ATOM 10200 N N . SER B 1 621 ? 8.219 1.306 -25.375 1 97.25 621 SER B N 1
ATOM 10201 C CA . SER B 1 621 ? 9 1.948 -24.328 1 97.25 621 SER B CA 1
ATOM 10202 C C . SER B 1 621 ? 10.188 1.077 -23.906 1 97.25 621 SER B C 1
ATOM 10204 O O . SER B 1 621 ? 11.305 1.572 -23.75 1 97.25 621 SER B O 1
ATOM 10206 N N . ALA B 1 622 ? 9.992 -0.205 -23.75 1 96.81 622 ALA B N 1
ATOM 10207 C CA . ALA B 1 622 ? 11.062 -1.123 -23.344 1 96.81 622 ALA B CA 1
ATOM 10208 C C . ALA B 1 622 ? 12.141 -1.197 -24.422 1 96.81 622 ALA B C 1
ATOM 10210 O O . ALA B 1 622 ? 13.336 -1.246 -24.109 1 96.81 622 ALA B O 1
ATOM 10211 N N . LYS B 1 623 ? 11.742 -1.207 -25.625 1 95.69 623 LYS B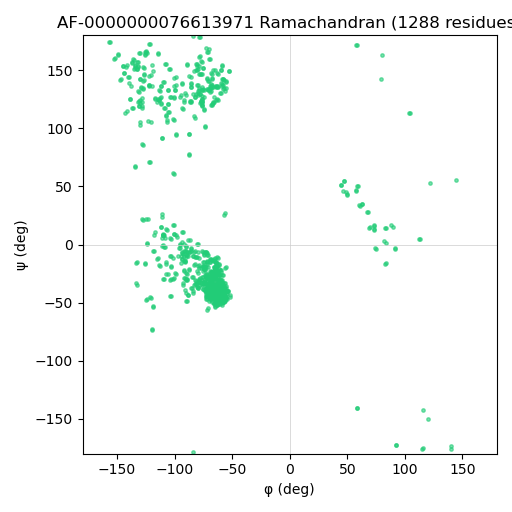 N 1
ATOM 10212 C CA . LYS B 1 623 ? 12.656 -1.41 -26.75 1 95.69 623 LYS B CA 1
ATOM 10213 C C . LYS B 1 623 ? 13.398 -0.123 -27.094 1 95.69 623 LYS B C 1
ATOM 10215 O O . LYS B 1 623 ? 14.594 -0.149 -27.375 1 95.69 623 LYS B O 1
ATOM 10220 N N . THR B 1 624 ? 12.695 1.049 -27 1 95.25 624 THR B N 1
ATOM 10221 C CA . THR B 1 624 ? 13.25 2.248 -27.609 1 95.25 624 THR B CA 1
ATOM 10222 C C . THR B 1 624 ? 13.719 3.24 -26.547 1 95.25 624 THR B C 1
ATOM 10224 O O . THR B 1 624 ? 14.625 4.035 -26.797 1 95.25 624 THR B O 1
ATOM 10227 N N . LEU B 1 625 ? 13.102 3.229 -25.422 1 94.5 625 LEU B N 1
ATOM 10228 C CA . LEU B 1 625 ? 13.422 4.254 -24.422 1 94.5 625 LEU B CA 1
ATOM 10229 C C . LEU B 1 625 ? 14.383 3.713 -23.375 1 94.5 625 LEU B C 1
ATOM 10231 O O . LEU B 1 625 ? 15.094 4.484 -22.719 1 94.5 625 LEU B O 1
ATOM 10235 N N . ASN B 1 626 ? 14.43 2.418 -23.125 1 93.38 626 ASN B N 1
ATOM 10236 C CA . ASN B 1 626 ? 15.266 1.784 -22.109 1 93.38 626 ASN B CA 1
ATOM 10237 C C . ASN B 1 626 ? 16.734 1.747 -22.531 1 93.38 626 ASN B C 1
ATOM 10239 O O . ASN B 1 626 ? 17.094 1.036 -23.484 1 93.38 626 ASN B O 1
ATOM 10243 N N . PRO B 1 627 ? 17.578 2.432 -21.797 1 90.5 627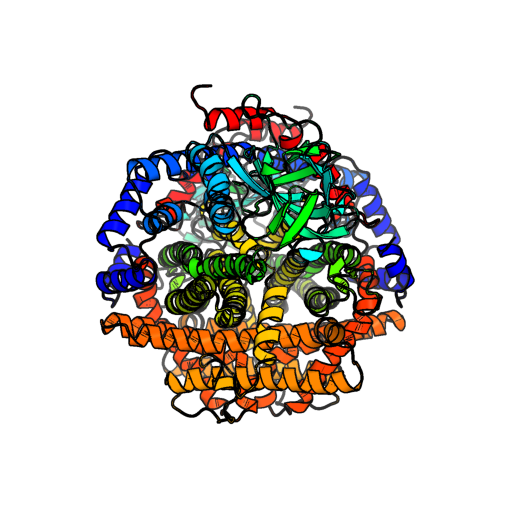 PRO B N 1
ATOM 10244 C CA . PRO B 1 627 ? 19 2.471 -22.188 1 90.5 627 PRO B CA 1
ATOM 10245 C C . PRO B 1 627 ? 19.672 1.108 -22.078 1 90.5 627 PRO B C 1
ATOM 10247 O O . PRO B 1 627 ? 20.641 0.841 -22.797 1 90.5 627 PRO B O 1
ATOM 10250 N N . ILE B 1 628 ? 19.188 0.252 -21.266 1 89.69 628 ILE B N 1
ATOM 10251 C CA . ILE B 1 628 ? 19.781 -1.069 -21.078 1 89.69 628 ILE B CA 1
ATOM 10252 C C . ILE B 1 628 ? 19.469 -1.957 -22.266 1 89.69 628 ILE B C 1
ATOM 10254 O O . ILE B 1 628 ? 20.297 -2.775 -22.688 1 89.69 628 ILE B O 1
ATOM 10258 N N . SER B 1 629 ? 18.375 -1.774 -22.812 1 84.94 629 SER B N 1
ATOM 10259 C CA . SER B 1 629 ? 17.953 -2.572 -23.969 1 84.94 629 SER B CA 1
ATOM 10260 C C . SER B 1 629 ? 18.609 -2.064 -25.25 1 84.94 629 SER B C 1
ATOM 10262 O O . SER B 1 629 ? 18.797 -2.826 -26.203 1 84.94 629 SER B O 1
ATOM 10264 N N . ASN B 1 630 ? 18.984 -0.851 -25.266 1 77.12 630 ASN B N 1
ATOM 10265 C CA . ASN B 1 630 ? 19.438 -0.226 -26.5 1 77.12 630 ASN B CA 1
ATOM 10266 C C . ASN B 1 630 ? 20.953 -0.362 -26.672 1 77.12 630 ASN B C 1
ATOM 10268 O O . ASN B 1 630 ? 21.5 -0.022 -27.719 1 77.12 630 ASN B O 1
ATOM 10272 N N . ASN B 1 631 ? 21.547 -0.826 -25.594 1 77.06 631 ASN B N 1
ATOM 10273 C CA . ASN B 1 631 ? 23 -0.981 -25.672 1 77.06 631 ASN B CA 1
ATOM 10274 C C . ASN B 1 631 ? 23.469 -2.287 -25.031 1 77.06 631 ASN B C 1
ATOM 10276 O O . ASN B 1 631 ? 23 -2.645 -23.938 1 77.06 631 ASN B O 1
ATOM 10280 N N . ASP B 1 632 ? 24.391 -2.979 -25.719 1 82.69 632 ASP B N 1
ATOM 10281 C CA . ASP B 1 632 ? 24.812 -4.301 -25.266 1 82.69 632 ASP B CA 1
ATOM 10282 C C . ASP B 1 632 ? 25.938 -4.195 -24.25 1 82.69 632 ASP B C 1
ATOM 10284 O O . ASP B 1 632 ? 26.531 -5.207 -23.844 1 82.69 632 ASP B O 1
ATOM 10288 N N . ARG B 1 633 ? 26.266 -3.008 -23.906 1 86.56 633 ARG B N 1
ATOM 10289 C CA . ARG B 1 633 ? 27.406 -2.801 -23.016 1 86.56 633 ARG B CA 1
ATOM 10290 C C . ARG B 1 633 ? 27.219 -3.543 -21.703 1 86.56 633 ARG B C 1
ATOM 10292 O O . ARG B 1 633 ? 28.094 -4.297 -21.281 1 86.56 633 ARG B O 1
ATOM 10299 N N . LEU B 1 634 ? 26.094 -3.359 -21.125 1 89.69 634 LEU B N 1
ATOM 10300 C CA . LEU B 1 634 ? 25.859 -3.965 -19.812 1 89.69 634 LEU B CA 1
ATOM 10301 C C . LEU B 1 634 ? 25.781 -5.484 -19.922 1 89.69 634 LEU B C 1
ATOM 10303 O O . LEU B 1 634 ? 26.281 -6.199 -19.047 1 89.69 634 LEU B O 1
ATOM 10307 N N . ALA B 1 635 ? 25.203 -5.91 -20.984 1 87.5 635 ALA B N 1
ATOM 10308 C CA . ALA B 1 635 ? 25.141 -7.352 -21.203 1 87.5 635 ALA B CA 1
ATOM 10309 C C . ALA B 1 635 ? 26.531 -7.965 -21.312 1 87.5 635 ALA B C 1
ATOM 10311 O O . ALA B 1 635 ? 26.781 -9.055 -20.781 1 87.5 635 ALA B O 1
ATOM 10312 N N . LYS B 1 636 ? 27.406 -7.332 -22 1 86.62 636 LYS B N 1
ATOM 10313 C CA . LYS B 1 636 ? 28.781 -7.797 -22.156 1 86.62 636 LYS B CA 1
ATOM 10314 C C . LYS B 1 636 ? 29.516 -7.785 -20.812 1 86.62 636 LYS B C 1
ATOM 10316 O O . LYS B 1 636 ? 30.281 -8.703 -20.5 1 86.62 636 LYS B O 1
ATOM 10321 N N . GLU B 1 637 ? 29.25 -6.785 -20.078 1 88.94 637 GLU B N 1
ATOM 10322 C CA . GLU B 1 637 ? 29.875 -6.695 -18.75 1 88.94 637 GLU B CA 1
ATOM 10323 C C . GLU B 1 637 ? 29.406 -7.816 -17.844 1 88.94 637 GLU B C 1
ATOM 10325 O O . GLU B 1 637 ? 30.188 -8.391 -17.078 1 88.94 637 GLU B O 1
ATOM 10330 N N . ILE B 1 638 ? 28.172 -8.078 -17.891 1 88.38 638 ILE B N 1
ATOM 10331 C CA . ILE B 1 638 ? 27.578 -9.117 -17.062 1 88.38 638 ILE B CA 1
ATOM 10332 C C . ILE B 1 638 ? 28.109 -10.484 -17.469 1 88.38 638 ILE B C 1
ATOM 10334 O O . ILE B 1 638 ? 28.438 -11.312 -16.609 1 88.38 638 ILE B O 1
ATOM 10338 N N . LYS B 1 639 ? 28.188 -10.688 -18.75 1 86.5 639 LYS B N 1
ATOM 10339 C CA . LYS B 1 639 ? 28.766 -11.93 -19.234 1 86.5 639 LYS B CA 1
ATOM 10340 C C . LYS B 1 639 ? 30.188 -12.133 -18.719 1 86.5 639 LYS B C 1
ATOM 10342 O O . LYS B 1 639 ? 30.562 -13.25 -18.344 1 86.5 639 LYS B O 1
ATOM 10347 N N . ALA B 1 640 ? 30.875 -11.117 -18.672 1 86.56 640 ALA B N 1
ATOM 10348 C CA . ALA B 1 640 ? 32.25 -11.172 -18.203 1 86.56 640 ALA B CA 1
ATOM 10349 C C . ALA B 1 640 ? 32.312 -11.57 -16.719 1 86.56 640 ALA B C 1
ATOM 10351 O O . ALA B 1 640 ? 33.312 -12.18 -16.281 1 86.56 640 ALA B O 1
ATOM 10352 N N . LEU B 1 641 ? 31.312 -11.273 -15.992 1 84.5 641 LEU B N 1
ATOM 10353 C CA . LEU B 1 641 ? 31.266 -11.633 -14.578 1 84.5 641 LEU B CA 1
ATOM 10354 C C . LEU B 1 641 ? 31.094 -13.141 -14.406 1 84.5 641 LEU B C 1
ATOM 10356 O O . LEU B 1 641 ? 31.625 -13.727 -13.461 1 84.5 641 LEU B O 1
ATOM 10360 N N . PHE B 1 642 ? 30.359 -13.781 -15.227 1 82.56 642 PHE B N 1
ATOM 10361 C CA . PHE B 1 642 ? 30.109 -15.219 -15.141 1 82.56 642 PHE B CA 1
ATOM 10362 C C . PHE B 1 642 ? 31.328 -16.016 -15.586 1 82.56 642 PHE B C 1
ATOM 10364 O O . PHE B 1 642 ? 31.547 -17.141 -15.133 1 82.56 642 PHE B O 1
ATOM 10371 N N . ASN B 1 643 ? 32.062 -15.547 -16.516 1 73.5 643 ASN B N 1
ATOM 10372 C CA . ASN B 1 643 ? 33.25 -16.203 -17.047 1 73.5 643 ASN B CA 1
ATOM 10373 C C . ASN B 1 643 ? 34.5 -15.336 -16.906 1 73.5 643 ASN B C 1
ATOM 10375 O O . ASN B 1 643 ? 34.906 -14.703 -17.875 1 73.5 643 ASN B O 1
ATOM 10379 N N . PRO B 1 644 ? 34.938 -15.219 -15.625 1 54.47 644 PRO B N 1
ATOM 10380 C CA . PRO B 1 644 ? 36.062 -14.266 -15.461 1 54.47 644 PRO B CA 1
ATOM 10381 C C . PRO B 1 644 ? 37.25 -14.602 -16.344 1 54.47 644 PRO B C 1
ATOM 10383 O O . PRO B 1 644 ? 38.188 -13.805 -16.438 1 54.47 644 PRO B O 1
ATOM 10386 N N . LYS B 1 645 ? 37.469 -15.859 -16.891 1 48.34 645 LYS B N 1
ATOM 10387 C CA . LYS B 1 645 ? 38.594 -16.062 -17.812 1 48.34 645 LYS B CA 1
ATOM 10388 C C . LYS B 1 645 ? 38.406 -15.25 -19.094 1 48.34 645 LYS B C 1
ATOM 10390 O O . LYS B 1 645 ? 39.312 -15.227 -19.953 1 48.34 645 LYS B O 1
ATOM 10395 N N . LEU B 1 646 ? 37.281 -14.742 -19.281 1 37.47 646 LEU B N 1
ATOM 10396 C CA . LEU B 1 646 ? 37.219 -13.914 -20.484 1 37.47 646 LEU B CA 1
ATOM 10397 C C . LEU B 1 646 ? 37.594 -12.477 -20.172 1 37.47 646 LEU B C 1
ATOM 10399 O O . LEU B 1 646 ? 37.219 -11.922 -19.141 1 37.47 646 LEU B O 1
#

Secondary structure (DSSP, 8-state):
-HHHHHHHH--S-HHHHHHHHHHHHSTTS-HHHHHHHHHHHHHSTTSS--GGGGG--HHHHHHHHHHHHHHHHHHHHHTT--HHHHHHHHHTTTS--TTHHIIIIIHHHHHHHS-HHHHHHHHHHHHTTSS-EEEE--BSS-SS-GGG---EEEEETTTTEEEEE--SGGGSEEEEETTTTT-SEEEEEEEEEETTEEEEEEEEEEE-B-TTT-PBPTTEEEEE---BSS-TTS-EEEEEESSEEEEGGGB--SSEEE-TTS-EEES-TTHHHHHHHHHHHHHHHHHHHHHHHHHHHHHHHHHHHHH-EEEE-SS-TTSEEEGGGSHHHHHHHHHHHHHHHHHHHHHHHHHHHHHHHHHHHHTT--HHHHHHHHHHHHHHHHHHHHHHHHHHHHHHTTGGGGGBGGGSHHHHHHHHGGGGTTTS-HHHHHHHHHHHHHT--GGG--GGGGGGGSPP----S-TT-HHHHHHHHHHHHHHHHHHHHHHHHHHHTT---HHHHHHHHSHHHHHHHHHHHHHHHHHHHHHHHHHT---HHHHHHHHHHHHHHHHHHHHTTHHHHHHTT--HHHHHHHHHHHHHHHHHHHHHHHHHHHTT---HHHH--SSS-TT--HHHHHHHIIIII-HHHH-SHHHHHHHHHH-TT-/-HHHHHHHH--S-HHHHHHHHHHHH-TTS-HHHHHHHHHHHHHSTTSS--GGGGG--HHHHHHHHHHHHHHHHHHHHHTT--HHHHHHHHHTTTS--TTHHIIIIIHHHHHHHS-HHHHHHHHHHHHTTSS-EEEE--BSS-SS-GGG---EEEEETTTTEEEEE--SGGGSEEEEETTTTT-SEEEEEEEEEETTEEEEEEEEEEE-B-TTT-PBPTTEEEEE---BSS-TTS-EEEEEESSEEEEGGGB--SSEEE-TTS-EEES-TTHHHHHHHHHHHHHHHHHHHHHHHHHHHHHHHHHHHHH-EEEE-SS-TTSEEEGGGSHHHHHHHHHHHHHHHHHHHHHHHHHHHHHHHHHHHHTT--HHHHHHHHHHHHHHHHHHHHHHHHHHHHHHTTGGGGGBGGGSHHHHHHHHGGGGTTTS-HHHHHHHHHHHHHT--GGG--GGGGGGGSPP----S-TT-HHHHHHHHHHHHHHHHHHHHHHHHHHHTT---HHHHHHHHSHHHHHHHHHHHHHHHHHHHHHHHHHT---HHHHHHHHHHHHHHHHHHHHTTHHHHHHTT--HHHHHHHHHHHHHHHHHHHHHHHHHHHTT---HHHH--SSS-TT--HHHHHHHIIIII-HHHH-SHHHHHHHHHH-TT-

Radius of gyration: 31.02 Å; Cα contacts (8 Å, |Δi|>4): 2336; chains: 2; bounding box: 74×92×81 Å

InterPro domains:
  IPR002655 Acyl-CoA oxidase, C-terminal [PF01756] (466-633)
  IPR009100 Acyl-CoA dehydrogenase/oxidase, N-terminal and middle domain superfamily [SSF56645] (93-256)
  IPR012258 Acyl-CoA oxidase [PIRSF000168] (93-636)
  IPR012258 Acyl-CoA oxidase [PTHR10909] (3-633)
  IPR029320 Acyl-coenzyme A oxidase, N-terminal [PF14749] (31-132)
  IPR036250 Acyl-CoA dehydrogenase-like, C-terminal [SSF47203] (273-440)
  IPR036250 Acyl-CoA dehydrogenase-like, C-terminal [SSF47203] (465-630)
  IPR037069 Acyl-CoA dehydrogenase/oxidase, N-terminal domain superfamily [G3DSA:1.10.540.10] (28-132)
  IPR046373 Acyl-CoA oxidase/dehydrogenase, middle domain superfamily [G3DSA:2.40.110.10] (133-270)
  IPR055060 Acyl-CoA oxidase, C-alpha1 domain [PF22924] (276-437)

Organism: NCBI:txid5963

Sequence (1292 aa):
MALNQEREQCNLNQESLTSNLHELLFPKVPLSRVREIKEQVIKFPDMVYPRSSYFDNREDHIKRSVKFGIAWRKFSSSNSLTTEEYDISLRSLHGLHPLSLNFIFVIPSLQIQGTEEQFNHWFPRINSLEIIGCYAQTELGHGSNIRGIETTAHYDHQSQEFIFNSPTIKSYKWWIGALGLCANHALIIAQLWVKGKCFGPHAFFIPIRDLNSHQTLQGVEIGEIGPKIGLNHMDNGYLKLDNYRVNKFCMLNRFSKINSAGDYELHDRNSIKILYLSLVMSRVGIASGAWFSLSIGLTIAIRYSIIRRQFTDPEFPDQEKKLLDYQIQQYKLFRPLGFLYGGVFCRKRILEYAFAAKKEVEMKSGRGLDLAHGIGSLFKVFMTKETLEGIESARVSCGGHGYSMLSGLPSLYTNYLPSVTYEGDNSILAMQAIKYIAGLKVKKCPEIFAFLYCPPVIPAGNADDFTFIIHCFEAVARLRVNNLLQKYVKISHSCTNKEKIWSNYLQVQGIEAAESVFYALFHKFYIEGIANLTDPKNKQAISELFLLYSSDILYKYKGDLVFLGVPSRKLEEVREKGLKAFDNVRKNALGLIEAFEIQDEVLNSDIGKKQGCPYESLYTSAKTLNPISNNDRLAKEIKALFNPKLMALNQEREQCNLNQESLTSNLHELLFPKVPLSRVREIKEQVIKFPDMVYPRSSYFDNREDHIKRSVKFGIAWRKFSSSNSLTTEEYDISLRSLHGLHPLSLNFIFVIPSLQIQGTEEQFNHWFPRINSLEIIGCYAQTELGHGSNIRGIETTAHYDHQSQEFIFNSPTIKSYKWWIGALGLCANHALIIAQLWVKGKCFGPHAFFIPIRDLNSHQTLQGVEIGEIGPKIGLNHMDNGYLKLDNYRVNKFCMLNRFSKINSAGDYELHDRNSIKILYLSLVMSRVGIASGAWFSLSIGLTIAIRYSIIRRQFTDPEFPDQEKKLLDYQIQQYKLFRPLGFLYGGVFCRKRILEYAFAAKKEVEMKSGRGLDLAHGIGSLFKVFMTKETLEGIESARVSCGGHGYSMLSGLPSLYTNYLPSVTYEGDNSILAMQAIKYIAGLKVKKCPEIFAFLYCPPVIPAGNADDFTFIIHCFEAVARLRVNNLLQKYVKISHSCTNKEKIWSNYLQVQGIEAAESVFYALFHKFYIEGIANLTDPKNKQAISELFLLYSSDILYKYKGDLVFLGVPSRKLEEVREKGLKAFDNVRKNALGLIEAFEIQDEVLNSDIGKKQGCPYESLYTSAKTLNPISNNDRLAKEIKALFNPKL

pLDDT: mean 92.43, std 7.35, range [37.09, 98.81]

Nearest PDB structures (foldseek):
  1is2-assembly1_B  TM=9.340E-01  e=8.157E-42  Rattus norvegicus
  1is2-assembly1_A  TM=9.232E-01  e=2.968E-42  Rattus norvegicus
  5k3j-assembly1_A  TM=9.208E-01  e=1.767E-40  Caenorhabditis elegans
  5k3j-assembly1_B  TM=9.194E-01  e=1.792E-39  Caenorhabditis elegans
  5k3h-assembly3_E  TM=9.005E-01  e=4.862E-37  Caenorhabditis elegans